Protein AF-A0A4Q7N1Y6-F1 (afdb_monomer)

Sequence (832 aa):
MKIILRIAQAELRYLFQSPIAWVIMICYLVLGSMKFLAPLVGFSREQAVEMLNNPNWAGFRRSLTVGVFGNALEVMSAHLYLFIPLLTMGVIGREISSGSIALLRSSPIRTREVVMGKFLGLSWFNMILTAALAILLITGYFCIEHAEFKLILSILLGFFLLTSAYIAIGLFVSCLTEYQILAGIGTFMLFIILEKAGSTFQQYDFIRDITWFLSIDGRINFLKAGLITTRDISYFLLIIILFLGLSMIKLQSLAASVKKNTVMLRYLVLTSVILLLGYFSSRPGAVGYLDVTRDQRNTIDSTTQAAIKELDGSAIKVTLFTNVLQPTVEFAMPSKRNEYIWKFWEKYLRFYPNINFHYRFYYNNTAQDSALLSMFYGNRTRLQLSKAMAKMHKLNYDKVETPRQIDSSVNLADESYRVVMQLEYKGKKVFLRTYPSSDPWPFEYNVSGAIKELVSARSPLVSFSSGHYERSPFLFTSREHGGNTTERSERHSLINLGVHTNTISLANNINTDSTNVLVIADPRTSLSGQEKENIMNYLENGGNAIIYGEPSKQPFINEIINPLGVHMEEGVMVLPRQHVETEVFTAGMTKAGNRMAKEPVMQLHQQLGKRTAMANFGGTGILSFMEKNGFTVEPIISIPGNKFRGEQVKQARTDTTTTSLVVDVEEFKKDSYGDEKSTPWKPGAKKKRELKKAGKPKAVGYDDIWMERGVFVRDSAAPIYSPEEGDYKKEEYILAVKLHRKINNKEQRIVIAADADFMSVGAGNGGSIALGLYSWLLNNEYPVYTKYKLPKDTRLTIGKKGGNVLYNVFVYVLPSILLLVGTIILIRRFRK

Foldseek 3Di:
DVLLQVLLVVLLVVLLLDPLLLVLLLVLLQLLLCLQLVQVLVLLVVVVVLCVLFVPDPFFQDFPLCRRVVRSLVRSLVCLLVSQLSSLLCLQLQCVLVVVVVVVLVDPDALLSNLSSSLSSVLVSLVSSLVSNLVSSVVVVQFFPPDQPLLSVLSSVLSSLSSSLLNLLLNLLSLVHNDSVSSSVVSSVVLVCQQCLCQPPLQDPVSNLLSVLSHPPPLSVCSNVQKDKQLSVLSSVLSSCLSSQSSSLSSVVVSDVDDPVVSVVSNVVSVVVSSVVSSVCPQLPNMDIDRSDPLSPLAAFPLLLVLVVLDPLDAKEKEWEAALLDPCNVCQDSSNVCVCCVVPVSNVSNSRVRYHYHYAAEHDQFPPDPPPCCVVPNPDDSVRSSVVSCVVSVHDCVRYDYPVRVVVPDPCVLVSSHGWMWIADPNDIAIQFFAPDPGRHADSLLVSLRSNLNSDPDFAEAEEEDDQPFAACCDADLQHQVQQAPPRNDNNHQSSLRYHYYYDYLLDADDCVRHLEYEYGARNDADDPSSLVSLVVCVQQQHAYEYEHEAPRQVRRCSNCVLQFKGWDHFWKFFFDFPDQGRKDKWFFDPVQLPLAQQQQSLVCVVPVQDGQIFIFGRFTFMDGDHDPQKDKDFTIKDFEDDDPDDPVVSVSSSDPPPPPPPPVPPPPDDDDDDDDDDDDDDDDDPDDDPDPDDDDDPGDSNRMKGHNAPDDRDSGTDDADVVSVIDTDRMGGFKMKIWHQDPNDIRIYIYGRGSSRSRVNRPSSSSSNQSNVCSSVVVPISSDGNNDRHPRRDTPDHSVRSVVSSCCSNPVVSVVSVVVSVVSNVVVVVD

pLDDT: mean 84.66, std 17.3, range [21.64, 98.06]

Secondary structure (DSSP, 8-state):
-HHHHHHHHHHHHHHHTSHHHHHHHHHHHHHHHHHHHHHHHHHHHHHHHHHHH-TT----SS-HHHHHHHHHHHHHHHHHHHHHHHHHTTTTHHHHHTSTHHHHHHSS--HHHHHHHHHHHHHHHHHHHHHHHHHHHHHHHHHBTT--HHHHHHHHHHHHHHHHHHHHHHHHHHTT-S-HHHHHHHHHHHHHHHHHHTTSSTTSHHHHHHHHHH--TTTTHHHHHTEEEHHHHHHHHHHHHHHHHHHHHHHHHHHS---HHHHHHHHHHHHHHHHHHHHHHTSTTT--EEE-STT-TTS--HHHHHHHHTS-SPPEEEEEEEETTSGGGGGTSGGGHHHIIIIIIHHHHTT---EEEEEEEE----TT-SHHHHHHHTT--HHHHHHHHHHHTT--GGGEE-HHHHHTT---TTTTT-SEEEEEETTEEEEEE--SSSS-SPPHHHHHHHHHHHH-SS--EEEEEESSSPPPTT--STTSSHHHHT-TT-TTSGGGTT-EEEEEETTSPPPTTT-SEEEEE---SPPPHHHHHHHHHHHHTT-EEEEE--TT-HHHHHHHHGGGTEEEPSSEEE---TTS-TTEEEEEB-TTGGGS---HHHHHHHHHSS---EEEEES---EEE---TT-EEEEEEEEE-S--SSSSHHHHHHH---------TTS------------PPPPPP--------PPPPP---GGG-EEE-S----SSSPP---GGGT-B--SEEEEEEEEEEEETTEEEEEEEES-SSTTSGGGSTTHHHHHHHHHHHTTTTSS-PPP----S---BS--HHHHHHHHHIIIIIHHHHHHHHHHHHHHHHHT-

Radius of gyration: 34.34 Å; Cα contacts (8 Å, |Δi|>4): 1392; chains: 1; bounding box: 78×79×98 Å

Mean predicted aligned error: 10.62 Å

Structure (mmCIF, N/CA/C/O backbone):
data_AF-A0A4Q7N1Y6-F1
#
_entry.id   AF-A0A4Q7N1Y6-F1
#
loop_
_atom_site.group_PDB
_atom_site.id
_atom_site.type_symbol
_atom_site.label_atom_id
_atom_site.label_alt_id
_atom_site.label_comp_id
_atom_site.label_asym_id
_atom_site.label_entity_id
_atom_site.label_seq_id
_atom_site.pdbx_PDB_ins_code
_atom_site.Cartn_x
_atom_site.Cartn_y
_atom_site.Cartn_z
_atom_site.occupancy
_atom_site.B_iso_or_equiv
_atom_site.auth_seq_id
_atom_site.auth_comp_id
_atom_site.auth_asym_id
_atom_site.auth_atom_id
_atom_site.pdbx_PDB_model_num
ATOM 1 N N . MET A 1 1 ? -36.916 -9.507 28.231 1.00 67.50 1 MET A N 1
ATOM 2 C CA . MET A 1 1 ? -36.803 -8.523 27.122 1.00 67.50 1 MET A CA 1
ATOM 3 C C . MET A 1 1 ? -37.585 -7.230 27.369 1.00 67.50 1 MET A C 1
ATOM 5 O O . MET A 1 1 ? -36.978 -6.177 27.243 1.00 67.50 1 MET A O 1
ATOM 9 N N . LYS A 1 2 ? -38.871 -7.258 27.772 1.00 86.25 2 LYS A N 1
ATOM 10 C CA . LYS A 1 2 ? -39.670 -6.027 28.000 1.00 86.25 2 LYS A CA 1
ATOM 11 C C . LYS A 1 2 ? -39.040 -5.032 28.998 1.00 86.25 2 LYS A C 1
ATOM 13 O O . LYS A 1 2 ? -39.059 -3.836 28.739 1.00 86.25 2 LYS A O 1
ATOM 18 N N . ILE A 1 3 ? -38.452 -5.514 30.099 1.00 89.56 3 ILE A N 1
ATOM 19 C CA . ILE A 1 3 ? -37.807 -4.659 31.119 1.00 89.56 3 ILE A CA 1
ATOM 20 C C . ILE A 1 3 ? -36.572 -3.943 30.552 1.00 89.56 3 ILE A C 1
ATOM 22 O O . ILE A 1 3 ? -36.463 -2.729 30.679 1.00 89.56 3 ILE A O 1
ATOM 26 N N . ILE A 1 4 ? -35.696 -4.673 29.853 1.00 92.31 4 ILE A N 1
ATOM 27 C CA . ILE A 1 4 ? -34.482 -4.130 29.214 1.00 92.31 4 ILE A CA 1
ATOM 28 C C . ILE A 1 4 ? -34.830 -2.960 28.285 1.00 92.31 4 ILE A C 1
ATOM 30 O O . ILE A 1 4 ? -34.217 -1.901 28.372 1.00 92.31 4 ILE A O 1
ATOM 34 N N . LEU A 1 5 ? -35.847 -3.131 27.435 1.00 92.12 5 LEU A N 1
ATOM 35 C CA . LEU A 1 5 ? -36.284 -2.092 26.499 1.00 92.12 5 LEU A CA 1
ATOM 36 C C . LEU A 1 5 ? -36.877 -0.867 27.208 1.00 92.12 5 LEU A C 1
ATOM 38 O O . LEU A 1 5 ? -36.654 0.253 26.760 1.00 92.12 5 LEU A O 1
ATOM 42 N N . ARG A 1 6 ? -37.590 -1.050 28.328 1.00 92.50 6 ARG A N 1
ATOM 43 C CA . ARG A 1 6 ? -38.092 0.074 29.139 1.00 92.50 6 ARG A CA 1
ATOM 44 C C . ARG A 1 6 ? -36.950 0.880 29.756 1.00 92.50 6 ARG A C 1
ATOM 46 O O . ARG A 1 6 ? -36.995 2.105 29.710 1.00 92.50 6 ARG A O 1
ATOM 53 N N . ILE A 1 7 ? -35.924 0.204 30.278 1.00 92.31 7 ILE A N 1
ATOM 54 C CA . ILE A 1 7 ? -34.716 0.857 30.806 1.00 92.31 7 ILE A CA 1
ATOM 55 C C . ILE A 1 7 ? -33.996 1.611 29.682 1.00 92.31 7 ILE A C 1
ATOM 57 O O . ILE A 1 7 ? -33.689 2.788 29.840 1.00 92.31 7 ILE A O 1
ATOM 61 N N . ALA A 1 8 ? -33.807 0.976 28.522 1.00 94.25 8 ALA A N 1
ATOM 62 C CA . ALA A 1 8 ? -33.185 1.609 27.359 1.00 94.25 8 ALA A CA 1
ATOM 63 C C . ALA A 1 8 ? -33.947 2.862 26.898 1.00 94.25 8 ALA A C 1
ATOM 65 O O . ALA A 1 8 ? -33.344 3.899 26.632 1.00 94.25 8 ALA A O 1
ATOM 66 N N . GLN A 1 9 ? -35.280 2.794 26.851 1.00 93.69 9 GLN A N 1
ATOM 67 C CA . GLN A 1 9 ? -36.120 3.934 26.494 1.00 93.69 9 GLN A CA 1
ATOM 68 C C . GLN A 1 9 ? -36.023 5.067 27.524 1.00 93.69 9 GLN A C 1
ATOM 70 O O . GLN A 1 9 ? -36.012 6.237 27.140 1.00 93.69 9 GLN A O 1
ATOM 75 N N . ALA A 1 10 ? -35.962 4.739 28.817 1.00 91.56 10 ALA A N 1
ATOM 76 C CA . ALA A 1 10 ? -35.788 5.727 29.876 1.00 91.56 10 ALA A CA 1
ATOM 77 C C . ALA A 1 10 ? -34.430 6.439 29.760 1.00 91.56 10 ALA A C 1
ATOM 79 O O . ALA A 1 10 ? -34.389 7.669 29.773 1.00 91.56 10 ALA A O 1
ATOM 80 N N . GLU A 1 11 ? -33.349 5.684 29.552 1.00 93.62 11 GLU A N 1
ATOM 81 C CA . GLU A 1 11 ? -31.997 6.228 29.370 1.00 93.62 11 GLU A CA 1
ATOM 82 C C . GLU A 1 11 ? -31.916 7.124 28.123 1.00 93.62 11 GLU A C 1
ATOM 84 O O . GLU A 1 11 ? -31.401 8.239 28.178 1.00 93.62 11 GLU A O 1
ATOM 89 N N . LEU A 1 12 ? -32.512 6.697 27.005 1.00 90.94 12 LEU A N 1
ATOM 90 C CA . LEU A 1 12 ? -32.548 7.496 25.781 1.00 90.94 12 LEU A CA 1
ATOM 91 C C . LEU A 1 12 ? -33.294 8.824 25.976 1.00 90.94 12 LEU A C 1
ATOM 93 O O . LEU A 1 12 ? -32.822 9.876 25.543 1.00 90.94 12 LEU A O 1
ATOM 97 N N . ARG A 1 13 ? -34.457 8.795 26.641 1.00 90.62 13 ARG A N 1
ATOM 98 C CA . ARG A 1 13 ? -35.212 10.016 26.969 1.00 90.62 13 ARG A CA 1
ATOM 99 C C . ARG A 1 13 ? -34.387 10.949 27.844 1.00 90.62 13 ARG A C 1
ATOM 101 O O . ARG A 1 13 ? -34.395 12.154 27.612 1.00 90.62 13 ARG A O 1
ATOM 108 N N . TYR A 1 14 ? -33.666 10.393 28.812 1.00 88.94 14 TYR A N 1
ATOM 109 C CA . TYR A 1 14 ? -32.798 11.162 29.690 1.00 88.94 14 TYR A CA 1
ATOM 110 C C . TYR A 1 14 ? -31.686 11.883 28.909 1.00 88.94 14 TYR A C 1
ATOM 112 O O . TYR A 1 14 ? -31.454 13.070 29.139 1.00 88.94 14 TYR A O 1
ATOM 120 N N . LEU A 1 15 ? -31.042 11.213 27.944 1.00 90.19 15 LEU A N 1
ATOM 121 C CA . LEU A 1 15 ? -30.013 11.833 27.096 1.00 90.19 15 LEU A CA 1
ATOM 122 C C . LEU A 1 15 ? -30.558 13.052 26.344 1.00 90.19 15 LEU A C 1
ATOM 124 O O . LEU A 1 15 ? -29.955 14.117 26.408 1.00 90.19 15 LEU A O 1
ATOM 128 N N . PHE A 1 16 ? -31.731 12.947 25.715 1.00 90.31 16 PHE A N 1
ATOM 129 C CA . PHE A 1 16 ? -32.345 14.074 24.995 1.00 90.31 16 PHE A CA 1
ATOM 130 C C . PHE A 1 16 ? -32.862 15.202 25.894 1.00 90.31 16 PHE A C 1
ATOM 132 O O . PHE A 1 16 ? -33.084 16.317 25.421 1.00 90.31 16 PHE A O 1
ATOM 139 N N . GLN A 1 17 ? -33.033 14.934 27.187 1.00 88.50 17 GLN A N 1
ATOM 140 C CA . GLN A 1 17 ? -33.342 15.941 28.203 1.00 88.50 17 GLN A CA 1
ATOM 141 C C . GLN A 1 17 ? -32.084 16.587 28.801 1.00 88.50 17 GLN A C 1
ATOM 143 O O . GLN A 1 17 ? -32.200 17.529 29.591 1.00 88.50 17 GLN A O 1
ATOM 148 N N . SER A 1 18 ? -30.894 16.086 28.455 1.00 87.81 18 SER A N 1
ATOM 149 C CA . SER A 1 18 ? -29.608 16.637 28.864 1.00 87.81 18 SER A CA 1
ATOM 150 C C . SER A 1 18 ? -29.052 17.572 27.782 1.00 87.81 18 SER A C 1
ATOM 152 O O . SER A 1 18 ? -28.979 17.177 26.617 1.00 87.81 18 SER A O 1
ATOM 154 N N . PRO A 1 19 ? -28.577 18.781 28.138 1.00 90.06 19 PRO A N 1
ATOM 155 C CA . PRO A 1 19 ? -27.913 19.670 27.182 1.00 90.06 19 PRO A CA 1
ATOM 156 C C . PRO A 1 19 ? -26.683 19.039 26.512 1.00 90.06 19 PRO A C 1
ATOM 158 O O . PRO A 1 19 ? -26.401 19.310 25.348 1.00 90.06 19 PRO A O 1
ATOM 161 N N . ILE A 1 20 ? -25.977 18.156 27.226 1.00 89.56 20 ILE A N 1
ATOM 162 C CA . ILE A 1 20 ? -24.712 17.555 26.781 1.00 89.56 20 ILE A CA 1
ATOM 163 C C . ILE A 1 20 ? -24.904 16.731 25.500 1.00 89.56 20 ILE A C 1
ATOM 165 O O . ILE A 1 20 ? -24.085 16.821 24.589 1.00 89.56 20 ILE A O 1
ATOM 169 N N . ALA A 1 21 ? -25.997 15.969 25.391 1.00 91.50 21 ALA A N 1
ATOM 170 C CA . ALA A 1 21 ? -26.256 15.139 24.215 1.00 91.50 21 ALA A CA 1
ATOM 171 C C . ALA A 1 21 ? -26.454 15.984 22.943 1.00 91.50 21 ALA A C 1
ATOM 173 O O . ALA A 1 21 ? -25.929 15.641 21.884 1.00 91.50 21 ALA A O 1
ATOM 174 N N . TRP A 1 22 ? -27.157 17.117 23.060 1.00 92.81 22 TRP A N 1
ATOM 175 C CA . TRP A 1 22 ? -27.356 18.061 21.958 1.00 92.81 22 TRP A CA 1
ATOM 176 C C . TRP A 1 22 ? -26.046 18.718 21.533 1.00 92.81 22 TRP A C 1
ATOM 178 O O . TRP A 1 22 ? -25.743 18.744 20.343 1.00 92.81 22 TRP A O 1
ATOM 188 N N . VAL A 1 23 ? -25.244 19.183 22.498 1.00 92.81 23 VAL A N 1
ATOM 189 C CA . VAL A 1 23 ? -23.925 19.775 22.226 1.00 92.81 23 VAL A CA 1
ATOM 190 C C . VAL A 1 23 ? -23.027 18.778 21.498 1.00 92.81 23 VAL A C 1
ATOM 192 O O . VAL A 1 23 ? -22.448 19.120 20.474 1.00 92.81 23 VAL A O 1
ATOM 195 N N . ILE A 1 24 ? -22.958 17.529 21.964 1.00 92.88 24 ILE A N 1
ATOM 196 C CA . ILE A 1 24 ? -22.126 16.497 21.334 1.00 92.88 24 ILE A CA 1
ATOM 197 C C . ILE A 1 24 ? -22.588 16.201 19.909 1.00 92.88 24 ILE A C 1
ATOM 199 O O . ILE A 1 24 ? -21.756 16.141 19.008 1.00 92.88 24 ILE A O 1
ATOM 203 N N . MET A 1 25 ? -23.895 16.061 19.681 1.00 92.25 25 MET A N 1
ATOM 204 C CA . MET A 1 25 ? -24.435 15.824 18.342 1.00 92.25 25 MET A CA 1
ATOM 205 C C . MET A 1 25 ? -24.113 16.984 17.385 1.00 92.25 25 MET A C 1
ATOM 207 O O . MET A 1 25 ? -23.691 16.746 16.255 1.00 92.25 25 MET A O 1
ATOM 211 N N . ILE A 1 26 ? -24.257 18.229 17.850 1.00 94.25 26 ILE A N 1
ATOM 212 C CA . ILE A 1 26 ? -23.935 19.439 17.082 1.00 94.25 26 ILE A CA 1
ATOM 213 C C . ILE A 1 26 ? -22.436 19.506 16.779 1.00 94.25 26 ILE A C 1
ATOM 215 O O . ILE A 1 26 ? -22.059 19.661 15.621 1.00 94.25 26 ILE A O 1
ATOM 219 N N . CYS A 1 27 ? -21.574 19.345 17.785 1.00 93.62 27 CYS A N 1
ATOM 220 C CA . CYS A 1 27 ? -20.124 19.377 17.602 1.00 93.62 27 CYS A CA 1
ATOM 221 C C . CYS A 1 27 ? -19.647 18.263 16.665 1.00 93.62 27 CYS A C 1
ATOM 223 O O . CYS A 1 27 ? -18.854 18.528 15.765 1.00 93.62 27 CYS A O 1
ATOM 225 N N . TYR A 1 28 ? -20.149 17.037 16.839 1.00 92.75 28 TYR A N 1
ATOM 226 C CA . TYR A 1 28 ? -19.809 15.904 15.980 1.00 92.75 28 TYR A CA 1
ATOM 227 C C . TYR A 1 28 ? -20.181 16.185 14.521 1.00 92.75 28 TYR A C 1
ATOM 229 O O . TYR A 1 28 ? -19.349 16.030 13.627 1.00 92.75 28 TYR A O 1
ATOM 237 N N . LEU A 1 29 ? -21.395 16.692 14.285 1.00 92.44 29 LEU A N 1
ATOM 238 C CA . LEU A 1 29 ? -21.853 17.060 12.952 1.00 92.44 29 LEU A CA 1
ATOM 239 C C . LEU A 1 29 ? -21.030 18.204 12.347 1.00 92.44 29 LEU A C 1
ATOM 241 O O . LEU A 1 29 ? -20.603 18.083 11.203 1.00 92.44 29 LEU A O 1
ATOM 245 N N . VAL A 1 30 ? -20.801 19.301 13.076 1.00 94.31 30 VAL A N 1
ATOM 246 C CA . VAL A 1 30 ? -20.060 20.473 12.575 1.00 94.31 30 VAL A CA 1
ATOM 247 C C . VAL A 1 30 ? -18.636 20.080 12.196 1.00 94.31 30 VAL A C 1
ATOM 249 O O . VAL A 1 30 ? -18.200 20.337 11.074 1.00 94.31 30 VAL A O 1
ATOM 252 N N . LEU A 1 31 ? -17.924 19.404 13.100 1.00 92.88 31 LEU A N 1
ATOM 253 C CA . LEU A 1 31 ? -16.541 18.990 12.868 1.00 92.88 31 LEU A CA 1
ATOM 254 C C . LEU A 1 31 ? -16.446 17.998 11.702 1.00 92.88 31 LEU A C 1
ATOM 256 O O . LEU A 1 31 ? -15.550 18.123 10.864 1.00 92.88 31 LEU A O 1
ATOM 260 N N . GLY A 1 32 ? -17.391 17.058 11.607 1.00 92.69 32 GLY A N 1
ATOM 261 C CA . GLY A 1 32 ? -17.466 16.100 10.502 1.00 92.69 32 GLY A CA 1
ATOM 262 C C . GLY A 1 32 ? -17.727 16.791 9.175 1.00 92.69 32 GLY A C 1
ATOM 263 O O . GLY A 1 32 ? -17.007 16.570 8.203 1.00 92.69 32 GLY A O 1
ATOM 264 N N . SER A 1 33 ? -18.699 17.700 9.165 1.00 93.88 33 SER A N 1
ATOM 265 C CA . SER A 1 33 ? -19.087 18.482 7.994 1.00 93.88 33 SER A CA 1
ATOM 266 C C . SER A 1 33 ? -17.933 19.330 7.476 1.00 93.88 33 SER A C 1
ATOM 268 O O . SER A 1 33 ? -17.650 19.300 6.284 1.00 93.88 33 SER A O 1
ATOM 270 N N . MET A 1 34 ? -17.209 20.035 8.350 1.00 93.88 34 MET A N 1
ATOM 271 C CA . MET A 1 34 ? -16.074 20.868 7.941 1.00 93.88 34 MET A CA 1
ATOM 272 C C . MET A 1 34 ? -14.967 20.045 7.270 1.00 93.88 34 MET A C 1
ATOM 274 O O . MET A 1 34 ? -14.455 20.439 6.223 1.00 93.88 34 MET A O 1
ATOM 278 N N . LYS A 1 35 ? -14.604 18.892 7.845 1.00 94.25 35 LYS A N 1
ATOM 279 C CA . LYS A 1 35 ? -13.527 18.036 7.316 1.00 94.25 35 LYS A CA 1
ATOM 280 C C . LYS A 1 35 ? -13.923 17.248 6.077 1.00 94.25 35 LYS A C 1
ATOM 282 O O . LYS A 1 35 ? -13.055 16.903 5.284 1.00 94.25 35 LYS A O 1
ATOM 287 N N . PHE A 1 36 ? -15.213 16.997 5.899 1.00 95.12 36 PHE A N 1
ATOM 288 C CA . PHE A 1 36 ? -15.763 16.351 4.716 1.00 95.12 36 PHE A CA 1
ATOM 289 C C . PHE A 1 36 ? -15.964 17.334 3.552 1.00 95.12 36 PHE A C 1
ATOM 291 O O . PHE A 1 36 ? -15.587 17.056 2.415 1.00 95.12 36 PHE A O 1
ATOM 298 N N . LEU A 1 37 ? -16.532 18.511 3.825 1.00 94.56 37 LEU A N 1
ATOM 299 C CA . LEU A 1 37 ? -16.924 19.470 2.789 1.00 94.56 37 LEU A CA 1
ATOM 300 C C . LEU A 1 37 ? -15.752 20.318 2.299 1.00 94.56 37 LEU A C 1
ATOM 302 O O . LEU A 1 37 ? -15.756 20.712 1.138 1.00 94.56 37 LEU A O 1
ATOM 306 N N . ALA A 1 38 ? -14.732 20.571 3.125 1.00 92.50 38 ALA A N 1
ATOM 307 C CA . ALA A 1 38 ? -13.533 21.285 2.685 1.00 92.50 38 ALA A CA 1
ATOM 308 C C . ALA A 1 38 ? -12.838 20.614 1.477 1.00 92.50 38 ALA A C 1
ATOM 310 O O . ALA A 1 38 ? -12.673 21.292 0.459 1.00 92.50 38 ALA A O 1
ATOM 311 N N . PRO A 1 39 ? -12.479 19.310 1.510 1.00 93.00 39 PRO A N 1
ATOM 312 C CA . PRO A 1 39 ? -11.914 18.644 0.340 1.00 93.00 39 PRO A CA 1
ATOM 313 C C . PRO A 1 39 ? -12.929 18.533 -0.800 1.00 93.00 39 PRO A C 1
ATOM 315 O O . PRO A 1 39 ? -12.548 18.764 -1.940 1.00 93.00 39 PRO A O 1
ATOM 318 N N . LEU A 1 40 ? -14.215 18.270 -0.529 1.00 93.88 40 LEU A N 1
ATOM 319 C CA . LEU A 1 40 ? -15.250 18.225 -1.574 1.00 93.88 40 LEU A CA 1
ATOM 320 C C . LEU A 1 40 ? -15.323 19.544 -2.369 1.00 93.88 40 LEU A C 1
ATOM 322 O O . LEU A 1 40 ? -15.322 19.542 -3.600 1.00 93.88 40 LEU A O 1
ATOM 326 N N . VAL A 1 41 ? -15.337 20.682 -1.669 1.00 93.50 41 VAL A N 1
ATOM 327 C CA . VAL A 1 41 ? -15.310 22.015 -2.281 1.00 93.50 41 VAL A CA 1
ATOM 328 C C . VAL A 1 41 ? -13.981 22.253 -2.999 1.00 93.50 41 VAL A C 1
ATOM 330 O O . VAL A 1 41 ? -13.997 22.779 -4.111 1.00 93.50 41 VAL A O 1
ATOM 333 N N . GLY A 1 42 ? -12.851 21.847 -2.414 1.00 93.44 42 GLY A N 1
ATOM 334 C CA . GLY A 1 42 ? -11.530 21.917 -3.046 1.00 93.44 42 GLY A CA 1
ATOM 335 C C . GLY A 1 42 ? -11.495 21.194 -4.394 1.00 93.44 42 GLY A C 1
ATOM 336 O O . GLY A 1 42 ? -11.219 21.817 -5.417 1.00 93.44 42 GLY A O 1
ATOM 337 N N . PHE A 1 43 ? -11.914 19.929 -4.421 1.00 93.75 43 PHE A N 1
ATOM 338 C CA . PHE A 1 43 ? -12.027 19.132 -5.640 1.00 93.75 43 PHE A CA 1
ATOM 339 C C . PHE A 1 43 ? -12.999 19.735 -6.657 1.00 93.75 43 PHE A C 1
ATOM 341 O O . PHE A 1 43 ? -12.710 19.731 -7.848 1.00 93.75 43 PHE A O 1
ATOM 348 N N . SER A 1 44 ? -14.122 20.317 -6.219 1.00 93.81 44 SER A N 1
ATOM 349 C CA . SER A 1 44 ? -15.051 20.989 -7.143 1.00 93.81 44 SER A CA 1
ATOM 350 C C . SER A 1 44 ? -14.423 22.209 -7.831 1.00 93.81 44 SER A C 1
ATOM 352 O O . SER A 1 44 ? -14.755 22.518 -8.975 1.00 93.81 44 SER A O 1
ATOM 354 N N . ARG A 1 45 ? -13.498 22.903 -7.148 1.00 92.88 45 ARG A N 1
ATOM 355 C CA . ARG A 1 45 ? -12.736 24.026 -7.713 1.00 92.88 45 ARG A CA 1
ATOM 356 C C . ARG A 1 45 ? -11.658 23.523 -8.666 1.00 92.88 45 ARG A C 1
ATOM 358 O O . ARG A 1 45 ? -11.569 24.055 -9.765 1.00 92.88 45 ARG A O 1
ATOM 365 N N . GLU A 1 46 ? -10.902 22.498 -8.269 1.00 92.56 46 GLU A N 1
ATOM 366 C CA . GLU A 1 46 ? -9.903 21.847 -9.131 1.00 92.56 46 GLU A CA 1
ATOM 367 C C . GLU A 1 46 ? -10.551 21.360 -10.435 1.00 92.56 46 GLU A C 1
ATOM 369 O O . GLU A 1 46 ? -10.090 21.706 -11.516 1.00 92.56 46 GLU A O 1
ATOM 374 N N . GLN A 1 47 ? -11.682 20.656 -10.350 1.00 93.00 47 GLN A N 1
ATOM 375 C CA . GLN A 1 47 ? -12.418 20.170 -11.518 1.00 93.00 47 GLN A CA 1
ATOM 376 C C . GLN A 1 47 ? -12.862 21.311 -12.440 1.00 93.00 47 GLN A C 1
ATOM 378 O O . GLN A 1 47 ? -12.732 21.198 -13.655 1.00 93.00 47 GLN A O 1
ATOM 383 N N . ALA A 1 48 ? -13.373 22.415 -11.886 1.00 90.88 48 ALA A N 1
ATOM 384 C CA . ALA A 1 48 ? -13.781 23.560 -12.696 1.00 90.88 48 ALA A CA 1
ATOM 385 C C . ALA A 1 48 ? -12.598 24.164 -13.471 1.00 90.88 48 ALA A C 1
ATOM 387 O O . ALA A 1 48 ? -12.756 24.513 -14.636 1.00 90.88 48 ALA A O 1
ATOM 388 N N . VAL A 1 49 ? -11.416 24.253 -12.852 1.00 90.75 49 VAL A N 1
ATOM 389 C CA . VAL A 1 49 ? -10.191 24.739 -13.510 1.00 90.75 49 VAL A CA 1
ATOM 390 C C . VAL A 1 49 ? -9.720 23.763 -14.591 1.00 90.75 49 VAL A C 1
ATOM 392 O O . VAL A 1 49 ? -9.411 24.180 -15.703 1.00 90.75 49 VAL A O 1
ATOM 395 N N . GLU A 1 50 ? -9.721 22.463 -14.304 1.00 88.81 50 GLU A N 1
ATOM 396 C CA . GLU A 1 50 ? -9.329 21.429 -15.268 1.00 88.81 50 GLU A CA 1
ATOM 397 C C . GLU A 1 50 ? -10.242 21.404 -16.500 1.00 88.81 50 GLU A C 1
ATOM 399 O O . GLU A 1 50 ? -9.755 21.307 -17.622 1.00 88.81 50 GLU A O 1
ATOM 404 N N . MET A 1 51 ? -11.556 21.557 -16.317 1.00 86.94 51 MET A N 1
ATOM 405 C CA . MET A 1 51 ? -12.513 21.618 -17.428 1.00 86.94 51 MET A CA 1
ATOM 406 C C . MET A 1 51 ? -12.387 22.903 -18.261 1.00 86.94 51 MET A C 1
ATOM 408 O O . MET A 1 51 ? -12.687 22.876 -19.452 1.00 86.94 51 MET A O 1
ATOM 412 N N . LEU A 1 52 ? -11.941 24.015 -17.659 1.00 88.00 52 LEU A N 1
ATOM 413 C CA . LEU A 1 52 ? -11.639 25.255 -18.387 1.00 88.00 52 LEU A CA 1
ATOM 414 C C . LEU A 1 52 ? -10.361 25.122 -19.223 1.00 88.00 52 LEU A C 1
ATOM 416 O O . LEU A 1 52 ? -10.325 25.583 -20.361 1.00 88.00 52 LEU A O 1
ATOM 420 N N . ASN A 1 53 ? -9.332 24.477 -18.671 1.00 86.88 53 ASN A N 1
ATOM 421 C CA . ASN A 1 53 ? -8.047 24.293 -19.346 1.00 86.88 53 ASN A CA 1
ATOM 422 C C . ASN A 1 53 ? -8.081 23.164 -20.388 1.00 86.88 53 ASN A C 1
ATOM 424 O O . ASN A 1 53 ? -7.356 23.217 -21.378 1.00 86.88 53 ASN A O 1
ATOM 428 N N . ASN A 1 54 ? -8.906 22.136 -20.175 1.00 81.88 54 ASN A N 1
ATOM 429 C CA . ASN A 1 54 ? -9.026 20.987 -21.062 1.00 81.88 54 ASN A CA 1
ATOM 430 C C . ASN A 1 54 ? -10.501 20.566 -21.231 1.00 81.88 54 ASN A C 1
ATOM 432 O O . ASN A 1 54 ? -11.035 19.830 -20.394 1.00 81.88 54 ASN A O 1
ATOM 436 N N . PRO A 1 55 ? -11.148 20.936 -22.356 1.00 78.44 55 PRO A N 1
ATOM 437 C CA . PRO A 1 55 ? -12.529 20.543 -22.653 1.00 78.44 55 PRO A CA 1
ATOM 438 C C . PRO A 1 55 ? -12.764 19.022 -22.661 1.00 78.44 55 PRO A C 1
ATOM 440 O O . PRO A 1 55 ? -13.878 18.563 -22.424 1.00 78.44 55 PRO A O 1
ATOM 443 N N . ASN A 1 56 ? -11.714 18.227 -22.895 1.00 80.62 56 ASN A N 1
ATOM 444 C CA . ASN A 1 56 ? -11.751 16.766 -22.938 1.00 80.62 56 ASN A CA 1
ATOM 445 C C . ASN A 1 56 ? -11.220 16.113 -21.648 1.00 80.62 56 ASN A C 1
ATOM 447 O O . ASN A 1 56 ? -10.841 14.933 -21.664 1.00 80.62 56 ASN A O 1
ATOM 451 N N . TRP A 1 57 ? -11.171 16.837 -20.527 1.00 81.81 57 TRP A N 1
ATOM 452 C CA . TRP A 1 57 ? -10.666 16.319 -19.257 1.00 81.81 57 TRP A CA 1
ATOM 453 C C . TRP A 1 57 ? -11.404 15.043 -18.812 1.00 81.81 57 TRP A C 1
ATOM 455 O O . TRP A 1 57 ? -12.629 15.001 -18.704 1.00 81.81 57 TRP A O 1
ATOM 465 N N . ALA A 1 58 ? -10.663 13.963 -18.553 1.00 78.81 58 ALA A N 1
ATOM 466 C CA . ALA A 1 58 ? -11.220 12.628 -18.293 1.00 78.81 58 ALA A CA 1
ATOM 467 C C . ALA A 1 58 ? -11.614 12.372 -16.822 1.00 78.81 58 ALA A C 1
ATOM 469 O O . ALA A 1 58 ? -12.083 11.283 -16.508 1.00 78.81 58 ALA A O 1
ATOM 470 N N . GLY A 1 59 ? -11.456 13.357 -15.933 1.00 86.31 59 GLY A N 1
ATOM 471 C CA . GLY A 1 59 ? -11.601 13.180 -14.486 1.00 86.31 59 GLY A CA 1
ATOM 472 C C . GLY A 1 59 ? -10.259 13.143 -13.749 1.00 86.31 59 GLY A C 1
ATOM 473 O O . GLY A 1 59 ? -9.182 13.093 -14.351 1.00 86.31 59 GLY A O 1
ATOM 474 N N . PHE A 1 60 ? -10.325 13.160 -12.420 1.00 87.50 60 PHE A N 1
ATOM 475 C CA . PHE A 1 60 ? -9.170 13.017 -11.543 1.00 87.50 60 PHE A CA 1
ATOM 476 C C . PHE A 1 60 ? -8.503 11.645 -11.688 1.00 87.50 60 PHE A C 1
ATOM 478 O O . PHE A 1 60 ? -9.132 10.630 -11.955 1.00 87.50 60 PHE A O 1
ATOM 485 N N . ARG A 1 61 ? -7.194 11.597 -11.436 1.00 80.00 61 ARG A N 1
ATOM 486 C CA . ARG A 1 61 ? -6.400 10.350 -11.453 1.00 80.00 61 ARG A CA 1
ATOM 487 C C . ARG A 1 61 ? -6.499 9.538 -10.165 1.00 80.00 61 ARG A C 1
ATOM 489 O O . ARG A 1 61 ? -6.029 8.409 -10.101 1.00 80.00 61 ARG A O 1
ATOM 496 N N . ARG A 1 62 ? -7.056 10.152 -9.127 1.00 86.06 62 ARG A N 1
ATOM 497 C CA . ARG A 1 62 ? -7.203 9.607 -7.781 1.00 86.06 62 ARG A CA 1
ATOM 498 C C . ARG A 1 62 ? -8.680 9.386 -7.500 1.00 86.06 62 ARG A C 1
ATOM 500 O O . ARG A 1 62 ? -9.510 10.145 -7.993 1.00 86.06 62 ARG A O 1
ATOM 507 N N . SER A 1 63 ? -8.983 8.376 -6.688 1.00 89.62 63 SER A N 1
ATOM 508 C CA . SER A 1 63 ? -10.340 8.156 -6.183 1.00 89.62 63 SER A CA 1
ATOM 509 C C . SER A 1 63 ? -10.784 9.371 -5.372 1.00 89.62 63 SER A C 1
ATOM 511 O O . SER A 1 63 ? -10.154 9.722 -4.366 1.00 89.62 63 SER A O 1
ATOM 513 N N . LEU A 1 64 ? -11.872 10.008 -5.803 1.00 92.00 64 LEU A N 1
ATOM 514 C CA . LEU A 1 64 ? -12.490 11.094 -5.052 1.00 92.00 64 LEU A CA 1
ATOM 515 C C . LEU A 1 64 ? -13.115 10.587 -3.759 1.00 92.00 64 LEU A C 1
ATOM 517 O O . LEU A 1 64 ? -13.055 11.290 -2.758 1.00 92.00 64 LEU A O 1
ATOM 521 N N . THR A 1 65 ? -13.657 9.367 -3.736 1.00 91.62 65 THR A N 1
ATOM 522 C CA . THR A 1 65 ? -14.230 8.787 -2.515 1.00 91.62 65 THR A CA 1
ATOM 523 C C . THR A 1 65 ? -13.167 8.702 -1.423 1.00 91.62 65 THR A C 1
ATOM 525 O O . THR A 1 65 ? -13.382 9.184 -0.315 1.00 91.62 65 THR A O 1
ATOM 528 N N . VAL A 1 66 ? -11.982 8.165 -1.737 1.00 88.06 66 VAL A N 1
ATOM 529 C CA . VAL A 1 66 ? -10.869 8.099 -0.775 1.00 88.06 66 VAL A CA 1
ATOM 530 C C . VAL A 1 66 ? -10.375 9.500 -0.407 1.00 88.06 66 VAL A C 1
ATOM 532 O O . VAL A 1 66 ? -10.185 9.787 0.775 1.00 88.06 66 VAL A O 1
ATOM 535 N N . GLY A 1 67 ? -10.202 10.382 -1.397 1.00 89.62 67 GLY A N 1
ATOM 536 C CA . GLY A 1 67 ? -9.684 11.736 -1.186 1.00 89.62 67 GLY A CA 1
ATOM 537 C C . GLY A 1 67 ? -10.598 12.640 -0.352 1.00 89.62 67 GLY A C 1
ATOM 538 O O . GLY A 1 67 ? -10.109 13.392 0.487 1.00 89.62 67 GLY A O 1
ATOM 539 N N . VAL A 1 68 ? -11.915 12.563 -0.555 1.00 92.69 68 VAL A N 1
ATOM 540 C CA . VAL A 1 68 ? -12.911 13.361 0.176 1.00 92.69 68 VAL A CA 1
ATOM 541 C C . VAL A 1 68 ? -13.189 12.754 1.549 1.00 92.69 68 VAL A C 1
ATOM 543 O O . VAL A 1 68 ? -13.267 13.481 2.537 1.00 92.69 68 VAL A O 1
ATOM 546 N N . PHE A 1 69 ? -13.332 11.427 1.640 1.00 93.56 69 PHE A N 1
ATOM 547 C CA . PHE A 1 69 ? -13.792 10.801 2.882 1.00 93.56 69 PHE A CA 1
ATOM 548 C C . PHE A 1 69 ? -12.643 10.656 3.883 1.00 93.56 69 PHE A C 1
ATOM 550 O O . PHE A 1 69 ? -12.864 10.825 5.078 1.00 93.56 69 PHE A O 1
ATOM 557 N N . GLY A 1 70 ? -11.416 10.389 3.419 1.00 90.38 70 GLY A N 1
ATOM 558 C CA . GLY A 1 70 ? -10.286 9.996 4.267 1.00 90.38 70 GLY A CA 1
ATOM 559 C C . GLY A 1 70 ? -10.050 10.915 5.469 1.00 90.38 70 GLY A C 1
ATOM 560 O O . GLY A 1 70 ? -10.071 10.449 6.606 1.00 90.38 70 GLY A O 1
ATOM 561 N N . ASN A 1 71 ? -9.898 12.226 5.244 1.00 87.25 71 ASN A N 1
ATOM 562 C CA . ASN A 1 71 ? -9.638 13.176 6.334 1.00 87.25 71 ASN A CA 1
ATOM 563 C C . ASN A 1 71 ? -10.811 13.259 7.324 1.00 87.25 71 ASN A C 1
ATOM 565 O O . ASN A 1 71 ? -10.602 13.232 8.536 1.00 87.25 71 ASN A O 1
ATOM 569 N N . ALA A 1 72 ? -12.045 13.305 6.812 1.00 91.81 72 ALA A N 1
ATOM 570 C CA . ALA A 1 72 ? -13.239 13.331 7.645 1.00 91.81 72 ALA A CA 1
ATOM 571 C C . ALA A 1 72 ? -13.325 12.088 8.537 1.00 91.81 72 ALA A C 1
ATOM 573 O O . ALA A 1 72 ? -13.577 12.216 9.731 1.00 91.81 72 ALA A O 1
ATOM 574 N N . LEU A 1 73 ? -13.059 10.897 7.992 1.00 94.25 73 LEU A N 1
ATOM 575 C CA . LEU A 1 73 ? -13.095 9.652 8.758 1.00 94.25 73 LEU A CA 1
ATOM 576 C C . LEU A 1 73 ? -12.020 9.608 9.848 1.00 94.25 73 LEU A C 1
ATOM 578 O O . LEU A 1 73 ? -12.333 9.214 10.970 1.00 94.25 73 LEU A O 1
ATOM 582 N N . GLU A 1 74 ? -10.788 10.043 9.567 1.00 91.75 74 GLU A N 1
ATOM 583 C CA . GLU A 1 74 ? -9.741 10.106 10.598 1.00 91.75 74 GLU A CA 1
ATOM 584 C C . GLU A 1 74 ? -10.131 11.043 11.742 1.00 91.75 74 GLU A C 1
ATOM 586 O O . GLU A 1 74 ? -10.086 10.668 12.916 1.00 91.75 74 GLU A O 1
ATOM 591 N N . VAL A 1 75 ? -10.604 12.245 11.406 1.00 89.75 75 VAL A N 1
ATOM 592 C CA . VAL A 1 75 ? -11.010 13.232 12.408 1.00 89.75 75 VAL A CA 1
ATOM 593 C C . VAL A 1 75 ? -12.212 12.730 13.209 1.00 89.75 75 VAL A C 1
ATOM 595 O O . VAL A 1 75 ? -12.209 12.825 14.435 1.00 89.75 75 VAL A O 1
ATOM 598 N N . MET A 1 76 ? -13.219 12.149 12.558 1.00 92.00 76 MET A N 1
ATOM 599 C CA . MET A 1 76 ? -14.394 11.600 13.239 1.00 92.00 76 MET A CA 1
ATOM 600 C C . MET A 1 76 ? -14.039 10.438 14.167 1.00 92.00 76 MET A C 1
ATOM 602 O O . MET A 1 76 ? -14.555 10.393 15.281 1.00 92.00 76 MET A O 1
ATOM 606 N N . SER A 1 77 ? -13.141 9.533 13.761 1.00 91.88 77 SER A N 1
ATOM 607 C CA . SER A 1 77 ? -12.645 8.463 14.640 1.00 91.88 77 SER A CA 1
ATOM 608 C C . SER A 1 77 ? -11.918 9.029 15.865 1.00 91.88 77 SER A C 1
ATOM 610 O O . SER A 1 77 ? -12.168 8.577 16.981 1.00 91.88 77 SER A O 1
ATOM 612 N N . ALA A 1 78 ? -11.079 10.054 15.681 1.00 88.88 78 ALA A N 1
ATOM 613 C CA . ALA A 1 78 ? -10.338 10.687 16.771 1.00 88.88 78 ALA A CA 1
ATOM 614 C C . ALA A 1 78 ? -11.252 11.411 17.779 1.00 88.88 78 ALA A C 1
ATOM 616 O O . ALA A 1 78 ? -11.036 11.326 18.984 1.00 88.88 78 ALA A O 1
ATOM 617 N N . HIS A 1 79 ? -12.310 12.088 17.323 1.00 89.56 79 HIS A N 1
ATOM 618 C CA . HIS A 1 79 ? -13.186 12.859 18.217 1.00 89.56 79 HIS A CA 1
ATOM 619 C C . HIS A 1 79 ? -14.138 11.995 19.053 1.00 89.56 79 HIS A C 1
ATOM 621 O O . HIS A 1 79 ? -14.579 12.432 20.118 1.00 89.56 79 HIS A O 1
ATOM 627 N N . LEU A 1 80 ? -14.427 10.756 18.637 1.00 90.62 80 LEU A N 1
ATOM 628 C CA . LEU A 1 80 ? -15.199 9.822 19.466 1.00 90.62 80 LEU A CA 1
ATOM 629 C C . LEU A 1 80 ? -14.536 9.592 20.834 1.00 90.62 80 LEU A C 1
ATOM 631 O O . LEU A 1 80 ? -15.239 9.489 21.837 1.00 90.62 80 LEU A O 1
ATOM 635 N N . TYR A 1 81 ? -13.202 9.611 20.907 1.00 86.50 81 TYR A N 1
ATOM 636 C CA . TYR A 1 81 ? -12.471 9.510 22.175 1.00 86.50 81 TYR A CA 1
ATOM 637 C C . TYR A 1 81 ? -12.813 10.628 23.168 1.00 86.50 81 TYR A C 1
ATOM 639 O O . TYR A 1 81 ? -12.792 10.396 24.375 1.00 86.50 81 TYR A O 1
ATOM 647 N N . LEU A 1 82 ? -13.147 11.824 22.677 1.00 87.12 82 LEU A N 1
ATOM 648 C CA . LEU A 1 82 ? -13.538 12.963 23.507 1.00 87.12 82 LEU A CA 1
ATOM 649 C C . LEU A 1 82 ? -15.023 12.907 23.885 1.00 87.12 82 LEU A C 1
ATOM 651 O O . LEU A 1 82 ? -15.389 13.194 25.023 1.00 87.12 82 LEU A O 1
ATOM 655 N N . PHE A 1 83 ? -15.888 12.537 22.938 1.00 90.69 83 PHE A N 1
ATOM 656 C CA . PHE A 1 83 ? -17.338 12.594 23.128 1.00 90.69 83 PHE A CA 1
ATOM 657 C C . PHE A 1 83 ? -17.893 11.462 23.990 1.00 90.69 83 PHE A C 1
ATOM 659 O O . PHE A 1 83 ? -18.822 11.683 24.767 1.00 90.69 83 PHE A O 1
ATOM 666 N N . ILE A 1 84 ? -17.340 10.252 23.888 1.00 93.00 84 ILE A N 1
ATOM 667 C CA . ILE A 1 84 ? -17.899 9.103 24.606 1.00 93.00 84 ILE A CA 1
ATOM 668 C C . ILE A 1 84 ? -17.762 9.214 26.132 1.00 93.00 84 ILE A C 1
ATOM 670 O O . ILE A 1 84 ? -18.777 9.000 26.796 1.00 93.00 84 ILE A O 1
ATOM 674 N N . PRO A 1 85 ? -16.623 9.634 26.720 1.00 92.81 85 PRO A N 1
ATOM 675 C CA . PRO A 1 85 ? -16.521 9.831 28.166 1.00 92.81 85 PRO A CA 1
ATOM 676 C C . PRO A 1 85 ? -17.577 10.799 28.715 1.00 92.81 85 PRO A C 1
ATOM 678 O O . PRO A 1 85 ? -18.164 10.538 29.763 1.00 92.81 85 PRO A O 1
ATOM 681 N N . LEU A 1 86 ? -17.880 11.876 27.980 1.00 90.38 86 LEU A N 1
ATOM 682 C CA . LEU A 1 86 ? -18.916 12.853 28.341 1.00 90.38 86 LEU A CA 1
ATOM 683 C C . LEU A 1 86 ? -20.328 12.246 28.315 1.00 90.38 86 LEU A C 1
ATOM 685 O O . LEU A 1 86 ? -21.162 12.594 29.152 1.00 90.38 86 LEU A O 1
ATOM 689 N N . LEU A 1 87 ? -20.598 11.327 27.382 1.00 91.38 87 LEU A N 1
ATOM 690 C CA . LEU A 1 87 ? -21.883 10.627 27.284 1.00 91.38 87 LEU A CA 1
ATOM 691 C C . LEU A 1 87 ? -22.044 9.549 28.360 1.00 91.38 87 LEU A C 1
ATOM 693 O O . LEU A 1 87 ? -23.143 9.366 28.880 1.00 91.38 87 LEU A O 1
ATOM 697 N N . THR A 1 88 ? -20.972 8.834 28.708 1.00 94.81 88 THR A N 1
ATOM 698 C CA . THR A 1 88 ? -21.049 7.656 29.585 1.00 94.81 88 THR A CA 1
ATOM 699 C C . THR A 1 88 ? -20.812 7.954 31.060 1.00 94.81 88 THR A C 1
ATOM 701 O O . THR A 1 88 ? -21.263 7.184 31.907 1.00 94.81 88 THR A O 1
ATOM 704 N N . MET A 1 89 ? -20.135 9.057 31.402 1.00 89.69 89 MET A N 1
ATOM 705 C CA . MET A 1 89 ? -19.685 9.331 32.775 1.00 89.69 89 MET A CA 1
ATOM 706 C C . MET A 1 89 ? -20.802 9.280 33.829 1.00 89.69 89 MET A C 1
ATOM 708 O O . MET A 1 89 ? -20.591 8.811 34.946 1.00 89.69 89 MET A O 1
ATOM 712 N N . GLY A 1 90 ? -22.009 9.726 33.473 1.00 87.12 90 GLY A N 1
ATOM 713 C CA . GLY A 1 90 ? -23.149 9.827 34.384 1.00 87.12 90 GLY A CA 1
ATOM 714 C C . GLY A 1 90 ? -24.137 8.666 34.341 1.00 87.12 90 GLY A C 1
ATOM 715 O O . GLY A 1 90 ? -25.174 8.760 34.994 1.00 87.12 90 GLY A O 1
ATOM 716 N N . VAL A 1 91 ? -23.889 7.626 33.548 1.00 92.19 91 VAL A N 1
ATOM 717 C CA . VAL A 1 91 ? -24.916 6.616 33.246 1.00 92.19 91 VAL A CA 1
ATOM 718 C C . VAL A 1 91 ? -25.246 5.751 34.464 1.00 92.19 91 VAL A C 1
ATOM 720 O O . VAL A 1 91 ? -26.417 5.462 34.701 1.00 92.19 91 VAL A O 1
ATOM 723 N N . ILE A 1 92 ? -24.240 5.366 35.254 1.00 91.44 92 ILE A N 1
ATOM 724 C CA . ILE A 1 92 ? -24.426 4.588 36.491 1.00 91.44 92 ILE A CA 1
ATOM 725 C C . ILE A 1 92 ? -24.013 5.404 37.718 1.00 91.44 92 ILE A C 1
ATOM 727 O O . ILE A 1 92 ? -24.749 5.420 38.702 1.00 91.44 92 ILE A O 1
ATOM 731 N N . GLY A 1 93 ? -22.907 6.155 37.646 1.00 85.44 93 GLY A N 1
ATOM 732 C CA . GLY A 1 93 ? -22.395 6.943 38.776 1.00 85.44 93 GLY A CA 1
ATOM 733 C C . GLY A 1 93 ? -23.434 7.870 39.423 1.00 85.44 93 GLY A C 1
ATOM 734 O O . GLY A 1 93 ? -23.501 7.944 40.645 1.00 85.44 93 GLY A O 1
ATOM 735 N N . ARG A 1 94 ? -24.335 8.483 38.634 1.00 86.38 94 ARG A N 1
ATOM 736 C CA . ARG A 1 94 ? -25.433 9.320 39.166 1.00 86.38 94 ARG A CA 1
ATOM 737 C C . ARG A 1 94 ? -26.467 8.551 39.975 1.00 86.38 94 ARG A C 1
ATOM 739 O O . ARG A 1 94 ? -27.017 9.086 40.932 1.00 86.38 94 ARG A O 1
ATOM 746 N N . GLU A 1 95 ? -26.806 7.335 39.562 1.00 89.12 95 GLU A N 1
ATOM 747 C CA . GLU A 1 95 ? -27.787 6.521 40.288 1.00 89.12 95 GLU A CA 1
ATOM 748 C C . GLU A 1 95 ? -27.219 6.076 41.633 1.00 89.12 95 GLU A C 1
ATOM 750 O O . GLU A 1 95 ? -27.949 5.987 42.620 1.00 89.12 95 GLU A O 1
ATOM 755 N N . ILE A 1 96 ? -25.902 5.856 41.677 1.00 85.81 96 ILE A N 1
ATOM 756 C CA . ILE A 1 96 ? -25.181 5.563 42.911 1.00 85.81 96 ILE A CA 1
ATOM 757 C C . ILE A 1 96 ? -25.136 6.810 43.799 1.00 85.81 96 ILE A C 1
ATOM 759 O O . ILE A 1 96 ? -25.599 6.749 44.934 1.00 85.81 96 ILE A O 1
ATOM 763 N N . SER A 1 97 ? -24.690 7.955 43.272 1.00 86.69 97 SER A N 1
ATOM 764 C CA . SER A 1 97 ? -24.563 9.193 44.052 1.00 86.69 97 SER A CA 1
ATOM 765 C C . SER A 1 97 ? -25.905 9.731 44.564 1.00 86.69 97 SER A C 1
ATOM 767 O O . SER A 1 97 ? -25.960 10.363 45.611 1.00 86.69 97 SER A O 1
ATOM 769 N N . SER A 1 98 ? -26.997 9.500 43.827 1.00 86.12 98 SER A N 1
ATOM 770 C CA . SER A 1 98 ? -28.359 9.885 44.235 1.00 86.12 98 SER A CA 1
ATOM 771 C C . SER A 1 98 ? -29.039 8.870 45.159 1.00 86.12 98 SER A C 1
ATOM 773 O O . SER A 1 98 ? -30.172 9.098 45.571 1.00 86.12 98 SER A O 1
ATOM 775 N N . GLY A 1 99 ? -28.415 7.719 45.433 1.00 84.06 99 GLY A N 1
ATOM 776 C CA . GLY A 1 99 ? -29.008 6.627 46.214 1.00 84.06 99 GLY A CA 1
ATOM 777 C C . GLY A 1 99 ? -30.148 5.871 45.514 1.00 84.06 99 GLY A C 1
ATOM 778 O O . GLY A 1 99 ? -30.598 4.836 46.008 1.00 84.06 99 GLY A O 1
ATOM 779 N N . SER A 1 100 ? -30.589 6.315 44.333 1.00 86.75 100 SER A N 1
ATOM 780 C CA . SER A 1 100 ? -31.668 5.679 43.561 1.00 86.75 100 SER A CA 1
ATOM 781 C C . SER A 1 100 ? -31.333 4.252 43.113 1.00 86.75 100 SER A C 1
ATOM 783 O O . SER A 1 100 ? -32.236 3.436 42.908 1.00 86.75 100 SER A O 1
ATOM 785 N N . ILE A 1 101 ? -30.045 3.896 43.057 1.00 84.25 101 ILE A N 1
ATOM 786 C CA . ILE A 1 101 ? -29.597 2.523 42.800 1.00 84.25 101 ILE A CA 1
ATOM 787 C C . ILE A 1 101 ? -30.148 1.517 43.827 1.00 84.25 101 ILE A C 1
ATOM 789 O O . ILE A 1 101 ? -30.353 0.350 43.489 1.00 84.25 101 ILE A O 1
ATOM 793 N N . ALA A 1 102 ? -30.432 1.945 45.065 1.00 81.94 102 ALA A N 1
ATOM 794 C CA . ALA A 1 102 ? -31.030 1.087 46.087 1.00 81.94 102 ALA A CA 1
ATOM 795 C C . ALA A 1 102 ? -32.462 0.666 45.714 1.00 81.94 102 ALA A C 1
ATOM 797 O O . ALA A 1 102 ? -32.822 -0.494 45.907 1.00 81.94 102 ALA A O 1
ATOM 798 N N . LEU A 1 103 ? -33.238 1.567 45.097 1.00 85.19 103 LEU A N 1
ATOM 799 C CA . LEU A 1 103 ? -34.597 1.291 44.610 1.00 85.19 103 LEU A CA 1
ATOM 800 C C . LEU A 1 103 ? -34.586 0.317 43.428 1.00 85.19 103 LEU A C 1
ATOM 802 O O . LEU A 1 103 ? -35.404 -0.597 43.346 1.00 85.19 103 LEU A O 1
ATOM 806 N N . LEU A 1 104 ? -33.617 0.471 42.521 1.00 82.19 104 LEU A N 1
ATOM 807 C CA . LEU A 1 104 ? -33.423 -0.479 41.425 1.00 82.19 104 LEU A CA 1
ATOM 808 C C . LEU A 1 104 ? -33.047 -1.871 41.947 1.00 82.19 104 LEU A C 1
ATOM 810 O O . LEU A 1 104 ? -33.492 -2.871 41.389 1.00 82.19 104 LEU A O 1
ATOM 814 N N . ARG A 1 105 ? -32.269 -1.951 43.031 1.00 77.62 105 ARG A N 1
ATOM 815 C CA . ARG A 1 105 ? -31.855 -3.221 43.647 1.00 77.62 105 ARG A CA 1
ATOM 816 C C . ARG A 1 105 ? -32.951 -3.917 44.451 1.00 77.62 105 ARG A C 1
ATOM 818 O O . ARG A 1 105 ? -32.906 -5.139 44.547 1.00 77.62 105 ARG A O 1
ATOM 825 N N . SER A 1 106 ? -33.883 -3.174 45.046 1.00 83.62 106 SER A N 1
ATOM 826 C CA . SER A 1 106 ? -35.033 -3.753 45.754 1.00 83.62 106 SER A CA 1
ATOM 827 C C . SER A 1 106 ? -36.156 -4.174 44.804 1.00 83.62 106 SER A C 1
ATOM 829 O O . SER A 1 106 ? -36.987 -5.008 45.157 1.00 83.62 106 SER A O 1
ATOM 831 N N . SER A 1 107 ? -36.166 -3.644 43.578 1.00 83.62 107 SER A N 1
ATOM 832 C CA . SER A 1 107 ? -37.067 -4.099 42.523 1.00 83.62 107 SER A CA 1
ATOM 833 C C . SER A 1 107 ? -36.661 -5.486 41.983 1.00 83.62 107 SER A C 1
ATOM 835 O O . SER A 1 107 ? -35.473 -5.816 41.977 1.00 83.62 107 SER A O 1
ATOM 837 N N . PRO A 1 108 ? -37.605 -6.314 41.484 1.00 86.38 108 PRO A N 1
ATOM 838 C CA . PRO A 1 108 ? -37.331 -7.658 40.960 1.00 86.38 108 PRO A CA 1
ATOM 839 C C . PRO A 1 108 ? -36.670 -7.618 39.565 1.00 86.38 108 PRO A C 1
ATOM 841 O O . PRO A 1 108 ? -37.106 -8.287 38.627 1.00 86.38 108 PRO A O 1
ATOM 844 N N . ILE A 1 109 ? -35.623 -6.805 39.408 1.00 87.88 109 ILE A N 1
ATOM 845 C CA . ILE A 1 109 ? -34.884 -6.577 38.166 1.00 87.88 109 ILE A CA 1
ATOM 846 C C . ILE A 1 109 ? -33.480 -7.158 38.321 1.00 87.88 109 ILE A C 1
ATOM 848 O O . ILE A 1 109 ? -32.757 -6.873 39.275 1.00 87.88 109 ILE A O 1
ATOM 852 N N . ARG A 1 110 ? -33.054 -7.984 37.363 1.00 89.44 110 ARG A N 1
ATOM 853 C CA . ARG A 1 110 ? -31.720 -8.598 37.406 1.00 89.44 110 ARG A CA 1
ATOM 854 C C . ARG A 1 110 ? -30.661 -7.580 36.978 1.00 89.44 110 ARG A C 1
ATOM 856 O O . ARG A 1 110 ? -30.861 -6.837 36.023 1.00 89.44 110 ARG A O 1
ATOM 863 N N . THR A 1 111 ? -29.462 -7.636 37.562 1.00 89.81 111 THR A N 1
ATOM 864 C CA . THR A 1 111 ? -28.333 -6.752 37.190 1.00 89.81 111 THR A CA 1
ATOM 865 C C . THR A 1 111 ? -28.026 -6.759 35.689 1.00 89.81 111 THR A C 1
ATOM 867 O O . THR A 1 111 ? -27.756 -5.716 35.100 1.00 89.81 111 THR A O 1
ATOM 870 N N . ARG A 1 112 ? -28.124 -7.929 35.041 1.00 90.31 112 ARG A N 1
ATOM 871 C CA . ARG A 1 112 ? -27.937 -8.064 33.587 1.00 90.31 112 ARG A CA 1
ATOM 872 C C . ARG A 1 112 ? -28.948 -7.246 32.778 1.00 90.31 112 ARG A C 1
ATOM 874 O O . ARG A 1 112 ? -28.616 -6.778 31.698 1.00 90.31 112 ARG A O 1
ATOM 881 N N . GLU A 1 113 ? -30.169 -7.075 33.285 1.00 92.69 113 GLU A N 1
ATOM 882 C CA . GLU A 1 113 ? -31.221 -6.317 32.604 1.00 92.69 113 GLU A CA 1
ATOM 883 C C . GLU A 1 113 ? -30.962 -4.813 32.689 1.00 92.69 113 GLU A C 1
ATOM 885 O O . GLU A 1 113 ? -31.176 -4.111 31.705 1.00 92.69 113 GLU A O 1
ATOM 890 N N . VAL A 1 114 ? -30.425 -4.344 33.821 1.00 92.38 114 VAL A N 1
ATOM 891 C CA . VAL A 1 114 ? -30.001 -2.949 34.007 1.00 92.38 114 VAL A CA 1
ATOM 892 C C . VAL A 1 114 ? -28.834 -2.607 33.083 1.00 92.38 114 VAL A C 1
ATOM 894 O O . VAL A 1 114 ? -28.932 -1.662 32.305 1.00 92.38 114 VAL A O 1
ATOM 897 N N . VAL A 1 115 ? -27.757 -3.403 33.114 1.00 95.31 115 VAL A N 1
ATOM 898 C CA . VAL A 1 115 ? -26.553 -3.152 32.299 1.00 95.31 115 VAL A CA 1
ATOM 899 C C . VAL A 1 115 ? -26.879 -3.198 30.806 1.00 95.31 115 VAL A C 1
ATOM 901 O O . VAL A 1 115 ? -26.536 -2.265 30.083 1.00 95.31 115 VAL A O 1
ATOM 904 N N . MET A 1 116 ? -27.590 -4.235 30.342 1.00 94.81 116 MET A N 1
ATOM 905 C CA . MET A 1 116 ? -27.979 -4.332 28.931 1.00 94.81 116 MET A CA 1
ATOM 906 C C . MET A 1 116 ? -28.961 -3.229 28.525 1.00 94.81 116 MET A C 1
ATOM 908 O O . MET A 1 116 ? -28.871 -2.726 27.410 1.00 94.81 116 MET A O 1
ATOM 912 N N . GLY A 1 117 ? -29.878 -2.823 29.410 1.00 94.94 117 GLY A N 1
ATOM 913 C CA . GLY A 1 117 ? -30.814 -1.731 29.143 1.00 94.94 117 GLY A CA 1
ATOM 914 C C . GLY A 1 117 ? -30.096 -0.396 28.953 1.00 94.94 117 GLY A C 1
ATOM 915 O O . GLY A 1 117 ? -30.329 0.289 27.961 1.00 94.94 117 GLY A O 1
ATOM 916 N N . LYS A 1 118 ? -29.163 -0.064 29.852 1.00 95.31 118 LYS A N 1
ATOM 917 C CA . LYS A 1 118 ? -28.343 1.155 29.761 1.00 95.31 118 LYS A CA 1
ATOM 918 C C . LYS A 1 118 ? -27.449 1.157 28.526 1.00 95.31 118 LYS A C 1
ATOM 920 O O . LYS A 1 118 ? -27.418 2.148 27.800 1.00 95.31 118 LYS A O 1
ATOM 925 N N . PHE A 1 119 ? -26.787 0.034 28.245 1.00 97.00 119 PHE A N 1
ATOM 926 C CA . PHE A 1 119 ? -25.993 -0.122 27.028 1.00 97.00 119 PHE A CA 1
ATOM 927 C C . PHE A 1 119 ? -26.842 0.099 25.772 1.00 97.00 119 PHE A C 1
ATOM 929 O O . PHE A 1 119 ? -26.489 0.941 24.958 1.00 97.00 119 PHE A O 1
ATOM 936 N N . LEU A 1 120 ? -27.996 -0.570 25.645 1.00 95.81 120 LEU A N 1
ATOM 937 C CA . LEU A 1 120 ? -28.878 -0.419 24.482 1.00 95.81 120 LEU A CA 1
ATOM 938 C C . LEU A 1 120 ? -29.453 0.999 24.340 1.00 95.81 120 LEU A C 1
ATOM 940 O O . LEU A 1 120 ? -29.600 1.479 23.216 1.00 95.81 120 LEU A O 1
ATOM 944 N N . GLY A 1 121 ? -29.744 1.690 25.449 1.00 95.06 121 GLY A N 1
ATOM 945 C CA . GLY A 1 121 ? -30.156 3.098 25.429 1.00 95.06 121 GLY A CA 1
ATOM 946 C C . GLY A 1 121 ? -29.082 4.008 24.824 1.00 95.06 121 GLY A C 1
ATOM 947 O O . GLY A 1 121 ? -29.376 4.825 23.950 1.00 95.06 121 GLY A O 1
ATOM 948 N N . LEU A 1 122 ? -27.820 3.803 25.212 1.00 95.62 122 LEU A N 1
ATOM 949 C CA . LEU A 1 122 ? -26.667 4.503 24.634 1.00 95.62 122 LEU A CA 1
ATOM 950 C C . LEU A 1 122 ? -26.386 4.063 23.190 1.00 95.62 122 LEU A C 1
ATOM 952 O O . LEU A 1 122 ? -26.036 4.897 22.357 1.00 95.62 122 LEU A O 1
ATOM 956 N N . SER A 1 123 ? -26.577 2.783 22.857 1.00 95.25 123 SER A N 1
ATOM 957 C CA . SER A 1 123 ? -26.436 2.275 21.487 1.00 95.25 123 SER A CA 1
ATOM 958 C C . SER A 1 123 ? -27.436 2.920 20.528 1.00 95.25 123 SER A C 1
ATOM 960 O O . SER A 1 123 ? -27.107 3.137 19.365 1.00 95.25 123 SER A O 1
ATOM 962 N N . TRP A 1 124 ? -28.633 3.287 20.992 1.00 93.56 124 TRP A N 1
ATOM 963 C CA . TRP A 1 124 ? -29.577 4.039 20.166 1.00 93.56 124 TRP A CA 1
ATOM 964 C C . TRP A 1 124 ? -29.087 5.463 19.881 1.00 93.56 124 TRP A C 1
ATOM 966 O O . TRP A 1 124 ? -29.182 5.941 18.754 1.00 93.56 124 TRP A O 1
ATOM 976 N N . PHE A 1 125 ? -28.483 6.131 20.869 1.00 93.38 125 PHE A N 1
ATOM 977 C CA . PHE A 1 125 ? -27.816 7.415 20.633 1.00 93.38 125 PHE A CA 1
ATOM 978 C C . PHE A 1 125 ? -26.612 7.267 19.682 1.00 93.38 125 PHE A C 1
ATOM 980 O O . PHE A 1 125 ? -26.419 8.093 18.793 1.00 93.38 125 PHE A O 1
ATOM 987 N N . ASN A 1 126 ? -25.855 6.170 19.785 1.00 95.62 126 ASN A N 1
ATOM 988 C CA . ASN A 1 126 ? -24.808 5.822 18.821 1.00 95.62 126 ASN A CA 1
ATOM 989 C C . ASN A 1 126 ? -25.355 5.664 17.388 1.00 95.62 126 ASN A C 1
ATOM 991 O O . ASN A 1 126 ? -24.732 6.146 16.442 1.00 95.62 126 ASN A O 1
ATOM 995 N N . MET A 1 127 ? -26.540 5.067 17.199 1.00 95.25 127 MET A N 1
ATOM 996 C CA . MET A 1 127 ? -27.173 5.019 15.871 1.00 95.25 127 MET A CA 1
ATOM 997 C C . MET A 1 127 ? -27.413 6.421 15.301 1.00 95.25 127 MET A C 1
ATOM 999 O O . MET A 1 127 ? -27.279 6.605 14.098 1.00 95.25 127 MET A O 1
ATOM 1003 N N . ILE A 1 128 ? -27.706 7.417 16.142 1.00 93.62 128 ILE A N 1
ATOM 1004 C CA . ILE A 1 128 ? -27.917 8.806 15.709 1.00 93.62 128 ILE A CA 1
ATOM 1005 C C . ILE A 1 128 ? -26.596 9.477 15.322 1.00 93.62 128 ILE A C 1
ATOM 1007 O O . ILE A 1 128 ? -26.534 10.125 14.280 1.00 93.62 128 ILE A O 1
ATOM 1011 N N . LEU A 1 129 ? -25.518 9.268 16.088 1.00 93.88 129 LEU A N 1
ATOM 1012 C CA . LEU A 1 129 ? -24.178 9.729 15.694 1.00 93.88 129 LEU A CA 1
ATOM 1013 C C . LEU A 1 129 ? -23.723 9.074 14.382 1.00 93.88 129 LEU A C 1
ATOM 1015 O O . LEU A 1 129 ? -23.240 9.749 13.474 1.00 93.88 129 LEU A O 1
ATOM 1019 N N . THR A 1 130 ? -23.948 7.767 14.244 1.00 95.25 130 THR A N 1
ATOM 1020 C CA . THR A 1 130 ? -23.647 7.026 13.012 1.00 95.25 130 THR A CA 1
ATOM 1021 C C . THR A 1 130 ? -24.515 7.513 11.848 1.00 95.25 130 THR A C 1
ATOM 1023 O O . THR A 1 130 ? -24.023 7.635 10.731 1.00 95.25 130 THR A O 1
ATOM 1026 N N . ALA A 1 131 ? -25.784 7.858 12.090 1.00 95.00 131 ALA A N 1
ATOM 1027 C CA . ALA A 1 131 ? -26.666 8.440 11.084 1.00 95.00 131 ALA A CA 1
ATOM 1028 C C . ALA A 1 131 ? -26.207 9.842 10.655 1.00 95.00 131 ALA A C 1
ATOM 1030 O O . ALA A 1 131 ? -26.250 10.147 9.467 1.00 95.00 131 ALA A O 1
ATOM 1031 N N . ALA A 1 132 ? -25.704 10.671 11.575 1.00 93.44 132 ALA A N 1
ATOM 1032 C CA . ALA A 1 132 ? -25.117 11.967 11.229 1.00 93.44 132 ALA A CA 1
ATOM 1033 C C . ALA A 1 132 ? -23.923 11.804 10.270 1.00 93.44 132 ALA A C 1
ATOM 1035 O O . ALA A 1 132 ? -23.840 12.506 9.262 1.00 93.44 132 ALA A O 1
ATOM 1036 N N . LEU A 1 133 ? -23.054 10.818 10.521 1.00 95.38 133 LEU A N 1
ATOM 1037 C CA . LEU A 1 133 ? -21.989 10.446 9.586 1.00 95.38 133 LEU A CA 1
ATOM 1038 C C . LEU A 1 133 ? -22.556 9.897 8.266 1.00 95.38 133 LEU A C 1
ATOM 1040 O O . LEU A 1 133 ? -22.084 10.271 7.195 1.00 95.38 133 LEU A O 1
ATOM 1044 N N . ALA A 1 134 ? -23.586 9.048 8.316 1.00 96.44 134 ALA A N 1
ATOM 1045 C CA . ALA A 1 134 ? -24.222 8.487 7.126 1.00 96.44 134 ALA A CA 1
ATOM 1046 C C . ALA A 1 134 ? -24.773 9.575 6.203 1.00 96.44 134 ALA A C 1
ATOM 1048 O O . ALA A 1 134 ? -24.546 9.499 5.001 1.00 96.44 134 ALA A O 1
ATOM 1049 N N . ILE A 1 135 ? -25.420 10.614 6.740 1.00 95.19 135 ILE A N 1
ATOM 1050 C CA . ILE A 1 135 ? -25.927 11.739 5.941 1.00 95.19 135 ILE A CA 1
ATOM 1051 C C . ILE A 1 135 ? -24.775 12.425 5.186 1.00 95.19 135 ILE A C 1
ATOM 1053 O O . ILE A 1 135 ? -24.920 12.720 3.998 1.00 95.19 135 ILE A O 1
ATOM 1057 N N . LEU A 1 136 ? -23.613 12.621 5.821 1.00 94.62 136 LEU A N 1
ATOM 1058 C CA . LEU A 1 136 ? -22.430 13.187 5.160 1.00 94.62 136 LEU A CA 1
ATOM 1059 C C . LEU A 1 136 ? -21.916 12.278 4.036 1.00 94.62 136 LEU A C 1
ATOM 1061 O O . LEU A 1 136 ? -21.758 12.722 2.899 1.00 94.62 136 LEU A O 1
ATOM 1065 N N . LEU A 1 137 ? -21.710 10.991 4.323 1.00 95.56 137 LEU A N 1
ATOM 1066 C CA . LEU A 1 137 ? -21.174 10.043 3.341 1.00 95.56 137 LEU A CA 1
ATOM 1067 C C . LEU A 1 137 ? -22.138 9.808 2.168 1.00 95.56 137 LEU A C 1
ATOM 1069 O O . LEU A 1 137 ? -21.700 9.723 1.022 1.00 95.56 137 LEU A O 1
ATOM 1073 N N . ILE A 1 138 ? -23.446 9.761 2.433 1.00 95.88 138 ILE A N 1
ATOM 1074 C CA . ILE A 1 138 ? -24.497 9.664 1.412 1.00 95.88 138 ILE A CA 1
ATOM 1075 C C . ILE A 1 138 ? -24.543 10.942 0.566 1.00 95.88 138 ILE A C 1
ATOM 1077 O O . ILE A 1 138 ? -24.689 10.862 -0.650 1.00 95.88 138 ILE A O 1
ATOM 1081 N N . THR A 1 139 ? -24.337 12.120 1.161 1.00 94.56 139 THR A N 1
ATOM 1082 C CA . THR A 1 139 ? -24.184 13.362 0.384 1.00 94.56 139 THR A CA 1
ATOM 1083 C C . THR A 1 139 ? -22.996 13.252 -0.573 1.00 94.56 139 THR A C 1
ATOM 1085 O O . THR A 1 139 ? -23.126 13.566 -1.753 1.00 94.56 139 THR A O 1
ATOM 1088 N N . GLY A 1 140 ? -21.864 12.712 -0.108 1.00 94.31 140 GLY A N 1
ATOM 1089 C CA . GLY A 1 140 ? -20.718 12.383 -0.962 1.00 94.31 140 GLY A CA 1
ATOM 1090 C C . GLY A 1 140 ? -21.051 11.426 -2.093 1.00 94.31 140 GLY A C 1
ATOM 1091 O O . GLY A 1 140 ? -20.633 11.658 -3.221 1.00 94.31 140 GLY A O 1
ATOM 1092 N N . TYR A 1 141 ? -21.838 10.389 -1.803 1.00 94.69 141 TYR A N 1
ATOM 1093 C CA . TYR A 1 141 ? -22.289 9.420 -2.799 1.00 94.69 141 TYR A CA 1
ATOM 1094 C C . TYR A 1 141 ? -23.058 10.073 -3.954 1.00 94.69 141 TYR A C 1
ATOM 1096 O O . TYR A 1 141 ? -22.848 9.703 -5.102 1.00 94.69 141 TYR A O 1
ATOM 1104 N N . PHE A 1 142 ? -23.902 11.069 -3.671 1.00 94.94 142 PHE A N 1
ATOM 1105 C CA . PHE A 1 142 ? -24.617 11.814 -4.712 1.00 94.94 142 PHE A CA 1
ATOM 1106 C C . PHE A 1 142 ? -23.756 12.879 -5.410 1.00 94.94 142 PHE A C 1
ATOM 1108 O O . PHE A 1 142 ? -24.030 13.236 -6.557 1.00 94.94 142 PHE A O 1
ATOM 1115 N N . CYS A 1 143 ? -22.719 13.390 -4.739 1.00 94.94 143 CYS A N 1
ATOM 1116 C CA . CYS A 1 143 ? -21.822 14.411 -5.289 1.00 94.94 143 CYS A CA 1
ATOM 1117 C C . CYS A 1 143 ? -20.695 13.839 -6.160 1.00 94.94 143 CYS A C 1
ATOM 1119 O O . CYS A 1 143 ? -20.140 14.571 -6.975 1.00 94.94 143 CYS A O 1
ATOM 1121 N N . ILE A 1 144 ? -20.318 12.574 -5.964 1.00 95.00 144 ILE A N 1
ATOM 1122 C CA . ILE A 1 144 ? -19.218 11.903 -6.664 1.00 95.00 144 ILE A CA 1
ATOM 1123 C C . ILE A 1 144 ? -19.809 10.901 -7.660 1.00 95.00 144 ILE A C 1
ATOM 1125 O O . ILE A 1 144 ? -20.525 9.974 -7.276 1.00 95.00 144 ILE A O 1
ATOM 1129 N N . GLU A 1 145 ? -19.480 11.050 -8.943 1.00 93.00 145 GLU A N 1
ATOM 1130 C CA . GLU A 1 145 ? -19.877 10.085 -9.968 1.00 93.00 145 GLU A CA 1
ATOM 1131 C C . GLU A 1 145 ? -19.311 8.705 -9.633 1.00 93.00 145 GLU A C 1
ATOM 1133 O O . GLU A 1 145 ? -18.153 8.568 -9.253 1.00 93.00 145 GLU A O 1
ATOM 1138 N N . HIS A 1 146 ? -20.128 7.660 -9.762 1.00 91.19 146 HIS A N 1
ATOM 1139 C CA . HIS A 1 146 ? -19.725 6.283 -9.471 1.00 91.19 146 HIS A CA 1
ATOM 1140 C C . HIS A 1 146 ? -19.113 6.067 -8.072 1.00 91.19 146 HIS A C 1
ATOM 1142 O O . HIS A 1 146 ? -18.279 5.172 -7.911 1.00 91.19 146 HIS A O 1
ATOM 1148 N N . ALA A 1 147 ? -19.543 6.794 -7.041 1.00 91.31 147 ALA A N 1
ATOM 1149 C CA . ALA A 1 147 ? -19.145 6.511 -5.662 1.00 91.31 147 ALA A CA 1
ATOM 1150 C C . ALA A 1 147 ? -19.479 5.067 -5.218 1.00 91.31 147 ALA A C 1
ATOM 1152 O O . ALA A 1 147 ? -20.380 4.400 -5.742 1.00 91.31 147 ALA A O 1
ATOM 1153 N N . GLU A 1 148 ? -18.733 4.548 -4.242 1.00 89.06 148 GLU A N 1
ATOM 1154 C CA . GLU A 1 148 ? -18.848 3.157 -3.790 1.00 89.06 148 GLU A CA 1
ATOM 1155 C C . GLU A 1 148 ? -19.799 3.005 -2.591 1.00 89.06 148 GLU A C 1
ATOM 1157 O O . GLU A 1 148 ? -19.415 3.186 -1.437 1.00 89.06 148 GLU A O 1
ATOM 1162 N N . PHE A 1 149 ? -21.044 2.588 -2.840 1.00 92.56 149 PHE A N 1
ATOM 1163 C CA . PHE A 1 149 ? -22.039 2.404 -1.772 1.00 92.56 149 PHE A CA 1
ATOM 1164 C C . PHE A 1 149 ? -21.648 1.327 -0.741 1.00 92.56 149 PHE A C 1
ATOM 1166 O O . PHE A 1 149 ? -21.808 1.520 0.463 1.00 92.56 149 PHE A O 1
ATOM 1173 N N . LYS A 1 150 ? -21.079 0.198 -1.190 1.00 94.50 150 LYS A N 1
ATOM 1174 C CA . LYS A 1 150 ? -20.651 -0.890 -0.289 1.00 94.50 150 LYS A CA 1
ATOM 1175 C C . LYS A 1 150 ? -19.534 -0.453 0.666 1.00 94.50 150 LYS A C 1
ATOM 1177 O O . LYS A 1 150 ? -19.528 -0.862 1.825 1.00 94.50 150 LYS A O 1
ATOM 1182 N N . LEU A 1 151 ? -18.630 0.413 0.201 1.00 94.25 151 LEU A N 1
ATOM 1183 C CA . LEU A 1 151 ? -17.589 1.012 1.033 1.00 94.25 151 LEU A CA 1
ATOM 1184 C C . LEU A 1 151 ? -18.203 1.870 2.149 1.00 94.25 151 LEU A C 1
ATOM 1186 O O . LEU A 1 151 ? -17.793 1.745 3.299 1.00 94.25 151 LEU A O 1
ATOM 1190 N N . ILE A 1 152 ? -19.221 2.680 1.832 1.00 95.50 152 ILE A N 1
ATOM 1191 C CA . ILE A 1 152 ? -19.946 3.490 2.826 1.00 95.50 152 ILE A CA 1
ATOM 1192 C C . ILE A 1 152 ? -20.554 2.597 3.911 1.00 95.50 152 ILE A C 1
ATOM 1194 O O . ILE A 1 152 ? -20.377 2.879 5.092 1.00 95.50 152 ILE A O 1
ATOM 1198 N N . LEU A 1 153 ? -21.204 1.490 3.541 1.00 96.44 153 LEU A N 1
ATOM 1199 C CA . LEU A 1 153 ? -21.759 0.548 4.521 1.00 96.44 153 LEU A CA 1
ATOM 1200 C C . LEU A 1 153 ? -20.681 -0.059 5.434 1.00 96.44 153 LEU A C 1
ATOM 1202 O O . LEU A 1 153 ? -20.894 -0.147 6.642 1.00 96.44 153 LEU A O 1
ATOM 1206 N N . SER A 1 154 ? -19.519 -0.428 4.883 1.00 96.75 154 SER A N 1
ATOM 1207 C CA . SER A 1 154 ? -18.375 -0.924 5.667 1.00 96.75 154 SER A CA 1
ATOM 1208 C C . SER A 1 154 ? -17.872 0.120 6.669 1.00 96.75 154 SER A C 1
ATOM 1210 O O . SER A 1 154 ? -17.644 -0.196 7.838 1.00 96.75 154 SER A O 1
ATOM 1212 N N . ILE A 1 155 ? -17.762 1.381 6.238 1.00 96.50 155 ILE A N 1
ATOM 1213 C CA . ILE A 1 155 ? -17.376 2.501 7.102 1.00 96.50 155 ILE A CA 1
ATOM 1214 C C . ILE A 1 155 ? -18.394 2.679 8.238 1.00 96.50 155 ILE A C 1
ATOM 1216 O O . ILE A 1 155 ? -18.002 2.737 9.403 1.00 96.50 155 ILE A O 1
ATOM 1220 N N . LEU A 1 156 ? -19.694 2.728 7.925 1.00 97.12 156 LEU A N 1
ATOM 1221 C CA . LEU A 1 156 ? -20.753 2.911 8.925 1.00 97.12 156 LEU A CA 1
ATOM 1222 C C . LEU A 1 156 ? -20.787 1.768 9.945 1.00 97.12 156 LEU A C 1
ATOM 1224 O O . LEU A 1 156 ? -20.910 2.025 11.143 1.00 97.12 156 LEU A O 1
ATOM 1228 N N . LEU A 1 157 ? -20.609 0.523 9.491 1.00 97.50 157 LEU A N 1
ATOM 1229 C CA . LEU A 1 157 ? -20.482 -0.637 10.373 1.00 97.50 157 LEU A CA 1
ATOM 1230 C C . LEU A 1 157 ? -19.289 -0.483 11.327 1.00 97.50 157 LEU A C 1
ATOM 1232 O O . LEU A 1 157 ? -19.437 -0.690 12.532 1.00 97.50 157 LEU A O 1
ATOM 1236 N N . GLY A 1 158 ? -18.124 -0.082 10.809 1.00 96.44 158 GLY A N 1
ATOM 1237 C CA . GLY A 1 158 ? -16.928 0.128 11.623 1.00 96.44 158 GLY A CA 1
ATOM 1238 C C . GLY A 1 158 ? -17.107 1.209 12.688 1.00 96.44 158 GLY A C 1
ATOM 1239 O O . GLY A 1 158 ? -16.764 0.985 13.847 1.00 96.44 158 GLY A O 1
ATOM 1240 N N . PHE A 1 159 ? -17.704 2.349 12.333 1.00 96.56 159 PHE A N 1
ATOM 1241 C CA . PHE A 1 159 ? -17.977 3.434 13.283 1.00 96.56 159 PHE A CA 1
ATOM 1242 C C . PHE A 1 159 ? -19.004 3.044 14.350 1.00 96.56 159 PHE A C 1
ATOM 1244 O O . PHE A 1 159 ? -18.828 3.385 15.524 1.00 96.56 159 PHE A O 1
ATOM 1251 N N . PHE A 1 160 ? -20.039 2.290 13.972 1.00 97.19 160 PHE A N 1
ATOM 1252 C CA . PHE A 1 160 ? -21.035 1.794 14.916 1.00 97.19 160 PHE A CA 1
ATOM 1253 C C . PHE A 1 160 ? -20.416 0.831 15.941 1.00 97.19 160 PHE A C 1
ATOM 1255 O O . PHE A 1 160 ? -20.668 0.968 17.143 1.00 97.19 160 PHE A O 1
ATOM 1262 N N . LEU A 1 161 ? -19.584 -0.115 15.486 1.00 97.31 161 LEU A N 1
ATOM 1263 C CA . LEU A 1 161 ? -18.892 -1.081 16.347 1.00 97.31 161 LEU A CA 1
ATOM 1264 C C . LEU A 1 161 ? -17.867 -0.403 17.263 1.00 97.31 161 LEU A C 1
ATOM 1266 O O . LEU A 1 161 ? -17.860 -0.669 18.465 1.00 97.31 161 LEU A O 1
ATOM 1270 N N . LEU A 1 162 ? -17.061 0.514 16.719 1.00 96.12 162 LEU A N 1
ATOM 1271 C CA . LEU A 1 162 ? -16.072 1.278 17.481 1.00 96.12 162 LEU A CA 1
ATOM 1272 C C . LEU A 1 162 ? -16.734 2.064 18.615 1.00 96.12 162 LEU A C 1
ATOM 1274 O O . LEU A 1 162 ? -16.354 1.946 19.779 1.00 96.12 162 LEU A O 1
ATOM 1278 N N . THR A 1 163 ? -17.780 2.819 18.282 1.00 96.19 163 THR A N 1
ATOM 1279 C CA . THR A 1 163 ? -18.511 3.622 19.263 1.00 96.19 163 THR A CA 1
ATOM 1280 C C . THR A 1 163 ? -19.191 2.744 20.312 1.00 96.19 163 THR A C 1
ATOM 1282 O O . THR A 1 163 ? -19.192 3.080 21.494 1.00 96.19 163 THR A O 1
ATOM 1285 N N . SER A 1 164 ? -19.713 1.578 19.918 1.00 97.12 164 SER A N 1
ATOM 1286 C CA . SER A 1 164 ? -20.301 0.615 20.856 1.00 97.12 164 SER A CA 1
ATOM 1287 C C . SER A 1 164 ? -19.266 0.060 21.841 1.00 97.12 164 SER A C 1
ATOM 1289 O O . SER A 1 164 ? -19.563 -0.061 23.029 1.00 97.12 164 SER A O 1
ATOM 1291 N N . ALA A 1 165 ? -18.042 -0.220 21.385 1.00 96.75 165 ALA A N 1
ATOM 1292 C CA . ALA A 1 165 ? -16.947 -0.635 22.260 1.00 96.75 165 ALA A CA 1
ATOM 1293 C C . ALA A 1 165 ? -16.568 0.472 23.258 1.00 96.75 165 ALA A C 1
ATOM 1295 O O . ALA A 1 165 ? -16.476 0.210 24.458 1.00 96.75 165 ALA A O 1
ATOM 1296 N N . TYR A 1 166 ? -16.443 1.721 22.800 1.00 96.12 166 TYR A N 1
ATOM 1297 C CA . TYR A 1 166 ? -16.194 2.867 23.682 1.00 96.12 166 TYR A CA 1
ATOM 1298 C C . TYR A 1 166 ? -17.304 3.073 24.716 1.00 96.12 166 TYR A C 1
ATOM 1300 O O . TYR A 1 166 ? -17.014 3.343 25.881 1.00 96.12 166 TYR A O 1
ATOM 1308 N N . ILE A 1 167 ? -18.569 2.898 24.324 1.00 97.19 167 ILE A N 1
ATOM 1309 C CA . ILE A 1 167 ? -19.712 2.978 25.241 1.00 97.19 167 ILE A CA 1
ATOM 1310 C C . ILE A 1 167 ? -19.629 1.891 26.317 1.00 97.19 167 ILE A C 1
ATOM 1312 O O . ILE A 1 167 ? -19.840 2.187 27.492 1.00 97.19 167 ILE A O 1
ATOM 1316 N N . ALA A 1 168 ? -19.309 0.647 25.944 1.00 97.69 168 ALA A N 1
ATOM 1317 C CA . ALA A 1 168 ? -19.167 -0.452 26.900 1.00 97.69 168 ALA A CA 1
ATOM 1318 C C . ALA A 1 168 ? -18.051 -0.174 27.923 1.00 97.69 168 ALA A C 1
ATOM 1320 O O . ALA A 1 168 ? -18.250 -0.376 29.122 1.00 97.69 168 ALA A O 1
ATOM 1321 N N . ILE A 1 169 ? -16.911 0.352 27.462 1.00 96.62 169 ILE A N 1
ATOM 1322 C CA . ILE A 1 169 ? -15.793 0.768 28.320 1.00 96.62 169 ILE A CA 1
ATOM 1323 C C . ILE A 1 169 ? -16.229 1.881 29.282 1.00 96.62 169 ILE A C 1
ATOM 1325 O O . ILE A 1 169 ? -16.038 1.766 30.493 1.00 96.62 169 ILE A O 1
ATOM 1329 N N . GLY A 1 170 ? -16.855 2.940 28.765 1.00 96.06 170 GLY A N 1
ATOM 1330 C CA . GLY A 1 170 ? -17.317 4.061 29.580 1.00 96.06 170 GLY A CA 1
ATOM 1331 C C . GLY A 1 170 ? -18.386 3.669 30.603 1.00 96.06 170 GLY A C 1
ATOM 1332 O O . GLY A 1 170 ? -18.376 4.164 31.731 1.00 96.06 170 GLY A O 1
ATOM 1333 N N . LEU A 1 171 ? -19.273 2.730 30.255 1.00 96.06 171 LEU A N 1
ATOM 1334 C CA . LEU A 1 171 ? -20.264 2.170 31.176 1.00 96.06 171 LEU A CA 1
ATOM 1335 C C . LEU A 1 171 ? -19.594 1.430 32.340 1.00 96.06 171 LEU A C 1
ATOM 1337 O O . LEU A 1 171 ? -19.994 1.615 33.491 1.00 96.06 171 LEU A O 1
ATOM 1341 N N . PHE A 1 172 ? -18.551 0.643 32.057 1.00 96.81 172 PHE A N 1
ATOM 1342 C CA . PHE A 1 172 ? -17.779 -0.038 33.094 1.00 96.81 172 PHE A CA 1
ATOM 1343 C C . PHE A 1 172 ? -17.113 0.951 34.043 1.00 96.81 172 PHE A C 1
ATOM 1345 O O . PHE A 1 172 ? -17.261 0.819 35.257 1.00 96.81 172 PHE A O 1
ATOM 1352 N N . VAL A 1 173 ? -16.441 1.976 33.514 1.00 96.31 173 VAL A N 1
ATOM 1353 C CA . VAL A 1 173 ? -15.786 2.990 34.352 1.00 96.31 173 VAL A CA 1
ATOM 1354 C C . VAL A 1 173 ? -16.804 3.774 35.186 1.00 96.31 173 VAL A C 1
ATOM 1356 O O . VAL A 1 173 ? -16.551 4.036 36.361 1.00 96.31 173 VAL A O 1
ATOM 1359 N N . SER A 1 174 ? -17.996 4.059 34.648 1.00 95.62 174 SER A N 1
ATOM 1360 C CA . SER A 1 174 ? -19.096 4.671 35.412 1.00 95.62 174 SER A CA 1
ATOM 1361 C C . SER A 1 174 ? -19.576 3.800 36.590 1.00 95.62 174 SER A C 1
ATOM 1363 O O . SER A 1 174 ? -20.136 4.329 37.542 1.00 95.62 174 SER A O 1
ATOM 1365 N N . CYS A 1 175 ? -19.327 2.481 36.585 1.00 93.69 175 CYS A N 1
ATOM 1366 C CA . CYS A 1 175 ? -19.601 1.601 37.735 1.00 93.69 175 CYS A CA 1
ATOM 1367 C C . CYS A 1 175 ? -18.529 1.669 38.838 1.00 93.69 175 CYS A C 1
ATOM 1369 O O . CYS A 1 175 ? -18.734 1.127 39.929 1.00 93.69 175 CYS A O 1
ATOM 1371 N N . LEU A 1 176 ? -17.349 2.224 38.545 1.00 92.50 176 LEU A N 1
ATOM 1372 C CA . LEU A 1 176 ? -16.207 2.219 39.463 1.00 92.50 176 LEU A CA 1
ATOM 1373 C C . LEU A 1 176 ? -16.218 3.399 40.434 1.00 92.50 176 LEU A C 1
ATOM 1375 O O . LEU A 1 176 ? -15.562 3.324 41.471 1.00 92.50 176 LEU A O 1
ATOM 1379 N N . THR A 1 177 ? -16.948 4.465 40.112 1.00 90.88 177 THR A N 1
ATOM 1380 C CA . THR A 1 177 ? -16.985 5.692 40.904 1.00 90.88 177 THR A CA 1
ATOM 1381 C C . THR A 1 177 ? -18.379 6.305 40.924 1.00 90.88 177 THR A C 1
ATOM 1383 O O . THR A 1 177 ? -19.151 6.183 39.977 1.00 90.88 177 THR A O 1
ATOM 1386 N N . GLU A 1 178 ? -18.685 6.983 42.023 1.00 89.31 178 GLU A N 1
ATOM 1387 C CA . GLU A 1 178 ? -19.937 7.713 42.230 1.00 89.31 178 GLU A CA 1
ATOM 1388 C C . GLU A 1 178 ? -19.857 9.131 41.636 1.00 89.31 178 GLU A C 1
ATOM 1390 O O . GLU A 1 178 ? -20.873 9.750 41.328 1.00 89.31 178 GLU A O 1
ATOM 1395 N N . TYR A 1 179 ? -18.641 9.644 41.409 1.00 90.62 179 TYR A N 1
ATOM 1396 C CA . TYR A 1 179 ? -18.406 11.000 40.918 1.00 90.62 179 TYR A CA 1
ATOM 1397 C C . TYR A 1 179 ? -18.318 11.033 39.388 1.00 90.62 179 TYR A C 1
ATOM 1399 O O . TYR A 1 179 ? -17.414 10.449 38.790 1.00 90.62 179 TYR A O 1
ATOM 1407 N N . GLN A 1 180 ? -19.214 11.786 38.738 1.00 89.94 180 GLN A N 1
ATOM 1408 C CA . GLN A 1 180 ? -19.283 11.859 37.270 1.00 89.94 180 GLN A CA 1
ATOM 1409 C C . GLN A 1 180 ? -17.974 12.340 36.631 1.00 89.94 180 GLN A C 1
ATOM 1411 O O . GLN A 1 180 ? -17.485 11.724 35.692 1.00 89.94 180 GLN A O 1
ATOM 1416 N N . ILE A 1 181 ? -17.380 13.419 37.148 1.00 90.75 181 ILE A N 1
ATOM 1417 C CA . ILE A 1 181 ? -16.144 13.980 36.582 1.00 90.75 181 ILE A CA 1
ATOM 1418 C C . ILE A 1 181 ? -15.014 12.944 36.648 1.00 90.75 181 ILE A C 1
ATOM 1420 O O . ILE A 1 181 ? -14.301 12.740 35.666 1.00 90.75 181 ILE A O 1
ATOM 1424 N N . LEU A 1 182 ? -14.905 12.221 37.768 1.00 93.25 182 LEU A N 1
ATOM 1425 C CA . LEU A 1 182 ? -13.908 11.166 37.934 1.00 93.25 182 LEU A CA 1
ATOM 1426 C C . LEU A 1 182 ? -14.164 9.983 36.987 1.00 93.25 182 LEU A C 1
ATOM 1428 O O . LEU A 1 182 ? -13.211 9.442 36.433 1.00 93.25 182 LEU A O 1
ATOM 1432 N N . ALA A 1 183 ? -15.428 9.617 36.733 1.00 93.50 183 ALA A N 1
ATOM 1433 C CA . ALA A 1 183 ? -15.774 8.592 35.743 1.00 93.50 183 ALA A CA 1
ATOM 1434 C C . ALA A 1 183 ? -15.370 9.011 34.320 1.00 93.50 183 ALA A C 1
ATOM 1436 O O . ALA A 1 183 ? -14.844 8.197 33.558 1.00 93.50 183 ALA A O 1
ATOM 1437 N N . GLY A 1 184 ? -15.586 10.281 33.963 1.00 92.75 184 GLY A N 1
ATOM 1438 C CA . GLY A 1 184 ? -15.179 10.840 32.673 1.00 92.75 184 GLY A CA 1
ATOM 1439 C C . GLY A 1 184 ? -13.661 10.799 32.485 1.00 92.75 184 GLY A C 1
ATOM 1440 O O . GLY A 1 184 ? -13.178 10.221 31.510 1.00 92.75 184 GLY A O 1
ATOM 1441 N N . ILE A 1 185 ? -12.908 11.326 33.457 1.00 94.19 185 ILE A N 1
ATOM 1442 C CA . ILE A 1 185 ? -11.435 11.310 33.444 1.00 94.19 185 ILE A CA 1
ATOM 1443 C C . ILE A 1 185 ? -10.905 9.871 33.414 1.00 94.19 185 ILE A C 1
ATOM 1445 O O . ILE A 1 185 ? -10.023 9.559 32.617 1.00 94.19 185 ILE A O 1
ATOM 1449 N N . GLY A 1 186 ? -11.471 8.973 34.224 1.00 95.06 186 GLY A N 1
ATOM 1450 C CA . GLY A 1 186 ? -11.079 7.564 34.254 1.00 95.06 186 GLY A CA 1
ATOM 1451 C C . GLY A 1 186 ? -11.313 6.851 32.920 1.00 95.06 186 GLY A C 1
ATOM 1452 O O . GLY A 1 186 ? -10.486 6.042 32.503 1.00 95.06 186 GLY A O 1
ATOM 1453 N N . THR A 1 187 ? -12.399 7.181 32.213 1.00 95.38 187 THR A N 1
ATOM 1454 C CA . THR A 1 187 ? -12.685 6.615 30.884 1.00 95.38 187 THR A CA 1
ATOM 1455 C C . THR A 1 187 ? -11.657 7.102 29.871 1.00 95.38 187 THR A C 1
ATOM 1457 O O . THR A 1 187 ? -11.113 6.304 29.112 1.00 95.38 187 THR A O 1
ATOM 1460 N N . PHE A 1 188 ? -11.333 8.397 29.904 1.00 93.25 188 PHE A N 1
ATOM 1461 C CA . PHE A 1 188 ? -10.315 8.982 29.038 1.00 93.25 188 PHE A CA 1
ATOM 1462 C C . PHE A 1 188 ? -8.922 8.380 29.292 1.00 93.25 188 PHE A C 1
ATOM 1464 O O . PHE A 1 188 ? -8.236 7.985 28.351 1.00 93.25 188 PHE A O 1
ATOM 1471 N N . MET A 1 189 ? -8.531 8.215 30.561 1.00 93.81 189 MET A N 1
ATOM 1472 C CA . MET A 1 189 ? -7.282 7.539 30.932 1.00 93.81 189 MET A CA 1
ATOM 1473 C C . MET A 1 189 ? -7.245 6.092 30.435 1.00 93.81 189 MET A C 1
ATOM 1475 O O . MET A 1 189 ? -6.232 5.654 29.895 1.00 93.81 189 MET A O 1
ATOM 1479 N N . LEU A 1 190 ? -8.347 5.349 30.573 1.00 94.56 190 LEU A N 1
ATOM 1480 C CA . LEU A 1 190 ? -8.422 3.972 30.095 1.00 94.56 190 LEU A CA 1
ATOM 1481 C C . LEU A 1 190 ? -8.314 3.887 28.567 1.00 94.56 190 LEU A C 1
ATOM 1483 O O . LEU A 1 190 ? -7.642 2.990 28.062 1.00 94.56 190 LEU A O 1
ATOM 1487 N N . PHE A 1 191 ? -8.904 4.828 27.826 1.00 92.81 191 PHE A N 1
ATOM 1488 C CA . PHE A 1 191 ? -8.707 4.908 26.378 1.00 92.81 191 PHE A CA 1
ATOM 1489 C C . PHE A 1 191 ? -7.247 5.137 25.999 1.00 92.81 191 PHE A C 1
ATOM 1491 O O . PHE A 1 191 ? -6.748 4.413 25.144 1.00 92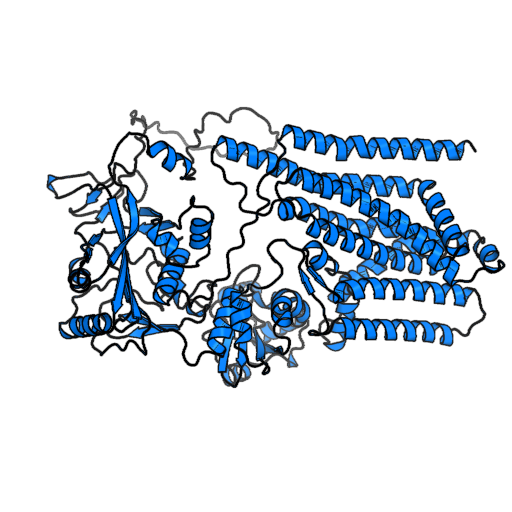.81 191 PHE A O 1
ATOM 1498 N N . ILE A 1 192 ? -6.540 6.053 26.670 1.00 91.62 192 ILE A N 1
ATOM 1499 C CA . ILE A 1 192 ? -5.101 6.264 26.438 1.00 91.62 192 ILE A CA 1
ATOM 1500 C C . ILE A 1 192 ? -4.314 4.976 26.711 1.00 91.62 192 ILE A C 1
ATOM 1502 O O . ILE A 1 192 ? -3.440 4.608 25.927 1.00 91.62 192 ILE A O 1
ATOM 1506 N N . ILE A 1 193 ? -4.630 4.265 27.799 1.00 92.69 193 ILE A N 1
ATOM 1507 C CA . ILE A 1 193 ? -3.970 2.997 28.137 1.00 92.69 193 ILE A CA 1
ATOM 1508 C C . ILE A 1 193 ? -4.204 1.953 27.040 1.00 92.69 193 ILE A C 1
ATOM 1510 O O . ILE A 1 193 ? -3.252 1.299 26.622 1.00 92.69 193 ILE A O 1
ATOM 1514 N N . LEU A 1 194 ? -5.439 1.801 26.553 1.00 91.94 194 LEU A N 1
ATOM 1515 C CA . LEU A 1 194 ? -5.766 0.843 25.492 1.00 91.94 194 LEU A CA 1
ATOM 1516 C C . LEU A 1 194 ? -5.152 1.242 24.145 1.00 91.94 194 LEU A C 1
ATOM 1518 O O . LEU A 1 194 ? -4.613 0.387 23.450 1.00 91.94 194 LEU A O 1
ATOM 1522 N N . GLU A 1 195 ? -5.155 2.523 23.781 1.00 89.38 195 GLU A N 1
ATOM 1523 C CA . GLU A 1 195 ? -4.480 3.015 22.575 1.00 89.38 195 GLU A CA 1
ATOM 1524 C C . GLU A 1 195 ? -2.978 2.695 22.637 1.00 89.38 195 GLU A C 1
ATOM 1526 O O . GLU A 1 195 ? -2.428 2.054 21.740 1.00 89.38 195 GLU A O 1
ATOM 1531 N N . LYS A 1 196 ? -2.314 3.043 23.748 1.00 89.25 196 LYS A N 1
ATOM 1532 C CA . LYS A 1 196 ? -0.872 2.826 23.933 1.00 89.25 196 LYS A CA 1
ATOM 1533 C C . LYS A 1 196 ? -0.490 1.386 24.264 1.00 89.25 196 LYS A C 1
ATOM 1535 O O . LYS A 1 196 ? 0.701 1.062 24.177 1.00 89.25 196 LYS A O 1
ATOM 1540 N N . ALA A 1 197 ? -1.443 0.507 24.581 1.00 88.56 197 ALA A N 1
ATOM 1541 C CA . ALA A 1 197 ? -1.180 -0.897 24.898 1.00 88.56 197 ALA A CA 1
ATOM 1542 C C . ALA A 1 197 ? -0.312 -1.555 23.816 1.00 88.56 197 ALA A C 1
ATOM 1544 O O . ALA A 1 197 ? 0.750 -2.089 24.132 1.00 88.56 197 ALA A O 1
ATOM 1545 N N . GLY A 1 198 ? -0.665 -1.379 22.538 1.00 82.62 198 GLY A N 1
ATOM 1546 C CA . GLY A 1 198 ? 0.050 -1.948 21.387 1.00 82.62 198 GLY A CA 1
ATOM 1547 C C . GLY A 1 198 ? 1.484 -1.440 21.187 1.00 82.62 198 GLY A C 1
ATOM 1548 O O . GLY A 1 198 ? 2.199 -1.960 20.341 1.00 82.62 198 GLY A O 1
ATOM 1549 N N . SER A 1 199 ? 1.925 -0.455 21.975 1.00 81.69 199 SER A N 1
ATOM 1550 C CA . SER A 1 199 ? 3.299 0.072 21.994 1.00 81.69 199 SER A CA 1
ATOM 1551 C C . SER A 1 199 ? 4.062 -0.243 23.290 1.00 81.69 199 SER A C 1
ATOM 1553 O O . SER A 1 199 ? 5.250 0.059 23.413 1.00 81.69 199 SER A O 1
ATOM 1555 N N . THR A 1 200 ? 3.411 -0.891 24.260 1.00 83.50 200 THR A N 1
ATOM 1556 C CA . THR A 1 200 ? 3.951 -1.131 25.605 1.00 83.50 200 THR A CA 1
ATOM 1557 C C . THR A 1 200 ? 4.516 -2.552 25.717 1.00 83.50 200 THR A C 1
ATOM 1559 O O . THR A 1 200 ? 3.923 -3.497 25.199 1.00 83.50 200 THR A O 1
ATOM 1562 N N . PHE A 1 201 ? 5.677 -2.710 26.370 1.00 82.00 201 PHE A N 1
ATOM 1563 C CA . PHE A 1 201 ? 6.378 -3.993 26.584 1.00 82.00 201 PHE A CA 1
ATOM 1564 C C . PHE A 1 201 ? 6.625 -4.837 25.319 1.00 82.00 201 PHE A C 1
ATOM 1566 O O . PHE A 1 201 ? 6.689 -6.065 25.373 1.00 82.00 201 PHE A O 1
ATOM 1573 N N . GLN A 1 202 ? 6.814 -4.176 24.176 1.00 80.38 202 GLN A N 1
ATOM 1574 C CA . GLN A 1 202 ? 6.941 -4.831 22.870 1.00 80.38 202 GLN A CA 1
ATOM 1575 C C . GLN A 1 202 ? 8.218 -5.676 22.700 1.00 80.38 202 GLN A C 1
ATOM 1577 O O . GLN A 1 202 ? 8.359 -6.395 21.712 1.00 80.38 202 GLN A O 1
ATOM 1582 N N . GLN A 1 203 ? 9.150 -5.599 23.653 1.00 74.69 203 GLN A N 1
ATOM 1583 C CA . GLN A 1 203 ? 10.367 -6.409 23.685 1.00 74.69 203 GLN A CA 1
ATOM 1584 C C . GLN A 1 203 ? 10.120 -7.888 24.031 1.00 74.69 203 GLN A C 1
ATOM 1586 O O . GLN A 1 203 ? 10.968 -8.729 23.729 1.00 74.69 203 GLN A O 1
ATOM 1591 N N . TYR A 1 204 ? 8.983 -8.214 24.656 1.00 80.81 204 TYR A N 1
ATOM 1592 C CA . TYR A 1 204 ? 8.621 -9.583 25.024 1.00 80.81 204 TYR A CA 1
ATOM 1593 C C . TYR A 1 204 ? 7.546 -10.114 24.080 1.00 80.81 204 TYR A C 1
ATOM 1595 O O . TYR A 1 204 ? 6.453 -9.557 24.012 1.00 80.81 204 TYR A O 1
ATOM 1603 N N . ASP A 1 205 ? 7.837 -11.216 23.389 1.00 77.81 205 ASP A N 1
ATOM 1604 C CA . ASP A 1 205 ? 6.974 -11.750 22.329 1.00 77.81 205 ASP A CA 1
ATOM 1605 C C . ASP A 1 205 ? 5.547 -12.057 22.803 1.00 77.81 205 ASP A C 1
ATOM 1607 O O . ASP A 1 205 ? 4.589 -11.582 22.201 1.00 77.81 205 ASP A O 1
ATOM 1611 N N . PHE A 1 206 ? 5.407 -12.778 23.918 1.00 79.50 206 PHE A N 1
ATOM 1612 C CA . PHE A 1 206 ? 4.102 -13.133 24.482 1.00 79.50 206 PHE A CA 1
ATOM 1613 C C . PHE A 1 206 ? 3.293 -11.904 24.926 1.00 79.50 206 PHE A C 1
ATOM 1615 O O . PHE A 1 206 ? 2.098 -11.809 24.654 1.00 79.50 206 PHE A O 1
ATOM 1622 N N . ILE A 1 207 ? 3.947 -10.941 25.587 1.00 81.38 207 ILE A N 1
ATOM 1623 C CA . ILE A 1 207 ? 3.280 -9.723 26.067 1.00 81.38 207 ILE A CA 1
ATOM 1624 C C . ILE A 1 207 ? 2.852 -8.864 24.880 1.00 81.38 207 ILE A C 1
ATOM 1626 O O . ILE A 1 207 ? 1.731 -8.369 24.882 1.00 81.38 207 ILE A O 1
ATOM 1630 N N . ARG A 1 208 ? 3.699 -8.735 23.852 1.00 83.88 208 ARG A N 1
ATOM 1631 C CA . ARG A 1 208 ? 3.389 -8.000 22.622 1.00 83.88 208 ARG A CA 1
ATOM 1632 C C . ARG A 1 208 ? 2.106 -8.494 21.961 1.00 83.88 208 ARG A C 1
ATOM 1634 O O . ARG A 1 208 ? 1.298 -7.672 21.542 1.00 83.88 208 ARG A O 1
ATOM 1641 N N . ASP A 1 209 ? 1.911 -9.804 21.849 1.00 79.69 209 ASP A N 1
ATOM 1642 C CA . ASP A 1 209 ? 0.725 -10.352 21.182 1.00 79.69 209 ASP A CA 1
ATOM 1643 C C . ASP A 1 209 ? -0.560 -10.031 21.969 1.00 79.69 209 ASP A C 1
ATOM 1645 O O . ASP A 1 209 ? -1.575 -9.647 21.382 1.00 79.69 209 ASP A O 1
ATOM 1649 N N . ILE A 1 210 ? -0.500 -10.093 23.305 1.00 80.88 210 ILE A N 1
ATOM 1650 C CA . ILE A 1 210 ? -1.617 -9.722 24.190 1.00 80.88 210 ILE A CA 1
ATOM 1651 C C . ILE A 1 210 ? -1.887 -8.217 24.141 1.00 80.88 210 ILE A C 1
ATOM 1653 O O . ILE A 1 210 ? -3.036 -7.794 24.012 1.00 80.88 210 ILE A O 1
ATOM 1657 N N . THR A 1 211 ? -0.847 -7.391 24.257 1.00 84.50 211 THR A N 1
ATOM 1658 C CA . THR A 1 211 ? -1.001 -5.933 24.278 1.00 84.50 211 THR A CA 1
ATOM 1659 C C . THR A 1 211 ? -1.430 -5.389 22.922 1.00 84.50 211 THR A C 1
ATOM 1661 O O . THR A 1 211 ? -2.208 -4.438 22.869 1.00 84.50 211 THR A O 1
ATOM 1664 N N . TRP A 1 212 ? -1.013 -6.033 21.829 1.00 80.75 212 TRP A N 1
ATOM 1665 C CA . TRP A 1 212 ? -1.546 -5.777 20.496 1.00 80.75 212 TRP A CA 1
ATOM 1666 C C . TRP A 1 212 ? -3.027 -6.117 20.419 1.00 80.75 212 TRP A C 1
ATOM 1668 O O . TRP A 1 212 ? -3.797 -5.288 19.942 1.00 80.75 212 TRP A O 1
ATOM 1678 N N . PHE A 1 213 ? -3.447 -7.293 20.906 1.00 82.81 213 PHE A N 1
ATOM 1679 C CA . PHE A 1 213 ? -4.866 -7.650 20.945 1.00 82.81 213 PHE A CA 1
ATOM 1680 C C . PHE A 1 213 ? -5.677 -6.614 21.721 1.00 82.81 213 PHE A C 1
ATOM 1682 O O . PHE A 1 213 ? -6.668 -6.141 21.194 1.00 82.81 213 PHE A O 1
ATOM 1689 N N . LEU A 1 214 ? -5.242 -6.207 22.917 1.00 85.62 214 LEU A N 1
ATOM 1690 C CA . LEU A 1 214 ? -5.941 -5.195 23.717 1.00 85.62 214 LEU A CA 1
ATOM 1691 C C . LEU A 1 214 ? -5.975 -3.811 23.057 1.00 85.62 214 LEU A C 1
ATOM 1693 O O . LEU A 1 214 ? -6.880 -3.028 23.348 1.00 85.62 214 LEU A O 1
ATOM 1697 N N . SER A 1 215 ? -5.024 -3.516 22.170 1.00 89.00 215 SER A N 1
ATOM 1698 C CA . SER A 1 215 ? -4.964 -2.229 21.496 1.00 89.00 215 SER A CA 1
ATOM 1699 C C . SER A 1 215 ? -6.135 -2.022 20.543 1.00 89.00 215 SER A C 1
ATOM 1701 O O . SER A 1 215 ? -6.379 -2.817 19.629 1.00 89.00 215 SER A O 1
ATOM 1703 N N . ILE A 1 216 ? -6.847 -0.920 20.779 1.00 87.44 216 ILE A N 1
ATOM 1704 C CA . ILE A 1 216 ? -7.950 -0.456 19.933 1.00 87.44 216 ILE A CA 1
ATOM 1705 C C . ILE A 1 216 ? -7.455 0.373 18.744 1.00 87.44 216 ILE A C 1
ATOM 1707 O O . ILE A 1 216 ? -8.197 0.574 17.779 1.00 87.44 216 ILE A O 1
ATOM 1711 N N . ASP A 1 217 ? -6.196 0.817 18.794 1.00 86.19 217 ASP A N 1
ATOM 1712 C CA . ASP A 1 217 ? -5.587 1.608 17.735 1.00 86.19 217 ASP A CA 1
ATOM 1713 C C . ASP A 1 217 ? -5.578 0.842 16.405 1.00 86.19 217 ASP A C 1
ATOM 1715 O O . ASP A 1 217 ? -5.338 -0.365 16.339 1.00 86.19 217 ASP A O 1
ATOM 1719 N N . GLY A 1 218 ? -5.911 1.549 15.328 1.00 83.44 218 GLY A N 1
ATOM 1720 C CA . GLY A 1 218 ? -5.916 1.015 13.968 1.00 83.44 218 GLY A CA 1
ATOM 1721 C C . GLY A 1 218 ? -6.937 -0.089 13.647 1.00 83.44 218 GLY A C 1
ATOM 1722 O O . GLY A 1 218 ? -7.075 -0.440 12.476 1.00 83.44 218 GLY A O 1
ATOM 1723 N N . ARG A 1 219 ? -7.712 -0.603 14.615 1.00 88.62 219 ARG A N 1
ATOM 1724 C CA . ARG A 1 219 ? -8.668 -1.720 14.416 1.00 88.62 219 ARG A CA 1
ATOM 1725 C C . ARG A 1 219 ? -9.790 -1.417 13.425 1.00 88.62 219 ARG A C 1
ATOM 1727 O O . ARG A 1 219 ? -10.294 -2.310 12.755 1.00 88.62 219 ARG A O 1
ATOM 1734 N N . ILE A 1 220 ? -10.167 -0.148 13.301 1.00 92.88 220 ILE A N 1
ATOM 1735 C CA . ILE A 1 220 ? -11.181 0.305 12.342 1.00 92.88 220 ILE A CA 1
ATOM 1736 C C . ILE A 1 220 ? -10.604 0.517 10.925 1.00 92.88 220 ILE A C 1
ATOM 1738 O O . ILE A 1 220 ? -11.362 0.681 9.972 1.00 92.88 220 ILE A O 1
ATOM 1742 N N . ASN A 1 221 ? -9.278 0.514 10.737 1.00 92.31 221 ASN A N 1
ATOM 1743 C CA . ASN A 1 221 ? -8.663 0.947 9.476 1.00 92.31 221 ASN A CA 1
ATOM 1744 C C . ASN A 1 221 ? -9.028 0.056 8.284 1.00 92.31 221 ASN A C 1
ATOM 1746 O O . ASN A 1 221 ? -9.343 0.590 7.222 1.00 92.31 221 ASN A O 1
ATOM 1750 N N . PHE A 1 222 ? -9.072 -1.269 8.452 1.00 92.38 222 PHE A N 1
ATOM 1751 C CA . PHE A 1 222 ? -9.510 -2.162 7.375 1.00 92.38 222 PHE A CA 1
ATOM 1752 C C . PHE A 1 222 ? -10.980 -1.934 7.008 1.00 92.38 222 PHE A C 1
ATOM 1754 O O . PHE A 1 222 ? -11.298 -1.786 5.828 1.00 92.38 222 PHE A O 1
ATOM 1761 N N . LEU A 1 223 ? -11.855 -1.755 8.002 1.00 94.94 223 LEU A N 1
ATOM 1762 C CA . LEU A 1 223 ? -13.264 -1.418 7.776 1.00 94.94 223 LEU A CA 1
ATOM 1763 C C . LEU A 1 223 ? -13.425 -0.075 7.040 1.00 94.94 223 LEU A C 1
ATOM 1765 O O . LEU A 1 223 ? -14.214 -0.003 6.095 1.00 94.94 223 LEU A O 1
ATOM 1769 N N . LYS A 1 224 ? -12.638 0.956 7.399 1.00 94.31 224 LYS A N 1
ATOM 1770 C CA . LYS A 1 224 ? -12.588 2.246 6.677 1.00 94.31 224 LYS A CA 1
ATOM 1771 C C . LYS A 1 224 ? -12.098 2.085 5.235 1.00 94.31 224 LYS A C 1
ATOM 1773 O O . LYS A 1 224 ? -12.595 2.763 4.340 1.00 94.31 224 LYS A O 1
ATOM 1778 N N . ALA A 1 225 ? -11.142 1.186 5.003 1.00 92.88 225 ALA A N 1
ATOM 1779 C CA . ALA A 1 225 ? -10.598 0.898 3.678 1.00 92.88 225 ALA A CA 1
ATOM 1780 C C . ALA A 1 225 ? -11.528 0.028 2.807 1.00 92.88 225 ALA A C 1
ATOM 1782 O O . ALA A 1 225 ? -11.321 -0.049 1.590 1.00 92.88 225 ALA A O 1
ATOM 1783 N N . GLY A 1 226 ? -12.565 -0.585 3.391 1.00 93.62 226 GLY A N 1
ATOM 1784 C CA . GLY A 1 226 ? -13.500 -1.487 2.709 1.00 93.62 226 GLY A CA 1
ATOM 1785 C C . GLY A 1 226 ? -13.084 -2.960 2.731 1.00 93.62 226 GLY A C 1
ATOM 1786 O O . GLY A 1 226 ? -13.560 -3.736 1.907 1.00 93.62 226 GLY A O 1
ATOM 1787 N N . LEU A 1 227 ? -12.196 -3.349 3.646 1.00 95.31 227 LEU A N 1
ATOM 1788 C CA . LEU A 1 227 ? -11.845 -4.736 3.926 1.00 95.31 227 LEU A CA 1
ATOM 1789 C C . LEU A 1 227 ? -12.476 -5.151 5.259 1.00 95.31 227 LEU A C 1
ATOM 1791 O O . LEU A 1 227 ? -12.038 -4.743 6.331 1.00 95.31 227 LEU A O 1
ATOM 1795 N N . ILE A 1 228 ? -13.522 -5.967 5.197 1.00 95.94 228 ILE A N 1
ATOM 1796 C CA . ILE A 1 228 ? -14.188 -6.505 6.381 1.00 95.94 228 ILE A CA 1
ATOM 1797 C C . ILE A 1 228 ? -13.476 -7.800 6.769 1.00 95.94 228 ILE A C 1
ATOM 1799 O O . ILE A 1 228 ? -13.453 -8.753 5.987 1.00 95.94 228 ILE A O 1
ATOM 1803 N N . THR A 1 229 ? -12.901 -7.846 7.970 1.00 94.06 229 THR A N 1
ATOM 1804 C CA . THR A 1 229 ? -12.253 -9.052 8.500 1.00 94.06 229 THR A CA 1
ATOM 1805 C C . THR A 1 229 ? -13.025 -9.601 9.697 1.00 94.06 229 THR A C 1
ATOM 1807 O O . THR A 1 229 ? -13.548 -8.844 10.521 1.00 94.06 229 THR A O 1
ATOM 1810 N N . THR A 1 230 ? -13.095 -10.929 9.827 1.00 94.12 230 THR A N 1
ATOM 1811 C CA . THR A 1 230 ? -13.737 -11.555 10.999 1.00 94.12 230 THR A CA 1
ATOM 1812 C C . THR A 1 230 ? -12.986 -11.249 12.291 1.00 94.12 230 THR A C 1
ATOM 1814 O O . THR A 1 230 ? -13.624 -11.146 13.332 1.00 94.12 230 THR A O 1
ATOM 1817 N N . ARG A 1 231 ? -11.664 -11.042 12.213 1.00 91.12 231 ARG A N 1
ATOM 1818 C CA . ARG A 1 231 ? -10.797 -10.644 13.331 1.00 91.12 231 ARG A CA 1
ATOM 1819 C C . ARG A 1 231 ? -11.198 -9.295 13.919 1.00 91.12 231 ARG A C 1
ATOM 1821 O O . ARG A 1 231 ? -11.254 -9.144 15.135 1.00 91.12 231 ARG A O 1
ATOM 1828 N N . ASP A 1 232 ? -11.445 -8.299 13.072 1.00 92.44 232 ASP A N 1
ATOM 1829 C CA . ASP A 1 232 ? -11.749 -6.954 13.563 1.00 92.44 232 ASP A CA 1
ATOM 1830 C C . ASP A 1 232 ? -13.185 -6.897 14.112 1.00 92.44 232 ASP A C 1
ATOM 1832 O O . ASP A 1 232 ? -13.430 -6.284 15.151 1.00 92.44 232 ASP A O 1
ATOM 1836 N N . ILE A 1 233 ? -14.127 -7.625 13.493 1.00 95.31 233 ILE A N 1
ATOM 1837 C CA . ILE A 1 233 ? -15.486 -7.792 14.035 1.00 95.31 233 ILE A CA 1
ATOM 1838 C C . ILE A 1 233 ? -15.451 -8.531 15.380 1.00 95.31 233 ILE A C 1
ATOM 1840 O O . ILE A 1 233 ? -16.062 -8.066 16.345 1.00 95.31 233 ILE A O 1
ATOM 1844 N N . SER A 1 234 ? -14.745 -9.666 15.466 1.00 93.88 234 SER A N 1
ATOM 1845 C CA . SER A 1 234 ? -14.641 -10.440 16.707 1.00 93.88 234 SER A CA 1
ATOM 1846 C C . SER A 1 234 ? -13.995 -9.612 17.811 1.00 93.88 234 SER A C 1
ATOM 1848 O O . SER A 1 234 ? -14.490 -9.634 18.934 1.00 93.88 234 SER A O 1
ATOM 1850 N N . TYR A 1 235 ? -12.965 -8.821 17.494 1.00 93.88 235 TYR A N 1
ATOM 1851 C CA . TYR A 1 235 ? -12.334 -7.899 18.432 1.00 93.88 235 TYR A CA 1
ATOM 1852 C C . TYR A 1 235 ? -13.349 -6.939 19.069 1.00 93.88 235 TYR A C 1
ATOM 1854 O O . TYR A 1 235 ? -13.468 -6.908 20.296 1.00 93.88 235 TYR A O 1
ATOM 1862 N N . PHE A 1 236 ? -14.130 -6.203 18.267 1.00 95.94 236 PHE A N 1
ATOM 1863 C CA . PHE A 1 236 ? -15.108 -5.256 18.815 1.00 95.94 236 PHE A CA 1
ATOM 1864 C C . PHE A 1 236 ? -16.169 -5.953 19.672 1.00 95.94 236 PHE A C 1
ATOM 1866 O O . PHE A 1 236 ? -16.486 -5.477 20.763 1.00 95.94 236 PHE A O 1
ATOM 1873 N N . LEU A 1 237 ? -16.682 -7.104 19.227 1.00 96.62 237 LEU A N 1
ATOM 1874 C CA . LEU A 1 237 ? -17.666 -7.874 19.993 1.00 96.62 237 LEU A CA 1
ATOM 1875 C C . LEU A 1 237 ? -17.091 -8.387 21.319 1.00 96.62 237 LEU A C 1
ATOM 1877 O O . LEU A 1 237 ? -17.749 -8.280 22.353 1.00 96.62 237 LEU A O 1
ATOM 1881 N N . LEU A 1 238 ? -15.860 -8.897 21.314 1.00 96.19 238 LEU A N 1
ATOM 1882 C CA . LEU A 1 238 ? -15.181 -9.395 22.509 1.00 96.19 238 LEU A CA 1
ATOM 1883 C C . LEU A 1 238 ? -14.899 -8.277 23.517 1.00 96.19 238 LEU A C 1
ATOM 1885 O O . LEU A 1 238 ? -15.114 -8.481 24.709 1.00 96.19 238 LEU A O 1
ATOM 1889 N N . ILE A 1 239 ? -14.493 -7.088 23.061 1.00 95.62 239 ILE A N 1
ATOM 1890 C CA . ILE A 1 239 ? -14.313 -5.915 23.929 1.00 95.62 239 ILE A CA 1
ATOM 1891 C C . ILE A 1 239 ? -15.649 -5.469 24.535 1.00 95.62 239 ILE A C 1
ATOM 1893 O O . ILE A 1 239 ? -15.718 -5.224 25.739 1.00 95.62 239 ILE A O 1
ATOM 1897 N N . ILE A 1 240 ? -16.730 -5.428 23.748 1.00 97.06 240 ILE A N 1
ATOM 1898 C CA . ILE A 1 240 ? -18.070 -5.111 24.267 1.00 97.06 240 ILE A CA 1
ATOM 1899 C C . ILE A 1 240 ? -18.472 -6.126 25.346 1.00 97.06 240 ILE A C 1
ATOM 1901 O O . ILE A 1 240 ? -18.846 -5.735 26.452 1.00 97.06 240 ILE A O 1
ATOM 1905 N N . ILE A 1 241 ? -18.353 -7.426 25.060 1.00 97.25 241 ILE A N 1
ATOM 1906 C CA . ILE A 1 241 ? -18.698 -8.496 26.007 1.00 97.25 241 ILE A CA 1
ATOM 1907 C C . ILE A 1 241 ? -17.845 -8.403 27.275 1.00 97.25 241 ILE A C 1
ATOM 1909 O O . ILE A 1 241 ? -18.389 -8.530 28.374 1.00 97.25 241 ILE A O 1
ATOM 1913 N N . LEU A 1 242 ? -16.541 -8.141 27.140 1.00 96.62 242 LEU A N 1
ATOM 1914 C CA . LEU A 1 242 ? -15.627 -7.974 28.264 1.00 96.62 242 LEU A CA 1
ATOM 1915 C C . LEU A 1 242 ? -16.120 -6.866 29.189 1.00 96.62 242 LEU A C 1
ATOM 1917 O O . LEU A 1 242 ? -16.462 -7.145 30.334 1.00 96.62 242 LEU A O 1
ATOM 1921 N N . PHE A 1 243 ? -16.226 -5.628 28.706 1.00 97.31 243 PHE A N 1
ATOM 1922 C CA . PHE A 1 243 ? -16.543 -4.487 29.569 1.00 97.31 243 PHE A CA 1
ATOM 1923 C C . PHE A 1 243 ? -17.981 -4.506 30.104 1.00 97.31 243 PHE A C 1
ATOM 1925 O O . PHE A 1 243 ? -18.212 -4.120 31.254 1.00 97.31 243 PHE A O 1
ATOM 1932 N N . LEU A 1 244 ? -18.947 -5.045 29.353 1.00 97.69 244 LEU A N 1
ATOM 1933 C CA . LEU A 1 244 ? -20.289 -5.294 29.889 1.00 97.69 244 LEU A CA 1
ATOM 1934 C C . LEU A 1 244 ? -20.269 -6.370 30.984 1.00 97.69 244 LEU A C 1
ATOM 1936 O O . LEU A 1 244 ? -20.909 -6.198 32.022 1.00 97.69 244 LEU A O 1
ATOM 1940 N N . GLY A 1 245 ? -19.505 -7.449 30.802 1.00 97.31 245 GLY A N 1
ATOM 1941 C CA . GLY A 1 245 ? -19.323 -8.488 31.815 1.00 97.31 245 GLY A CA 1
ATOM 1942 C C . GLY A 1 245 ? -18.631 -7.963 33.077 1.00 97.31 245 GLY A C 1
ATOM 1943 O O . GLY A 1 245 ? -19.102 -8.225 34.185 1.00 97.31 245 GLY A O 1
ATOM 1944 N N . LEU A 1 246 ? -17.585 -7.142 32.925 1.00 96.88 246 LEU A N 1
ATOM 1945 C CA . LEU A 1 246 ? -16.920 -6.462 34.040 1.00 96.88 246 LEU A CA 1
ATOM 1946 C C . LEU A 1 246 ? -17.908 -5.555 34.803 1.00 96.88 246 LEU A C 1
ATOM 1948 O O . LEU A 1 246 ? -17.950 -5.583 36.035 1.00 96.88 246 LEU A O 1
ATOM 1952 N N . SER A 1 247 ? -18.766 -4.820 34.085 1.00 96.00 247 SER A N 1
ATOM 1953 C CA . SER A 1 247 ? -19.825 -3.981 34.676 1.00 96.00 247 SER A CA 1
ATOM 1954 C C . SER A 1 247 ? -20.821 -4.808 35.493 1.00 96.00 247 SER A C 1
ATOM 1956 O O . SER A 1 247 ? -21.176 -4.447 36.617 1.00 96.00 247 SER A O 1
ATOM 1958 N N . MET A 1 248 ? -21.246 -5.959 34.962 1.00 95.12 248 MET A N 1
ATOM 1959 C CA . MET A 1 248 ? -22.159 -6.867 35.661 1.00 95.12 248 MET A CA 1
ATOM 1960 C C . MET A 1 248 ? -21.534 -7.441 36.934 1.00 95.12 248 MET A C 1
ATOM 1962 O O . MET A 1 248 ? -22.200 -7.460 37.969 1.00 95.12 248 MET A O 1
ATOM 1966 N N . ILE A 1 249 ? -20.268 -7.875 36.886 1.00 94.94 249 ILE A N 1
ATOM 1967 C CA . ILE A 1 249 ? -19.550 -8.391 38.062 1.00 94.94 249 ILE A CA 1
ATOM 1968 C C . ILE A 1 249 ? -19.454 -7.304 39.140 1.00 94.94 249 ILE A C 1
ATOM 1970 O O . ILE A 1 249 ? -19.749 -7.579 40.307 1.00 94.94 249 ILE A O 1
ATOM 1974 N N . LYS A 1 250 ? -19.113 -6.063 38.761 1.00 93.25 250 LYS A N 1
ATOM 1975 C CA . LYS A 1 250 ? -19.029 -4.936 39.701 1.00 93.25 250 LYS A CA 1
ATOM 1976 C C . LYS A 1 250 ? -20.360 -4.687 40.399 1.00 93.25 250 LYS A C 1
ATOM 1978 O O . LYS A 1 250 ? -20.406 -4.685 41.629 1.00 93.25 250 LYS A O 1
ATOM 1983 N N . LEU A 1 251 ? -21.445 -4.534 39.646 1.00 90.31 251 LEU A N 1
ATOM 1984 C CA . LEU A 1 251 ? -22.761 -4.261 40.225 1.00 90.31 251 LEU A CA 1
ATOM 1985 C C . LEU A 1 251 ? -23.281 -5.427 41.080 1.00 90.31 251 LEU A C 1
ATOM 1987 O O . LEU A 1 251 ? -23.863 -5.192 42.136 1.00 90.31 251 LEU A O 1
ATOM 1991 N N . GLN A 1 252 ? -23.022 -6.679 40.691 1.00 89.62 252 GLN A N 1
ATOM 1992 C CA . GLN A 1 252 ? -23.363 -7.845 41.516 1.00 89.62 252 GLN A CA 1
ATOM 1993 C C . GLN A 1 252 ? -22.564 -7.895 42.823 1.00 89.62 252 GLN A C 1
ATOM 1995 O O . GLN A 1 252 ? -23.107 -8.291 43.850 1.00 89.62 252 GLN A O 1
ATOM 2000 N N . SER A 1 253 ? -21.294 -7.480 42.809 1.00 88.06 253 SER A N 1
ATOM 2001 C CA . SER A 1 253 ? -20.467 -7.431 44.024 1.00 88.06 253 SER A CA 1
ATOM 2002 C C . SER A 1 253 ? -20.918 -6.358 45.018 1.00 88.06 253 SER A C 1
ATOM 2004 O O . SER A 1 253 ? -20.718 -6.515 46.214 1.00 88.06 253 SER A O 1
ATOM 2006 N N . LEU A 1 254 ? -21.556 -5.287 44.531 1.00 82.69 254 LEU A N 1
ATOM 2007 C CA . LEU A 1 254 ? -22.235 -4.310 45.385 1.00 82.69 254 LEU A CA 1
ATOM 2008 C C . LEU A 1 254 ? -23.582 -4.854 45.885 1.00 82.69 254 LEU A C 1
ATOM 2010 O O . LEU A 1 254 ? -24.031 -4.482 46.970 1.00 82.69 254 LEU A O 1
ATOM 2014 N N . ALA A 1 255 ? -24.226 -5.718 45.087 1.00 79.94 255 ALA A N 1
ATOM 2015 C CA . ALA A 1 255 ? -25.524 -6.325 45.368 1.00 79.94 255 ALA A CA 1
ATOM 2016 C C . ALA A 1 255 ? -25.492 -7.374 46.489 1.00 79.94 255 ALA A C 1
ATOM 2018 O O . ALA A 1 255 ? -26.386 -7.388 47.334 1.00 79.94 255 ALA A O 1
ATOM 2019 N N . ALA A 1 256 ? -24.477 -8.237 46.481 1.00 80.38 256 ALA A N 1
ATOM 2020 C CA . ALA A 1 256 ? -24.366 -9.405 47.345 1.00 80.38 256 ALA A CA 1
ATOM 2021 C C . ALA A 1 256 ? -23.095 -9.363 48.206 1.00 80.38 256 ALA A C 1
ATOM 2023 O O . ALA A 1 256 ? -22.038 -8.937 47.743 1.00 80.38 256 ALA A O 1
ATOM 2024 N N . SER A 1 257 ? -23.175 -9.878 49.437 1.00 77.38 257 SER A N 1
ATOM 2025 C CA . SER A 1 257 ? -22.009 -10.038 50.316 1.00 77.38 257 SER A CA 1
ATOM 2026 C C . SER A 1 257 ? -21.160 -11.224 49.848 1.00 77.38 257 SER A C 1
ATOM 2028 O O . SER A 1 257 ? -21.372 -12.370 50.241 1.00 77.38 257 SER A O 1
ATOM 2030 N N . VAL A 1 258 ? -20.235 -10.961 48.925 1.00 85.25 258 VAL A N 1
ATOM 2031 C CA . VAL A 1 258 ? -19.333 -11.964 48.346 1.00 85.25 258 VAL A CA 1
ATOM 2032 C C . VAL A 1 258 ? -17.897 -11.666 48.778 1.00 85.25 258 VAL A C 1
ATOM 2034 O O . VAL A 1 258 ? -17.472 -10.511 48.800 1.00 85.25 258 VAL A O 1
ATOM 2037 N N . LYS A 1 259 ? -17.113 -12.709 49.088 1.00 89.25 259 LYS A N 1
ATOM 2038 C CA . LYS A 1 259 ? -15.685 -12.570 49.426 1.00 89.25 259 LYS A CA 1
ATOM 2039 C C . LYS A 1 259 ? -14.922 -11.870 48.288 1.00 89.25 259 LYS A C 1
ATOM 2041 O O . LYS A 1 259 ? -15.082 -12.229 47.119 1.00 89.25 259 LYS A O 1
ATOM 2046 N N . LYS A 1 260 ? -14.029 -10.929 48.630 1.00 87.81 260 LYS A N 1
ATOM 2047 C CA . LYS A 1 260 ? -13.223 -10.154 47.659 1.00 87.81 260 LYS A CA 1
ATOM 2048 C C . LYS A 1 260 ? -12.454 -11.052 46.676 1.00 87.81 260 LYS A C 1
ATOM 2050 O O . LYS A 1 260 ? -12.447 -10.774 45.480 1.00 87.81 260 LYS A O 1
ATOM 2055 N N . ASN A 1 261 ? -11.907 -12.173 47.149 1.00 90.19 261 ASN A N 1
ATOM 2056 C CA . ASN A 1 261 ? -11.164 -13.126 46.313 1.00 90.19 261 ASN A CA 1
ATOM 2057 C C . ASN A 1 261 ? -12.043 -13.775 45.236 1.00 90.19 261 ASN A C 1
ATOM 2059 O O . ASN A 1 261 ? -11.600 -13.962 44.109 1.00 90.19 261 ASN A O 1
ATOM 2063 N N . THR A 1 262 ? -13.308 -14.076 45.544 1.00 90.44 262 THR A N 1
ATOM 2064 C CA . THR A 1 262 ? -14.249 -14.634 44.564 1.00 90.44 262 THR A CA 1
ATOM 2065 C C . THR A 1 262 ? -14.575 -13.616 43.473 1.00 90.44 262 THR A C 1
ATOM 2067 O O . THR A 1 262 ? -14.692 -13.979 42.306 1.00 90.44 262 THR A O 1
ATOM 2070 N N . VAL A 1 263 ? -14.693 -12.333 43.827 1.00 90.31 263 VAL A N 1
ATOM 2071 C CA . VAL A 1 263 ? -14.907 -11.252 42.853 1.00 90.31 263 VAL A CA 1
ATOM 2072 C C . VAL A 1 263 ? -13.674 -11.081 41.960 1.00 90.31 263 VAL A C 1
ATOM 2074 O O . VAL A 1 263 ? -13.811 -11.028 40.740 1.00 90.31 263 VAL A O 1
ATOM 2077 N N . MET A 1 264 ? -12.474 -11.072 42.548 1.00 92.31 264 MET A N 1
ATOM 2078 C CA . MET A 1 264 ? -11.212 -11.018 41.802 1.00 92.31 264 MET A CA 1
ATOM 2079 C C . MET A 1 264 ? -11.063 -12.211 40.847 1.00 92.31 264 MET A C 1
ATOM 2081 O O . MET A 1 264 ? -10.722 -12.021 39.682 1.00 92.31 264 MET A O 1
ATOM 2085 N N . LEU A 1 265 ? -11.402 -13.423 41.296 1.00 94.38 265 LEU A N 1
ATOM 2086 C CA . LEU A 1 265 ? -11.388 -14.621 40.457 1.00 94.38 265 LEU A CA 1
ATOM 2087 C C . LEU A 1 265 ? -12.358 -14.502 39.273 1.00 94.38 265 LEU A C 1
ATOM 2089 O O . LEU A 1 265 ? -11.988 -14.840 38.155 1.00 94.38 265 LEU A O 1
ATOM 2093 N N . ARG A 1 266 ? -13.576 -13.978 39.480 1.00 94.19 266 ARG A N 1
ATOM 2094 C CA . ARG A 1 266 ? -14.544 -13.754 38.388 1.00 94.19 266 ARG A CA 1
ATOM 2095 C C . ARG A 1 266 ? -14.004 -12.790 37.331 1.00 94.19 266 ARG A C 1
ATOM 2097 O O . ARG A 1 266 ? -14.164 -13.056 36.142 1.00 94.19 266 ARG A O 1
ATOM 2104 N N . TYR A 1 267 ? -13.348 -11.706 37.751 1.00 94.25 267 TYR A N 1
ATOM 2105 C CA . TYR A 1 267 ? -12.697 -10.773 36.829 1.00 94.25 267 TYR A CA 1
ATOM 2106 C C . TYR A 1 267 ? -11.569 -11.434 36.033 1.00 94.25 267 TYR A C 1
ATOM 2108 O O . TYR A 1 267 ? -11.514 -11.277 34.812 1.00 94.25 267 TYR A O 1
ATOM 2116 N N . LEU A 1 268 ? -10.702 -12.196 36.707 1.00 95.44 268 LEU A N 1
ATOM 2117 C CA . LEU A 1 268 ? -9.596 -12.909 36.069 1.00 95.44 268 LEU A CA 1
ATOM 2118 C C . LEU A 1 268 ? -10.097 -13.953 35.071 1.00 95.44 268 LEU A C 1
ATOM 2120 O O . LEU A 1 268 ? -9.636 -13.969 33.937 1.00 95.44 268 LEU A O 1
ATOM 2124 N N . VAL A 1 269 ? -11.072 -14.781 35.452 1.00 96.62 269 VAL A N 1
ATOM 2125 C CA . VAL A 1 269 ? -11.634 -15.817 34.572 1.00 96.62 269 VAL A CA 1
ATOM 2126 C C . VAL A 1 269 ? -12.263 -15.194 33.329 1.00 96.62 269 VAL A C 1
ATOM 2128 O O . VAL A 1 269 ? -11.938 -15.614 32.221 1.00 96.62 269 VAL A O 1
ATOM 2131 N N . LEU A 1 270 ? -13.110 -14.169 33.482 1.00 96.06 270 LEU A N 1
ATOM 2132 C CA . LEU A 1 270 ? -13.734 -13.502 32.336 1.00 96.06 270 LEU A CA 1
ATOM 2133 C C . LEU A 1 270 ? -12.678 -12.907 31.397 1.00 96.06 270 LEU A C 1
ATOM 2135 O O . LEU A 1 270 ? -12.735 -13.129 30.189 1.00 96.06 270 LEU A O 1
ATOM 2139 N N . THR A 1 271 ? -11.705 -12.183 31.951 1.00 94.19 271 THR A N 1
ATOM 2140 C CA . THR A 1 271 ? -10.655 -11.537 31.153 1.00 94.19 271 THR A CA 1
ATOM 2141 C C . THR A 1 271 ? -9.811 -12.578 30.419 1.00 94.19 271 THR A C 1
ATOM 2143 O O . THR A 1 271 ? -9.612 -12.455 29.214 1.00 94.19 271 THR A O 1
ATOM 2146 N N . SER A 1 272 ? -9.387 -13.645 31.099 1.00 92.50 272 SER A N 1
ATOM 2147 C CA . SER A 1 272 ? -8.604 -14.730 30.500 1.00 92.50 272 SER A CA 1
ATOM 2148 C C . SER A 1 272 ? -9.362 -15.454 29.387 1.00 92.50 272 SER A C 1
ATOM 2150 O O . SER A 1 272 ? -8.793 -15.692 28.326 1.00 92.50 272 SER A O 1
ATOM 2152 N N . VAL A 1 273 ? -10.651 -15.756 29.578 1.00 95.50 273 VAL A N 1
ATOM 2153 C CA . VAL A 1 273 ? -11.484 -16.383 28.537 1.00 95.50 273 VAL A CA 1
ATOM 2154 C C . VAL A 1 273 ? -11.591 -15.482 27.305 1.00 95.50 273 VAL A C 1
ATOM 2156 O O . VAL A 1 273 ? -11.410 -15.959 26.186 1.00 95.50 273 VAL A O 1
ATOM 2159 N N . ILE A 1 274 ? -11.829 -14.179 27.489 1.00 94.38 274 ILE A N 1
ATOM 2160 C CA . ILE A 1 274 ? -11.915 -13.236 26.366 1.00 94.38 274 ILE A CA 1
ATOM 2161 C C . ILE A 1 274 ? -10.572 -13.097 25.641 1.00 94.38 274 ILE A C 1
ATOM 2163 O O . ILE A 1 274 ? -10.551 -13.102 24.412 1.00 94.38 274 ILE A O 1
ATOM 2167 N N . LEU A 1 275 ? -9.457 -13.012 26.371 1.00 90.06 275 LEU A N 1
ATOM 2168 C CA . LEU A 1 275 ? -8.123 -12.943 25.771 1.00 90.06 275 LEU A CA 1
ATOM 2169 C C . LEU A 1 275 ? -7.797 -14.207 24.963 1.00 90.06 275 LEU A C 1
ATOM 2171 O O . LEU A 1 275 ? -7.257 -14.097 23.864 1.00 90.06 275 LEU A O 1
ATOM 2175 N N . LEU A 1 276 ? -8.170 -15.392 25.458 1.00 89.94 276 LEU A N 1
ATOM 2176 C CA . LEU A 1 276 ? -8.000 -16.653 24.731 1.00 89.94 276 LEU A CA 1
ATOM 2177 C C . LEU A 1 276 ? -8.839 -16.683 23.447 1.00 89.94 276 LEU A C 1
ATOM 2179 O O . LEU A 1 276 ? -8.306 -16.978 22.378 1.00 89.94 276 LEU A O 1
ATOM 2183 N N . LEU A 1 277 ? -10.126 -16.323 23.517 1.00 91.50 277 LEU A N 1
ATOM 2184 C CA . LEU A 1 277 ? -10.987 -16.229 22.329 1.00 91.50 277 LEU A CA 1
ATOM 2185 C C . LEU A 1 277 ? -10.445 -15.213 21.316 1.00 91.50 277 LEU A C 1
ATOM 2187 O O . LEU A 1 277 ? -10.409 -15.485 20.115 1.00 91.50 277 LEU A O 1
ATOM 2191 N N . GLY A 1 278 ? -9.970 -14.070 21.808 1.00 88.19 278 GLY A N 1
ATOM 2192 C CA . GLY A 1 278 ? -9.316 -13.038 21.018 1.00 88.19 278 GLY A CA 1
ATOM 2193 C C . GLY A 1 278 ? -8.103 -13.568 20.264 1.00 88.19 278 GLY A C 1
ATOM 2194 O O . GLY A 1 278 ? -8.033 -13.448 19.039 1.00 88.19 278 GLY A O 1
ATOM 2195 N N . TYR A 1 279 ? -7.204 -14.237 20.985 1.00 84.81 279 TYR A N 1
ATOM 2196 C CA . TYR A 1 279 ? -6.007 -14.860 20.436 1.00 84.81 279 TYR A CA 1
ATOM 2197 C C . TYR A 1 279 ? -6.329 -15.840 19.304 1.00 84.81 279 TYR A C 1
ATOM 2199 O O . TYR A 1 279 ? -5.798 -15.688 18.202 1.00 84.81 279 TYR A O 1
ATOM 2207 N N . PHE A 1 280 ? -7.246 -16.788 19.527 1.00 84.44 280 PHE A N 1
ATOM 2208 C CA . PHE A 1 280 ? -7.639 -17.758 18.499 1.00 84.44 280 PHE A CA 1
ATOM 2209 C C . PHE A 1 280 ? -8.314 -17.097 17.293 1.00 84.44 280 PHE A C 1
ATOM 2211 O O . PHE A 1 280 ? -7.985 -17.435 16.158 1.00 84.44 280 PHE A O 1
ATOM 2218 N N . SER A 1 281 ? -9.180 -16.102 17.514 1.00 85.75 281 SER A N 1
ATOM 2219 C CA . SER A 1 281 ? -9.853 -15.378 16.423 1.00 85.75 281 SER A CA 1
ATOM 2220 C C . SER A 1 281 ? -8.903 -14.548 15.547 1.00 85.75 281 SER A C 1
ATOM 2222 O O . SER A 1 281 ? -9.254 -14.172 14.432 1.00 85.75 281 SER A O 1
ATOM 2224 N N . SER A 1 282 ? -7.692 -14.273 16.041 1.00 80.69 282 SER A N 1
ATOM 2225 C CA . SER A 1 282 ? -6.677 -13.470 15.352 1.00 80.69 282 SER A CA 1
ATOM 2226 C C . SER A 1 282 ? -5.599 -14.287 14.633 1.00 80.69 282 SER A C 1
ATOM 2228 O O . SER A 1 282 ? -4.691 -13.701 14.043 1.00 80.69 282 SER A O 1
ATOM 2230 N N . ARG A 1 283 ? -5.669 -15.627 14.665 1.00 78.62 283 ARG A N 1
ATOM 2231 C CA . ARG A 1 283 ? -4.650 -16.482 14.043 1.00 78.62 283 ARG A CA 1
ATOM 2232 C C . ARG A 1 283 ? -4.685 -16.392 12.510 1.00 78.62 283 ARG A C 1
ATOM 2234 O O . ARG A 1 283 ? -5.751 -16.606 11.926 1.00 78.62 283 ARG A O 1
ATOM 2241 N N . PRO A 1 284 ? -3.535 -16.145 11.846 1.00 68.12 284 PRO A N 1
ATOM 2242 C CA . PRO A 1 284 ? -3.429 -16.244 10.391 1.00 68.12 284 PRO A CA 1
ATOM 2243 C C . PRO A 1 284 ? -3.948 -17.611 9.917 1.00 68.12 284 PRO A C 1
ATOM 2245 O O . PRO A 1 284 ? -3.501 -18.640 10.417 1.00 68.12 284 PRO A O 1
ATOM 2248 N N . GLY A 1 285 ? -4.944 -17.616 9.026 1.00 71.44 285 GLY A N 1
ATOM 2249 C CA . GLY A 1 285 ? -5.651 -18.819 8.557 1.00 71.44 285 GLY A CA 1
ATOM 2250 C C . GLY A 1 285 ? -7.075 -19.001 9.106 1.00 71.44 285 GLY A C 1
ATOM 2251 O O . GLY A 1 285 ? -7.917 -19.549 8.405 1.00 71.44 285 GLY A O 1
ATOM 2252 N N . ALA A 1 286 ? -7.387 -18.484 10.301 1.00 79.81 286 ALA A N 1
ATOM 2253 C CA . ALA A 1 286 ? -8.753 -18.479 10.854 1.00 79.81 286 ALA A CA 1
ATOM 2254 C C . ALA A 1 286 ? -9.541 -17.199 10.506 1.00 79.81 286 ALA A C 1
ATOM 2256 O O . ALA A 1 286 ? -10.740 -17.092 10.777 1.00 79.81 286 ALA A O 1
ATOM 2257 N N . VAL A 1 287 ? -8.862 -16.206 9.926 1.00 88.19 287 VAL A N 1
ATOM 2258 C CA . VAL A 1 287 ? -9.450 -14.915 9.565 1.00 88.19 287 VAL A CA 1
ATOM 2259 C C . VAL A 1 287 ? -10.161 -15.025 8.217 1.00 88.19 287 VAL A C 1
ATOM 2261 O O . VAL A 1 287 ? -9.550 -15.341 7.198 1.00 88.19 287 VAL A O 1
ATOM 2264 N N . GLY A 1 288 ? -11.458 -14.725 8.210 1.00 90.50 288 GLY A N 1
ATOM 2265 C CA . GLY A 1 288 ? -12.236 -14.527 6.994 1.00 90.50 288 GLY A CA 1
ATOM 2266 C C . GLY A 1 288 ? -12.080 -13.094 6.492 1.00 90.50 288 GLY A C 1
ATOM 2267 O O . GLY A 1 288 ? -12.099 -12.153 7.288 1.00 90.50 288 GLY A O 1
ATOM 2268 N N . TYR A 1 289 ? -11.949 -12.935 5.175 1.00 92.94 289 TYR A N 1
ATOM 2269 C CA . TYR A 1 289 ? -11.734 -11.648 4.515 1.00 92.94 289 TYR A CA 1
ATOM 2270 C C . TYR A 1 289 ? -12.816 -11.390 3.469 1.00 92.94 289 TYR A C 1
ATOM 2272 O O . TYR A 1 289 ? -13.016 -12.202 2.566 1.00 92.94 289 TYR A O 1
ATOM 2280 N N . LEU A 1 290 ? -13.455 -10.226 3.551 1.00 95.00 290 LEU A N 1
ATOM 2281 C CA . LEU A 1 290 ? -14.420 -9.739 2.574 1.00 95.00 290 LEU A CA 1
ATOM 2282 C C . LEU A 1 290 ? -14.014 -8.334 2.116 1.00 95.00 290 LEU A C 1
ATOM 2284 O O . LEU A 1 290 ? -14.199 -7.353 2.833 1.00 95.00 290 LEU A O 1
ATOM 2288 N N . ASP A 1 291 ? -13.454 -8.239 0.911 1.00 95.62 291 ASP A N 1
ATOM 2289 C CA . ASP A 1 291 ? -13.143 -6.961 0.265 1.00 95.62 291 ASP A CA 1
ATOM 2290 C C . ASP A 1 291 ? -14.384 -6.465 -0.485 1.00 95.62 291 ASP A C 1
ATOM 2292 O O . ASP A 1 291 ? -14.799 -7.059 -1.481 1.00 95.62 291 ASP A O 1
ATOM 2296 N N . VAL A 1 292 ? -15.012 -5.406 0.026 1.00 95.31 292 VAL A N 1
ATOM 2297 C CA . VAL A 1 292 ? -16.254 -4.853 -0.538 1.00 95.31 292 VAL A CA 1
ATOM 2298 C C . VAL A 1 292 ? -16.007 -3.742 -1.557 1.00 95.31 292 VAL A C 1
ATOM 2300 O O . VAL A 1 292 ? -16.966 -3.178 -2.093 1.00 95.31 292 VAL A O 1
ATOM 2303 N N . THR A 1 293 ? -14.740 -3.414 -1.810 1.00 92.69 293 THR A N 1
ATOM 2304 C CA . THR A 1 293 ? -14.360 -2.378 -2.770 1.00 92.69 293 THR A CA 1
ATOM 2305 C C . THR A 1 293 ? -14.596 -2.853 -4.199 1.00 92.69 293 THR A C 1
ATOM 2307 O O . THR A 1 293 ? -14.445 -4.035 -4.514 1.00 92.69 293 THR A O 1
ATOM 2310 N N . ARG A 1 294 ? -14.985 -1.932 -5.085 1.00 88.88 294 ARG A N 1
ATOM 2311 C CA . ARG A 1 294 ? -15.387 -2.245 -6.465 1.00 88.88 294 ARG A CA 1
ATOM 2312 C C . ARG A 1 294 ? -14.308 -3.001 -7.235 1.00 88.88 294 ARG A C 1
ATOM 2314 O O . ARG A 1 294 ? -14.618 -3.983 -7.902 1.00 88.88 294 ARG A O 1
ATOM 2321 N N . ASP A 1 295 ? -13.067 -2.542 -7.127 1.00 85.25 295 ASP A N 1
ATOM 2322 C CA . ASP A 1 295 ? -11.934 -3.079 -7.884 1.00 85.25 295 ASP A CA 1
ATOM 2323 C C . ASP A 1 295 ? -11.065 -4.026 -7.033 1.00 85.25 295 ASP A C 1
ATOM 2325 O O . ASP A 1 295 ? -9.930 -4.336 -7.398 1.00 85.25 295 ASP A O 1
ATOM 2329 N N . GLN A 1 296 ? -11.582 -4.485 -5.883 1.00 89.81 296 GLN A N 1
ATOM 2330 C CA . GLN A 1 296 ? -10.857 -5.317 -4.917 1.00 89.81 296 GLN A CA 1
ATOM 2331 C C . GLN A 1 296 ? -9.482 -4.723 -4.566 1.00 89.81 296 GLN A C 1
ATOM 2333 O O . GLN A 1 296 ? -8.444 -5.371 -4.708 1.00 89.81 296 GLN A O 1
ATOM 2338 N N . ARG A 1 297 ? -9.443 -3.436 -4.208 1.00 87.38 297 ARG A N 1
ATOM 2339 C CA . ARG A 1 297 ? -8.189 -2.684 -4.007 1.00 87.38 297 ARG A CA 1
ATOM 2340 C C . ARG A 1 297 ? -7.395 -3.145 -2.784 1.00 87.38 297 ARG A C 1
ATOM 2342 O O . ARG A 1 297 ? -6.206 -2.871 -2.706 1.00 87.38 297 ARG A O 1
ATOM 2349 N N . ASN A 1 298 ? -8.048 -3.826 -1.841 1.00 90.94 298 ASN A N 1
ATOM 2350 C CA . ASN A 1 298 ? -7.410 -4.371 -0.642 1.00 90.94 298 ASN A CA 1
ATOM 2351 C C . ASN A 1 298 ? -6.984 -5.837 -0.834 1.00 90.94 298 ASN A C 1
ATOM 2353 O O . ASN A 1 298 ? -6.490 -6.471 0.098 1.00 90.94 298 ASN A O 1
ATOM 2357 N N . THR A 1 299 ? -7.197 -6.393 -2.027 1.00 92.62 299 THR A N 1
ATOM 2358 C CA . THR A 1 299 ? -6.853 -7.765 -2.387 1.00 92.62 299 THR A CA 1
ATOM 2359 C C . THR A 1 299 ? -5.742 -7.747 -3.432 1.00 92.62 299 THR A C 1
ATOM 2361 O O . THR A 1 299 ? -5.837 -7.009 -4.416 1.00 92.62 299 THR A O 1
ATOM 2364 N N . ILE A 1 300 ? -4.702 -8.561 -3.217 1.00 93.88 300 ILE A N 1
ATOM 2365 C CA . ILE A 1 300 ? -3.607 -8.728 -4.184 1.00 93.88 300 ILE A CA 1
ATOM 2366 C C . ILE A 1 300 ? -4.151 -9.170 -5.548 1.00 93.88 300 ILE A C 1
ATOM 2368 O O . ILE A 1 300 ? -5.166 -9.868 -5.636 1.00 93.88 300 ILE A O 1
ATOM 2372 N N . ASP A 1 301 ? -3.492 -8.741 -6.613 1.00 93.12 301 ASP A N 1
ATOM 2373 C CA . ASP A 1 301 ? -3.879 -8.979 -7.991 1.00 93.12 301 ASP A CA 1
ATOM 2374 C C . ASP A 1 301 ? -3.900 -10.471 -8.333 1.00 93.12 301 ASP A C 1
ATOM 2376 O O . ASP A 1 301 ? -3.170 -11.295 -7.777 1.00 93.12 301 ASP A O 1
ATOM 2380 N N . SER A 1 302 ? -4.740 -10.815 -9.303 1.00 92.12 302 SER A N 1
ATOM 2381 C CA . SER A 1 302 ? -4.798 -12.145 -9.899 1.00 92.12 302 SER A CA 1
ATOM 2382 C C . SER A 1 302 ? -3.441 -12.670 -10.382 1.00 92.12 302 SER A C 1
ATOM 2384 O O . SER A 1 302 ? -3.192 -13.865 -10.244 1.00 92.12 302 SER A O 1
ATOM 2386 N N . THR A 1 303 ? -2.553 -11.813 -10.905 1.00 90.88 303 THR A N 1
ATOM 2387 C CA . THR A 1 303 ? -1.219 -12.229 -11.370 1.00 90.88 303 THR A CA 1
ATOM 2388 C C . THR A 1 303 ? -0.320 -12.645 -10.210 1.00 90.88 303 THR A C 1
ATOM 2390 O O . THR A 1 303 ? 0.335 -13.683 -10.273 1.00 90.88 303 THR A O 1
ATOM 2393 N N . THR A 1 304 ? -0.357 -11.907 -9.103 1.00 93.12 304 THR A N 1
ATOM 2394 C CA . THR A 1 304 ? 0.359 -12.259 -7.872 1.00 93.12 304 THR A CA 1
ATOM 2395 C C . THR A 1 304 ? -0.225 -13.503 -7.213 1.00 93.12 304 THR A C 1
ATOM 2397 O O . THR A 1 304 ? 0.522 -14.361 -6.749 1.00 93.12 304 THR A O 1
ATOM 2400 N N . GLN A 1 305 ? -1.553 -13.657 -7.214 1.00 93.81 305 GLN A N 1
ATOM 2401 C CA . GLN A 1 305 ? -2.194 -14.892 -6.755 1.00 93.81 305 GLN A CA 1
ATOM 2402 C C . GLN A 1 305 ? -1.780 -16.099 -7.604 1.00 93.81 305 GLN A C 1
ATOM 2404 O O . GLN A 1 305 ? -1.597 -17.179 -7.052 1.00 93.81 305 GLN A O 1
ATOM 2409 N N . ALA A 1 306 ? -1.626 -15.936 -8.922 1.00 91.69 306 ALA A N 1
ATOM 2410 C CA . ALA A 1 306 ? -1.136 -16.996 -9.799 1.00 91.69 306 ALA A CA 1
ATOM 2411 C C . ALA A 1 306 ? 0.307 -17.391 -9.446 1.00 91.69 306 ALA A C 1
ATOM 2413 O O . ALA A 1 306 ? 0.556 -18.572 -9.238 1.00 91.69 306 ALA A O 1
ATOM 2414 N N . ALA A 1 307 ? 1.202 -16.417 -9.245 1.00 90.81 307 ALA A N 1
ATOM 2415 C CA . ALA A 1 307 ? 2.574 -16.685 -8.803 1.00 90.81 307 ALA A CA 1
ATOM 2416 C C . ALA A 1 307 ? 2.622 -17.398 -7.436 1.00 90.81 307 ALA A C 1
ATOM 2418 O O . ALA A 1 307 ? 3.400 -18.324 -7.241 1.00 90.81 307 ALA A O 1
ATOM 2419 N N . ILE A 1 308 ? 1.759 -17.015 -6.487 1.00 93.00 308 ILE A N 1
ATOM 2420 C CA . ILE A 1 308 ? 1.651 -17.694 -5.184 1.00 93.00 308 ILE A CA 1
ATOM 2421 C C . ILE A 1 308 ? 1.143 -19.135 -5.340 1.00 93.00 308 ILE A C 1
ATOM 2423 O O . ILE A 1 308 ? 1.593 -20.015 -4.615 1.00 93.00 308 ILE A O 1
ATOM 2427 N N . LYS A 1 309 ? 0.220 -19.400 -6.270 1.00 92.06 309 LYS A N 1
ATOM 2428 C CA . LYS A 1 309 ? -0.322 -20.749 -6.511 1.00 92.06 309 LYS A CA 1
ATOM 2429 C C . LYS A 1 309 ? 0.696 -21.726 -7.100 1.00 92.06 309 LYS A C 1
ATOM 2431 O O . LYS A 1 309 ? 0.466 -22.926 -7.013 1.00 92.06 309 LYS A O 1
ATOM 2436 N N . GLU A 1 310 ? 1.791 -21.241 -7.686 1.00 91.06 310 GLU A N 1
ATOM 2437 C CA . GLU A 1 310 ? 2.901 -22.094 -8.138 1.00 91.06 310 GLU A CA 1
ATOM 2438 C C . GLU A 1 310 ? 3.663 -22.728 -6.959 1.00 91.06 310 GLU A C 1
ATOM 2440 O O . GLU A 1 310 ? 4.380 -23.713 -7.135 1.00 91.06 310 GLU A O 1
ATOM 2445 N N . LEU A 1 311 ? 3.485 -22.208 -5.739 1.00 91.50 311 LEU A N 1
ATOM 2446 C CA . LEU A 1 311 ? 3.984 -22.830 -4.518 1.00 91.50 311 LEU A CA 1
ATOM 2447 C C . LEU A 1 311 ? 3.111 -24.036 -4.139 1.00 91.50 311 LEU A C 1
ATOM 2449 O O . LEU A 1 311 ? 1.889 -23.943 -4.055 1.00 91.50 311 LEU A O 1
ATOM 2453 N N . ASP A 1 312 ? 3.741 -25.158 -3.804 1.00 89.38 312 ASP A N 1
ATOM 2454 C CA . ASP A 1 312 ? 3.067 -26.423 -3.460 1.00 89.38 312 ASP A CA 1
ATOM 2455 C C . ASP A 1 312 ? 2.485 -26.502 -2.031 1.00 89.38 312 ASP A C 1
ATOM 2457 O O . ASP A 1 312 ? 2.103 -27.576 -1.570 1.00 89.38 312 ASP A O 1
ATOM 2461 N N . GLY A 1 313 ? 2.456 -25.388 -1.295 1.00 87.69 313 GLY A N 1
ATOM 2462 C CA . GLY A 1 313 ? 2.023 -25.336 0.105 1.00 87.69 313 GLY A CA 1
ATOM 2463 C C . GLY A 1 313 ? 3.135 -25.576 1.137 1.00 87.69 313 GLY A C 1
ATOM 2464 O O . GLY A 1 313 ? 2.892 -25.397 2.336 1.00 87.69 313 GLY A O 1
ATOM 2465 N N . SER A 1 314 ? 4.362 -25.913 0.716 1.00 93.25 314 SER A N 1
ATOM 2466 C CA . SER A 1 314 ? 5.522 -26.045 1.614 1.00 93.25 314 SER A CA 1
ATOM 2467 C C . SER A 1 314 ? 5.877 -24.728 2.314 1.00 93.25 314 SER A C 1
ATOM 2469 O O . SER A 1 314 ? 5.695 -23.638 1.772 1.00 93.25 314 SER A O 1
ATOM 2471 N N . ALA A 1 315 ? 6.425 -24.799 3.525 1.00 94.50 315 ALA A N 1
ATOM 2472 C CA . ALA A 1 315 ? 6.707 -23.595 4.303 1.00 94.50 315 ALA A CA 1
ATOM 2473 C C . ALA A 1 315 ? 7.736 -22.682 3.613 1.00 94.50 315 ALA A C 1
ATOM 2475 O O . ALA A 1 315 ? 8.817 -23.133 3.229 1.00 94.50 315 ALA A O 1
ATOM 2476 N N . ILE A 1 316 ? 7.425 -21.387 3.520 1.00 96.56 316 ILE A N 1
ATOM 2477 C CA . ILE A 1 316 ? 8.403 -20.359 3.145 1.00 96.56 316 ILE A CA 1
ATOM 2478 C C . ILE A 1 316 ? 9.002 -19.795 4.422 1.00 96.56 316 ILE A C 1
ATOM 2480 O O . ILE A 1 316 ? 8.284 -19.318 5.301 1.00 96.56 316 ILE A O 1
ATOM 2484 N N . LYS A 1 317 ? 10.327 -19.793 4.523 1.00 97.81 317 LYS A N 1
ATOM 2485 C CA . LYS A 1 317 ? 11.030 -19.121 5.613 1.00 97.81 317 LYS A CA 1
ATOM 2486 C C . LYS A 1 317 ? 11.404 -17.708 5.175 1.00 97.81 317 LYS A C 1
ATOM 2488 O O . LYS A 1 317 ? 12.145 -17.532 4.218 1.00 97.81 317 LYS A O 1
ATOM 2493 N N . VAL A 1 318 ? 10.912 -16.701 5.893 1.00 98.06 318 VAL A N 1
ATOM 2494 C CA . VAL A 1 318 ? 11.254 -15.288 5.669 1.00 98.06 318 VAL A CA 1
ATOM 2495 C C . VAL A 1 318 ? 12.158 -14.830 6.801 1.00 98.06 318 VAL A C 1
ATOM 2497 O O . VAL A 1 318 ? 11.717 -14.764 7.945 1.00 98.06 318 VAL A O 1
ATOM 2500 N N . THR A 1 319 ? 13.410 -14.497 6.498 1.00 97.88 319 THR A N 1
ATOM 2501 C CA . THR A 1 319 ? 14.359 -13.949 7.478 1.00 97.88 319 THR A CA 1
ATOM 2502 C C . THR A 1 319 ? 14.538 -12.455 7.243 1.00 97.88 319 THR A C 1
ATOM 2504 O O . THR A 1 319 ? 15.027 -12.060 6.189 1.00 97.88 319 THR A O 1
ATOM 2507 N N . LEU A 1 320 ? 14.142 -11.627 8.212 1.00 97.12 320 LEU A N 1
ATOM 2508 C CA . LEU A 1 320 ? 14.375 -10.183 8.206 1.00 97.12 320 LEU A CA 1
ATOM 2509 C C . LEU A 1 320 ? 15.717 -9.885 8.883 1.00 97.12 320 LEU A C 1
ATOM 2511 O O . LEU A 1 320 ? 15.860 -10.042 10.098 1.00 97.12 320 LEU A O 1
ATOM 2515 N N . PHE A 1 321 ? 16.689 -9.457 8.087 1.00 96.00 321 PHE A N 1
ATOM 2516 C CA . PHE A 1 321 ? 17.999 -9.006 8.539 1.00 96.00 321 PHE A CA 1
ATOM 2517 C C . PHE A 1 321 ? 17.941 -7.516 8.846 1.00 96.00 321 PHE A C 1
ATOM 2519 O O . PHE A 1 321 ? 17.493 -6.729 8.017 1.00 96.00 321 PHE A O 1
ATOM 2526 N N . THR A 1 322 ? 18.363 -7.129 10.047 1.00 94.44 322 THR A N 1
ATOM 2527 C CA . THR A 1 322 ? 18.269 -5.749 10.532 1.00 94.44 322 THR A CA 1
ATOM 2528 C C . THR A 1 322 ? 19.611 -5.283 11.076 1.00 94.44 322 THR A C 1
ATOM 2530 O O . THR A 1 322 ? 20.046 -5.731 12.140 1.00 94.44 322 THR A O 1
ATOM 2533 N N . ASN A 1 323 ? 20.248 -4.356 10.360 1.00 91.69 323 ASN A N 1
ATOM 2534 C CA . ASN A 1 323 ? 21.426 -3.655 10.854 1.00 91.69 323 ASN A CA 1
ATOM 2535 C C . ASN A 1 323 ? 21.000 -2.548 11.822 1.00 91.69 323 ASN A C 1
ATOM 2537 O O . ASN A 1 323 ? 20.349 -1.584 11.421 1.00 91.69 323 ASN A O 1
ATOM 2541 N N . VAL A 1 324 ? 21.389 -2.665 13.092 1.00 90.88 324 VAL A N 1
ATOM 2542 C CA . VAL A 1 324 ? 20.978 -1.723 14.148 1.00 90.88 324 VAL A CA 1
ATOM 2543 C C . VAL A 1 324 ? 21.572 -0.320 13.999 1.00 90.88 324 VAL A C 1
ATOM 2545 O O . VAL A 1 324 ? 21.186 0.582 14.736 1.00 90.88 324 VAL A O 1
ATOM 2548 N N . LEU A 1 325 ? 22.527 -0.144 13.082 1.00 85.88 325 LEU A N 1
ATOM 2549 C CA . LEU A 1 325 ? 23.189 1.131 12.809 1.00 85.88 325 LEU A CA 1
ATOM 2550 C C . LEU A 1 325 ? 22.544 1.923 11.660 1.00 85.88 325 LEU A C 1
ATOM 2552 O O . LEU A 1 325 ? 22.932 3.065 11.449 1.00 85.88 325 LEU A O 1
ATOM 2556 N N . GLN A 1 326 ? 21.592 1.345 10.917 1.00 80.94 326 GLN A N 1
ATOM 2557 C CA . GLN A 1 326 ? 20.967 2.032 9.782 1.00 80.94 326 GLN A CA 1
ATOM 2558 C C . GLN A 1 326 ? 19.742 2.873 10.167 1.00 80.94 326 GLN A C 1
ATOM 2560 O O . GLN A 1 326 ? 18.999 2.476 11.060 1.00 80.94 326 GLN A O 1
ATOM 2565 N N . PRO A 1 327 ? 19.432 3.956 9.425 1.00 76.31 327 PRO A N 1
ATOM 2566 C CA . PRO A 1 327 ? 18.210 4.739 9.642 1.00 76.31 327 PRO A CA 1
ATOM 2567 C C . PRO A 1 327 ? 16.914 3.927 9.483 1.00 76.31 327 PRO A C 1
ATOM 2569 O O . PRO A 1 327 ? 15.963 4.100 10.238 1.00 76.31 327 PRO A O 1
ATOM 2572 N N . THR A 1 328 ? 16.874 2.979 8.539 1.00 77.69 328 THR A N 1
ATOM 2573 C CA . THR A 1 328 ? 15.691 2.136 8.263 1.00 77.69 328 THR A CA 1
ATOM 2574 C C . THR A 1 328 ? 15.374 1.137 9.378 1.00 77.69 328 THR A C 1
ATOM 2576 O O . THR A 1 328 ? 14.329 0.480 9.348 1.00 77.69 328 THR A O 1
ATOM 2579 N N . VAL A 1 329 ? 16.233 1.038 10.398 1.00 84.31 329 VAL A N 1
ATOM 2580 C CA . VAL A 1 329 ? 16.034 0.172 11.562 1.00 84.31 329 VAL A CA 1
ATOM 2581 C C . VAL A 1 329 ? 14.712 0.455 12.282 1.00 84.31 329 VAL A C 1
ATOM 2583 O O . VAL A 1 329 ? 14.098 -0.462 12.829 1.00 84.31 329 VAL A O 1
ATOM 2586 N N . GLU A 1 330 ? 14.218 1.696 12.217 1.00 84.06 330 GLU A N 1
ATOM 2587 C CA . GLU A 1 330 ? 12.964 2.127 12.840 1.00 84.06 330 GLU A CA 1
ATOM 2588 C C . GLU A 1 330 ? 11.739 1.328 12.392 1.00 84.06 330 GLU A C 1
ATOM 2590 O O . GLU A 1 330 ? 10.768 1.262 13.144 1.00 84.06 330 GLU A O 1
ATOM 2595 N N . PHE A 1 331 ? 11.790 0.690 11.218 1.00 86.88 331 PHE A N 1
ATOM 2596 C CA . PHE A 1 331 ? 10.706 -0.125 10.662 1.00 86.88 331 PHE A CA 1
ATOM 2597 C C . PHE A 1 331 ? 10.837 -1.623 10.973 1.00 86.88 331 PHE A C 1
ATOM 2599 O O . PHE A 1 331 ? 9.867 -2.365 10.824 1.00 86.88 331 PHE A O 1
ATOM 2606 N N . ALA A 1 332 ? 12.014 -2.077 11.415 1.00 90.44 332 ALA A N 1
ATOM 2607 C CA . ALA A 1 332 ? 12.357 -3.498 11.540 1.00 90.44 332 ALA A CA 1
ATOM 2608 C C . ALA A 1 332 ? 12.720 -3.942 12.969 1.00 90.44 332 ALA A C 1
ATOM 2610 O O . ALA A 1 332 ? 13.029 -5.111 13.205 1.00 90.44 332 ALA A O 1
ATOM 2611 N N . MET A 1 333 ? 12.648 -3.036 13.948 1.00 89.12 333 MET A N 1
ATOM 2612 C CA . MET A 1 333 ? 12.847 -3.364 15.364 1.00 89.12 333 MET A CA 1
ATOM 2613 C C . MET A 1 333 ? 11.809 -4.375 15.894 1.00 89.12 333 MET A C 1
ATOM 2615 O O . MET A 1 333 ? 10.690 -4.442 15.379 1.00 89.12 333 MET A O 1
ATOM 2619 N N . PRO A 1 334 ? 12.097 -5.112 16.992 1.00 86.38 334 PRO A N 1
ATOM 2620 C CA . PRO A 1 334 ? 11.129 -6.032 17.600 1.00 86.38 334 PRO A CA 1
ATOM 2621 C C . PRO A 1 334 ? 9.789 -5.370 17.938 1.00 86.38 334 PRO A C 1
ATOM 2623 O O . PRO A 1 334 ? 8.736 -6.002 17.835 1.00 86.38 334 PRO A O 1
ATOM 2626 N N . SER A 1 335 ? 9.819 -4.085 18.301 1.00 84.19 335 SER A N 1
ATOM 2627 C CA . SER A 1 335 ? 8.626 -3.285 18.576 1.00 84.19 335 SER A CA 1
ATOM 2628 C C . SER A 1 335 ? 7.738 -3.043 17.357 1.00 84.19 335 SER A C 1
ATOM 2630 O O . SER A 1 335 ? 6.557 -2.753 17.514 1.00 84.19 335 SER A O 1
ATOM 2632 N N . LYS A 1 336 ? 8.278 -3.204 16.147 1.00 87.94 336 LYS A N 1
ATOM 2633 C CA . LYS A 1 336 ? 7.574 -3.050 14.872 1.00 87.94 336 LYS A CA 1
ATOM 2634 C C . LYS A 1 336 ? 7.161 -4.362 14.226 1.00 87.94 336 LYS A C 1
ATOM 2636 O O . LYS A 1 336 ? 6.527 -4.342 13.178 1.00 87.94 336 LYS A O 1
ATOM 2641 N N . ARG A 1 337 ? 7.442 -5.509 14.852 1.00 87.56 337 ARG A N 1
ATOM 2642 C CA . ARG A 1 337 ? 7.118 -6.832 14.293 1.00 87.56 337 ARG A CA 1
ATOM 2643 C C . ARG A 1 337 ? 5.656 -6.954 13.856 1.00 87.56 337 ARG A C 1
ATOM 2645 O O . ARG A 1 337 ? 5.385 -7.425 12.758 1.00 87.56 337 ARG A O 1
ATOM 2652 N N . ASN A 1 338 ? 4.720 -6.537 14.706 1.00 84.50 338 ASN A N 1
ATOM 2653 C CA . ASN A 1 338 ? 3.294 -6.634 14.396 1.00 84.50 338 ASN A CA 1
ATOM 2654 C C . ASN A 1 338 ? 2.901 -5.679 13.269 1.00 84.50 338 ASN A C 1
ATOM 2656 O O . ASN A 1 338 ? 2.099 -6.044 12.419 1.00 84.50 338 ASN A O 1
ATOM 2660 N N . GLU A 1 339 ? 3.506 -4.495 13.212 1.00 85.56 339 GLU A N 1
ATOM 2661 C CA . GLU A 1 339 ? 3.316 -3.565 12.103 1.00 85.56 339 GLU A CA 1
ATOM 2662 C C . GLU A 1 339 ? 3.819 -4.168 10.782 1.00 85.56 339 GLU A C 1
ATOM 2664 O O . GLU A 1 339 ? 3.087 -4.183 9.799 1.00 85.56 339 GLU A O 1
ATOM 2669 N N . TYR A 1 340 ? 5.014 -4.757 10.781 1.00 90.19 340 TYR A N 1
ATOM 2670 C CA . TYR A 1 340 ? 5.587 -5.470 9.639 1.00 90.19 340 TYR A CA 1
ATOM 2671 C C . TYR A 1 340 ? 4.710 -6.644 9.168 1.00 90.19 340 TYR A C 1
ATOM 2673 O O . TYR A 1 340 ? 4.413 -6.766 7.980 1.00 90.19 340 TYR A O 1
ATOM 2681 N N . ILE A 1 341 ? 4.240 -7.492 10.086 1.00 89.06 341 ILE A N 1
ATOM 2682 C CA . ILE A 1 341 ? 3.382 -8.628 9.727 1.00 89.06 341 ILE A CA 1
ATOM 2683 C C . ILE A 1 341 ? 2.023 -8.135 9.216 1.00 89.06 341 ILE A C 1
ATOM 2685 O O . ILE A 1 341 ? 1.590 -8.538 8.140 1.00 89.06 341 ILE A O 1
ATOM 2689 N N . TRP A 1 342 ? 1.342 -7.266 9.964 1.00 82.56 342 TRP A N 1
ATOM 2690 C CA . TRP A 1 342 ? -0.057 -6.933 9.694 1.00 82.56 342 TRP A CA 1
ATOM 2691 C C . TRP A 1 342 ? -0.247 -5.840 8.636 1.00 82.56 342 TRP A C 1
ATOM 2693 O O . TRP A 1 342 ? -1.229 -5.870 7.904 1.00 82.56 342 TRP A O 1
ATOM 2703 N N . LYS A 1 343 ? 0.687 -4.891 8.487 1.00 86.12 343 LYS A N 1
ATOM 2704 C CA . LYS A 1 343 ? 0.585 -3.871 7.427 1.00 86.12 343 LYS A CA 1
ATOM 2705 C C . LYS A 1 343 ? 1.158 -4.340 6.093 1.00 86.12 343 LYS A C 1
ATOM 2707 O O . LYS A 1 343 ? 0.617 -3.965 5.056 1.00 86.12 343 LYS A O 1
ATOM 2712 N N . PHE A 1 344 ? 2.226 -5.143 6.101 1.00 92.50 344 PHE A N 1
ATOM 2713 C CA . PHE A 1 344 ? 2.877 -5.592 4.867 1.00 92.50 344 PHE A CA 1
ATOM 2714 C C . PHE A 1 344 ? 2.522 -7.040 4.492 1.00 92.50 344 PHE A C 1
ATOM 2716 O O . PHE A 1 344 ? 2.019 -7.268 3.389 1.00 92.50 344 PHE A O 1
ATOM 2723 N N . TRP A 1 345 ? 2.729 -8.015 5.386 1.00 93.56 345 TRP A N 1
ATOM 2724 C CA . TRP A 1 345 ? 2.556 -9.439 5.054 1.00 93.56 345 TRP A CA 1
ATOM 2725 C C . TRP A 1 345 ? 1.113 -9.957 5.080 1.00 93.56 345 TRP A C 1
ATOM 2727 O O . TRP A 1 345 ? 0.834 -10.952 4.412 1.00 93.56 345 TRP A O 1
ATOM 2737 N N . GLU A 1 346 ? 0.187 -9.306 5.790 1.00 90.69 346 GLU A N 1
ATOM 2738 C CA . GLU A 1 346 ? -1.198 -9.783 5.969 1.00 90.69 346 GLU A CA 1
ATOM 2739 C C . GLU A 1 346 ? -1.888 -10.116 4.642 1.00 90.69 346 GLU A C 1
ATOM 2741 O O . GLU A 1 346 ? -2.521 -11.166 4.508 1.00 90.69 346 GLU A O 1
ATOM 2746 N N . LYS A 1 347 ? -1.707 -9.262 3.630 1.00 91.69 347 LYS A N 1
ATOM 2747 C CA . LYS A 1 347 ? -2.317 -9.455 2.310 1.00 91.69 347 LYS A CA 1
ATOM 2748 C C . LYS A 1 347 ? -1.804 -10.694 1.571 1.00 91.69 347 LYS A C 1
ATOM 2750 O O . LYS A 1 347 ? -2.551 -11.246 0.772 1.00 91.69 347 LYS A O 1
ATOM 2755 N N . TYR A 1 348 ? -0.582 -11.152 1.852 1.00 93.69 348 TYR A N 1
ATOM 2756 C CA . TYR A 1 348 ? -0.016 -12.381 1.283 1.00 93.69 348 TYR A CA 1
ATOM 2757 C C . TYR A 1 348 ? -0.335 -13.603 2.151 1.00 93.69 348 TYR A C 1
ATOM 2759 O O . TYR A 1 348 ? -0.693 -14.649 1.616 1.00 93.69 348 TYR A O 1
ATOM 2767 N N . LEU A 1 349 ? -0.311 -13.456 3.484 1.00 91.62 349 LEU A N 1
ATOM 2768 C CA . LEU A 1 349 ? -0.696 -14.505 4.442 1.00 91.62 349 LEU A CA 1
ATOM 2769 C C . LEU A 1 349 ? -2.130 -15.003 4.231 1.00 91.62 349 LEU A C 1
ATOM 2771 O O . LEU A 1 349 ? -2.419 -16.170 4.482 1.00 91.62 349 LEU A O 1
ATOM 2775 N N . ARG A 1 350 ? -3.019 -14.137 3.728 1.00 90.44 350 ARG A N 1
ATOM 2776 C CA . ARG A 1 350 ? -4.378 -14.503 3.304 1.00 90.44 350 ARG A CA 1
ATOM 2777 C C . ARG A 1 350 ? -4.403 -15.612 2.244 1.00 90.44 350 ARG A C 1
ATOM 2779 O O . ARG A 1 350 ? -5.326 -16.420 2.250 1.00 90.44 350 ARG A O 1
ATOM 2786 N N . PHE A 1 351 ? -3.437 -15.621 1.327 1.00 92.06 351 PHE A N 1
ATOM 2787 C CA . PHE A 1 351 ? -3.375 -16.560 0.200 1.00 92.06 351 PHE A CA 1
ATOM 2788 C C . PHE A 1 351 ? -2.347 -17.671 0.417 1.00 92.06 351 PHE A C 1
ATOM 2790 O O . PHE A 1 351 ? -2.470 -18.736 -0.179 1.00 92.06 351 PHE A O 1
ATOM 2797 N N . TYR A 1 352 ? -1.364 -17.435 1.285 1.00 92.50 352 TYR A N 1
ATOM 2798 C CA . TYR A 1 352 ? -0.339 -18.401 1.648 1.00 92.50 352 TYR A CA 1
ATOM 2799 C C . TYR A 1 352 ? -0.020 -18.301 3.147 1.00 92.50 352 TYR A C 1
ATOM 2801 O O . TYR A 1 352 ? 0.884 -17.563 3.541 1.00 92.50 352 TYR A O 1
ATOM 2809 N N . PRO A 1 353 ? -0.765 -19.001 4.022 1.00 90.56 353 PRO A N 1
ATOM 2810 C CA . PRO A 1 353 ? -0.596 -18.868 5.470 1.00 90.56 353 PRO A CA 1
ATOM 2811 C C . PRO A 1 353 ? 0.686 -19.530 6.001 1.00 90.56 353 PRO A C 1
ATOM 2813 O O . PRO A 1 353 ? 1.123 -19.206 7.103 1.00 90.56 353 PRO A O 1
ATOM 2816 N N . ASN A 1 354 ? 1.306 -20.438 5.236 1.00 92.19 354 ASN A N 1
ATOM 2817 C CA . ASN A 1 354 ? 2.485 -21.205 5.650 1.00 92.19 354 ASN A CA 1
ATOM 2818 C C . ASN A 1 354 ? 3.802 -20.419 5.455 1.00 92.19 354 ASN A C 1
ATOM 2820 O O . ASN A 1 354 ? 4.704 -20.844 4.730 1.00 92.19 354 ASN A O 1
ATOM 2824 N N . ILE A 1 355 ? 3.891 -19.235 6.072 1.00 93.75 355 ILE A N 1
ATOM 2825 C CA . ILE A 1 355 ? 5.078 -18.366 6.054 1.00 93.75 355 ILE A CA 1
ATOM 2826 C C . ILE A 1 355 ? 5.648 -18.239 7.471 1.00 93.75 355 ILE A C 1
ATOM 2828 O O . ILE A 1 355 ? 4.986 -17.750 8.387 1.00 93.75 355 ILE A O 1
ATOM 2832 N N . ASN A 1 356 ? 6.913 -18.624 7.635 1.00 94.75 356 ASN A N 1
ATOM 2833 C CA . ASN A 1 356 ? 7.622 -18.645 8.909 1.00 94.75 356 ASN A CA 1
ATOM 2834 C C . ASN A 1 356 ? 8.610 -17.477 9.017 1.00 94.75 356 ASN A C 1
ATOM 2836 O O . ASN A 1 356 ? 9.686 -17.488 8.410 1.00 94.75 356 ASN A O 1
ATOM 2840 N N . PHE A 1 357 ? 8.267 -16.482 9.836 1.00 94.75 357 PHE A N 1
ATOM 2841 C CA . PHE A 1 357 ? 9.075 -15.275 10.024 1.00 94.75 357 PHE A CA 1
ATOM 2842 C C . PHE A 1 357 ? 10.178 -15.446 11.072 1.00 94.75 357 PHE A C 1
ATOM 2844 O O . PHE A 1 357 ? 9.909 -15.795 12.220 1.00 94.75 357 PHE A O 1
ATOM 2851 N N . HIS A 1 358 ? 11.403 -15.107 10.686 1.00 95.62 358 HIS A N 1
ATOM 2852 C CA . HIS A 1 358 ? 12.601 -15.088 11.518 1.00 95.62 358 HIS A CA 1
ATOM 2853 C C . HIS A 1 358 ? 13.209 -13.682 11.507 1.00 95.62 358 HIS A C 1
ATOM 2855 O O . HIS A 1 358 ? 13.152 -12.984 10.497 1.00 95.62 358 HIS A O 1
ATOM 2861 N N . TYR A 1 359 ? 13.805 -13.268 12.623 1.00 94.31 359 TYR A N 1
ATOM 2862 C CA . TYR A 1 359 ? 14.344 -11.918 12.807 1.00 94.31 359 TYR A CA 1
ATOM 2863 C C . TYR A 1 359 ? 15.783 -12.023 13.291 1.00 94.31 359 TYR A C 1
ATOM 2865 O O . TYR A 1 359 ? 16.034 -12.674 14.306 1.00 94.31 359 TYR A O 1
ATOM 2873 N N . ARG A 1 360 ? 16.716 -11.398 12.571 1.00 95.38 360 ARG A N 1
ATOM 2874 C CA . ARG A 1 360 ? 18.142 -11.386 12.916 1.00 95.38 360 ARG A CA 1
ATOM 2875 C C . ARG A 1 360 ? 18.627 -9.950 13.018 1.00 95.38 360 ARG A C 1
ATOM 2877 O O . ARG A 1 360 ? 18.535 -9.188 12.055 1.00 95.38 360 ARG A O 1
ATOM 2884 N N . PHE A 1 361 ? 19.128 -9.590 14.193 1.00 95.00 361 PHE A N 1
ATOM 2885 C CA . PHE A 1 361 ? 19.669 -8.266 14.478 1.00 95.00 361 PHE A CA 1
ATOM 2886 C C . PHE A 1 361 ? 21.185 -8.355 14.489 1.00 95.00 361 PHE A C 1
ATOM 2888 O O . PHE A 1 361 ? 21.743 -9.260 15.098 1.00 95.00 361 PHE A O 1
ATOM 2895 N N . TYR A 1 362 ? 21.857 -7.422 13.833 1.00 94.56 362 TYR A N 1
ATOM 2896 C CA . TYR A 1 362 ? 23.314 -7.391 13.775 1.00 94.56 362 TYR A CA 1
ATOM 2897 C C . TYR A 1 362 ? 23.804 -5.950 13.663 1.00 94.56 362 TYR A C 1
ATOM 2899 O O . TYR A 1 362 ? 23.010 -5.025 13.481 1.00 94.56 362 TYR A O 1
ATOM 2907 N N . TYR A 1 363 ? 25.115 -5.743 13.759 1.00 91.75 363 TYR A N 1
ATOM 2908 C CA . TYR A 1 363 ? 25.733 -4.467 13.404 1.00 91.75 363 TYR A CA 1
ATOM 2909 C C . TYR A 1 363 ? 26.873 -4.695 12.414 1.00 91.75 363 TYR A C 1
ATOM 2911 O O . TYR A 1 363 ? 27.785 -5.471 12.689 1.00 91.75 363 TYR A O 1
ATOM 2919 N N . ASN A 1 364 ? 26.861 -4.003 11.271 1.00 89.25 364 ASN A N 1
ATOM 2920 C CA . ASN A 1 364 ? 28.015 -3.970 10.366 1.00 89.25 364 ASN A CA 1
ATOM 2921 C C . ASN A 1 364 ? 28.236 -2.579 9.742 1.00 89.25 364 ASN A C 1
ATOM 2923 O O . ASN A 1 364 ? 27.380 -1.705 9.886 1.00 89.25 364 ASN A O 1
ATOM 2927 N N . ASN A 1 365 ? 29.395 -2.363 9.106 1.00 75.50 365 ASN A N 1
ATOM 2928 C CA . ASN A 1 365 ? 29.685 -1.138 8.354 1.00 75.50 365 ASN A CA 1
ATOM 2929 C C . ASN A 1 365 ? 28.642 -0.969 7.251 1.00 75.50 365 ASN A C 1
ATOM 2931 O O . ASN A 1 365 ? 28.424 -1.896 6.485 1.00 75.50 365 ASN A O 1
ATOM 2935 N N . THR A 1 366 ? 28.022 0.198 7.137 1.00 65.88 366 THR A N 1
ATOM 2936 C CA . THR A 1 366 ? 27.193 0.529 5.975 1.00 65.88 366 THR A CA 1
ATOM 2937 C C . THR A 1 366 ? 28.094 1.165 4.920 1.00 65.88 366 THR A C 1
ATOM 2939 O O . THR A 1 366 ? 29.079 1.823 5.254 1.00 65.88 366 THR A O 1
ATOM 2942 N N . ALA A 1 367 ? 27.771 0.990 3.638 1.00 55.22 367 ALA A N 1
ATOM 2943 C CA . ALA A 1 367 ? 28.523 1.626 2.552 1.00 55.22 367 ALA A CA 1
ATOM 2944 C C . ALA A 1 367 ? 28.450 3.173 2.584 1.00 55.22 367 ALA A C 1
ATOM 2946 O O . ALA A 1 367 ? 29.177 3.828 1.846 1.00 55.22 367 ALA A O 1
ATOM 2947 N N . GLN A 1 368 ? 27.583 3.752 3.428 1.00 55.44 368 GLN A N 1
ATOM 2948 C CA . GLN A 1 368 ? 27.250 5.180 3.455 1.00 55.44 368 GLN A CA 1
ATOM 2949 C C . GLN A 1 368 ? 27.643 5.926 4.747 1.00 55.44 368 GLN A C 1
ATOM 2951 O O . GLN A 1 368 ? 27.570 7.151 4.749 1.00 55.44 368 GLN A O 1
ATOM 2956 N N . ASP A 1 369 ? 28.123 5.275 5.819 1.00 55.12 369 ASP A N 1
ATOM 2957 C CA . ASP A 1 369 ? 28.280 5.959 7.117 1.00 55.12 369 ASP A CA 1
ATOM 2958 C C . ASP A 1 369 ? 29.658 5.852 7.778 1.00 55.12 369 ASP A C 1
ATOM 2960 O O . ASP A 1 369 ? 29.843 5.193 8.805 1.00 55.12 369 ASP A O 1
ATOM 2964 N N . SER A 1 370 ? 30.611 6.640 7.290 1.00 55.84 370 SER A N 1
ATOM 2965 C CA . SER A 1 370 ? 31.670 7.171 8.160 1.00 55.84 370 SER A CA 1
ATOM 2966 C C . SER A 1 370 ? 31.449 8.646 8.513 1.00 55.84 370 SER A C 1
ATOM 2968 O O . SER A 1 370 ? 31.815 9.045 9.614 1.00 55.84 370 SER A O 1
ATOM 2970 N N . ALA A 1 371 ? 30.778 9.447 7.675 1.00 55.44 371 ALA A N 1
ATOM 2971 C CA . ALA A 1 371 ? 30.592 10.885 7.914 1.00 55.44 371 ALA A CA 1
ATOM 2972 C C . ALA A 1 371 ? 29.333 11.221 8.741 1.00 55.44 371 ALA A C 1
ATOM 2974 O O . ALA A 1 371 ? 29.408 11.988 9.695 1.00 55.44 371 ALA A O 1
ATOM 2975 N N . LEU A 1 372 ? 28.180 10.619 8.428 1.00 57.72 372 LEU A N 1
ATOM 2976 C CA . LEU A 1 372 ? 26.918 10.911 9.124 1.00 57.72 372 LEU A CA 1
ATOM 2977 C C . LEU A 1 372 ? 26.922 10.352 10.558 1.00 57.72 372 LEU A C 1
ATOM 2979 O O . LEU A 1 372 ? 26.659 11.076 11.516 1.00 57.72 372 LEU A O 1
ATOM 2983 N N . LEU A 1 373 ? 27.325 9.086 10.730 1.00 59.06 373 LEU A N 1
ATOM 2984 C CA . LEU A 1 373 ? 27.494 8.472 12.055 1.00 59.06 373 LEU A CA 1
ATOM 2985 C C . LEU A 1 373 ? 28.528 9.211 12.925 1.00 59.06 373 LEU A C 1
ATOM 2987 O O . LEU A 1 373 ? 28.299 9.370 14.123 1.00 59.06 373 LEU A O 1
ATOM 2991 N N . SER A 1 374 ? 29.642 9.692 12.359 1.00 59.00 374 SER A N 1
ATOM 2992 C CA . SER A 1 374 ? 30.633 10.458 13.135 1.00 59.00 374 SER A CA 1
ATOM 2993 C C . SER A 1 374 ? 30.143 11.867 13.483 1.00 59.00 374 SER A C 1
ATOM 2995 O O . SER A 1 374 ? 30.427 12.343 14.581 1.00 59.00 374 SER A O 1
ATOM 2997 N N . MET A 1 375 ? 29.340 12.499 12.617 1.00 60.75 375 MET A N 1
ATOM 2998 C CA . MET A 1 375 ? 28.708 13.797 12.878 1.00 60.75 375 MET A CA 1
ATOM 2999 C C . MET A 1 375 ? 27.670 13.734 14.009 1.00 60.75 375 MET A C 1
ATOM 3001 O O . MET A 1 375 ? 27.641 14.623 14.856 1.00 60.75 375 MET A O 1
ATOM 3005 N N . PHE A 1 376 ? 26.844 12.682 14.065 1.00 61.66 376 PHE A N 1
ATOM 3006 C CA . PHE A 1 376 ? 25.806 12.544 15.099 1.00 61.66 376 PHE A CA 1
ATOM 3007 C C . PHE A 1 376 ? 26.307 11.939 16.416 1.00 61.66 376 PHE A C 1
ATOM 3009 O O . PHE A 1 376 ? 25.721 12.197 17.469 1.00 61.66 376 PHE A O 1
ATOM 3016 N N . TYR A 1 377 ? 27.374 11.133 16.384 1.00 63.50 377 TYR A N 1
ATOM 3017 C CA . TYR A 1 377 ? 27.772 10.322 17.539 1.00 63.50 377 TYR A CA 1
ATOM 3018 C C . TYR A 1 377 ? 29.253 10.436 17.948 1.00 63.50 377 TYR A C 1
ATOM 3020 O O . TYR A 1 377 ? 29.658 9.796 18.928 1.00 63.50 377 TYR A O 1
ATOM 3028 N N . GLY A 1 378 ? 30.048 11.269 17.267 1.00 67.19 378 GLY A N 1
ATOM 3029 C CA . GLY A 1 378 ? 31.450 11.552 17.594 1.00 67.19 378 GLY A CA 1
ATOM 3030 C C . GLY A 1 378 ? 32.393 10.352 17.412 1.00 67.19 378 GLY A C 1
ATOM 3031 O O . GLY A 1 378 ? 32.132 9.449 16.623 1.00 67.19 378 GLY A O 1
ATOM 3032 N N . ASN A 1 379 ? 33.482 10.308 18.191 1.00 69.75 379 ASN A N 1
ATOM 3033 C CA . ASN A 1 379 ? 34.550 9.289 18.113 1.00 69.75 379 ASN A CA 1
ATOM 3034 C C . ASN A 1 379 ? 34.198 7.926 18.758 1.00 69.75 379 ASN A C 1
ATOM 3036 O O . ASN A 1 379 ? 35.082 7.203 19.224 1.00 69.75 379 ASN A O 1
ATOM 3040 N N . ARG A 1 380 ? 32.914 7.561 18.858 1.00 73.81 380 ARG A N 1
ATOM 3041 C CA . ARG A 1 380 ? 32.499 6.285 19.470 1.00 73.81 380 ARG A CA 1
ATOM 3042 C C . ARG A 1 380 ? 32.862 5.103 18.574 1.00 73.81 380 ARG A C 1
ATOM 3044 O O . ARG A 1 380 ? 32.702 5.154 17.358 1.00 73.81 380 ARG A O 1
ATOM 3051 N N . THR A 1 381 ? 33.279 3.989 19.176 1.00 82.38 381 THR A N 1
ATOM 3052 C CA . THR A 1 381 ? 33.518 2.755 18.412 1.00 82.38 381 THR A CA 1
ATOM 3053 C C . THR A 1 381 ? 32.198 2.164 17.909 1.00 82.38 381 THR A C 1
ATOM 3055 O O . THR A 1 381 ? 31.148 2.327 18.532 1.00 82.38 381 THR A O 1
ATOM 3058 N N . ARG A 1 382 ? 32.235 1.389 16.819 1.00 79.44 382 ARG A N 1
ATOM 3059 C CA . ARG A 1 382 ? 31.053 0.682 16.280 1.00 79.44 382 ARG A CA 1
ATOM 3060 C C . ARG A 1 382 ? 30.318 -0.152 17.326 1.00 79.44 382 ARG A C 1
ATOM 3062 O O . ARG A 1 382 ? 29.092 -0.188 17.356 1.00 79.44 382 ARG A O 1
ATOM 3069 N N . LEU A 1 383 ? 31.074 -0.809 18.205 1.00 86.44 383 LEU A N 1
ATOM 3070 C CA . LEU A 1 383 ? 30.514 -1.580 19.307 1.00 86.44 383 LEU A CA 1
ATOM 3071 C C . LEU A 1 383 ? 29.733 -0.671 20.266 1.00 86.44 383 LEU A C 1
ATOM 3073 O O . LEU A 1 383 ? 28.593 -0.975 20.610 1.00 86.44 383 LEU A O 1
ATOM 3077 N N . GLN A 1 384 ? 30.313 0.467 20.655 1.00 87.31 384 GLN A N 1
ATOM 3078 C CA . GLN A 1 384 ? 29.649 1.451 21.513 1.00 87.31 384 GLN A CA 1
ATOM 3079 C C . GLN A 1 384 ? 28.392 2.030 20.851 1.00 87.31 384 GLN A C 1
ATOM 3081 O O . GLN A 1 384 ? 27.369 2.159 21.521 1.00 87.31 384 GLN A O 1
ATOM 3086 N N . LEU A 1 385 ? 28.447 2.320 19.547 1.00 84.88 385 LEU A N 1
ATOM 3087 C CA . LEU A 1 385 ? 27.300 2.771 18.758 1.00 84.88 385 LEU A CA 1
ATOM 3088 C C . LEU A 1 385 ? 26.186 1.729 18.730 1.00 84.88 385 LEU A C 1
ATOM 3090 O O . LEU A 1 385 ? 25.052 2.045 19.066 1.00 84.88 385 LEU A O 1
ATOM 3094 N N . SER A 1 386 ? 26.507 0.471 18.423 1.00 88.44 386 SER A N 1
ATOM 3095 C CA . SER A 1 386 ? 25.507 -0.602 18.386 1.00 88.44 386 SER A CA 1
ATOM 3096 C C . SER A 1 386 ? 24.830 -0.803 19.746 1.00 88.44 386 SER A C 1
ATOM 3098 O O . SER A 1 386 ? 23.615 -0.976 19.804 1.00 88.44 386 SER A O 1
ATOM 3100 N N . LYS A 1 387 ? 25.583 -0.699 20.853 1.00 90.62 387 LYS A N 1
ATOM 3101 C CA . LYS A 1 387 ? 25.037 -0.746 22.217 1.00 90.62 387 LYS A CA 1
ATOM 3102 C C . LYS A 1 387 ? 24.144 0.459 22.515 1.00 90.62 387 LYS A C 1
ATOM 3104 O O . LYS A 1 387 ? 23.092 0.294 23.129 1.00 90.62 387 LYS A O 1
ATOM 3109 N N . ALA A 1 388 ? 24.537 1.657 22.078 1.00 87.81 388 ALA A N 1
ATOM 3110 C CA . ALA A 1 388 ? 23.734 2.867 22.233 1.00 87.81 388 ALA A CA 1
ATOM 3111 C C . ALA A 1 388 ? 22.423 2.785 21.433 1.00 87.81 388 ALA A C 1
ATOM 3113 O O . ALA A 1 388 ? 21.362 3.041 21.997 1.00 87.81 388 ALA A O 1
ATOM 3114 N N . MET A 1 389 ? 22.480 2.344 20.174 1.00 86.31 389 MET A N 1
ATOM 3115 C CA . MET A 1 389 ? 21.309 2.144 19.315 1.00 86.31 389 MET A CA 1
ATOM 3116 C C . MET A 1 389 ? 20.383 1.059 19.866 1.00 86.31 389 MET A C 1
ATOM 3118 O O . MET A 1 389 ? 19.179 1.277 19.998 1.00 86.31 389 MET A O 1
ATOM 3122 N N . ALA A 1 390 ? 20.930 -0.086 20.285 1.00 88.75 390 ALA A N 1
ATOM 3123 C CA . ALA A 1 390 ? 20.141 -1.135 20.923 1.00 88.75 390 ALA A CA 1
ATOM 3124 C C . ALA A 1 390 ? 19.447 -0.623 22.194 1.00 88.75 390 ALA A C 1
ATOM 3126 O O . ALA A 1 390 ? 18.256 -0.867 22.384 1.00 88.75 390 ALA A O 1
ATOM 3127 N N . LYS A 1 391 ? 20.148 0.161 23.026 1.00 89.06 391 LYS A N 1
ATOM 3128 C CA . LYS A 1 391 ? 19.562 0.801 24.211 1.00 89.06 391 LYS A CA 1
ATOM 3129 C C . LYS A 1 391 ? 18.456 1.794 23.839 1.00 89.06 391 LYS A C 1
ATOM 3131 O O . LYS A 1 391 ? 17.391 1.749 24.451 1.00 89.06 391 LYS A O 1
ATOM 3136 N N . MET A 1 392 ? 18.681 2.650 22.840 1.00 85.50 392 MET A N 1
ATOM 3137 C CA . MET A 1 392 ? 17.708 3.637 22.353 1.00 85.50 392 MET A CA 1
ATOM 3138 C C . MET A 1 392 ? 16.402 2.967 21.909 1.00 85.50 392 MET A C 1
ATOM 3140 O O . MET A 1 392 ? 15.316 3.409 22.279 1.00 85.50 392 MET A O 1
ATOM 3144 N N . HIS A 1 393 ? 16.507 1.844 21.200 1.00 84.69 393 HIS A N 1
ATOM 3145 C CA . HIS A 1 393 ? 15.359 1.083 20.707 1.00 84.69 393 HIS A CA 1
ATOM 3146 C C . HIS A 1 393 ? 14.865 -0.018 21.662 1.00 84.69 393 HIS A C 1
ATOM 3148 O O . HIS A 1 393 ? 13.972 -0.782 21.294 1.00 84.69 393 HIS A O 1
ATOM 3154 N N . LYS A 1 394 ? 15.406 -0.109 22.888 1.00 86.56 394 LYS A N 1
ATOM 3155 C CA . LYS A 1 394 ? 15.066 -1.142 23.892 1.00 86.56 394 LYS A CA 1
ATOM 3156 C C . LYS A 1 394 ? 15.227 -2.584 23.373 1.00 86.56 394 LYS A C 1
ATOM 3158 O O . LYS A 1 394 ? 14.484 -3.484 23.766 1.00 86.56 394 LYS A O 1
ATOM 3163 N N . LEU A 1 395 ? 16.192 -2.805 22.486 1.00 87.44 395 LEU A N 1
ATOM 3164 C CA . LEU A 1 395 ? 16.568 -4.117 21.969 1.00 87.44 395 LEU A CA 1
ATOM 3165 C C . LEU A 1 395 ? 17.494 -4.820 22.972 1.00 87.44 395 LEU A C 1
ATOM 3167 O O . LEU A 1 395 ? 18.459 -4.221 23.449 1.00 87.44 395 LEU A O 1
ATOM 3171 N N . ASN A 1 396 ? 17.232 -6.099 23.266 1.00 89.19 396 ASN A N 1
ATOM 3172 C CA . ASN A 1 396 ? 18.185 -6.907 24.027 1.00 89.19 396 ASN A CA 1
ATOM 3173 C C . ASN A 1 396 ? 19.462 -7.096 23.194 1.00 89.19 396 ASN A C 1
ATOM 3175 O O . ASN A 1 396 ? 19.424 -7.751 22.151 1.00 89.19 396 ASN A O 1
ATOM 3179 N N . TYR A 1 397 ? 20.573 -6.533 23.673 1.00 90.75 397 TYR A N 1
ATOM 3180 C CA . TYR A 1 397 ? 21.855 -6.564 22.979 1.00 90.75 397 TYR A CA 1
ATOM 3181 C C . TYR A 1 397 ? 22.413 -7.982 22.807 1.00 90.75 397 TYR A C 1
ATOM 3183 O O . TYR A 1 397 ? 23.107 -8.232 21.830 1.00 90.75 397 TYR A O 1
ATOM 3191 N N . ASP A 1 398 ? 22.043 -8.936 23.666 1.00 91.81 398 ASP A N 1
ATOM 3192 C CA . ASP A 1 398 ? 22.477 -10.337 23.541 1.00 91.81 398 ASP A CA 1
ATOM 3193 C C . ASP A 1 398 ? 21.948 -11.012 22.264 1.00 91.81 398 ASP A C 1
ATOM 3195 O O . ASP A 1 398 ? 22.469 -12.033 21.825 1.00 91.81 398 ASP A O 1
ATOM 3199 N N . LYS A 1 399 ? 20.904 -10.438 21.649 1.00 90.50 399 LYS A N 1
ATOM 3200 C CA . LYS A 1 399 ? 20.357 -10.880 20.358 1.00 90.50 399 LYS A CA 1
ATOM 3201 C C . LYS A 1 399 ? 21.035 -10.215 19.156 1.00 90.50 399 LYS A C 1
ATOM 3203 O O . LYS A 1 399 ? 20.633 -10.488 18.028 1.00 90.50 399 LYS A O 1
ATOM 3208 N N . VAL A 1 400 ? 21.979 -9.301 19.384 1.00 94.50 400 VAL A N 1
ATOM 3209 C CA . VAL A 1 400 ? 22.672 -8.567 18.326 1.00 94.50 400 VAL A CA 1
ATOM 3210 C C . VAL A 1 400 ? 23.944 -9.316 17.953 1.00 94.50 400 VAL A C 1
ATOM 3212 O O . VAL A 1 400 ? 24.894 -9.399 18.727 1.00 94.50 400 VAL A O 1
ATOM 3215 N N . GLU A 1 401 ? 23.966 -9.838 16.736 1.00 95.94 401 GLU A N 1
ATOM 3216 C CA . GLU A 1 401 ? 25.097 -10.569 16.189 1.00 95.94 401 GLU A CA 1
ATOM 3217 C C . GLU A 1 401 ? 26.261 -9.631 15.837 1.00 95.94 401 GLU A C 1
ATOM 3219 O O . GLU A 1 401 ? 26.085 -8.511 15.341 1.00 95.94 401 GLU A O 1
ATOM 3224 N N . THR A 1 402 ? 27.477 -10.114 16.079 1.00 94.62 402 THR A N 1
ATOM 3225 C CA . THR A 1 402 ? 28.718 -9.445 15.675 1.00 94.62 402 THR A CA 1
ATOM 3226 C C . THR A 1 402 ? 28.940 -9.554 14.159 1.00 94.62 402 THR A C 1
ATOM 3228 O O . THR A 1 402 ? 28.442 -10.497 13.541 1.00 94.62 402 THR A O 1
ATOM 3231 N N . PRO A 1 403 ? 29.753 -8.664 13.551 1.00 93.00 403 PRO A N 1
ATOM 3232 C CA . PRO A 1 403 ? 30.113 -8.744 12.131 1.00 93.00 403 PRO A CA 1
ATOM 3233 C C . PRO A 1 403 ? 30.576 -10.140 11.694 1.00 93.00 403 PRO A C 1
ATOM 3235 O O . PRO A 1 403 ? 30.085 -10.688 10.718 1.00 93.00 403 PRO A O 1
ATOM 3238 N N . ARG A 1 404 ? 31.449 -10.781 12.484 1.00 92.44 404 ARG A N 1
ATOM 3239 C CA . ARG A 1 404 ? 31.962 -12.125 12.171 1.00 92.44 404 ARG A CA 1
ATOM 3240 C C . ARG A 1 404 ? 30.863 -13.189 12.163 1.00 92.44 404 ARG A C 1
ATOM 3242 O O . ARG A 1 404 ? 30.892 -14.079 11.322 1.00 92.44 404 ARG A O 1
ATOM 3249 N N . GLN A 1 405 ? 29.909 -13.107 13.093 1.00 94.06 405 GLN A N 1
ATOM 3250 C CA . GLN A 1 405 ? 28.798 -14.058 13.169 1.00 94.06 405 GLN A CA 1
ATOM 3251 C C . GLN A 1 405 ? 27.880 -13.919 11.951 1.00 94.06 405 GLN A C 1
ATOM 3253 O O . GLN A 1 405 ? 27.582 -14.919 11.298 1.00 94.06 405 GLN A O 1
ATOM 3258 N N . ILE A 1 406 ? 27.486 -12.691 11.599 1.00 93.88 406 ILE A N 1
ATOM 3259 C CA . ILE A 1 406 ? 26.557 -12.479 10.487 1.00 93.88 406 ILE A CA 1
ATOM 3260 C C . ILE A 1 406 ? 27.199 -12.811 9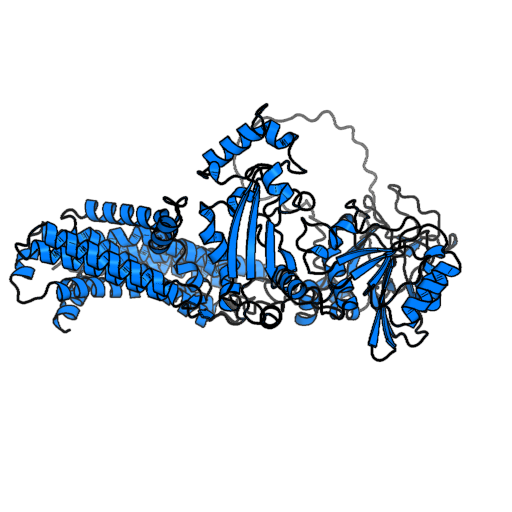.131 1.00 93.88 406 ILE A C 1
ATOM 3262 O O . ILE A 1 406 ? 26.602 -13.574 8.366 1.00 93.88 406 ILE A O 1
ATOM 3266 N N . ASP A 1 407 ? 28.435 -12.357 8.894 1.00 92.19 407 ASP A N 1
ATOM 3267 C CA . ASP A 1 407 ? 29.155 -12.528 7.622 1.00 92.19 407 ASP A CA 1
ATOM 3268 C C . ASP A 1 407 ? 29.479 -14.008 7.338 1.00 92.19 407 ASP A C 1
ATOM 3270 O O . ASP A 1 407 ? 29.557 -14.418 6.184 1.00 92.19 407 ASP A O 1
ATOM 3274 N N . SER A 1 408 ? 29.585 -14.847 8.379 1.00 93.25 408 SER A N 1
ATOM 3275 C CA . SER A 1 408 ? 29.747 -16.303 8.223 1.00 93.25 408 SER A CA 1
ATOM 3276 C C . SER A 1 408 ? 28.483 -17.029 7.742 1.00 93.25 408 SER A C 1
ATOM 3278 O O . SER A 1 408 ? 28.553 -18.172 7.298 1.00 93.25 408 SER A O 1
ATOM 3280 N N . SER A 1 409 ? 27.316 -16.386 7.844 1.00 90.44 409 SER A N 1
ATOM 3281 C CA . SER A 1 409 ? 26.015 -17.027 7.616 1.00 90.44 409 SER A CA 1
ATOM 3282 C C . SER A 1 409 ? 25.294 -16.553 6.352 1.00 90.44 409 SER A C 1
ATOM 3284 O O . SER A 1 409 ? 24.491 -17.297 5.786 1.00 90.44 409 SER A O 1
ATOM 3286 N N . VAL A 1 410 ? 25.532 -15.309 5.928 1.00 93.69 410 VAL A N 1
ATOM 3287 C CA . VAL A 1 410 ? 24.898 -14.696 4.758 1.00 93.69 410 VAL A CA 1
ATOM 3288 C C . VAL A 1 410 ? 25.775 -13.559 4.229 1.00 93.69 410 VAL A C 1
ATOM 3290 O O . VAL A 1 410 ? 26.280 -12.748 5.000 1.00 93.69 410 VAL A O 1
ATOM 3293 N N . ASN A 1 411 ? 25.926 -13.466 2.907 1.00 92.81 411 ASN A N 1
ATOM 3294 C CA . ASN A 1 411 ? 26.570 -12.314 2.285 1.00 92.81 411 ASN A CA 1
ATOM 3295 C C . ASN A 1 411 ? 25.588 -11.129 2.256 1.00 92.81 411 ASN A C 1
ATOM 3297 O O . ASN A 1 411 ? 24.686 -11.082 1.422 1.00 92.81 411 ASN A O 1
ATOM 3301 N N . LEU A 1 412 ? 25.755 -10.194 3.194 1.00 92.69 412 LEU A N 1
ATOM 3302 C CA . LEU A 1 412 ? 25.009 -8.929 3.246 1.00 92.69 412 LEU A CA 1
ATOM 3303 C C . LEU A 1 412 ? 25.841 -7.729 2.772 1.00 92.69 412 LEU A C 1
ATOM 3305 O O . LEU A 1 412 ? 25.319 -6.613 2.733 1.00 92.69 412 LEU A O 1
ATOM 3309 N N . ALA A 1 413 ? 27.107 -7.945 2.399 1.00 90.56 413 ALA A N 1
ATOM 3310 C CA . ALA A 1 413 ? 27.985 -6.893 1.897 1.00 90.56 413 ALA A CA 1
ATOM 3311 C C . ALA A 1 413 ? 27.439 -6.303 0.589 1.00 90.56 413 ALA A C 1
ATOM 3313 O O . ALA A 1 413 ? 27.312 -5.084 0.471 1.00 90.56 413 ALA A O 1
ATOM 3314 N N . ASP A 1 414 ? 26.999 -7.170 -0.329 1.00 88.94 414 ASP A N 1
ATOM 3315 C CA . ASP A 1 414 ? 26.373 -6.778 -1.601 1.00 88.94 414 ASP A CA 1
ATOM 3316 C C . ASP A 1 414 ? 25.048 -6.029 -1.404 1.00 88.94 414 ASP A C 1
ATOM 3318 O O . ASP A 1 414 ? 24.665 -5.185 -2.212 1.00 88.94 414 ASP A O 1
ATOM 3322 N N . GLU A 1 415 ? 24.362 -6.303 -0.293 1.00 90.75 415 GLU A N 1
ATOM 3323 C CA . GLU A 1 415 ? 23.129 -5.633 0.124 1.00 90.75 415 GLU A CA 1
ATOM 3324 C C . GLU A 1 415 ? 23.413 -4.360 0.943 1.00 90.75 415 GLU A C 1
ATOM 3326 O O . GLU A 1 415 ? 22.507 -3.771 1.536 1.00 90.75 415 GLU A O 1
ATOM 3331 N N . SER A 1 416 ? 24.668 -3.903 0.995 1.00 88.44 416 SER A N 1
ATOM 3332 C CA . SER A 1 416 ? 25.101 -2.711 1.742 1.00 88.44 416 SER A CA 1
ATOM 3333 C C . SER A 1 416 ? 24.750 -2.764 3.236 1.00 88.44 416 SER A C 1
ATOM 3335 O O . SER A 1 416 ? 24.581 -1.724 3.879 1.00 88.44 416 SER A O 1
ATOM 3337 N N . TYR A 1 417 ? 24.606 -3.978 3.779 1.00 89.19 417 TYR A N 1
ATOM 3338 C CA . TYR A 1 417 ? 24.165 -4.254 5.143 1.00 89.19 417 TYR A CA 1
ATOM 3339 C C . TYR A 1 417 ? 22.887 -3.503 5.543 1.00 89.19 417 TYR A C 1
ATOM 3341 O O . TYR A 1 417 ? 22.795 -2.999 6.667 1.00 89.19 417 TYR A O 1
ATOM 3349 N N . ARG A 1 418 ? 21.921 -3.410 4.622 1.00 87.56 418 ARG A N 1
ATOM 3350 C CA . ARG A 1 418 ? 20.627 -2.767 4.867 1.00 87.56 418 ARG A CA 1
ATOM 3351 C C . ARG A 1 418 ? 19.608 -3.675 5.542 1.00 87.56 418 ARG A C 1
ATOM 3353 O O . ARG A 1 418 ? 19.807 -4.883 5.642 1.00 87.56 418 ARG A O 1
ATOM 3360 N N . VAL A 1 419 ? 18.489 -3.092 5.975 1.00 92.00 419 VAL A N 1
ATOM 3361 C CA . VAL A 1 419 ? 17.308 -3.885 6.342 1.00 92.00 419 VAL A CA 1
ATOM 3362 C C . VAL A 1 419 ? 16.830 -4.652 5.106 1.00 92.00 419 VAL A C 1
ATOM 3364 O O . VAL A 1 419 ? 16.460 -4.049 4.104 1.00 92.00 419 VAL A O 1
ATOM 3367 N N . VAL A 1 420 ? 16.845 -5.980 5.132 1.00 94.88 420 VAL A N 1
ATOM 3368 C CA . VAL A 1 420 ? 16.529 -6.799 3.949 1.00 94.88 420 VAL A CA 1
ATOM 3369 C C . VAL A 1 420 ? 15.842 -8.096 4.355 1.00 94.88 420 VAL A C 1
ATOM 3371 O O . VAL A 1 420 ? 16.128 -8.655 5.415 1.00 94.88 420 VAL A O 1
ATOM 3374 N N . MET A 1 421 ? 14.921 -8.584 3.525 1.00 97.44 421 MET A N 1
ATOM 3375 C CA . MET A 1 421 ? 14.303 -9.894 3.712 1.00 97.44 421 MET A CA 1
ATOM 3376 C C . MET A 1 421 ? 14.987 -10.920 2.812 1.00 97.44 421 MET A C 1
ATOM 3378 O O . MET A 1 421 ? 15.272 -10.647 1.650 1.00 97.44 421 MET A O 1
ATOM 3382 N N . GLN A 1 422 ? 15.203 -12.125 3.324 1.00 97.62 422 GLN A N 1
ATOM 3383 C CA . GLN A 1 422 ? 15.560 -13.289 2.521 1.00 97.62 422 GLN A CA 1
ATOM 3384 C C . GLN A 1 422 ? 14.442 -14.318 2.625 1.00 97.62 422 GLN A C 1
ATOM 3386 O O . GLN A 1 422 ? 14.054 -14.710 3.728 1.00 97.62 422 GLN A O 1
ATOM 3391 N N . LEU A 1 423 ? 13.923 -14.729 1.476 1.00 97.81 423 LEU A N 1
ATOM 3392 C CA . LEU A 1 423 ? 12.937 -15.787 1.348 1.00 97.81 423 LEU A CA 1
ATOM 3393 C C . LEU A 1 423 ? 13.686 -17.077 1.034 1.00 97.81 423 LEU A C 1
ATOM 3395 O O . LEU A 1 423 ? 14.542 -17.101 0.153 1.00 97.81 423 LEU A O 1
ATOM 3399 N N . GLU A 1 424 ? 13.358 -18.138 1.753 1.00 97.12 424 GLU A N 1
ATOM 3400 C CA . GLU A 1 424 ? 13.900 -19.474 1.557 1.00 97.12 424 GLU A CA 1
ATOM 3401 C C . GLU A 1 424 ? 12.745 -20.453 1.323 1.00 97.12 424 GLU A C 1
ATOM 3403 O O . GLU A 1 424 ? 11.821 -20.548 2.136 1.00 97.12 424 GLU A O 1
ATOM 3408 N N . TYR A 1 425 ? 12.797 -21.166 0.198 1.00 96.19 425 TYR A N 1
ATOM 3409 C CA . TYR A 1 425 ? 11.803 -22.154 -0.218 1.00 96.19 425 TYR A CA 1
ATOM 3410 C C . TYR A 1 425 ? 12.520 -23.339 -0.871 1.00 96.19 425 TYR A C 1
ATOM 3412 O O . TYR A 1 425 ? 13.283 -23.158 -1.818 1.00 96.19 425 TYR A O 1
ATOM 3420 N N . LYS A 1 426 ? 12.323 -24.551 -0.331 1.00 93.81 426 LYS A N 1
ATOM 3421 C CA . LYS A 1 426 ? 12.980 -25.794 -0.795 1.00 93.81 426 LYS A CA 1
ATOM 3422 C C . LYS A 1 426 ? 14.506 -25.666 -0.984 1.00 93.81 426 LYS A C 1
ATOM 3424 O O . LYS A 1 426 ? 15.073 -26.180 -1.940 1.00 93.81 426 LYS A O 1
ATOM 3429 N N . GLY A 1 427 ? 15.170 -24.941 -0.081 1.00 92.31 427 GLY A N 1
ATOM 3430 C CA . GLY A 1 427 ? 16.618 -24.692 -0.119 1.00 92.31 427 GLY A CA 1
ATOM 3431 C C . GLY A 1 427 ? 17.067 -23.561 -1.055 1.00 92.31 427 GLY A C 1
ATOM 3432 O O . GLY A 1 427 ? 18.184 -23.067 -0.897 1.00 92.31 427 GLY A O 1
ATOM 3433 N N . LYS A 1 428 ? 16.213 -23.081 -1.972 1.00 94.75 428 LYS A N 1
ATOM 3434 C CA . LYS A 1 428 ? 16.493 -21.895 -2.795 1.00 94.75 428 LYS A CA 1
ATOM 3435 C C . LYS A 1 428 ? 16.275 -20.626 -1.972 1.00 94.75 428 LYS A C 1
ATOM 3437 O O . LYS A 1 428 ? 15.277 -20.516 -1.261 1.00 94.75 428 LYS A O 1
ATOM 3442 N N . LYS A 1 429 ? 17.206 -19.671 -2.070 1.00 95.75 429 LYS A N 1
ATOM 3443 C CA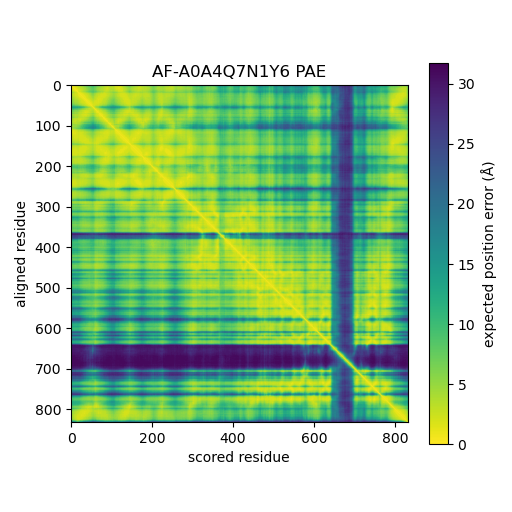 . LYS A 1 429 ? 17.184 -18.396 -1.337 1.00 95.75 429 LYS A CA 1
ATOM 3444 C C . LYS A 1 429 ? 17.131 -17.220 -2.303 1.00 95.75 429 LYS A C 1
ATOM 3446 O O . LYS A 1 429 ? 17.926 -17.168 -3.235 1.00 95.75 429 LYS A O 1
ATOM 3451 N N . VAL A 1 430 ? 16.238 -16.269 -2.047 1.00 96.00 430 VAL A N 1
ATOM 3452 C CA . VAL A 1 430 ? 16.067 -15.041 -2.839 1.00 96.00 430 VAL A CA 1
ATOM 3453 C C . VAL A 1 430 ? 15.931 -13.853 -1.893 1.00 96.00 430 VAL A C 1
ATOM 3455 O O . VAL A 1 430 ? 15.245 -13.940 -0.873 1.00 96.00 430 VAL A O 1
ATOM 3458 N N . PHE A 1 431 ? 16.584 -12.736 -2.208 1.00 96.81 431 PHE A N 1
ATOM 3459 C CA . PHE A 1 431 ? 16.411 -11.500 -1.448 1.00 96.81 431 PHE A CA 1
ATOM 3460 C C . PHE A 1 431 ? 15.171 -10.739 -1.921 1.00 96.81 431 PHE A C 1
ATOM 3462 O O . PHE A 1 431 ? 15.012 -10.453 -3.103 1.00 96.81 431 PHE A O 1
ATOM 3469 N N . LEU A 1 432 ? 14.324 -10.355 -0.970 1.00 97.38 432 LEU A N 1
ATOM 3470 C CA . LEU A 1 432 ? 13.241 -9.400 -1.151 1.00 97.38 432 LEU A CA 1
ATOM 3471 C C . LEU A 1 432 ? 13.641 -8.106 -0.433 1.00 97.38 432 LEU A C 1
ATOM 3473 O O . LEU A 1 432 ? 13.724 -8.045 0.797 1.00 97.38 432 LEU A O 1
ATOM 3477 N N . ARG A 1 433 ? 13.960 -7.075 -1.213 1.00 95.19 433 ARG A N 1
ATOM 3478 C CA . ARG A 1 433 ? 14.659 -5.889 -0.707 1.00 95.19 433 ARG A CA 1
ATOM 3479 C C . ARG A 1 433 ? 13.726 -4.846 -0.100 1.00 95.19 433 ARG A C 1
ATOM 3481 O O . ARG A 1 433 ? 12.530 -4.817 -0.384 1.00 95.19 433 ARG A O 1
ATOM 3488 N N . THR A 1 434 ? 14.306 -4.009 0.759 1.00 93.50 434 THR A N 1
ATOM 3489 C CA . THR A 1 434 ? 13.689 -2.762 1.225 1.00 93.50 434 THR A CA 1
ATOM 3490 C C . THR A 1 434 ? 14.405 -1.561 0.611 1.00 93.50 434 THR A C 1
ATOM 3492 O O . THR A 1 434 ? 15.525 -1.686 0.101 1.00 93.50 434 THR A O 1
ATOM 3495 N N . TYR A 1 435 ? 13.746 -0.406 0.652 1.00 90.81 435 TYR A N 1
ATOM 3496 C CA . TYR A 1 435 ? 14.131 0.774 -0.119 1.00 90.81 435 TYR A CA 1
ATOM 3497 C C . TYR A 1 435 ? 14.239 2.021 0.767 1.00 90.81 435 TYR A C 1
ATOM 3499 O O . TYR A 1 435 ? 13.511 2.122 1.758 1.00 90.81 435 TYR A O 1
ATOM 3507 N N . PRO A 1 436 ? 15.122 2.980 0.434 1.00 84.62 436 PRO A N 1
ATOM 3508 C CA . PRO A 1 436 ? 15.331 4.203 1.210 1.00 84.62 436 PRO A CA 1
ATOM 3509 C C . PRO A 1 436 ? 14.208 5.230 0.962 1.00 84.62 436 PRO A C 1
ATOM 3511 O O . PRO A 1 436 ? 14.434 6.323 0.456 1.00 84.62 436 PRO A O 1
ATOM 3514 N N . SER A 1 437 ? 12.973 4.872 1.309 1.00 82.38 437 SER A N 1
ATOM 3515 C CA . SER A 1 437 ? 11.783 5.722 1.191 1.00 82.38 437 SER A CA 1
ATOM 3516 C C . SER A 1 437 ? 10.980 5.738 2.494 1.00 82.38 437 SER A C 1
ATOM 3518 O O . SER A 1 437 ? 11.196 4.913 3.378 1.00 82.38 437 SER A O 1
ATOM 3520 N N . SER A 1 438 ? 10.034 6.676 2.618 1.00 82.56 438 SER A N 1
ATOM 3521 C CA . SER A 1 438 ? 9.161 6.798 3.800 1.00 82.56 438 SER A CA 1
ATOM 3522 C C . SER A 1 438 ? 8.351 5.529 4.095 1.00 82.56 438 SER A C 1
ATOM 3524 O O . SER A 1 438 ? 8.065 5.234 5.252 1.00 82.56 438 SER A O 1
ATOM 3526 N N . ASP A 1 439 ? 8.015 4.769 3.053 1.00 87.31 439 ASP A N 1
ATOM 3527 C CA . ASP A 1 439 ? 7.603 3.372 3.138 1.00 87.31 439 ASP A CA 1
ATOM 3528 C C . ASP A 1 439 ? 8.742 2.511 2.572 1.00 87.31 439 ASP A C 1
ATOM 3530 O O . ASP A 1 439 ? 8.988 2.590 1.367 1.00 87.31 439 ASP A O 1
ATOM 3534 N N . PRO A 1 440 ? 9.472 1.722 3.377 1.00 90.25 440 PRO A N 1
ATOM 3535 C CA . PRO A 1 440 ? 10.603 0.939 2.888 1.00 90.25 440 PRO A CA 1
ATOM 3536 C C . PRO A 1 440 ? 10.187 -0.391 2.241 1.00 90.25 440 PRO A C 1
ATOM 3538 O O . PRO A 1 440 ? 11.024 -1.058 1.634 1.00 90.25 440 PRO A O 1
ATOM 3541 N N . TRP A 1 441 ? 8.923 -0.812 2.359 1.00 93.94 441 TRP A N 1
ATOM 3542 C CA . TRP A 1 441 ? 8.495 -2.169 2.006 1.00 93.94 441 TRP A CA 1
ATOM 3543 C C . TRP A 1 441 ? 8.294 -2.355 0.503 1.00 93.94 441 TRP A C 1
ATOM 3545 O O . TRP A 1 441 ? 7.749 -1.460 -0.137 1.00 93.94 441 TRP A O 1
ATOM 3555 N N . PRO A 1 442 ? 8.663 -3.504 -0.085 1.00 95.00 442 PRO A N 1
ATOM 3556 C CA . PRO A 1 442 ? 8.562 -3.755 -1.524 1.00 95.00 442 PRO A CA 1
ATOM 3557 C C . PRO A 1 442 ? 7.124 -3.701 -2.051 1.00 95.00 442 PRO A C 1
ATOM 3559 O O . PRO A 1 442 ? 6.162 -4.008 -1.342 1.00 95.00 442 PRO A O 1
ATOM 3562 N N . PHE A 1 443 ? 6.970 -3.337 -3.327 1.00 92.56 443 PHE A N 1
ATOM 3563 C CA . PHE A 1 443 ? 5.666 -3.374 -3.983 1.00 92.56 443 PHE A CA 1
ATOM 3564 C C . PHE A 1 443 ? 5.289 -4.799 -4.392 1.00 92.56 443 PHE A C 1
ATOM 3566 O O . PHE A 1 443 ? 6.074 -5.744 -4.327 1.00 92.56 443 PHE A O 1
ATOM 3573 N N . GLU A 1 444 ? 4.036 -4.967 -4.800 1.00 92.50 444 GLU A N 1
ATOM 3574 C CA . GLU A 1 444 ? 3.458 -6.278 -5.089 1.00 92.50 444 GLU A CA 1
ATOM 3575 C C . GLU A 1 444 ? 4.155 -7.015 -6.241 1.00 92.50 444 GLU A C 1
ATOM 3577 O O . GLU A 1 444 ? 4.370 -8.226 -6.165 1.00 92.50 444 GLU A O 1
ATOM 3582 N N . TYR A 1 445 ? 4.593 -6.289 -7.271 1.00 89.69 445 TYR A N 1
ATOM 3583 C CA . TYR A 1 445 ? 5.353 -6.872 -8.375 1.00 89.69 445 TYR A CA 1
ATOM 3584 C C . TYR A 1 445 ? 6.765 -7.324 -7.946 1.00 89.69 445 TYR A C 1
ATOM 3586 O O . TYR A 1 445 ? 7.279 -8.284 -8.511 1.00 89.69 445 TYR A O 1
ATOM 3594 N N . ASN A 1 446 ? 7.377 -6.709 -6.919 1.00 94.62 446 ASN A N 1
ATOM 3595 C CA . ASN A 1 446 ? 8.659 -7.171 -6.367 1.00 94.62 446 ASN A CA 1
ATOM 3596 C C . ASN A 1 446 ? 8.471 -8.504 -5.628 1.00 94.62 446 ASN A C 1
ATOM 3598 O O . ASN A 1 446 ? 9.260 -9.428 -5.796 1.00 94.62 446 ASN A O 1
ATOM 3602 N N . VAL A 1 447 ? 7.391 -8.623 -4.843 1.00 96.00 447 VAL A N 1
ATOM 3603 C CA . VAL A 1 447 ? 7.041 -9.879 -4.157 1.00 96.00 447 VAL A CA 1
ATOM 3604 C C . VAL A 1 447 ? 6.726 -10.975 -5.172 1.00 96.00 447 VAL A C 1
ATOM 3606 O O . VAL A 1 447 ? 7.221 -12.090 -5.042 1.00 96.00 447 VAL A O 1
ATOM 3609 N N . SER A 1 448 ? 5.967 -10.647 -6.218 1.00 94.06 448 SER A N 1
ATOM 3610 C CA . SER A 1 448 ? 5.641 -11.583 -7.300 1.00 94.06 448 SER A CA 1
ATOM 3611 C C . SER A 1 448 ? 6.894 -12.049 -8.046 1.00 94.06 448 SER A C 1
ATOM 3613 O O . SER A 1 448 ? 7.041 -13.243 -8.287 1.00 94.06 448 SER A O 1
ATOM 3615 N N . GLY A 1 449 ? 7.818 -11.132 -8.357 1.00 94.12 449 GLY A N 1
ATOM 3616 C CA . GLY A 1 449 ? 9.108 -11.455 -8.970 1.00 94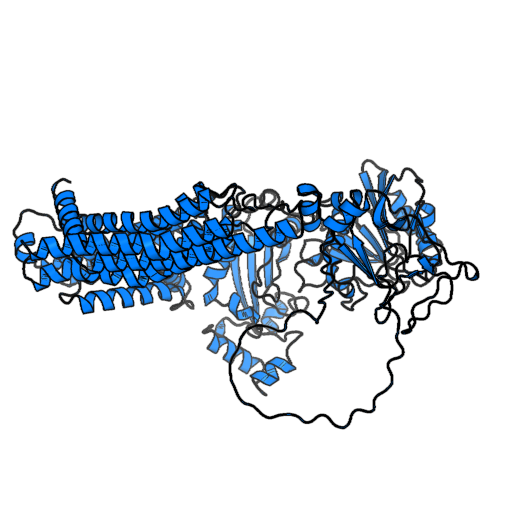.12 449 GLY A CA 1
ATOM 3617 C C . GLY A 1 449 ? 9.953 -12.385 -8.099 1.00 94.12 449 GLY A C 1
ATOM 3618 O O . GLY A 1 449 ? 10.433 -13.402 -8.591 1.00 94.12 449 GLY A O 1
ATOM 3619 N N . ALA A 1 450 ? 10.053 -12.105 -6.795 1.00 95.62 450 ALA A N 1
ATOM 3620 C CA . ALA A 1 450 ? 10.789 -12.949 -5.853 1.00 95.62 450 ALA A CA 1
ATOM 3621 C C . ALA A 1 450 ? 10.167 -14.349 -5.696 1.00 95.62 450 ALA A C 1
ATOM 3623 O O . ALA A 1 450 ? 10.891 -15.341 -5.646 1.00 95.62 450 ALA A O 1
ATOM 3624 N N . ILE A 1 451 ? 8.833 -14.457 -5.648 1.00 94.75 451 ILE A N 1
ATOM 3625 C CA . ILE A 1 451 ? 8.142 -15.756 -5.597 1.00 94.75 451 ILE A CA 1
ATOM 3626 C C . ILE A 1 451 ? 8.374 -16.536 -6.888 1.00 94.75 451 ILE A C 1
ATOM 3628 O O . ILE A 1 451 ? 8.758 -17.702 -6.823 1.00 94.75 451 ILE A O 1
ATOM 3632 N N . LYS A 1 452 ? 8.205 -15.889 -8.048 1.00 93.12 452 LYS A N 1
ATOM 3633 C CA . LYS A 1 452 ? 8.443 -16.522 -9.347 1.00 93.12 452 LYS A CA 1
ATOM 3634 C C . LYS A 1 452 ? 9.889 -17.003 -9.459 1.00 93.12 452 LYS A C 1
ATOM 3636 O O . LYS A 1 452 ? 10.142 -18.101 -9.941 1.00 93.12 452 LYS A O 1
ATOM 3641 N N . GLU A 1 453 ? 10.841 -16.230 -8.946 1.00 93.50 453 GLU A N 1
ATOM 3642 C CA . GLU A 1 453 ? 12.236 -16.645 -8.854 1.00 93.50 453 GLU A CA 1
ATOM 3643 C C . GLU A 1 453 ? 12.424 -17.872 -7.949 1.00 93.50 453 GLU A C 1
ATOM 3645 O O . GLU A 1 453 ? 13.161 -18.776 -8.326 1.00 93.50 453 GLU A O 1
ATOM 3650 N N . LEU A 1 454 ? 11.747 -17.970 -6.801 1.00 93.75 454 LEU A N 1
ATOM 3651 C CA . LEU A 1 454 ? 11.850 -19.139 -5.913 1.00 93.75 454 LEU A CA 1
ATOM 3652 C C . LEU A 1 454 ? 11.348 -20.439 -6.554 1.00 93.75 454 LEU A C 1
ATOM 3654 O O . LEU A 1 454 ? 11.919 -21.495 -6.288 1.00 93.75 454 LEU A O 1
ATOM 3658 N N . VAL A 1 455 ? 10.303 -20.371 -7.381 1.00 92.06 455 VAL A N 1
ATOM 3659 C CA . VAL A 1 455 ? 9.699 -21.555 -8.022 1.00 92.06 455 VAL A CA 1
ATOM 3660 C C . VAL A 1 455 ? 10.322 -21.894 -9.378 1.00 92.06 455 VAL A C 1
ATOM 3662 O O . VAL A 1 455 ? 10.304 -23.052 -9.789 1.00 92.06 455 VAL A O 1
ATOM 3665 N N . SER A 1 456 ? 10.920 -20.916 -10.063 1.00 88.25 456 SER A N 1
ATOM 3666 C CA . SER A 1 456 ? 11.516 -21.125 -11.388 1.00 88.25 456 SER A CA 1
ATOM 3667 C C . SER A 1 456 ? 12.835 -21.898 -11.319 1.00 88.25 456 SER A C 1
ATOM 3669 O O . SER A 1 456 ? 13.694 -21.625 -10.474 1.00 88.25 456 SER A O 1
ATOM 3671 N N . ALA A 1 457 ? 13.051 -22.812 -12.272 1.00 83.06 457 ALA A N 1
ATOM 3672 C CA . ALA A 1 457 ? 14.317 -23.540 -12.409 1.00 83.06 457 ALA A CA 1
ATOM 3673 C C . ALA A 1 457 ? 15.488 -22.610 -12.778 1.00 83.06 457 ALA A C 1
ATOM 3675 O O . ALA A 1 457 ? 16.595 -22.767 -12.263 1.00 83.06 457 ALA A O 1
ATOM 3676 N N . ARG A 1 458 ? 15.237 -21.616 -13.639 1.00 83.31 458 ARG A N 1
ATOM 3677 C CA . ARG A 1 458 ? 16.192 -20.574 -14.039 1.00 83.31 458 ARG A CA 1
ATOM 3678 C C . ARG A 1 458 ? 15.494 -19.220 -14.070 1.00 83.31 458 ARG A C 1
ATOM 3680 O O . ARG A 1 458 ? 14.330 -19.139 -14.451 1.00 83.31 458 ARG A O 1
ATOM 3687 N N . SER A 1 459 ? 16.209 -18.179 -13.663 1.00 87.69 459 SER A N 1
ATOM 3688 C CA . SER A 1 459 ? 15.734 -16.799 -13.759 1.00 87.69 459 SER A CA 1
ATOM 3689 C C . SER A 1 459 ? 16.080 -16.225 -15.136 1.00 87.69 459 SER A C 1
ATOM 3691 O O . SER A 1 459 ? 17.119 -16.602 -15.684 1.00 87.69 459 SER A O 1
ATOM 3693 N N . PRO A 1 460 ? 15.260 -15.322 -15.700 1.00 93.25 460 PRO A N 1
ATOM 3694 C CA . PRO A 1 460 ? 15.577 -14.684 -16.972 1.00 93.25 460 PRO A CA 1
ATOM 3695 C C . PRO A 1 460 ? 16.875 -13.877 -16.874 1.00 93.25 460 PRO A C 1
ATOM 3697 O O . PRO A 1 460 ? 17.086 -13.149 -15.897 1.00 93.25 460 PRO A O 1
ATOM 3700 N N . LEU A 1 461 ? 17.718 -14.000 -17.900 1.00 95.50 461 LEU A N 1
ATOM 3701 C CA . LEU A 1 461 ? 19.018 -13.344 -17.986 1.00 95.50 461 LEU A CA 1
ATOM 3702 C C . LEU A 1 461 ? 19.058 -12.330 -19.133 1.00 95.50 461 LEU A C 1
ATOM 3704 O O . LEU A 1 461 ? 18.818 -12.667 -20.296 1.00 95.50 461 LEU A O 1
ATOM 3708 N N . VAL A 1 462 ? 19.406 -11.093 -18.785 1.00 96.81 462 VAL A N 1
ATOM 3709 C CA . VAL A 1 462 ? 19.713 -10.005 -19.719 1.00 96.81 462 VAL A CA 1
ATOM 3710 C C . VAL A 1 462 ? 21.233 -9.856 -19.793 1.00 96.81 462 VAL A C 1
ATOM 3712 O O . VAL A 1 462 ? 21.875 -9.564 -18.786 1.00 96.81 462 VAL A O 1
ATOM 3715 N N . SER A 1 463 ? 21.823 -10.069 -20.965 1.00 97.31 463 SER A N 1
ATOM 3716 C CA . SER A 1 463 ? 23.276 -10.047 -21.157 1.00 97.31 463 SER A CA 1
ATOM 3717 C C . SER A 1 463 ? 23.704 -8.815 -21.936 1.00 97.31 463 SER A C 1
ATOM 3719 O O . SER A 1 463 ? 23.294 -8.642 -23.078 1.00 97.31 463 SER A O 1
ATOM 3721 N N . PHE A 1 464 ? 24.544 -7.978 -21.336 1.00 97.00 464 PHE A N 1
ATOM 3722 C CA . PHE A 1 464 ? 25.132 -6.807 -21.985 1.00 97.00 464 PHE A CA 1
ATOM 3723 C C . PHE A 1 464 ? 26.423 -7.182 -22.707 1.00 97.00 464 PHE A C 1
ATOM 3725 O O . PHE A 1 464 ? 27.247 -7.917 -22.159 1.00 97.00 464 PHE A O 1
ATOM 3732 N N . SER A 1 465 ? 26.615 -6.679 -23.923 1.00 95.88 465 SER A N 1
ATOM 3733 C CA . SER A 1 465 ? 27.894 -6.789 -24.613 1.00 95.88 465 SER A CA 1
ATOM 3734 C C . SER A 1 465 ? 28.975 -6.005 -23.870 1.00 95.88 465 SER A C 1
ATOM 3736 O O . SER A 1 465 ? 28.704 -5.036 -23.158 1.00 95.88 465 SER A O 1
ATOM 3738 N N . SER A 1 466 ? 30.210 -6.474 -23.996 1.00 94.31 466 SER A N 1
ATOM 3739 C CA . SER A 1 466 ? 31.387 -5.826 -23.433 1.00 94.31 466 SER A CA 1
ATOM 3740 C C . SER A 1 466 ? 32.602 -6.105 -24.311 1.00 94.31 466 SER A C 1
ATOM 3742 O O . SER A 1 466 ? 32.736 -7.201 -24.861 1.00 94.31 466 SER A O 1
ATOM 3744 N N . GLY A 1 467 ? 33.498 -5.124 -24.399 1.00 91.50 467 GLY A N 1
ATOM 3745 C CA . GLY A 1 467 ? 34.751 -5.208 -25.163 1.00 91.50 467 GLY A CA 1
ATOM 3746 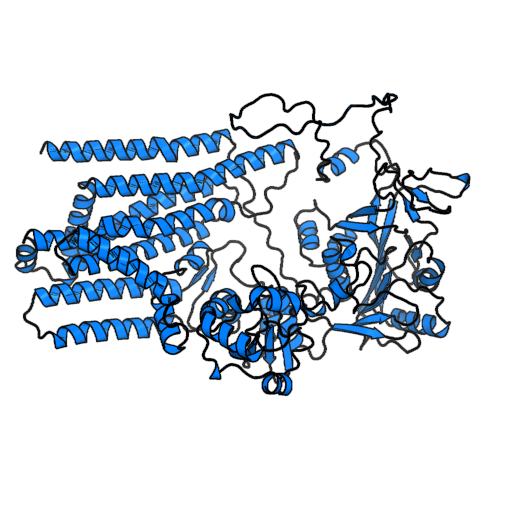C C . GLY A 1 467 ? 35.000 -3.999 -26.067 1.00 91.50 467 GLY A C 1
ATOM 3747 O O . GLY A 1 467 ? 36.137 -3.754 -26.458 1.00 91.50 467 GLY A O 1
ATOM 3748 N N . HIS A 1 468 ? 33.969 -3.192 -26.315 1.00 93.38 468 HIS A N 1
ATOM 3749 C CA . HIS A 1 468 ? 33.968 -2.050 -27.233 1.00 93.38 468 HIS A CA 1
ATOM 3750 C C . HIS A 1 468 ? 33.543 -0.743 -26.540 1.00 93.38 468 HIS A C 1
ATOM 3752 O O . HIS A 1 468 ? 32.988 0.153 -27.176 1.00 93.38 468 HIS A O 1
ATOM 3758 N N . TYR A 1 469 ? 33.829 -0.608 -25.237 1.00 91.56 469 TYR A N 1
ATOM 3759 C CA . TYR A 1 469 ? 33.490 0.557 -24.399 1.00 91.56 469 TYR A CA 1
ATOM 3760 C C . TYR A 1 469 ? 31.986 0.877 -24.327 1.00 91.56 469 TYR A C 1
ATOM 3762 O O . TYR A 1 469 ? 31.600 2.046 -24.217 1.00 91.56 469 TYR A O 1
ATOM 3770 N N . GLU A 1 470 ? 31.157 -0.163 -24.379 1.00 92.75 470 GLU A N 1
ATOM 3771 C CA . GLU A 1 470 ? 29.704 -0.073 -24.250 1.00 92.75 470 GLU A CA 1
ATOM 3772 C C . GLU A 1 470 ? 29.260 0.389 -22.856 1.00 92.75 470 GLU A C 1
ATOM 3774 O O . GLU A 1 470 ? 30.020 0.358 -21.881 1.00 92.75 470 GLU A O 1
ATOM 3779 N N . ARG A 1 471 ? 27.986 0.782 -22.751 1.00 91.62 471 ARG A N 1
ATOM 3780 C CA . ARG A 1 471 ? 27.358 1.096 -21.461 1.00 91.62 471 ARG A CA 1
ATOM 3781 C C . ARG A 1 471 ? 27.291 -0.141 -20.570 1.00 91.62 471 ARG A C 1
ATOM 3783 O O . ARG A 1 471 ? 26.862 -1.216 -20.984 1.00 91.62 471 ARG A O 1
ATOM 3790 N N . SER A 1 472 ? 27.656 0.039 -19.310 1.00 92.94 472 SER A N 1
ATOM 3791 C CA . SER A 1 472 ? 27.698 -1.005 -18.301 1.00 92.94 472 SER A CA 1
ATOM 3792 C C . SER A 1 472 ? 26.372 -1.124 -17.545 1.00 92.94 472 SER A C 1
ATOM 3794 O O . SER A 1 472 ? 25.832 -0.118 -17.066 1.00 92.94 472 SER A O 1
ATOM 3796 N N . PRO A 1 473 ? 25.881 -2.355 -17.314 1.00 93.50 473 PRO A N 1
ATOM 3797 C CA . PRO A 1 473 ? 24.758 -2.605 -16.418 1.00 93.50 473 PRO A CA 1
ATOM 3798 C C . PRO A 1 473 ? 25.162 -2.607 -14.936 1.00 93.50 473 PRO A C 1
ATOM 3800 O O . PRO A 1 473 ? 24.340 -2.922 -14.085 1.00 93.50 473 PRO A O 1
ATOM 3803 N N . PHE A 1 474 ? 26.417 -2.308 -14.595 1.00 93.69 474 PHE A N 1
ATOM 3804 C CA . PHE A 1 474 ? 26.921 -2.332 -13.213 1.00 93.69 474 PHE A CA 1
ATOM 3805 C C . PHE A 1 474 ? 27.413 -0.968 -12.720 1.00 93.69 474 PHE A C 1
ATOM 3807 O O . PHE A 1 474 ? 27.761 -0.827 -11.549 1.00 93.69 474 PHE A O 1
ATOM 3814 N N . LEU A 1 475 ? 27.459 0.033 -13.602 1.00 91.50 475 LEU A N 1
ATOM 3815 C CA . LEU A 1 475 ? 27.837 1.399 -13.256 1.00 91.50 475 LEU A CA 1
ATOM 3816 C C . LEU A 1 475 ? 26.587 2.269 -13.085 1.00 91.50 475 LEU A C 1
ATOM 3818 O O . LEU A 1 475 ? 25.619 2.145 -13.833 1.00 91.50 475 LEU A O 1
ATOM 3822 N N . PHE A 1 476 ? 26.622 3.165 -12.099 1.00 87.50 476 PHE A N 1
ATOM 3823 C CA . PHE A 1 476 ? 25.473 3.982 -11.679 1.00 87.50 476 PHE A CA 1
ATOM 3824 C C . PHE A 1 476 ? 25.601 5.462 -12.068 1.00 87.50 476 PHE A C 1
ATOM 3826 O O . PHE A 1 476 ? 24.920 6.315 -11.503 1.00 87.50 476 PHE A O 1
ATOM 3833 N N . THR A 1 477 ? 26.510 5.802 -12.986 1.00 84.50 477 THR A N 1
ATOM 3834 C CA . THR A 1 477 ? 26.648 7.188 -13.454 1.00 84.50 477 THR A CA 1
ATOM 3835 C C . THR A 1 477 ? 25.502 7.549 -14.404 1.00 84.50 477 THR A C 1
ATOM 3837 O O . THR A 1 477 ? 24.763 6.686 -14.877 1.00 84.50 477 THR A O 1
ATOM 3840 N N . SER A 1 478 ? 25.337 8.842 -14.690 1.00 76.69 478 SER A N 1
ATOM 3841 C CA . SER A 1 478 ? 24.177 9.383 -15.409 1.00 76.69 478 SER A CA 1
ATOM 3842 C C . SER A 1 478 ? 23.960 8.835 -16.816 1.00 76.69 478 SER A C 1
ATOM 3844 O O . SER A 1 478 ? 22.883 9.046 -17.342 1.00 76.69 478 SER A O 1
ATOM 3846 N N . ARG A 1 479 ? 24.939 8.158 -17.421 1.00 82.88 479 ARG A N 1
ATOM 3847 C CA . ARG A 1 479 ? 24.839 7.592 -18.774 1.00 82.88 479 ARG A CA 1
ATOM 3848 C C . ARG A 1 479 ? 24.912 6.061 -18.808 1.00 82.88 479 ARG A C 1
ATOM 3850 O O . ARG A 1 479 ? 24.907 5.451 -19.870 1.00 82.88 479 ARG A O 1
ATOM 3857 N N . GLU A 1 480 ? 25.043 5.436 -17.646 1.00 89.31 480 GLU A N 1
ATOM 3858 C CA . GLU A 1 480 ? 25.207 3.990 -17.509 1.00 89.31 480 GLU A CA 1
ATOM 3859 C C . GLU A 1 480 ? 23.871 3.338 -17.128 1.00 89.31 480 GLU A C 1
ATOM 3861 O O . GLU A 1 480 ? 22.922 4.002 -16.700 1.00 89.31 480 GLU A O 1
ATOM 3866 N N . HIS A 1 481 ? 23.767 2.021 -17.310 1.00 90.38 481 HIS A N 1
ATOM 3867 C CA . HIS A 1 481 ? 22.493 1.295 -17.212 1.00 90.38 481 HIS A CA 1
ATOM 3868 C C . HIS A 1 481 ? 22.284 0.622 -15.847 1.00 90.38 481 HIS A C 1
ATOM 3870 O O . HIS A 1 481 ? 21.237 0.010 -15.613 1.00 90.38 481 HIS A O 1
ATOM 3876 N N . GLY A 1 482 ? 23.236 0.746 -14.915 1.00 90.12 482 GLY A N 1
ATOM 3877 C CA . GLY A 1 482 ? 23.183 0.082 -13.608 1.00 90.12 482 GLY A CA 1
ATOM 3878 C C . GLY A 1 482 ? 21.972 0.456 -12.764 1.00 90.12 482 GLY A C 1
ATOM 3879 O O . GLY A 1 482 ? 21.385 -0.410 -12.116 1.00 90.12 482 GLY A O 1
ATOM 3880 N N . GLY A 1 483 ? 21.517 1.708 -12.845 1.00 87.44 483 GLY A N 1
ATOM 3881 C CA . GLY A 1 483 ? 20.365 2.191 -12.080 1.00 87.44 483 GLY A CA 1
ATOM 3882 C C . GLY A 1 483 ? 19.043 1.463 -12.373 1.00 87.44 483 GLY A C 1
ATOM 3883 O O . GLY A 1 483 ? 18.231 1.276 -11.472 1.00 87.44 483 GLY A O 1
ATOM 3884 N N . ASN A 1 484 ? 18.851 0.983 -13.607 1.00 88.00 484 ASN A N 1
ATOM 3885 C CA . ASN A 1 484 ? 17.632 0.276 -14.021 1.00 88.00 484 ASN A CA 1
ATOM 3886 C C . ASN A 1 484 ? 17.797 -1.252 -14.066 1.00 88.00 484 ASN A C 1
ATOM 3888 O O . ASN A 1 484 ? 16.819 -1.970 -14.275 1.00 88.00 484 ASN A O 1
ATOM 3892 N N . THR A 1 485 ? 19.013 -1.768 -13.873 1.00 91.81 485 THR A N 1
ATOM 3893 C CA . THR A 1 485 ? 19.322 -3.197 -14.041 1.00 91.81 485 THR A CA 1
ATOM 3894 C C . THR A 1 485 ? 19.768 -3.860 -12.740 1.00 91.81 485 THR A C 1
ATOM 3896 O O . THR A 1 485 ? 19.167 -4.848 -12.316 1.00 91.81 485 THR A O 1
ATOM 3899 N N . THR A 1 486 ? 20.791 -3.315 -12.077 1.00 93.38 486 THR A N 1
ATOM 3900 C CA . THR A 1 486 ? 21.461 -3.962 -10.936 1.00 93.38 486 THR A CA 1
ATOM 3901 C C . THR A 1 486 ? 21.452 -3.137 -9.651 1.00 93.38 486 THR A C 1
ATOM 3903 O O . THR A 1 486 ? 21.863 -3.637 -8.602 1.00 93.38 486 THR A O 1
ATOM 3906 N N . GLU A 1 487 ? 20.921 -1.911 -9.681 1.00 91.00 487 GLU A N 1
ATOM 3907 C CA . GLU A 1 487 ? 20.793 -1.070 -8.490 1.00 91.00 487 GLU A CA 1
ATOM 3908 C C . GLU A 1 487 ? 19.805 -1.677 -7.486 1.00 91.00 487 GLU A C 1
ATOM 3910 O O . GLU A 1 487 ? 18.593 -1.742 -7.699 1.00 91.00 487 GLU A O 1
ATOM 3915 N N . ARG A 1 488 ? 20.333 -2.132 -6.351 1.00 91.62 488 ARG A N 1
ATOM 3916 C CA . ARG A 1 488 ? 19.561 -2.825 -5.314 1.00 91.62 488 ARG A CA 1
ATOM 3917 C C . ARG A 1 488 ? 18.675 -1.876 -4.510 1.00 91.62 488 ARG A C 1
ATOM 3919 O O . ARG A 1 488 ? 17.678 -2.327 -3.950 1.00 91.62 488 ARG A O 1
ATOM 3926 N N . SER A 1 489 ? 19.028 -0.590 -4.429 1.00 88.00 489 SER A N 1
ATOM 3927 C CA . SER A 1 489 ? 18.249 0.450 -3.740 1.00 88.00 489 SER A CA 1
ATOM 3928 C C . SER A 1 489 ? 17.073 1.007 -4.541 1.00 88.00 489 SER A C 1
ATOM 3930 O O . SER A 1 489 ? 16.268 1.727 -3.957 1.00 88.0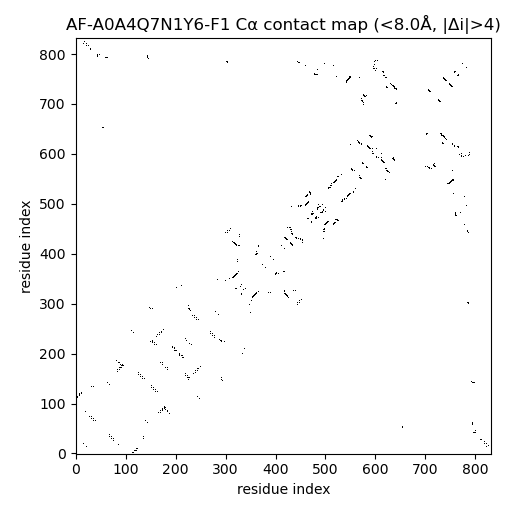0 489 SER A O 1
ATOM 3932 N N . GLU A 1 490 ? 16.905 0.606 -5.805 1.00 88.50 490 GLU A N 1
ATOM 3933 C CA . GLU A 1 490 ? 15.818 1.083 -6.661 1.00 88.50 490 GLU A CA 1
ATOM 3934 C C . GLU A 1 490 ? 14.729 0.030 -6.881 1.00 88.50 490 GLU A C 1
ATOM 3936 O O . GLU A 1 490 ? 14.966 -1.055 -7.417 1.00 88.50 490 GLU A O 1
ATOM 3941 N N . ARG A 1 491 ? 13.484 0.357 -6.502 1.00 88.94 491 ARG A N 1
ATOM 3942 C CA . ARG A 1 491 ? 12.312 -0.551 -6.585 1.00 88.94 491 ARG A CA 1
ATOM 3943 C C . ARG A 1 491 ? 12.075 -1.112 -7.978 1.00 88.94 491 ARG A C 1
ATOM 3945 O O . ARG A 1 491 ? 11.548 -2.216 -8.119 1.00 88.94 491 ARG A O 1
ATOM 3952 N N . HIS A 1 492 ? 12.410 -0.307 -8.975 1.00 87.62 492 HIS A N 1
ATOM 3953 C CA . HIS A 1 492 ? 12.160 -0.542 -10.385 1.00 87.62 492 HIS A CA 1
ATOM 3954 C C . HIS A 1 492 ? 13.362 -1.167 -11.107 1.00 87.62 492 HIS A C 1
ATOM 3956 O O . HIS A 1 492 ? 13.286 -1.374 -12.304 1.00 87.62 492 HIS A O 1
ATOM 3962 N N . SER A 1 493 ? 14.449 -1.510 -10.415 1.00 91.38 493 SER A N 1
ATOM 3963 C CA . SER A 1 493 ? 15.605 -2.172 -11.031 1.00 91.38 493 SER A CA 1
ATOM 3964 C C . SER A 1 493 ? 15.329 -3.653 -11.335 1.00 91.38 493 SER A C 1
ATOM 3966 O O . SER A 1 493 ? 14.695 -4.332 -10.525 1.00 91.38 493 SER A O 1
ATOM 3968 N N . LEU A 1 494 ? 15.812 -4.181 -12.469 1.00 93.31 494 LEU A N 1
ATOM 3969 C CA . LEU A 1 494 ? 15.561 -5.568 -12.914 1.00 93.31 494 LEU A CA 1
ATOM 3970 C C . LEU A 1 494 ? 15.883 -6.629 -11.847 1.00 93.31 494 LEU A C 1
ATOM 3972 O O . LEU A 1 494 ? 15.076 -7.540 -11.627 1.00 93.31 494 LEU A O 1
ATOM 3976 N N . ILE A 1 495 ? 16.987 -6.460 -11.112 1.00 93.69 495 ILE A N 1
ATOM 3977 C CA . ILE A 1 495 ? 17.396 -7.362 -10.020 1.00 93.69 495 ILE A CA 1
ATOM 3978 C C . ILE A 1 495 ? 16.344 -7.479 -8.902 1.00 93.69 495 ILE A C 1
ATOM 3980 O O . ILE A 1 495 ? 16.308 -8.464 -8.166 1.00 93.69 495 ILE A O 1
ATOM 3984 N N . ASN A 1 496 ? 15.475 -6.476 -8.758 1.00 94.38 496 ASN A N 1
ATOM 3985 C CA . ASN A 1 496 ? 14.387 -6.438 -7.781 1.00 94.38 496 ASN A CA 1
ATOM 3986 C C . ASN A 1 496 ? 13.055 -6.969 -8.334 1.00 94.38 496 ASN A C 1
ATOM 3988 O O . ASN A 1 496 ? 12.043 -6.960 -7.628 1.00 94.38 496 ASN A O 1
ATOM 3992 N N . LEU A 1 497 ? 13.048 -7.415 -9.591 1.00 93.38 497 LEU A N 1
ATOM 3993 C CA . LEU A 1 497 ? 11.884 -7.889 -10.343 1.00 93.38 497 LEU A CA 1
ATOM 3994 C C . LEU A 1 497 ? 12.020 -9.365 -10.753 1.00 93.38 497 LEU A C 1
ATOM 3996 O O . LEU A 1 497 ? 11.192 -9.868 -11.514 1.00 93.38 497 LEU A O 1
ATOM 4000 N N . GLY A 1 498 ? 13.044 -10.056 -10.239 1.00 93.19 498 GLY A N 1
ATOM 4001 C CA . GLY A 1 498 ? 13.363 -11.447 -10.568 1.00 93.19 498 GLY A CA 1
ATOM 4002 C C . GLY A 1 498 ? 14.097 -11.616 -11.903 1.00 93.19 498 GLY A C 1
ATOM 4003 O O . GLY A 1 498 ? 14.078 -12.710 -12.463 1.00 93.19 498 GLY A O 1
ATOM 4004 N N . VAL A 1 499 ? 14.709 -10.548 -12.433 1.00 94.75 499 VAL A N 1
ATOM 4005 C CA . VAL A 1 499 ? 15.470 -10.559 -13.691 1.00 94.75 499 VAL A CA 1
ATOM 4006 C C . VAL A 1 499 ? 16.943 -10.292 -13.400 1.00 94.75 499 VAL A C 1
ATOM 4008 O O . VAL A 1 499 ? 17.287 -9.292 -12.775 1.00 94.75 499 VAL A O 1
ATOM 4011 N N . HIS A 1 500 ? 17.820 -11.185 -13.853 1.00 95.00 500 HIS A N 1
ATOM 4012 C CA . HIS A 1 500 ? 19.261 -11.079 -13.620 1.00 95.00 500 HIS A CA 1
ATOM 4013 C C . HIS A 1 500 ? 19.963 -10.432 -14.805 1.00 95.00 500 HIS A C 1
ATOM 4015 O O . HIS A 1 500 ? 19.477 -10.464 -15.936 1.00 95.00 500 HIS A O 1
ATOM 4021 N N . THR A 1 501 ? 21.117 -9.824 -14.544 1.00 95.75 501 THR A N 1
ATOM 4022 C CA . THR A 1 501 ? 21.910 -9.139 -15.567 1.00 95.75 501 THR A CA 1
ATOM 4023 C C . THR A 1 501 ? 23.376 -9.539 -15.464 1.00 95.75 501 THR A C 1
ATOM 4025 O O . THR A 1 501 ? 23.918 -9.629 -14.362 1.00 95.75 501 THR A O 1
ATOM 4028 N N . ASN A 1 502 ? 24.016 -9.784 -16.605 1.00 96.12 502 ASN A N 1
ATOM 4029 C CA . ASN A 1 502 ? 25.453 -10.028 -16.707 1.00 96.12 502 ASN A CA 1
ATOM 4030 C C . ASN A 1 502 ? 26.063 -9.291 -17.908 1.00 96.12 502 ASN A C 1
ATOM 4032 O O . ASN A 1 502 ? 25.352 -8.665 -18.692 1.00 96.12 502 ASN A O 1
ATOM 4036 N N . THR A 1 503 ? 27.384 -9.380 -18.048 1.00 96.56 503 THR A N 1
ATOM 4037 C CA . THR A 1 503 ? 28.114 -8.959 -19.250 1.00 96.56 503 THR A CA 1
ATOM 4038 C C . THR A 1 503 ? 28.708 -10.171 -19.959 1.00 96.56 503 THR A C 1
ATOM 4040 O O . THR A 1 503 ? 29.133 -11.125 -19.304 1.00 96.56 503 THR A O 1
ATOM 4043 N N . ILE A 1 504 ? 28.753 -10.133 -21.288 1.00 95.50 504 ILE A N 1
ATOM 4044 C CA . ILE A 1 504 ? 29.348 -11.167 -22.138 1.00 95.50 504 ILE A CA 1
ATOM 4045 C C . ILE A 1 504 ? 30.271 -10.534 -23.185 1.00 95.50 504 ILE A C 1
ATOM 4047 O O . ILE A 1 504 ? 30.078 -9.385 -23.583 1.00 95.50 504 ILE A O 1
ATOM 4051 N N . SER A 1 505 ? 31.277 -11.284 -23.632 1.00 94.81 505 SER A N 1
ATOM 4052 C CA . SER A 1 505 ? 32.101 -10.904 -24.785 1.00 94.81 505 SER A CA 1
ATOM 4053 C C . SER A 1 505 ? 31.452 -11.418 -26.066 1.00 94.81 505 SER A C 1
ATOM 4055 O O . SER A 1 505 ? 31.051 -12.582 -26.127 1.00 94.81 505 SER A O 1
ATOM 4057 N N . LEU A 1 506 ? 31.380 -10.562 -27.085 1.00 94.06 506 LEU A N 1
ATOM 4058 C CA . LEU A 1 506 ? 30.797 -10.890 -28.389 1.00 94.06 506 LEU A CA 1
ATOM 4059 C C . LEU A 1 506 ? 31.662 -11.872 -29.198 1.00 94.06 506 LEU A C 1
ATOM 4061 O O . LEU A 1 506 ? 31.169 -12.501 -30.132 1.00 94.06 506 LEU A O 1
ATOM 4065 N N . ALA A 1 507 ? 32.938 -12.041 -28.832 1.00 92.62 507 ALA A N 1
ATOM 4066 C CA . ALA A 1 507 ? 33.849 -12.979 -29.487 1.00 92.62 507 ALA A CA 1
ATOM 4067 C C . ALA A 1 507 ? 33.468 -14.449 -29.232 1.00 92.62 507 ALA A C 1
ATOM 4069 O O . ALA A 1 507 ? 33.852 -15.335 -29.995 1.00 92.62 507 ALA A O 1
ATOM 4070 N N . ASN A 1 508 ? 32.680 -14.710 -28.184 1.00 91.56 508 ASN A N 1
ATOM 4071 C CA . ASN A 1 508 ? 32.190 -16.040 -27.841 1.00 91.56 508 ASN A CA 1
ATOM 4072 C C . ASN A 1 508 ? 30.802 -16.297 -28.445 1.00 91.56 508 ASN A C 1
ATOM 4074 O O . ASN A 1 508 ? 29.987 -15.384 -28.567 1.00 91.56 508 ASN A O 1
ATOM 4078 N N . ASN A 1 509 ? 30.497 -17.565 -28.736 1.00 90.12 509 ASN A N 1
ATOM 4079 C CA . ASN A 1 509 ? 29.156 -17.974 -29.157 1.00 90.12 509 ASN A CA 1
ATOM 4080 C C . ASN A 1 509 ? 28.102 -17.628 -28.093 1.00 90.12 509 ASN A C 1
ATOM 4082 O O . ASN A 1 509 ? 28.256 -17.960 -26.915 1.00 90.12 509 ASN A O 1
ATOM 4086 N N . ILE A 1 510 ? 27.003 -17.011 -28.531 1.00 93.25 510 ILE A N 1
ATOM 4087 C CA . ILE A 1 510 ? 25.901 -16.569 -27.670 1.00 93.25 510 ILE A CA 1
ATOM 4088 C C . ILE A 1 510 ? 24.733 -17.551 -27.821 1.00 93.25 510 ILE A C 1
ATOM 4090 O O . ILE A 1 510 ? 24.193 -17.722 -28.911 1.00 93.25 510 ILE A O 1
ATOM 4094 N N . ASN A 1 511 ? 24.329 -18.199 -26.725 1.00 88.38 511 ASN A N 1
ATOM 4095 C CA . ASN A 1 511 ? 23.247 -19.188 -26.726 1.00 88.38 511 ASN A CA 1
ATOM 4096 C C . ASN A 1 511 ? 21.917 -18.574 -26.241 1.00 88.38 511 ASN A C 1
ATOM 4098 O O . ASN A 1 511 ? 21.857 -17.948 -25.181 1.00 88.38 511 ASN A O 1
ATOM 4102 N N . THR A 1 512 ? 20.837 -18.809 -26.992 1.00 86.50 512 THR A N 1
ATOM 4103 C CA . THR A 1 512 ? 19.466 -18.369 -26.684 1.00 86.50 512 THR A CA 1
ATOM 4104 C C . THR A 1 512 ? 18.857 -19.009 -25.431 1.00 86.50 512 THR A C 1
ATOM 4106 O O . THR A 1 512 ? 17.912 -18.456 -24.869 1.00 86.50 512 THR A O 1
ATOM 4109 N N . ASP A 1 513 ? 19.382 -20.149 -24.975 1.00 83.81 513 ASP A N 1
ATOM 4110 C CA . ASP A 1 513 ? 18.937 -20.830 -23.750 1.00 83.81 513 ASP A CA 1
ATOM 4111 C C . ASP A 1 513 ? 19.516 -20.197 -22.480 1.00 83.81 513 ASP A C 1
ATOM 4113 O O . ASP A 1 513 ? 18.907 -20.266 -21.409 1.00 83.81 513 ASP A O 1
ATOM 4117 N N . SER A 1 514 ? 20.719 -19.621 -22.579 1.00 85.56 514 SER A N 1
ATOM 4118 C CA . SER A 1 514 ? 21.397 -18.955 -21.463 1.00 85.56 514 SER A CA 1
ATOM 4119 C C . SER A 1 514 ? 21.161 -17.450 -21.448 1.00 85.56 514 SER A C 1
ATOM 4121 O O . SER A 1 514 ? 21.115 -16.869 -20.371 1.00 85.56 514 SER A O 1
ATOM 4123 N N . THR A 1 515 ? 20.994 -16.826 -22.615 1.00 92.62 515 THR A N 1
ATOM 4124 C CA . THR A 1 515 ? 20.769 -15.386 -22.770 1.00 92.62 515 THR A CA 1
ATOM 4125 C C . THR A 1 515 ? 19.380 -15.160 -23.351 1.00 92.62 515 THR A C 1
ATOM 4127 O O . THR A 1 515 ? 19.131 -15.445 -24.521 1.00 92.62 515 THR A O 1
ATOM 4130 N N . ASN A 1 516 ? 18.460 -14.638 -22.535 1.00 95.19 516 ASN A N 1
ATOM 4131 C CA . ASN A 1 516 ? 17.096 -14.360 -22.985 1.00 95.19 516 ASN A CA 1
ATOM 4132 C C . ASN A 1 516 ? 17.011 -13.057 -23.781 1.00 95.19 516 ASN A C 1
ATOM 4134 O O . ASN A 1 516 ? 16.193 -12.963 -24.696 1.00 95.19 516 ASN A O 1
ATOM 4138 N N . VAL A 1 517 ? 17.825 -12.062 -23.414 1.00 97.31 517 VAL A N 1
ATOM 4139 C CA . VAL A 1 517 ? 17.921 -10.767 -24.095 1.00 97.31 517 VAL A CA 1
ATOM 4140 C C . VAL A 1 517 ? 19.386 -10.360 -24.200 1.00 97.31 517 VAL A C 1
ATOM 4142 O O . VAL A 1 517 ? 20.063 -10.259 -23.178 1.00 97.31 517 VAL A O 1
ATOM 4145 N N . LEU A 1 518 ? 19.855 -10.092 -25.417 1.00 97.88 518 LEU A N 1
ATOM 4146 C CA . LEU A 1 518 ? 21.165 -9.497 -25.682 1.00 97.88 518 LEU A CA 1
ATOM 4147 C C . LEU A 1 518 ? 21.038 -7.970 -25.741 1.00 97.88 518 LEU A C 1
ATOM 4149 O O . LEU A 1 518 ? 20.194 -7.456 -26.469 1.00 97.88 518 LEU A O 1
ATOM 4153 N N . VAL A 1 519 ? 21.872 -7.245 -25.005 1.00 96.94 519 VAL A N 1
ATOM 4154 C CA . VAL A 1 519 ? 21.923 -5.780 -25.005 1.00 96.94 519 VAL A CA 1
ATOM 4155 C C . VAL A 1 519 ? 23.240 -5.329 -25.622 1.00 96.94 519 VAL A C 1
ATOM 4157 O O . VAL A 1 519 ? 24.296 -5.653 -25.091 1.00 96.94 519 VAL A O 1
ATOM 4160 N N . ILE A 1 520 ? 23.186 -4.567 -26.711 1.00 96.19 520 ILE A N 1
ATOM 4161 C CA . ILE A 1 520 ? 24.361 -3.933 -27.325 1.00 96.19 520 ILE A CA 1
ATOM 4162 C C . ILE A 1 520 ? 24.188 -2.427 -27.164 1.00 96.19 520 ILE A C 1
ATOM 4164 O O . ILE A 1 520 ? 23.312 -1.839 -27.796 1.00 96.19 520 ILE A O 1
ATOM 4168 N N . ALA A 1 521 ? 24.962 -1.812 -26.270 1.00 92.94 521 ALA A N 1
ATOM 4169 C CA . ALA A 1 521 ? 24.724 -0.438 -25.835 1.00 92.94 521 ALA A CA 1
ATOM 4170 C C . ALA A 1 521 ? 25.862 0.512 -26.227 1.00 92.94 521 ALA A C 1
ATOM 4172 O O . ALA A 1 521 ? 26.798 0.690 -25.450 1.00 92.94 521 ALA A O 1
ATOM 4173 N N . ASP A 1 522 ? 25.743 1.160 -27.392 1.00 90.62 522 ASP A N 1
ATOM 4174 C CA . ASP A 1 522 ? 26.695 2.169 -27.890 1.00 90.62 522 ASP A CA 1
ATOM 4175 C C . ASP A 1 522 ? 28.148 1.641 -28.018 1.00 90.62 522 ASP A C 1
ATOM 4177 O O . ASP A 1 522 ? 29.042 2.104 -27.301 1.00 90.62 522 ASP A O 1
ATOM 4181 N N . PRO A 1 523 ? 28.422 0.660 -28.907 1.00 92.69 523 PRO A N 1
ATOM 4182 C CA . PRO A 1 523 ? 29.790 0.237 -29.200 1.00 92.69 523 PRO A CA 1
ATOM 4183 C C . PRO A 1 523 ? 30.590 1.391 -29.814 1.00 92.69 523 PRO A C 1
ATOM 4185 O O . PRO A 1 523 ? 30.141 2.065 -30.741 1.00 92.69 523 PRO A O 1
ATOM 4188 N N . ARG A 1 524 ? 31.800 1.621 -29.296 1.00 90.44 524 ARG A N 1
ATOM 4189 C CA . ARG A 1 524 ? 32.662 2.759 -29.674 1.00 90.44 524 ARG A CA 1
ATOM 4190 C C . ARG A 1 524 ? 33.828 2.378 -30.580 1.00 90.44 524 ARG A C 1
ATOM 4192 O O . ARG A 1 524 ? 34.610 3.247 -30.959 1.00 90.44 524 ARG A O 1
ATOM 4199 N N . THR A 1 525 ? 33.968 1.096 -30.892 1.00 91.81 525 THR A N 1
ATOM 4200 C CA . THR A 1 525 ? 34.972 0.561 -31.813 1.00 91.81 525 THR A CA 1
ATOM 4201 C C . THR A 1 525 ? 34.315 -0.442 -32.756 1.00 91.81 525 THR A C 1
ATOM 4203 O O . THR A 1 525 ? 33.258 -0.995 -32.447 1.00 91.81 525 THR A O 1
ATOM 4206 N N . SER A 1 526 ? 34.930 -0.673 -33.917 1.00 89.88 526 SER A N 1
ATOM 4207 C CA . SER A 1 526 ? 34.439 -1.650 -34.891 1.00 89.88 526 SER A CA 1
ATOM 4208 C C . SER A 1 526 ? 34.432 -3.063 -34.316 1.00 89.88 526 SER A C 1
ATOM 4210 O O . SER A 1 526 ? 35.379 -3.470 -33.640 1.00 89.88 526 SER A O 1
ATOM 4212 N N . LEU A 1 527 ? 33.385 -3.818 -34.644 1.00 92.44 527 LEU A N 1
ATOM 4213 C CA . LEU A 1 527 ? 33.302 -5.239 -34.325 1.00 92.44 527 LEU A CA 1
ATOM 4214 C C . LEU A 1 527 ? 34.120 -6.055 -35.334 1.00 92.44 527 LEU A C 1
ATOM 4216 O O . LEU A 1 527 ? 34.125 -5.771 -36.539 1.00 92.44 527 LEU A O 1
ATOM 4220 N N . SER A 1 528 ? 34.784 -7.102 -34.858 1.00 94.69 528 SER A N 1
ATOM 4221 C CA . SER A 1 528 ? 35.450 -8.083 -35.717 1.00 94.69 528 SER A CA 1
ATOM 4222 C C . SER A 1 528 ? 34.439 -8.891 -36.542 1.00 94.69 528 SER A C 1
ATOM 4224 O O . SER A 1 528 ? 33.247 -8.950 -36.231 1.00 94.69 528 SER A O 1
ATOM 4226 N N . GLY A 1 529 ? 34.909 -9.549 -37.608 1.00 93.44 529 GLY A N 1
ATOM 4227 C CA . GLY A 1 529 ? 34.059 -10.422 -38.429 1.00 93.44 529 GLY A CA 1
ATOM 4228 C C . GLY A 1 529 ? 33.398 -11.543 -37.618 1.00 93.44 529 GLY A C 1
ATOM 4229 O O . GLY A 1 529 ? 32.206 -11.785 -37.781 1.00 93.44 529 GLY A O 1
ATOM 4230 N N . GLN A 1 530 ? 34.140 -12.150 -36.685 1.00 94.38 530 GLN A N 1
ATOM 4231 C CA . GLN A 1 530 ? 33.629 -13.213 -35.816 1.00 94.38 530 GLN A CA 1
ATOM 4232 C C . GLN A 1 530 ? 32.543 -12.709 -34.859 1.00 94.38 530 GLN A C 1
ATOM 4234 O O . GLN A 1 530 ? 31.531 -13.373 -34.666 1.00 94.38 530 GLN A O 1
ATOM 4239 N N . GLU A 1 531 ? 32.728 -11.530 -34.261 1.00 95.81 531 GLU A N 1
ATOM 4240 C CA . GLU A 1 531 ? 31.735 -10.938 -33.355 1.00 95.81 531 GLU A CA 1
ATOM 4241 C C . GLU A 1 531 ? 30.422 -10.648 -34.083 1.00 95.81 531 GLU A C 1
ATOM 4243 O O . GLU A 1 531 ? 29.344 -10.954 -33.570 1.00 95.81 531 GLU A O 1
ATOM 4248 N N . LYS A 1 532 ? 30.511 -10.120 -35.310 1.00 94.88 532 LYS A N 1
ATOM 4249 C CA . LYS A 1 532 ? 29.348 -9.901 -36.180 1.00 94.88 532 LYS A CA 1
ATOM 4250 C C . LYS A 1 532 ? 28.634 -11.214 -36.484 1.00 94.88 532 LYS A C 1
ATOM 4252 O O . LYS A 1 532 ? 27.415 -11.284 -36.351 1.00 94.88 532 LYS A O 1
ATOM 4257 N N . GLU A 1 533 ? 29.380 -12.256 -36.843 1.00 95.00 533 GLU A N 1
ATOM 4258 C CA . GLU A 1 533 ? 28.824 -13.582 -37.116 1.00 95.00 533 GLU A CA 1
ATOM 4259 C C . GLU A 1 533 ? 28.131 -14.174 -35.879 1.00 95.00 533 GLU A C 1
ATOM 4261 O O . GLU A 1 533 ? 27.003 -14.648 -35.974 1.00 95.00 533 GLU A O 1
ATOM 4266 N N . ASN A 1 534 ? 28.737 -14.066 -34.695 1.00 96.12 534 ASN A N 1
ATOM 4267 C CA . ASN A 1 534 ? 28.150 -14.556 -33.447 1.00 96.12 534 ASN A CA 1
ATOM 4268 C C . ASN A 1 534 ? 26.839 -13.836 -33.095 1.00 96.12 534 ASN A C 1
ATOM 4270 O O . ASN A 1 534 ? 25.874 -14.483 -32.674 1.00 96.12 534 ASN A O 1
ATOM 4274 N N . ILE A 1 535 ? 26.779 -12.511 -33.286 1.00 96.00 535 ILE A N 1
ATOM 4275 C CA . ILE A 1 535 ? 25.543 -11.736 -33.104 1.00 96.00 535 ILE A CA 1
ATOM 4276 C C . ILE A 1 535 ? 24.479 -12.212 -34.093 1.00 96.00 535 ILE A C 1
ATOM 4278 O O . ILE A 1 535 ? 23.350 -12.494 -33.689 1.00 96.00 535 ILE A O 1
ATOM 4282 N N . MET A 1 536 ? 24.828 -12.329 -35.375 1.00 94.94 536 MET A N 1
ATOM 4283 C CA . MET A 1 536 ? 23.881 -12.754 -36.404 1.00 94.94 536 MET A CA 1
ATOM 4284 C C . MET A 1 536 ? 23.376 -14.174 -36.153 1.00 94.94 536 MET A C 1
ATOM 4286 O O . MET A 1 536 ? 22.167 -14.379 -36.176 1.00 94.94 536 MET A O 1
ATOM 4290 N N . ASN A 1 537 ? 24.244 -15.113 -35.774 1.00 95.19 537 ASN A N 1
ATOM 4291 C CA . ASN A 1 537 ? 23.862 -16.475 -35.397 1.00 95.19 537 ASN A CA 1
ATOM 4292 C C . ASN A 1 537 ? 22.874 -16.491 -34.218 1.00 95.19 537 ASN A C 1
ATOM 4294 O O . ASN A 1 537 ? 21.887 -17.228 -34.236 1.00 95.19 537 ASN A O 1
ATOM 4298 N N . TYR A 1 538 ? 23.084 -15.659 -33.194 1.00 96.00 538 TYR A N 1
ATOM 4299 C CA . TYR A 1 538 ? 22.134 -15.522 -32.085 1.00 96.00 538 TYR A CA 1
ATOM 4300 C C . TYR A 1 538 ? 20.766 -14.993 -32.551 1.00 96.00 538 TYR A C 1
ATOM 4302 O O . TYR A 1 538 ? 19.719 -15.518 -32.156 1.00 96.00 538 TYR A O 1
ATOM 4310 N N . LEU A 1 539 ? 20.754 -13.978 -33.420 1.00 95.00 539 LEU A N 1
ATOM 4311 C CA . LEU A 1 539 ? 19.522 -13.396 -33.961 1.00 95.00 539 LEU A CA 1
ATOM 4312 C C . LEU A 1 539 ? 18.811 -14.343 -34.944 1.00 95.00 539 LEU A C 1
ATOM 4314 O O . LEU A 1 539 ? 17.582 -14.419 -34.954 1.00 95.00 539 LEU A O 1
ATOM 4318 N N . GLU A 1 540 ? 19.534 -15.101 -35.754 1.00 92.88 540 GLU A N 1
ATOM 4319 C CA . GLU A 1 540 ? 18.960 -16.087 -36.675 1.00 92.88 540 GLU A CA 1
ATOM 4320 C C . GLU A 1 540 ? 18.371 -17.291 -35.936 1.00 92.88 540 GLU A C 1
ATOM 4322 O O . GLU A 1 540 ? 17.343 -17.819 -36.351 1.00 92.88 540 GLU A O 1
ATOM 4327 N N . ASN A 1 541 ? 18.906 -17.635 -34.764 1.00 93.50 541 ASN A N 1
ATOM 4328 C CA . ASN A 1 541 ? 18.321 -18.644 -33.878 1.00 93.50 541 ASN A CA 1
ATOM 4329 C C . ASN A 1 541 ? 17.099 -18.148 -33.073 1.00 93.50 541 ASN A C 1
ATOM 4331 O O . ASN A 1 541 ? 16.541 -18.894 -32.267 1.00 93.50 541 ASN A O 1
ATOM 4335 N N . GLY A 1 542 ? 16.634 -16.912 -33.292 1.00 93.88 542 GLY A N 1
ATOM 4336 C CA . GLY A 1 542 ? 15.450 -16.361 -32.619 1.00 93.88 542 GLY A CA 1
ATOM 4337 C C . GLY A 1 542 ? 15.732 -15.745 -31.243 1.00 93.88 542 GLY A C 1
ATOM 4338 O O . GLY A 1 542 ? 14.835 -15.668 -30.390 1.00 93.88 542 GLY A O 1
ATOM 4339 N N . GLY A 1 543 ? 16.976 -15.318 -31.011 1.00 95.75 543 GLY A N 1
ATOM 4340 C CA . GLY A 1 543 ? 17.375 -14.545 -29.841 1.00 95.75 543 GLY A CA 1
ATOM 4341 C C . GLY A 1 543 ? 16.728 -13.158 -29.813 1.00 95.75 543 GLY A C 1
ATOM 4342 O O . GLY A 1 543 ? 16.619 -12.491 -30.843 1.00 95.75 543 GLY A O 1
ATOM 4343 N N . ASN A 1 544 ? 16.289 -12.712 -28.634 1.00 97.69 544 ASN A N 1
ATOM 4344 C CA . ASN A 1 544 ? 15.744 -11.363 -28.464 1.00 97.69 544 ASN A CA 1
ATOM 4345 C C . ASN A 1 544 ? 16.881 -10.383 -28.163 1.00 97.69 544 ASN A C 1
ATOM 4347 O O . ASN A 1 544 ? 17.848 -10.751 -27.489 1.00 97.69 544 ASN A O 1
ATOM 4351 N N . ALA A 1 545 ? 16.779 -9.143 -28.636 1.00 97.69 545 ALA A N 1
ATOM 4352 C CA . ALA A 1 545 ? 17.850 -8.167 -28.458 1.00 97.69 545 ALA A CA 1
ATOM 4353 C C . ALA A 1 545 ? 17.348 -6.732 -28.288 1.00 97.69 545 ALA A C 1
ATOM 4355 O O . ALA A 1 545 ? 16.257 -6.374 -28.729 1.00 97.69 545 ALA A O 1
ATOM 4356 N N . ILE A 1 546 ? 18.179 -5.902 -27.672 1.00 96.75 546 ILE A N 1
ATOM 4357 C CA . ILE A 1 546 ? 18.048 -4.452 -27.686 1.00 96.75 546 ILE A CA 1
ATOM 4358 C C . ILE A 1 546 ? 19.378 -3.831 -28.095 1.00 96.75 546 ILE A C 1
ATOM 4360 O O . ILE A 1 546 ? 20.436 -4.210 -27.594 1.00 96.75 546 ILE A O 1
ATOM 4364 N N . ILE A 1 547 ? 19.315 -2.913 -29.049 1.00 96.50 547 ILE A N 1
ATOM 4365 C CA . ILE A 1 547 ? 20.486 -2.313 -29.676 1.00 96.50 547 ILE A CA 1
ATOM 4366 C C . ILE A 1 547 ? 20.351 -0.798 -29.563 1.00 96.50 547 ILE A C 1
ATOM 4368 O O . ILE A 1 547 ? 19.362 -0.227 -30.027 1.00 96.50 547 ILE A O 1
ATOM 4372 N N . TYR A 1 548 ? 21.334 -0.158 -28.939 1.00 93.06 548 TYR A N 1
ATOM 4373 C CA . TYR A 1 548 ? 21.393 1.291 -28.787 1.00 93.06 548 TYR A CA 1
ATOM 4374 C C . TYR A 1 548 ? 22.539 1.866 -29.609 1.00 93.06 548 TYR A C 1
ATOM 4376 O O . TYR A 1 548 ? 23.671 1.384 -29.518 1.00 93.06 548 TYR A O 1
ATOM 4384 N N . GLY A 1 549 ? 22.241 2.910 -30.372 1.00 91.00 549 GLY A N 1
ATOM 4385 C CA . GLY A 1 549 ? 23.236 3.752 -31.025 1.00 91.00 549 GLY A CA 1
ATOM 4386 C C . GLY A 1 549 ? 23.368 5.106 -30.338 1.00 91.00 549 GLY A C 1
ATOM 4387 O O . GLY A 1 549 ? 22.528 5.476 -29.523 1.00 91.00 549 GLY A O 1
ATOM 4388 N N . GLU A 1 550 ? 24.406 5.847 -30.718 1.00 89.25 550 GLU A N 1
ATOM 4389 C CA . GLU A 1 550 ? 24.514 7.278 -30.441 1.00 89.25 550 GLU A CA 1
ATOM 4390 C C . GLU A 1 550 ? 24.926 8.055 -31.691 1.00 89.25 550 GLU A C 1
ATOM 4392 O O . GLU A 1 550 ? 25.624 7.511 -32.562 1.00 89.25 550 GLU A O 1
ATOM 4397 N N . PRO A 1 551 ? 24.542 9.339 -31.791 1.00 84.06 551 PRO A N 1
ATOM 4398 C CA . PRO A 1 551 ? 25.068 10.234 -32.808 1.00 84.06 551 PRO A CA 1
ATOM 4399 C C . PRO A 1 551 ? 26.592 10.279 -32.808 1.00 84.06 551 PRO A C 1
ATOM 4401 O O . PRO A 1 551 ? 27.255 10.118 -31.780 1.00 84.06 551 PRO A O 1
ATOM 4404 N N . SER A 1 552 ? 27.145 10.488 -33.998 1.00 82.50 552 SER A N 1
ATOM 4405 C CA . SER A 1 552 ? 28.582 10.477 -34.292 1.00 82.50 552 SER A CA 1
ATOM 4406 C C . SER A 1 552 ? 29.255 9.099 -34.200 1.00 82.50 552 SER A C 1
ATOM 4408 O O . SER A 1 552 ? 30.467 9.001 -34.384 1.00 82.50 552 SER A O 1
ATOM 4410 N N . LYS A 1 553 ? 28.494 8.024 -33.943 1.00 86.19 553 LYS A N 1
ATOM 4411 C CA . LYS A 1 553 ? 28.973 6.627 -33.887 1.00 86.19 553 LYS A CA 1
ATOM 4412 C C . LYS A 1 553 ? 28.142 5.668 -34.745 1.00 86.19 553 LYS A C 1
ATOM 4414 O O . LYS A 1 553 ? 28.240 4.448 -34.603 1.00 86.19 553 LYS A O 1
ATOM 4419 N N . GLN A 1 554 ? 27.352 6.209 -35.672 1.00 88.50 554 GLN A N 1
ATOM 4420 C CA . GLN A 1 554 ? 26.498 5.445 -36.581 1.00 88.50 554 GLN A CA 1
ATOM 4421 C C . GLN A 1 554 ? 27.228 4.314 -37.328 1.00 88.50 554 GLN A C 1
ATOM 4423 O O . GLN A 1 554 ? 26.640 3.239 -37.448 1.00 88.50 554 GLN A O 1
ATOM 4428 N N . PRO A 1 555 ? 28.487 4.471 -37.797 1.00 89.06 555 PRO A N 1
ATOM 4429 C CA . PRO A 1 555 ? 29.161 3.404 -38.534 1.00 89.06 555 PRO A CA 1
ATOM 4430 C C . PRO A 1 555 ? 29.266 2.090 -37.753 1.00 89.06 555 PRO A C 1
ATOM 4432 O O . PRO A 1 555 ? 29.042 1.035 -38.335 1.00 89.06 555 PRO A O 1
ATOM 4435 N N . PHE A 1 556 ? 29.529 2.134 -36.442 1.00 90.19 556 PHE A N 1
ATOM 4436 C CA . PHE A 1 556 ? 29.699 0.923 -35.630 1.00 90.19 556 PHE A CA 1
ATOM 4437 C C . PHE A 1 556 ? 28.378 0.180 -35.414 1.00 90.19 556 PHE A C 1
ATOM 4439 O O . PHE A 1 556 ? 28.330 -1.044 -35.505 1.00 90.19 556 PHE A O 1
ATOM 4446 N N . ILE A 1 557 ? 27.288 0.913 -35.164 1.00 92.06 557 ILE A N 1
ATOM 4447 C CA . ILE A 1 557 ? 25.980 0.293 -34.930 1.00 92.06 557 ILE A CA 1
ATOM 4448 C C . ILE A 1 557 ? 25.346 -0.201 -36.236 1.00 92.06 557 ILE A C 1
ATOM 4450 O O . ILE A 1 557 ? 24.739 -1.274 -36.257 1.00 92.06 557 ILE A O 1
ATOM 4454 N N . ASN A 1 558 ? 25.538 0.532 -37.341 1.00 94.25 558 ASN A N 1
ATOM 4455 C CA . ASN A 1 558 ? 24.988 0.208 -38.660 1.00 94.25 558 ASN A CA 1
ATOM 4456 C C . ASN A 1 558 ? 25.502 -1.128 -39.211 1.00 94.25 558 ASN A C 1
ATOM 4458 O O . ASN A 1 558 ? 24.766 -1.805 -39.928 1.00 94.25 558 ASN A O 1
ATOM 4462 N N . GLU A 1 559 ? 26.705 -1.565 -38.827 1.00 90.94 559 GLU A N 1
ATOM 4463 C CA . GLU A 1 559 ? 27.212 -2.905 -39.157 1.00 90.94 559 GLU A CA 1
ATOM 4464 C C . GLU A 1 559 ? 26.336 -4.039 -38.593 1.00 90.94 559 GLU A C 1
ATOM 4466 O O . GLU A 1 559 ? 26.313 -5.130 -39.161 1.00 90.94 559 GLU A O 1
ATOM 4471 N N . ILE A 1 560 ? 25.594 -3.781 -37.511 1.00 92.06 560 ILE A N 1
ATOM 4472 C CA . ILE A 1 560 ? 24.727 -4.752 -36.830 1.00 92.06 560 ILE A CA 1
ATOM 4473 C C . ILE A 1 560 ? 23.270 -4.609 -37.284 1.00 92.06 560 ILE A C 1
ATOM 4475 O O . ILE A 1 560 ? 22.576 -5.607 -37.481 1.00 92.06 560 ILE A O 1
ATOM 4479 N N . ILE A 1 561 ? 22.785 -3.373 -37.445 1.00 95.38 561 ILE A N 1
ATOM 4480 C CA . ILE A 1 561 ? 21.354 -3.113 -37.675 1.00 95.38 561 ILE A CA 1
ATOM 4481 C C . ILE A 1 561 ? 20.951 -3.109 -39.157 1.00 95.38 561 ILE A C 1
ATOM 4483 O O . ILE A 1 561 ? 19.823 -3.502 -39.467 1.00 95.38 561 ILE A O 1
ATOM 4487 N N . ASN A 1 562 ? 21.861 -2.788 -40.089 1.00 95.56 562 ASN A N 1
ATOM 4488 C CA . ASN A 1 562 ? 21.561 -2.809 -41.529 1.00 95.56 562 ASN A CA 1
ATOM 4489 C C . ASN A 1 562 ? 21.099 -4.198 -42.029 1.00 95.56 562 ASN A C 1
ATOM 4491 O O . ASN A 1 562 ? 20.138 -4.266 -42.806 1.00 95.56 562 ASN A O 1
ATOM 4495 N N . PRO A 1 563 ? 21.704 -5.330 -41.597 1.00 93.94 563 PRO A N 1
ATOM 4496 C CA . PRO A 1 563 ? 21.191 -6.667 -41.911 1.00 93.94 563 PRO A CA 1
ATOM 4497 C C . PRO A 1 563 ? 19.736 -6.898 -41.481 1.00 93.94 563 PRO A C 1
ATOM 4499 O O . PRO A 1 563 ? 19.026 -7.655 -42.143 1.00 93.94 563 PRO A O 1
ATOM 4502 N N . LEU A 1 564 ? 19.275 -6.221 -40.424 1.00 95.19 564 LEU A N 1
ATOM 4503 C CA . LEU A 1 564 ? 17.905 -6.301 -39.903 1.00 95.19 564 LEU A CA 1
ATOM 4504 C C . LEU A 1 564 ? 16.915 -5.396 -40.655 1.00 95.19 564 LEU A C 1
ATOM 4506 O O . LEU A 1 564 ? 15.724 -5.425 -40.357 1.00 95.19 564 LEU A O 1
ATOM 4510 N N . GLY A 1 565 ? 17.386 -4.614 -41.634 1.00 95.44 565 GLY A N 1
ATOM 4511 C CA . GLY A 1 565 ? 16.562 -3.665 -42.385 1.00 95.44 565 GLY A CA 1
ATOM 4512 C C . GLY A 1 565 ? 16.377 -2.315 -41.689 1.00 95.44 565 GLY A C 1
ATOM 4513 O O . GLY A 1 565 ? 15.498 -1.559 -42.084 1.00 95.44 565 GLY A O 1
ATOM 4514 N N . VAL A 1 566 ? 17.182 -1.993 -40.672 1.00 97.12 566 VAL A N 1
ATOM 4515 C CA . VAL A 1 566 ? 17.140 -0.705 -39.958 1.00 97.12 566 VAL A CA 1
ATOM 4516 C C . VAL A 1 566 ? 18.469 0.014 -40.138 1.00 97.12 566 VAL A C 1
ATOM 4518 O O . VAL A 1 566 ? 19.519 -0.613 -40.091 1.00 97.12 566 VAL A O 1
ATOM 4521 N N . HIS A 1 567 ? 18.422 1.325 -40.333 1.00 96.50 567 HIS A N 1
ATOM 4522 C CA . HIS A 1 567 ? 19.581 2.167 -40.576 1.00 96.50 567 HIS A CA 1
ATOM 4523 C C . HIS A 1 567 ? 19.541 3.389 -39.657 1.00 96.50 567 HIS A C 1
ATOM 4525 O O . HIS A 1 567 ? 18.519 4.072 -39.579 1.00 96.50 567 HIS A O 1
ATOM 4531 N N . MET A 1 568 ? 20.640 3.671 -38.960 1.00 94.88 568 MET A N 1
ATOM 4532 C CA . MET A 1 568 ? 20.800 4.900 -38.187 1.00 94.88 568 MET A CA 1
ATOM 4533 C C . MET A 1 568 ? 21.412 5.976 -39.076 1.00 94.88 568 MET A C 1
ATOM 4535 O O . MET A 1 568 ? 22.508 5.799 -39.611 1.00 94.88 568 MET A O 1
ATOM 4539 N N . GLU A 1 569 ? 20.697 7.085 -39.231 1.00 92.88 569 GLU A N 1
ATOM 4540 C CA . GLU A 1 569 ? 21.087 8.149 -40.152 1.00 92.88 569 GLU A CA 1
ATOM 4541 C C . GLU A 1 569 ? 22.175 9.052 -39.574 1.00 92.88 569 GLU A C 1
ATOM 4543 O O . GLU A 1 569 ? 22.277 9.268 -38.363 1.00 92.88 569 GLU A O 1
ATOM 4548 N N . GLU A 1 570 ? 22.981 9.610 -40.475 1.00 89.19 570 GLU A N 1
ATOM 4549 C CA . GLU A 1 570 ? 24.004 10.589 -40.128 1.00 89.19 570 GLU A CA 1
ATOM 4550 C C . GLU A 1 570 ? 23.389 11.927 -39.701 1.00 89.19 570 GLU A C 1
ATOM 4552 O O . GLU A 1 570 ? 22.444 12.436 -40.328 1.00 89.19 570 GLU A O 1
ATOM 4557 N N . GLY A 1 571 ? 23.995 12.493 -38.658 1.00 87.12 571 GLY A N 1
ATOM 4558 C CA . GLY A 1 571 ? 23.632 13.757 -38.026 1.00 87.12 571 GLY A CA 1
ATOM 4559 C C . GLY A 1 571 ? 23.125 13.600 -36.590 1.00 87.12 571 GLY A C 1
ATOM 4560 O O . GLY A 1 571 ? 22.914 12.485 -36.104 1.00 87.12 571 GLY A O 1
ATOM 4561 N N . VAL A 1 572 ? 22.925 14.732 -35.917 1.00 88.38 572 VAL A N 1
ATOM 4562 C CA . VAL A 1 572 ? 22.280 14.822 -34.599 1.00 88.38 572 VAL A CA 1
ATOM 4563 C C . VAL A 1 572 ? 21.018 15.669 -34.703 1.00 88.38 572 VAL A C 1
ATOM 4565 O O . VAL A 1 572 ? 20.973 16.648 -35.444 1.00 88.38 572 VAL A O 1
ATOM 4568 N N . MET A 1 573 ? 19.962 15.290 -33.993 1.00 86.56 573 MET A N 1
ATOM 4569 C CA . MET A 1 573 ? 18.744 16.089 -33.969 1.00 86.56 573 MET A CA 1
ATOM 4570 C C . MET A 1 573 ? 18.961 17.361 -33.145 1.00 86.56 573 MET A C 1
ATOM 4572 O O . MET A 1 573 ? 19.465 17.291 -32.023 1.00 86.56 573 MET A O 1
ATOM 4576 N N . VAL A 1 574 ? 18.532 18.512 -33.669 1.00 85.19 574 VAL A N 1
ATOM 4577 C CA . VAL A 1 574 ? 18.636 19.807 -32.977 1.00 85.19 574 VAL A CA 1
ATOM 4578 C C . VAL A 1 574 ? 17.333 20.606 -33.046 1.00 85.19 574 VAL A C 1
ATOM 4580 O O . VAL A 1 574 ? 16.563 20.527 -34.004 1.00 85.19 574 VAL A O 1
ATOM 4583 N N . LEU A 1 575 ? 17.078 21.370 -31.984 1.00 79.25 575 LEU A N 1
ATOM 4584 C CA . LEU A 1 575 ? 15.977 22.314 -31.850 1.00 79.25 575 LEU A CA 1
ATOM 4585 C C . LEU A 1 575 ? 16.526 23.653 -31.331 1.00 79.25 575 LEU A C 1
ATOM 4587 O O . LEU A 1 575 ? 16.960 23.741 -30.178 1.00 79.25 575 LEU A O 1
ATOM 4591 N N . PRO A 1 576 ? 16.493 24.726 -32.134 1.00 72.75 576 PRO A N 1
ATOM 4592 C CA . PRO A 1 576 ? 17.171 25.970 -31.807 1.00 72.75 576 PRO A CA 1
ATOM 4593 C C . PRO A 1 576 ? 16.416 26.704 -30.703 1.00 72.75 576 PRO A C 1
ATOM 4595 O O . PRO A 1 576 ? 15.330 27.240 -30.913 1.00 72.75 576 PRO A O 1
ATOM 4598 N N . ARG A 1 577 ? 16.994 26.766 -29.506 1.00 69.06 577 ARG A N 1
ATOM 4599 C CA . ARG A 1 577 ? 16.437 27.489 -28.359 1.00 69.06 577 ARG A CA 1
ATOM 4600 C C . ARG A 1 577 ? 17.492 28.422 -27.784 1.00 69.06 577 ARG A C 1
ATOM 4602 O O . ARG A 1 577 ? 18.650 28.054 -27.646 1.00 69.06 577 ARG A O 1
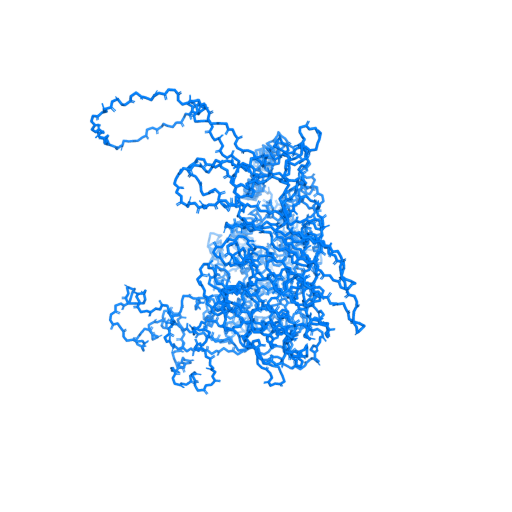ATOM 4609 N N . GLN A 1 578 ? 17.089 29.641 -27.433 1.00 59.88 578 GLN A N 1
ATOM 4610 C CA . GLN A 1 578 ? 17.971 30.559 -26.713 1.00 59.88 578 GLN A CA 1
ATOM 4611 C C . GLN A 1 578 ? 18.048 30.151 -25.237 1.00 59.88 578 GLN A C 1
ATOM 4613 O O . GLN A 1 578 ? 17.014 29.937 -24.606 1.00 59.88 578 GLN A O 1
ATOM 4618 N N . HIS A 1 579 ? 19.265 30.095 -24.687 1.00 60.88 579 HIS A N 1
ATOM 4619 C CA . HIS A 1 579 ? 19.547 29.838 -23.265 1.00 60.88 579 HIS A CA 1
ATOM 4620 C C . HIS A 1 579 ? 19.134 28.450 -22.726 1.00 60.88 579 HIS A C 1
ATOM 4622 O O . HIS A 1 579 ? 19.068 28.270 -21.511 1.00 60.88 579 HIS A O 1
ATOM 4628 N N . VAL A 1 580 ? 18.867 27.475 -23.601 1.00 63.47 580 VAL A N 1
ATOM 4629 C CA . VAL A 1 580 ? 18.538 26.080 -23.251 1.00 63.47 580 VAL A CA 1
ATOM 4630 C C . VAL A 1 580 ? 19.320 25.148 -24.175 1.00 63.47 580 VAL A C 1
ATOM 4632 O O . VAL A 1 580 ? 19.549 25.503 -25.328 1.00 63.47 580 VAL A O 1
ATOM 4635 N N . GLU A 1 581 ? 19.702 23.966 -23.687 1.00 65.06 581 GLU A N 1
ATOM 4636 C CA . GLU A 1 581 ? 20.334 22.923 -24.504 1.00 65.06 581 GLU A CA 1
ATOM 4637 C C . GLU A 1 581 ? 19.454 22.581 -25.719 1.00 65.06 581 GLU A C 1
ATOM 4639 O O . GLU A 1 581 ? 18.279 22.225 -25.585 1.00 65.06 581 GLU A O 1
ATOM 4644 N N . THR A 1 582 ? 20.022 22.730 -26.916 1.00 69.38 582 THR A N 1
ATOM 4645 C CA . THR A 1 582 ? 19.316 22.611 -28.204 1.00 69.38 582 THR A CA 1
ATOM 4646 C C . THR A 1 582 ? 19.133 21.165 -28.655 1.00 69.38 582 THR A C 1
ATOM 4648 O O . THR A 1 582 ? 18.357 20.887 -29.561 1.00 69.38 582 THR A O 1
ATOM 4651 N N . GLU A 1 583 ? 19.808 20.237 -27.988 1.00 69.62 583 GLU A N 1
ATOM 4652 C CA . GLU A 1 583 ? 19.826 18.808 -28.299 1.00 69.62 583 GLU A CA 1
ATOM 4653 C C . GLU A 1 583 ? 18.930 17.975 -27.363 1.00 69.62 583 GLU A C 1
ATOM 4655 O O . GLU A 1 583 ? 18.877 16.754 -27.488 1.00 69.62 583 GLU A O 1
ATOM 4660 N N . VAL A 1 584 ? 18.229 18.608 -26.412 1.00 75.38 584 VAL A N 1
ATOM 4661 C CA . VAL A 1 584 ? 17.359 17.905 -25.457 1.00 75.38 584 VAL A CA 1
ATOM 4662 C C . VAL A 1 584 ? 15.909 17.894 -25.931 1.00 75.38 584 VAL A C 1
ATOM 4664 O O . VAL A 1 584 ? 15.246 18.933 -26.032 1.00 75.38 584 VAL A O 1
ATOM 4667 N N . PHE A 1 585 ? 15.380 16.690 -26.135 1.00 76.94 585 PHE A N 1
ATOM 4668 C CA . PHE A 1 585 ? 14.021 16.441 -26.603 1.00 76.94 585 PHE A CA 1
ATOM 4669 C C . PHE A 1 585 ? 13.241 15.610 -25.599 1.00 76.94 585 PHE A C 1
ATOM 4671 O O . PHE A 1 585 ? 13.774 14.684 -25.002 1.00 76.94 585 PHE A O 1
ATOM 4678 N N . THR A 1 586 ? 11.946 15.883 -25.468 1.00 78.62 586 THR A N 1
ATOM 4679 C CA . THR A 1 586 ? 11.020 14.982 -24.778 1.00 78.62 586 THR A CA 1
ATOM 4680 C C . THR A 1 586 ? 10.140 14.322 -25.828 1.00 78.62 586 THR A C 1
ATOM 4682 O O . THR A 1 586 ? 9.376 15.008 -26.506 1.00 78.62 586 THR A O 1
ATOM 4685 N N . ALA A 1 587 ? 10.232 12.999 -25.956 1.00 81.12 587 ALA A N 1
ATOM 4686 C CA . ALA A 1 587 ? 9.457 12.234 -26.926 1.00 81.12 587 ALA A CA 1
ATOM 4687 C C . ALA A 1 587 ? 8.493 11.276 -26.227 1.00 81.12 587 ALA A C 1
ATOM 4689 O O . ALA A 1 587 ? 8.831 10.630 -25.231 1.00 81.12 587 ALA A O 1
ATOM 4690 N N . GLY A 1 588 ? 7.278 11.190 -26.764 1.00 81.44 588 GLY A N 1
ATOM 4691 C CA . GLY A 1 588 ? 6.276 10.223 -26.342 1.00 81.44 588 GLY A CA 1
ATOM 4692 C C . GLY A 1 588 ? 6.386 8.920 -27.129 1.00 81.44 588 GLY A C 1
ATOM 4693 O O . GLY A 1 588 ? 6.753 8.916 -28.301 1.00 81.44 588 GLY A O 1
ATOM 4694 N N . MET A 1 589 ? 6.026 7.802 -26.507 1.00 87.19 589 MET A N 1
ATOM 4695 C CA . MET A 1 589 ? 5.825 6.553 -27.238 1.00 87.19 589 MET A CA 1
ATOM 4696 C C . MET A 1 589 ? 4.656 6.645 -28.230 1.00 87.19 589 MET A C 1
ATOM 4698 O O . MET A 1 589 ? 3.620 7.263 -27.972 1.00 87.19 589 MET A O 1
ATOM 4702 N N . THR A 1 590 ? 4.781 5.947 -29.353 1.00 90.12 590 THR A N 1
ATOM 4703 C CA . THR A 1 590 ? 3.700 5.800 -30.335 1.00 90.12 590 THR A CA 1
ATOM 4704 C C . THR A 1 590 ? 2.586 4.888 -29.799 1.00 90.12 590 THR A C 1
ATOM 4706 O O . THR A 1 590 ? 2.701 4.257 -28.741 1.00 90.12 590 THR A O 1
ATOM 4709 N N . LYS A 1 591 ? 1.487 4.743 -30.551 1.00 88.69 591 LYS A N 1
ATOM 4710 C CA . LYS A 1 591 ? 0.438 3.751 -30.244 1.00 88.69 591 LYS A CA 1
ATOM 4711 C C . LYS A 1 591 ? 0.993 2.322 -30.200 1.00 88.69 591 LYS A C 1
ATOM 4713 O O . LYS A 1 591 ? 0.556 1.534 -29.362 1.00 88.69 591 LYS A O 1
ATOM 4718 N N . ALA A 1 592 ? 1.937 1.994 -31.084 1.00 91.12 592 ALA A N 1
ATOM 4719 C CA . ALA A 1 592 ? 2.591 0.691 -31.105 1.00 91.12 592 ALA A CA 1
ATOM 4720 C C . ALA A 1 592 ? 3.451 0.496 -29.849 1.00 91.12 592 ALA A C 1
ATOM 4722 O O . ALA A 1 592 ? 3.345 -0.545 -29.201 1.00 91.12 592 ALA A O 1
ATOM 4723 N N . GLY A 1 593 ? 4.211 1.525 -29.456 1.00 90.94 593 GLY A N 1
ATOM 4724 C CA . GLY A 1 593 ? 5.039 1.517 -28.253 1.00 90.94 593 GLY A CA 1
ATOM 4725 C C . GLY A 1 593 ? 4.231 1.342 -26.961 1.00 90.94 593 GLY A C 1
ATOM 4726 O O . GLY A 1 593 ? 4.492 0.445 -26.161 1.00 90.94 593 GLY A O 1
ATOM 4727 N N . ASN A 1 594 ? 3.162 2.121 -26.789 1.00 90.12 594 ASN A N 1
ATOM 4728 C CA . ASN A 1 594 ? 2.307 2.041 -25.598 1.00 90.12 594 ASN A CA 1
ATOM 4729 C C . ASN A 1 594 ? 1.515 0.724 -25.470 1.00 90.12 594 ASN A C 1
ATOM 4731 O O . ASN A 1 594 ? 0.876 0.482 -24.445 1.00 90.12 594 ASN A O 1
ATOM 4735 N N . ARG A 1 595 ? 1.501 -0.128 -26.501 1.00 90.88 595 ARG A N 1
ATOM 4736 C CA . ARG A 1 595 ? 0.800 -1.424 -26.509 1.00 90.88 595 ARG A CA 1
ATOM 4737 C C . ARG A 1 595 ? 1.731 -2.625 -26.340 1.00 90.88 595 ARG A C 1
ATOM 4739 O O . ARG A 1 595 ? 1.251 -3.754 -26.370 1.00 90.88 595 ARG A O 1
ATOM 4746 N N . MET A 1 596 ? 3.033 -2.403 -26.158 1.00 91.06 596 MET A N 1
ATOM 4747 C CA . MET A 1 596 ? 4.012 -3.490 -26.062 1.00 91.06 596 MET A CA 1
ATOM 4748 C C . MET A 1 596 ? 3.924 -4.259 -24.744 1.00 91.06 596 MET A C 1
ATOM 4750 O O . MET A 1 596 ? 3.974 -5.490 -24.747 1.00 91.06 596 MET A O 1
ATOM 4754 N N . ALA A 1 597 ? 3.786 -3.545 -23.624 1.00 91.69 597 ALA A N 1
ATOM 4755 C CA . ALA A 1 597 ? 3.925 -4.141 -22.303 1.00 91.69 597 ALA A CA 1
ATOM 4756 C C . ALA A 1 597 ? 2.815 -3.760 -21.326 1.00 91.69 597 ALA A C 1
ATOM 4758 O O . ALA A 1 597 ? 1.969 -2.898 -21.579 1.00 91.69 597 ALA A O 1
ATOM 4759 N N . LYS A 1 598 ? 2.833 -4.448 -20.182 1.00 89.62 598 LYS A N 1
ATOM 4760 C CA . LYS A 1 598 ? 1.927 -4.229 -19.048 1.00 89.62 598 LYS A CA 1
ATOM 4761 C C . LYS A 1 598 ? 2.536 -3.300 -17.992 1.00 89.62 598 LYS A C 1
ATOM 4763 O O . LYS A 1 598 ? 2.117 -3.332 -16.841 1.00 89.62 598 LYS A O 1
ATOM 4768 N N . GLU A 1 599 ? 3.509 -2.470 -18.345 1.00 88.44 599 GLU A N 1
ATOM 4769 C CA . GLU A 1 599 ? 4.043 -1.476 -17.410 1.00 88.44 599 GLU A CA 1
ATOM 4770 C C . GLU A 1 599 ? 2.940 -0.440 -17.063 1.00 88.44 599 GLU A C 1
ATOM 4772 O O . GLU A 1 599 ? 2.131 -0.107 -17.938 1.00 88.44 599 GLU A O 1
ATOM 4777 N N . PRO A 1 600 ? 2.820 0.029 -15.801 1.00 86.31 600 PRO A N 1
ATOM 4778 C CA . PRO A 1 600 ? 1.778 0.965 -15.365 1.00 86.31 600 PRO A CA 1
ATOM 4779 C C . PRO A 1 600 ? 1.467 2.152 -16.293 1.00 86.31 600 PRO A C 1
ATOM 4781 O O . PRO A 1 600 ? 0.291 2.410 -16.560 1.00 86.31 600 PRO A O 1
ATOM 4784 N N . VAL A 1 601 ? 2.466 2.875 -16.808 1.00 82.69 601 VAL A N 1
ATOM 4785 C CA . VAL A 1 601 ? 2.246 4.022 -17.703 1.00 82.69 601 VAL A CA 1
ATOM 4786 C C . VAL A 1 601 ? 1.723 3.594 -19.076 1.00 82.69 601 VAL A C 1
ATOM 4788 O O . VAL A 1 601 ? 0.902 4.302 -19.660 1.00 82.69 601 VAL A O 1
ATOM 4791 N N . MET A 1 602 ? 2.102 2.406 -19.555 1.00 88.75 602 MET A N 1
ATOM 4792 C CA . MET A 1 602 ? 1.572 1.827 -20.796 1.00 88.75 602 MET A CA 1
ATOM 4793 C C . MET A 1 602 ? 0.141 1.313 -20.610 1.00 88.75 602 MET A C 1
ATOM 4795 O O . MET A 1 602 ? -0.722 1.569 -21.449 1.00 88.75 602 MET A O 1
ATOM 4799 N N . GLN A 1 603 ? -0.156 0.660 -19.481 1.00 88.88 603 GLN A N 1
ATOM 4800 C CA . GLN A 1 603 ? -1.523 0.255 -19.132 1.00 88.88 603 GLN A CA 1
ATOM 4801 C C . GLN A 1 603 ? -2.459 1.466 -19.045 1.00 88.88 603 GLN A C 1
ATOM 4803 O O . GLN A 1 603 ? -3.586 1.414 -19.537 1.00 88.88 603 GLN A O 1
ATOM 4808 N N . LEU A 1 604 ? -1.989 2.577 -18.469 1.00 84.38 604 LEU A N 1
ATOM 4809 C CA . LEU A 1 604 ? -2.733 3.837 -18.442 1.00 84.38 604 LEU A CA 1
ATOM 4810 C C . LEU A 1 604 ? -3.069 4.331 -19.855 1.00 84.38 604 LEU A C 1
ATOM 4812 O O . LEU A 1 604 ? -4.214 4.715 -20.098 1.00 84.38 604 LEU A O 1
ATOM 4816 N N . HIS A 1 605 ? -2.120 4.282 -20.796 1.00 85.81 605 HIS A N 1
ATOM 4817 C CA . HIS A 1 605 ? -2.392 4.603 -22.200 1.00 85.81 605 HIS A CA 1
ATOM 4818 C C . HIS A 1 605 ? -3.423 3.652 -22.812 1.00 85.81 605 HIS A C 1
ATOM 4820 O O . HIS A 1 605 ? -4.389 4.098 -23.424 1.00 85.81 605 HIS A O 1
ATOM 4826 N N . GLN A 1 606 ? -3.247 2.341 -22.637 1.00 88.00 606 GLN A N 1
ATOM 4827 C CA . GLN A 1 606 ? -4.147 1.321 -23.185 1.00 88.00 606 GLN A CA 1
ATOM 4828 C C . GLN A 1 606 ? -5.588 1.493 -22.693 1.00 88.00 606 GLN A C 1
ATOM 4830 O O . GLN A 1 606 ? -6.524 1.246 -23.450 1.00 88.00 606 GLN A O 1
ATOM 4835 N N . GLN A 1 607 ? -5.766 1.931 -21.444 1.00 84.50 607 GLN A N 1
ATOM 4836 C CA . GLN A 1 607 ? -7.081 2.126 -20.836 1.00 84.50 607 GLN A CA 1
ATOM 4837 C C . GLN A 1 607 ? -7.703 3.497 -21.155 1.00 84.50 607 GLN A C 1
ATOM 4839 O O . GLN A 1 607 ? -8.920 3.580 -21.305 1.00 84.50 607 GLN A O 1
ATOM 4844 N N . LEU A 1 608 ? -6.907 4.572 -21.252 1.00 79.12 608 LEU A N 1
ATOM 4845 C CA . LEU A 1 608 ? -7.415 5.948 -21.393 1.00 79.12 608 LEU A CA 1
ATOM 4846 C C . LEU A 1 608 ? -7.239 6.560 -22.789 1.00 79.12 608 LEU A C 1
ATOM 4848 O O . LEU A 1 608 ? -7.878 7.567 -23.084 1.00 79.12 608 LEU A O 1
ATOM 4852 N N . GLY A 1 609 ? -6.336 6.033 -23.617 1.00 73.12 609 GLY A N 1
ATOM 4853 C CA . GLY A 1 609 ? -6.017 6.508 -24.972 1.00 73.12 609 GLY A CA 1
ATOM 4854 C C . GLY A 1 609 ? -5.340 7.883 -25.075 1.00 73.12 609 GLY A C 1
ATOM 4855 O O . GLY A 1 609 ? -4.919 8.256 -26.162 1.00 73.12 609 GLY A O 1
ATOM 4856 N N . LYS A 1 610 ? -5.230 8.641 -23.974 1.00 63.28 610 LYS A N 1
ATOM 4857 C CA . LYS A 1 610 ? -4.870 10.076 -23.989 1.00 63.28 610 LYS A CA 1
ATOM 4858 C C . LYS A 1 610 ? -3.439 10.414 -23.578 1.00 63.28 610 LYS A C 1
ATOM 4860 O O . LYS A 1 610 ? -2.967 11.504 -23.861 1.00 63.28 610 LYS A O 1
ATOM 4865 N N . ARG A 1 611 ? -2.748 9.542 -22.840 1.00 61.00 611 ARG A N 1
ATOM 4866 C CA . ARG A 1 611 ? -1.399 9.836 -22.322 1.00 61.00 611 ARG A CA 1
ATOM 4867 C C . ARG A 1 611 ? -0.439 8.733 -22.688 1.00 61.00 611 ARG A C 1
ATOM 4869 O O . ARG A 1 611 ? -0.802 7.576 -22.553 1.00 61.00 611 ARG A O 1
ATOM 4876 N N . THR A 1 612 ? 0.751 9.100 -23.134 1.00 68.19 612 THR A N 1
ATOM 4877 C CA . THR A 1 612 ? 1.839 8.179 -23.464 1.00 68.19 612 THR A CA 1
ATOM 4878 C C . THR A 1 612 ? 2.932 8.254 -22.405 1.00 68.19 612 THR A C 1
ATOM 4880 O O . THR A 1 612 ? 3.103 9.297 -21.770 1.00 68.19 612 THR A O 1
ATOM 4883 N N . ALA A 1 613 ? 3.692 7.174 -22.235 1.00 75.50 613 ALA A N 1
ATOM 4884 C CA . ALA A 1 613 ? 4.998 7.272 -21.595 1.00 75.50 613 ALA A CA 1
ATOM 4885 C C . ALA A 1 613 ? 5.887 8.253 -22.382 1.00 75.50 613 ALA A C 1
ATOM 4887 O O . ALA A 1 613 ? 5.786 8.315 -23.612 1.00 75.50 613 ALA A O 1
ATOM 4888 N N . MET A 1 614 ? 6.717 9.022 -21.677 1.00 77.81 614 MET A N 1
ATOM 4889 C CA . MET A 1 614 ? 7.636 10.000 -22.262 1.00 77.81 614 MET A CA 1
ATOM 4890 C C . MET A 1 614 ? 9.047 9.770 -21.723 1.00 77.81 614 MET A C 1
ATOM 4892 O O . MET A 1 614 ? 9.203 9.491 -20.535 1.00 77.81 614 MET A O 1
ATOM 4896 N N . ALA A 1 615 ? 10.052 9.929 -22.576 1.00 77.56 615 ALA A N 1
ATOM 4897 C CA . ALA A 1 615 ? 11.463 9.953 -22.197 1.00 77.56 615 ALA A CA 1
ATOM 4898 C C . ALA A 1 615 ? 12.112 11.248 -22.681 1.00 77.56 615 ALA A C 1
ATOM 4900 O O . ALA A 1 615 ? 11.636 11.864 -23.640 1.00 77.56 615 ALA A O 1
ATOM 4901 N N . ASN A 1 616 ? 13.192 11.640 -22.007 1.00 81.75 616 ASN A N 1
ATOM 4902 C CA . ASN A 1 616 ? 14.076 12.676 -22.514 1.00 81.75 616 ASN A CA 1
ATOM 4903 C C . ASN A 1 616 ? 15.228 12.030 -23.277 1.00 81.75 616 ASN A C 1
ATOM 4905 O O . ASN A 1 616 ? 15.750 11.002 -22.853 1.00 81.75 616 ASN A O 1
ATOM 4909 N N . PHE A 1 617 ? 15.606 12.672 -24.367 1.00 80.81 617 PHE A N 1
ATOM 4910 C CA . PHE A 1 617 ? 16.661 12.290 -25.290 1.00 80.81 617 PHE A CA 1
ATOM 4911 C C . PHE A 1 617 ? 17.636 13.457 -25.364 1.00 80.81 617 PHE A C 1
ATOM 4913 O O . PHE A 1 617 ? 17.187 14.600 -25.472 1.00 80.81 617 PHE A O 1
ATOM 4920 N N . GLY A 1 618 ? 18.934 13.197 -25.247 1.00 75.25 618 GLY A N 1
ATOM 4921 C CA . GLY A 1 618 ? 19.955 14.241 -25.153 1.00 75.25 618 GLY A CA 1
ATOM 4922 C C . GLY A 1 618 ? 21.006 14.070 -26.235 1.00 75.25 618 GLY A C 1
ATOM 4923 O O . GLY A 1 618 ? 21.945 13.311 -26.045 1.00 75.25 618 GLY A O 1
ATOM 4924 N N . GLY A 1 619 ? 20.872 14.800 -27.343 1.00 74.56 619 GLY A N 1
ATOM 4925 C CA . GLY A 1 619 ? 21.698 14.604 -28.533 1.00 74.56 619 GLY A CA 1
ATOM 4926 C C . GLY A 1 619 ? 21.412 13.247 -29.156 1.00 74.56 619 GLY A C 1
ATOM 4927 O O . GLY A 1 619 ? 22.238 12.351 -29.068 1.00 74.56 619 GLY A O 1
ATOM 4928 N N . THR A 1 620 ? 20.233 13.105 -29.768 1.00 84.31 620 THR A N 1
ATOM 4929 C CA . THR A 1 620 ? 19.727 11.837 -30.319 1.00 84.31 620 THR A CA 1
ATOM 4930 C C . THR A 1 620 ? 19.836 11.779 -31.839 1.00 84.31 620 THR A C 1
ATOM 4932 O O . THR A 1 620 ? 19.755 12.804 -32.522 1.00 84.31 620 THR A O 1
ATOM 4935 N N . GLY A 1 621 ? 20.032 10.575 -32.378 1.00 89.62 621 GLY A N 1
ATOM 4936 C CA . GLY A 1 621 ? 19.976 10.328 -33.816 1.00 89.62 621 GLY A CA 1
ATOM 4937 C C . GLY A 1 621 ? 18.564 9.959 -34.261 1.00 89.62 621 GLY A C 1
ATOM 4938 O O . GLY A 1 621 ? 17.605 10.040 -33.494 1.00 89.62 621 GLY A O 1
ATOM 4939 N N . ILE A 1 622 ? 18.432 9.499 -35.504 1.00 92.75 622 ILE A N 1
ATOM 4940 C CA . ILE A 1 622 ? 17.168 8.957 -36.013 1.00 92.75 622 ILE A CA 1
ATOM 4941 C C . ILE A 1 622 ? 17.382 7.666 -36.789 1.00 92.75 622 ILE A C 1
ATOM 4943 O O . ILE A 1 622 ? 18.470 7.398 -37.302 1.00 92.75 622 ILE A O 1
ATOM 4947 N N . LEU A 1 623 ? 16.313 6.882 -36.892 1.00 95.12 623 LEU A N 1
ATOM 4948 C CA . LEU A 1 623 ? 16.279 5.619 -37.613 1.00 95.12 623 LEU A CA 1
ATOM 4949 C C . LEU A 1 623 ? 15.429 5.741 -38.882 1.00 95.12 623 LEU A C 1
ATOM 4951 O O . LEU A 1 623 ? 14.340 6.318 -38.867 1.00 95.12 623 LEU A O 1
ATOM 4955 N N . SER A 1 624 ? 15.890 5.121 -39.960 1.00 95.06 624 SER A N 1
ATOM 4956 C CA . SER A 1 624 ? 15.058 4.684 -41.081 1.00 95.06 624 SER A CA 1
ATOM 4957 C C . SER A 1 624 ? 15.015 3.165 -41.121 1.00 95.06 624 SER A C 1
ATOM 4959 O O . SER A 1 624 ? 15.881 2.480 -40.580 1.00 95.06 624 SER A O 1
ATOM 4961 N N . PHE A 1 625 ? 13.968 2.612 -41.723 1.00 96.06 625 PHE A N 1
ATOM 4962 C CA . PHE A 1 625 ? 13.836 1.169 -41.827 1.00 96.06 625 PHE A CA 1
ATOM 4963 C C . PHE A 1 625 ? 13.063 0.750 -43.069 1.00 96.06 625 PHE A C 1
ATOM 4965 O O . PHE A 1 625 ? 12.284 1.511 -43.641 1.00 96.06 625 PHE A O 1
ATOM 4972 N N . MET A 1 626 ? 13.272 -0.504 -43.440 1.00 94.00 626 MET A N 1
ATOM 4973 C CA . MET A 1 626 ? 12.510 -1.250 -44.423 1.00 94.00 626 MET A CA 1
ATOM 4974 C C . MET A 1 626 ? 12.299 -2.668 -43.895 1.00 94.00 626 MET A C 1
ATOM 4976 O O . MET A 1 626 ? 13.189 -3.249 -43.271 1.00 94.00 626 MET A O 1
ATOM 4980 N N . GLU A 1 627 ? 11.127 -3.244 -44.140 1.00 92.50 627 GLU A N 1
ATOM 4981 C CA . GLU A 1 627 ? 10.864 -4.622 -43.732 1.00 92.50 627 GLU A CA 1
ATOM 4982 C C . GLU A 1 627 ? 11.759 -5.584 -44.523 1.00 92.50 627 GLU A C 1
ATOM 4984 O O . GLU A 1 627 ? 11.779 -5.589 -45.756 1.00 92.50 627 GLU A O 1
ATOM 4989 N N . LYS A 1 628 ? 12.539 -6.392 -43.800 1.00 91.00 628 LYS A N 1
ATOM 4990 C CA . LYS A 1 628 ? 13.515 -7.332 -44.361 1.00 91.00 628 LYS A CA 1
ATOM 4991 C C . LYS A 1 628 ? 13.554 -8.598 -43.509 1.00 91.00 628 LYS A C 1
ATOM 4993 O O . LYS A 1 628 ? 13.254 -8.563 -42.319 1.00 91.00 628 LYS A O 1
ATOM 4998 N N . ASN A 1 629 ? 13.916 -9.737 -44.103 1.00 87.38 629 ASN A N 1
ATOM 4999 C CA . ASN A 1 629 ? 14.095 -11.017 -43.397 1.00 87.38 629 ASN A CA 1
ATOM 5000 C C . ASN A 1 629 ? 12.866 -11.463 -42.570 1.00 87.38 629 ASN A C 1
ATOM 5002 O O . ASN A 1 629 ? 13.007 -12.089 -41.514 1.00 87.38 629 ASN A O 1
ATOM 5006 N N . GLY A 1 630 ? 11.663 -11.117 -43.045 1.00 89.56 630 GLY A N 1
ATOM 5007 C CA . GLY A 1 630 ? 10.390 -11.440 -42.397 1.00 89.56 630 GLY A CA 1
ATOM 5008 C C . GLY A 1 630 ? 10.083 -10.638 -41.129 1.00 89.56 630 GLY A C 1
ATOM 5009 O O . GLY A 1 630 ? 9.135 -10.988 -40.428 1.00 89.56 630 GLY A O 1
ATOM 5010 N N . PHE A 1 631 ? 10.868 -9.603 -40.808 1.00 95.19 631 PHE A N 1
ATOM 5011 C CA . PHE A 1 631 ? 10.571 -8.698 -39.701 1.00 95.19 631 PHE A CA 1
ATOM 5012 C C . PHE A 1 631 ? 9.500 -7.682 -40.085 1.00 95.19 631 PHE A C 1
ATOM 5014 O O . PHE A 1 631 ? 9.657 -6.945 -41.056 1.00 95.19 631 PHE A O 1
ATOM 5021 N N . THR A 1 632 ? 8.467 -7.597 -39.251 1.00 96.56 632 THR A N 1
ATOM 5022 C CA . THR A 1 632 ? 7.586 -6.431 -39.184 1.00 96.56 632 THR A CA 1
ATOM 5023 C C . THR A 1 632 ? 8.244 -5.387 -38.294 1.00 96.56 632 THR A C 1
ATOM 5025 O O . THR A 1 632 ? 8.682 -5.716 -37.185 1.00 96.56 632 THR A O 1
ATOM 5028 N N . VAL A 1 633 ? 8.323 -4.144 -38.772 1.00 96.94 633 VAL A N 1
ATOM 5029 C CA . VAL A 1 633 ? 8.997 -3.042 -38.070 1.00 96.94 633 VAL A CA 1
ATOM 5030 C C . VAL A 1 633 ? 8.000 -1.925 -37.782 1.00 96.94 633 VAL A C 1
ATOM 5032 O O . VAL A 1 633 ? 7.343 -1.418 -38.684 1.00 96.94 633 VAL A O 1
ATOM 5035 N N . GLU A 1 634 ? 7.891 -1.522 -36.516 1.00 96.69 634 GLU A N 1
ATOM 5036 C CA . GLU A 1 634 ? 6.991 -0.446 -36.091 1.00 96.69 634 GLU A CA 1
ATOM 5037 C C . GLU A 1 634 ? 7.749 0.605 -35.257 1.00 96.69 634 GLU A C 1
ATOM 5039 O O . GLU A 1 634 ? 8.454 0.239 -34.308 1.00 96.69 634 GLU A O 1
ATOM 5044 N N . PRO A 1 635 ? 7.567 1.913 -35.524 1.00 95.31 635 PRO A N 1
ATOM 5045 C CA . PRO A 1 635 ? 8.070 2.977 -34.659 1.00 95.31 635 PRO A CA 1
ATOM 5046 C C . PRO A 1 635 ? 7.442 2.883 -33.271 1.00 95.31 635 PRO A C 1
ATOM 5048 O O . PRO A 1 635 ? 6.218 2.807 -33.142 1.00 95.31 635 PRO A O 1
ATOM 5051 N N . ILE A 1 636 ? 8.259 2.917 -32.219 1.00 93.75 636 ILE A N 1
ATOM 5052 C CA . ILE A 1 636 ? 7.794 2.883 -30.822 1.00 93.75 636 ILE A CA 1
ATOM 5053 C C . ILE A 1 636 ? 7.998 4.205 -30.096 1.00 93.75 636 ILE A C 1
ATOM 5055 O O . ILE A 1 636 ? 7.267 4.469 -29.143 1.00 93.75 636 ILE A O 1
ATOM 5059 N N . ILE A 1 637 ? 8.926 5.041 -30.565 1.00 91.44 637 ILE A N 1
ATOM 5060 C CA . ILE A 1 637 ? 9.132 6.418 -30.112 1.00 91.44 637 ILE A CA 1
ATOM 5061 C C . ILE A 1 637 ? 9.427 7.266 -31.347 1.00 91.44 637 ILE A C 1
ATOM 5063 O O . ILE A 1 637 ? 10.341 6.950 -32.112 1.00 91.44 637 ILE A O 1
ATOM 5067 N N . SER A 1 638 ? 8.660 8.335 -31.537 1.00 89.44 638 SER A N 1
ATOM 5068 C CA . SER A 1 638 ? 8.871 9.285 -32.625 1.00 89.44 638 SER A CA 1
ATOM 5069 C C . SER A 1 638 ? 8.503 10.703 -32.205 1.00 89.44 638 SER A C 1
ATOM 5071 O O . SER A 1 638 ? 7.747 10.922 -31.254 1.00 89.44 638 SER A O 1
ATOM 5073 N N . ILE A 1 639 ? 9.072 11.672 -32.914 1.00 86.31 639 ILE A N 1
ATOM 5074 C CA . ILE A 1 639 ? 8.736 13.087 -32.803 1.00 86.31 639 ILE A CA 1
ATOM 5075 C C . ILE A 1 639 ? 8.136 13.520 -34.145 1.00 86.31 639 ILE A C 1
ATOM 5077 O O . ILE A 1 639 ? 8.777 13.317 -35.181 1.00 86.31 639 ILE A O 1
ATOM 5081 N N . PRO A 1 640 ? 6.927 14.112 -34.161 1.00 78.75 640 PRO A N 1
ATOM 5082 C CA . PRO A 1 640 ? 6.380 14.673 -35.386 1.00 78.75 640 PRO A CA 1
ATOM 5083 C C . PRO A 1 640 ? 7.260 15.835 -35.853 1.00 78.75 640 PRO A C 1
ATOM 5085 O O . PRO A 1 640 ? 7.604 16.722 -35.071 1.00 78.75 640 PRO A O 1
ATOM 5088 N N . GLY A 1 641 ? 7.630 15.802 -37.127 1.00 71.69 641 GLY A N 1
ATOM 5089 C CA . GLY A 1 641 ? 8.316 16.881 -37.816 1.00 71.69 641 GLY A CA 1
ATOM 5090 C C . GLY A 1 641 ? 7.333 17.798 -38.545 1.00 71.69 641 GLY A C 1
ATOM 5091 O O . GLY A 1 641 ? 6.171 17.947 -38.166 1.00 71.69 641 GLY A O 1
ATOM 5092 N N . ASN A 1 642 ? 7.809 18.441 -39.607 1.00 57.72 642 ASN A N 1
ATOM 5093 C CA . ASN A 1 642 ? 7.128 19.581 -40.213 1.00 57.72 642 ASN A CA 1
ATOM 5094 C C . ASN A 1 642 ? 5.987 19.137 -41.161 1.00 57.72 642 ASN A C 1
ATOM 5096 O O . ASN A 1 642 ? 6.212 18.949 -42.356 1.00 57.72 642 ASN A O 1
ATOM 5100 N N . LYS A 1 643 ? 4.748 18.995 -40.656 1.00 46.38 643 LYS A N 1
ATOM 5101 C CA . LYS A 1 643 ? 3.524 19.046 -41.486 1.00 46.38 643 LYS A CA 1
ATOM 5102 C C . LYS A 1 643 ? 2.339 19.770 -40.820 1.00 46.38 643 LYS A C 1
ATOM 5104 O O . LYS A 1 643 ? 1.690 19.279 -39.905 1.00 46.38 643 LYS A O 1
ATOM 5109 N N . PHE A 1 644 ? 2.021 20.896 -41.466 1.00 32.62 644 PHE A N 1
ATOM 5110 C CA . PHE A 1 644 ? 0.733 21.561 -41.701 1.00 32.62 644 PHE A CA 1
ATOM 5111 C C . PHE A 1 644 ? -0.084 22.149 -40.537 1.00 32.62 644 PHE A C 1
ATOM 5113 O O . PHE A 1 644 ? -0.815 21.502 -39.791 1.00 32.62 644 PHE A O 1
ATOM 5120 N N . ARG A 1 645 ? -0.114 23.486 -40.576 1.00 37.38 645 ARG A N 1
ATOM 5121 C CA . ARG A 1 645 ? -1.182 24.384 -40.127 1.00 37.38 645 ARG A CA 1
ATOM 5122 C C . ARG A 1 645 ? -2.521 23.973 -40.782 1.00 37.38 645 ARG A C 1
ATOM 5124 O O . ARG A 1 645 ? -2.930 24.558 -41.776 1.00 37.38 645 ARG A O 1
ATOM 5131 N N . GLY A 1 646 ? -3.182 22.950 -40.240 1.00 31.89 646 GLY A N 1
ATOM 5132 C CA . GLY A 1 646 ? -4.457 22.428 -40.744 1.00 31.89 646 GLY A CA 1
ATOM 5133 C C . GLY A 1 646 ? -5.033 21.330 -39.844 1.00 31.89 646 GLY A C 1
ATOM 5134 O O . GLY A 1 646 ? -4.572 20.199 -39.848 1.00 31.89 646 GLY A O 1
ATOM 5135 N N . GLU A 1 647 ? -6.024 21.710 -39.038 1.00 27.50 647 GLU A N 1
ATOM 5136 C CA . GLU A 1 647 ? -6.991 20.896 -38.271 1.00 27.50 647 GLU A CA 1
ATOM 5137 C C . GLU A 1 647 ? -6.535 19.843 -37.234 1.00 27.50 647 GLU A C 1
ATOM 5139 O O . GLU A 1 647 ? -7.250 19.693 -36.244 1.00 27.50 647 GLU A O 1
ATOM 5144 N N . GLN A 1 648 ? -5.355 19.214 -37.298 1.00 31.16 648 GLN A N 1
ATOM 5145 C CA . GLN A 1 648 ? -4.943 18.232 -36.265 1.00 31.16 648 GLN A CA 1
ATOM 5146 C C . GLN A 1 648 ? -4.153 18.820 -35.076 1.00 31.16 648 GLN A C 1
ATOM 5148 O O . GLN A 1 648 ? -4.128 18.246 -33.985 1.00 31.16 648 GLN A O 1
ATOM 5153 N N . VAL A 1 649 ? -3.614 20.039 -35.204 1.00 32.66 649 VAL A N 1
ATOM 5154 C CA . VAL A 1 649 ? -2.904 20.741 -34.108 1.00 32.66 649 VAL A CA 1
ATOM 5155 C C . VAL A 1 649 ? -3.855 21.225 -32.997 1.00 32.66 649 VAL A C 1
ATOM 5157 O O . VAL A 1 649 ? -3.415 21.555 -31.896 1.00 32.66 649 VAL A O 1
ATOM 5160 N N . LYS A 1 650 ? -5.178 21.208 -33.220 1.00 30.53 650 LYS A N 1
ATOM 5161 C CA . LYS A 1 650 ? -6.155 21.459 -32.146 1.00 30.53 650 LYS A CA 1
ATOM 5162 C C . LYS A 1 650 ? -6.284 20.285 -31.168 1.00 30.53 650 LYS A C 1
ATOM 5164 O O . LYS A 1 650 ? -6.629 20.534 -30.021 1.00 30.53 650 LYS A O 1
ATOM 5169 N N . GLN A 1 651 ? -5.960 19.055 -31.578 1.00 28.62 651 GLN A N 1
ATOM 5170 C CA . GLN A 1 651 ? -6.005 17.875 -30.703 1.00 28.62 651 GLN A CA 1
ATOM 5171 C C . GLN A 1 651 ? -4.700 17.691 -29.913 1.00 28.62 651 GLN A C 1
ATOM 5173 O O . GLN A 1 651 ? -4.741 17.481 -28.703 1.00 28.62 651 GLN A O 1
ATOM 5178 N N . ALA A 1 652 ? -3.539 17.901 -30.545 1.00 28.91 652 ALA A N 1
ATOM 5179 C CA . ALA A 1 652 ? -2.246 17.814 -29.859 1.00 28.91 652 ALA A CA 1
ATOM 5180 C C . ALA A 1 652 ? -2.040 18.935 -28.818 1.00 28.91 652 ALA A C 1
ATOM 5182 O O . ALA A 1 652 ? -1.504 18.677 -27.743 1.00 28.91 652 ALA A O 1
ATOM 5183 N N . ARG A 1 653 ? -2.542 20.158 -29.071 1.00 29.12 653 ARG A N 1
ATOM 5184 C CA . ARG A 1 653 ? -2.494 21.262 -28.088 1.00 29.12 653 ARG A CA 1
ATOM 5185 C C . ARG A 1 653 ? -3.385 21.045 -26.861 1.00 29.12 653 ARG A C 1
ATOM 5187 O O . ARG A 1 653 ? -3.120 21.650 -25.829 1.00 29.12 653 ARG A O 1
ATOM 5194 N N . THR A 1 654 ? -4.410 20.195 -26.947 1.00 30.22 654 THR A N 1
ATOM 5195 C CA . THR A 1 654 ? -5.227 19.804 -25.782 1.00 30.22 654 THR A CA 1
ATOM 5196 C C . THR A 1 654 ? -4.649 18.619 -25.001 1.00 30.22 654 THR A C 1
ATOM 5198 O O . THR A 1 654 ? -5.027 18.421 -23.845 1.00 30.22 654 THR A O 1
ATOM 5201 N N . ASP A 1 655 ? -3.719 17.864 -25.596 1.00 31.62 655 ASP A N 1
ATOM 5202 C CA . ASP A 1 655 ? -3.098 16.675 -24.991 1.00 31.62 655 ASP A CA 1
ATOM 5203 C C . ASP A 1 655 ? -1.694 16.939 -24.413 1.00 31.62 655 ASP A C 1
ATOM 5205 O O . ASP A 1 655 ? -1.209 16.179 -23.571 1.00 31.62 655 ASP A O 1
ATOM 5209 N N . THR A 1 656 ? -1.061 18.063 -24.760 1.00 28.05 656 THR A N 1
ATOM 5210 C CA . THR A 1 656 ? 0.141 18.559 -24.083 1.00 28.05 656 THR A CA 1
ATOM 5211 C C . THR A 1 656 ? -0.231 19.365 -22.839 1.00 28.05 656 THR A C 1
ATOM 5213 O O . THR A 1 656 ? -0.359 20.586 -22.891 1.00 28.05 656 THR A O 1
ATOM 5216 N N . THR A 1 657 ? -0.319 18.720 -21.671 1.00 28.17 657 THR A N 1
ATOM 5217 C CA . THR A 1 657 ? -0.027 19.409 -20.399 1.00 28.17 657 THR A CA 1
ATOM 5218 C C . THR A 1 657 ? 1.474 19.682 -20.323 1.00 28.17 657 THR A C 1
ATOM 5220 O O . THR A 1 657 ? 2.180 19.116 -19.492 1.00 28.17 657 THR A O 1
ATOM 5223 N N . THR A 1 658 ? 1.976 20.520 -21.223 1.00 25.12 658 THR A N 1
ATOM 5224 C CA . THR A 1 658 ? 3.158 21.314 -20.940 1.00 25.12 658 THR A CA 1
ATOM 5225 C C . THR A 1 658 ? 2.593 22.598 -20.380 1.00 25.12 658 THR A C 1
ATOM 5227 O O . THR A 1 658 ? 2.065 23.434 -21.109 1.00 25.12 658 THR A O 1
ATOM 5230 N N . THR A 1 659 ? 2.658 22.743 -19.063 1.00 24.05 659 THR A N 1
ATOM 5231 C CA . THR A 1 659 ? 2.672 24.063 -18.457 1.00 24.05 659 THR A CA 1
ATOM 5232 C C . THR A 1 659 ? 3.903 24.758 -19.034 1.00 24.05 659 THR A C 1
ATOM 5234 O O . THR A 1 659 ? 4.991 24.691 -18.473 1.00 24.05 659 THR A O 1
ATOM 5237 N N . SER A 1 660 ? 3.771 25.397 -20.195 1.00 23.44 660 SER A N 1
ATOM 5238 C CA . SER A 1 660 ? 4.584 26.564 -20.471 1.00 23.44 660 SER A CA 1
ATOM 5239 C C . SER A 1 660 ? 4.132 27.575 -19.428 1.00 23.44 660 SER A C 1
ATOM 5241 O O . SER A 1 660 ? 3.120 28.254 -19.598 1.00 23.44 660 SER A O 1
ATOM 5243 N N . LEU A 1 661 ? 4.833 27.601 -18.296 1.00 22.84 661 LEU A N 1
ATOM 5244 C CA . LEU A 1 661 ? 4.865 28.756 -17.417 1.00 22.84 661 LEU A CA 1
ATOM 5245 C C . LEU A 1 661 ? 5.457 29.906 -18.235 1.00 22.84 661 LEU A C 1
ATOM 5247 O O . LEU A 1 661 ? 6.635 30.223 -18.132 1.00 22.84 661 LEU A O 1
ATOM 5251 N N . VAL A 1 662 ? 4.631 30.519 -19.075 1.00 22.59 662 VAL A N 1
ATOM 5252 C CA . VAL A 1 662 ? 4.743 31.943 -19.343 1.00 22.59 662 VAL A CA 1
ATOM 5253 C C . VAL A 1 662 ? 3.826 32.570 -18.310 1.00 22.59 662 VAL A C 1
ATOM 5255 O O . VAL A 1 662 ? 2.638 32.777 -18.535 1.00 22.59 662 VAL A O 1
ATOM 5258 N N . VAL A 1 663 ? 4.369 32.761 -17.109 1.00 21.64 663 VAL A N 1
ATOM 5259 C CA . VAL A 1 663 ? 3.817 33.763 -16.208 1.00 21.64 663 VAL A CA 1
ATOM 5260 C C . VAL A 1 663 ? 4.133 35.091 -16.883 1.00 21.64 663 VAL A C 1
ATOM 5262 O O . VAL A 1 663 ? 5.286 35.515 -16.886 1.00 21.64 663 VAL A O 1
ATOM 5265 N N . ASP A 1 664 ? 3.135 35.717 -17.501 1.00 22.23 664 ASP A N 1
ATOM 5266 C CA . ASP A 1 664 ? 3.200 37.150 -17.764 1.00 22.23 664 ASP A CA 1
ATOM 5267 C C . ASP A 1 664 ? 3.209 37.839 -16.391 1.00 22.23 664 ASP A C 1
ATOM 5269 O O . ASP A 1 664 ? 2.241 37.783 -15.632 1.00 22.23 664 ASP A O 1
ATOM 5273 N N . VAL A 1 665 ? 4.348 38.425 -16.021 1.00 25.34 665 VAL A N 1
ATOM 5274 C CA . VAL A 1 665 ? 4.598 39.009 -14.688 1.00 25.34 665 VAL A CA 1
ATOM 5275 C C . VAL A 1 665 ? 3.895 40.371 -14.506 1.00 25.34 665 VAL A C 1
ATOM 5277 O O . VAL A 1 665 ? 4.151 41.076 -13.534 1.00 25.34 665 VAL A O 1
ATOM 5280 N N . GLU A 1 666 ? 2.972 40.773 -15.383 1.00 26.38 666 GLU A N 1
ATOM 5281 C CA . GLU A 1 666 ? 2.383 42.122 -15.332 1.00 26.38 666 GLU A CA 1
ATOM 5282 C C . GLU A 1 666 ? 0.973 42.241 -14.730 1.00 26.38 666 GLU A C 1
ATOM 5284 O O . GLU A 1 666 ? 0.519 43.367 -14.547 1.00 26.38 666 GLU A O 1
ATOM 5289 N N . GLU A 1 667 ? 0.312 41.161 -14.289 1.00 27.89 667 GLU A N 1
ATOM 5290 C CA . GLU A 1 667 ? -1.089 41.268 -13.816 1.00 27.89 667 GLU A CA 1
ATOM 5291 C C . GLU A 1 667 ? -1.395 40.757 -12.393 1.00 27.89 667 GLU A C 1
ATOM 5293 O O . GLU A 1 667 ? -2.545 40.511 -12.042 1.00 27.89 667 GLU A O 1
ATOM 5298 N N . PHE A 1 668 ? -0.391 40.701 -11.511 1.00 24.17 668 PHE A N 1
ATOM 5299 C CA . PHE A 1 668 ? -0.593 40.547 -10.059 1.00 24.17 668 PHE A CA 1
ATOM 5300 C C . PHE A 1 668 ? -0.059 41.765 -9.288 1.00 24.17 668 PHE A C 1
ATOM 5302 O O . PHE A 1 668 ? 0.912 41.702 -8.535 1.00 24.17 668 PHE A O 1
ATOM 5309 N N . LYS A 1 669 ? -0.717 42.915 -9.465 1.00 28.08 669 LYS A N 1
ATOM 5310 C CA . LYS A 1 669 ? -0.625 44.053 -8.536 1.00 28.08 669 LYS A CA 1
ATOM 5311 C C . LYS A 1 669 ? -2.014 44.575 -8.206 1.00 28.08 669 LYS A C 1
ATOM 5313 O O . LYS A 1 669 ? -2.416 45.623 -8.698 1.00 28.08 669 LYS A O 1
ATOM 5318 N N . LYS A 1 670 ? -2.724 43.831 -7.363 1.00 32.28 670 LYS A N 1
ATOM 5319 C CA . LYS A 1 670 ? -3.740 44.319 -6.419 1.00 32.28 670 LYS A CA 1
ATOM 5320 C C . LYS A 1 670 ? -4.303 43.103 -5.701 1.00 32.28 670 LYS A C 1
ATOM 5322 O O . LYS A 1 670 ? -5.045 42.332 -6.289 1.00 32.28 670 LYS A O 1
ATOM 5327 N N . ASP A 1 671 ? -3.816 42.872 -4.489 1.00 26.94 671 ASP A N 1
ATOM 5328 C CA . ASP A 1 671 ? -4.660 42.740 -3.302 1.00 26.94 671 ASP A CA 1
ATOM 5329 C C . ASP A 1 671 ? -3.888 42.060 -2.165 1.00 26.94 671 ASP A C 1
ATOM 5331 O O . ASP A 1 671 ? -3.509 40.898 -2.243 1.00 26.94 671 ASP A O 1
ATOM 5335 N N . SER A 1 672 ? -3.772 42.829 -1.080 1.00 27.59 672 SER A N 1
ATOM 5336 C CA . SER A 1 672 ? -3.773 42.387 0.319 1.00 27.59 672 SER A CA 1
ATOM 5337 C C . SER A 1 672 ? -2.547 41.655 0.879 1.00 27.59 672 SER A C 1
ATOM 5339 O O . SER A 1 672 ? -2.244 40.542 0.481 1.00 27.59 672 SER A O 1
ATOM 5341 N N . TYR A 1 673 ? -1.930 42.311 1.871 1.00 27.89 673 TYR A N 1
ATOM 5342 C CA . TYR A 1 673 ? -1.221 41.867 3.094 1.00 27.89 673 TYR A CA 1
ATOM 5343 C C . TYR A 1 673 ? -0.074 42.878 3.305 1.00 27.89 673 TYR A C 1
ATOM 5345 O O . TYR A 1 673 ? 0.804 42.998 2.461 1.00 27.89 673 TYR A O 1
ATOM 5353 N N . GLY A 1 674 ? -0.108 43.781 4.288 1.00 27.33 674 GLY A N 1
ATOM 5354 C CA . GLY A 1 674 ? -0.352 43.541 5.711 1.00 27.33 674 GLY A CA 1
ATOM 5355 C C . GLY A 1 674 ? 1.016 43.472 6.399 1.00 27.33 674 GLY A C 1
ATOM 5356 O O . GLY A 1 674 ? 1.770 42.553 6.113 1.00 27.33 674 GLY A O 1
ATOM 5357 N N . ASP A 1 675 ? 1.328 44.494 7.198 1.00 31.17 675 ASP A N 1
ATOM 5358 C CA . ASP A 1 675 ? 2.610 44.813 7.849 1.00 31.17 675 ASP A CA 1
ATOM 5359 C C . ASP A 1 675 ? 3.471 43.634 8.338 1.00 31.17 675 ASP A C 1
ATOM 5361 O O . ASP A 1 675 ? 2.971 42.763 9.039 1.00 31.17 675 ASP A O 1
ATOM 5365 N N . GLU A 1 676 ? 4.793 43.705 8.111 1.00 28.42 676 GLU A N 1
ATOM 5366 C CA . GLU A 1 676 ? 5.798 43.598 9.187 1.00 28.42 676 GLU A CA 1
ATOM 5367 C C . GLU A 1 676 ? 7.214 44.007 8.724 1.00 28.42 676 GLU A C 1
ATOM 5369 O O . GLU A 1 676 ? 7.615 43.853 7.571 1.00 28.42 676 GLU A O 1
ATOM 5374 N N . LYS A 1 677 ? 7.959 44.619 9.650 1.00 33.97 677 LYS A N 1
ATOM 5375 C CA . LYS A 1 677 ? 9.232 45.329 9.456 1.00 33.97 677 LYS A CA 1
ATOM 5376 C C . LYS A 1 677 ? 10.437 44.374 9.403 1.00 33.97 677 LYS A C 1
ATOM 5378 O O . LYS A 1 677 ? 10.681 43.691 10.389 1.00 33.97 677 LYS A O 1
ATOM 5383 N N . SER A 1 678 ? 11.306 44.491 8.389 1.00 27.53 678 SER A N 1
ATOM 5384 C CA . SER A 1 678 ? 12.767 44.309 8.562 1.00 27.53 678 SER A CA 1
ATOM 5385 C C . SER A 1 678 ? 13.597 44.851 7.379 1.00 27.53 678 SER A C 1
ATOM 5387 O O . SER A 1 678 ? 13.518 44.340 6.269 1.00 27.53 678 SER A O 1
ATOM 5389 N N . THR A 1 679 ? 14.377 45.899 7.679 1.00 26.52 679 THR A N 1
ATOM 5390 C CA . THR A 1 679 ? 15.586 46.487 7.039 1.00 26.52 679 THR A CA 1
ATOM 5391 C C . THR A 1 679 ? 15.802 46.443 5.508 1.00 26.52 679 THR A C 1
ATOM 5393 O O . THR A 1 679 ? 15.941 45.366 4.933 1.00 26.52 679 THR A O 1
ATOM 5396 N N . PRO A 1 680 ? 16.005 47.607 4.846 1.00 28.56 680 PRO A N 1
ATOM 5397 C CA . PRO A 1 680 ? 16.270 47.676 3.411 1.00 28.56 680 PRO A CA 1
ATOM 5398 C C . PRO A 1 680 ? 17.753 47.441 3.075 1.00 28.56 680 PRO A C 1
ATOM 5400 O O . PRO A 1 680 ? 18.632 48.208 3.472 1.00 28.56 680 PRO A O 1
ATOM 5403 N N . TRP A 1 681 ? 18.026 46.422 2.260 1.00 24.11 681 TRP A N 1
ATOM 5404 C CA . TRP A 1 681 ? 19.279 46.290 1.513 1.00 24.11 681 TRP A CA 1
ATOM 5405 C C . TRP A 1 681 ? 19.310 47.339 0.386 1.00 24.11 681 TRP A C 1
ATOM 5407 O O . TRP A 1 681 ? 18.396 47.397 -0.437 1.00 24.11 681 TRP A O 1
ATOM 5417 N N . LYS A 1 682 ? 20.339 48.201 0.358 1.00 27.31 682 LYS A N 1
ATOM 5418 C CA . LYS A 1 682 ? 20.560 49.199 -0.705 1.00 27.31 682 LYS A CA 1
ATOM 5419 C C . LYS A 1 682 ? 21.341 48.562 -1.867 1.00 27.31 682 LYS A C 1
ATOM 5421 O O . LYS A 1 682 ? 22.499 48.203 -1.654 1.00 27.31 682 LYS A O 1
ATOM 5426 N N . PRO A 1 683 ? 20.798 48.485 -3.097 1.00 30.66 683 PRO A N 1
ATOM 5427 C CA . PRO A 1 683 ? 21.580 48.096 -4.264 1.00 30.66 683 PRO A CA 1
ATOM 5428 C C . PRO A 1 683 ? 22.449 49.270 -4.734 1.00 30.66 683 PRO A C 1
ATOM 5430 O O . PRO A 1 683 ? 21.965 50.394 -4.891 1.00 30.66 683 PRO A O 1
ATOM 5433 N N . GLY A 1 684 ? 23.728 48.989 -4.985 1.00 30.06 684 GLY A N 1
ATOM 5434 C CA . GLY A 1 684 ? 24.664 49.898 -5.643 1.00 30.06 684 GLY A CA 1
ATOM 5435 C C . GLY A 1 684 ? 24.215 50.307 -7.052 1.00 30.06 684 GLY A C 1
ATOM 5436 O O . GLY A 1 684 ? 23.400 49.653 -7.700 1.00 30.06 684 GLY A O 1
ATOM 5437 N N . ALA A 1 685 ? 24.750 51.443 -7.494 1.00 30.03 685 ALA A N 1
ATOM 5438 C CA . ALA A 1 685 ? 24.330 52.239 -8.640 1.00 30.03 685 ALA A CA 1
ATOM 5439 C C . ALA A 1 685 ? 24.096 51.466 -9.958 1.00 30.03 685 ALA A C 1
ATOM 5441 O O . ALA A 1 685 ? 24.960 50.752 -10.467 1.00 30.03 685 ALA A O 1
ATOM 5442 N N . LYS A 1 686 ? 22.930 51.718 -10.570 1.00 31.70 686 LYS A N 1
ATOM 5443 C CA . LYS A 1 686 ? 22.567 51.312 -11.935 1.00 31.70 686 LYS A CA 1
ATOM 5444 C C . LYS A 1 686 ? 23.460 52.013 -12.970 1.00 31.70 686 LYS A C 1
ATOM 5446 O O . LYS A 1 686 ? 23.272 53.199 -13.232 1.00 31.70 686 LYS A O 1
ATOM 5451 N N . LYS A 1 687 ? 24.318 51.267 -13.674 1.00 29.59 687 LYS A N 1
ATOM 5452 C CA . LYS A 1 687 ? 24.680 51.610 -15.062 1.00 29.59 687 LYS A CA 1
ATOM 5453 C C . LYS A 1 687 ? 23.516 51.186 -15.961 1.00 29.59 687 LYS A C 1
ATOM 5455 O O . LYS A 1 687 ? 23.282 49.996 -16.156 1.00 29.59 687 LYS A O 1
ATOM 5460 N N . LYS A 1 688 ? 22.769 52.159 -16.491 1.00 30.83 688 LYS A N 1
ATOM 5461 C CA . LYS A 1 688 ? 21.811 51.945 -17.585 1.00 30.83 688 LYS A CA 1
ATOM 5462 C C . LYS A 1 688 ? 22.594 51.472 -18.816 1.00 30.83 688 LYS A C 1
ATOM 5464 O O . LYS A 1 688 ? 23.205 52.285 -19.498 1.00 30.83 688 LYS A O 1
ATOM 5469 N N . ARG A 1 689 ? 22.595 50.166 -19.091 1.00 30.58 689 ARG A N 1
ATOM 5470 C CA . ARG A 1 689 ? 22.818 49.660 -20.450 1.00 30.58 689 ARG A CA 1
ATOM 5471 C C . ARG A 1 689 ? 21.484 49.769 -21.175 1.00 30.58 689 ARG A C 1
ATOM 5473 O O . 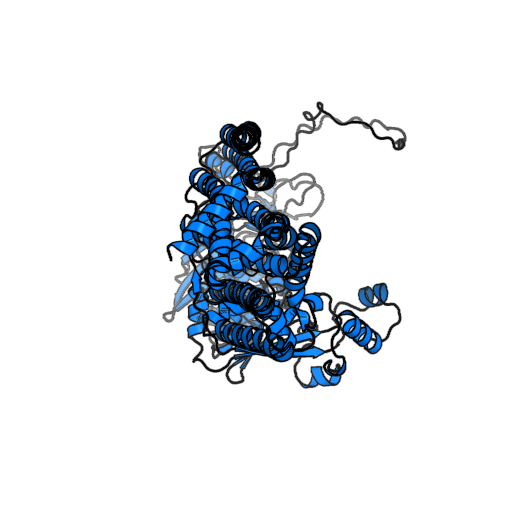ARG A 1 689 ? 20.489 49.212 -20.718 1.00 30.58 689 ARG A O 1
ATOM 5480 N N . GLU A 1 690 ? 21.465 50.540 -22.253 1.00 26.80 690 GLU A N 1
ATOM 5481 C CA . GLU A 1 690 ? 20.348 50.603 -23.186 1.00 26.80 690 GLU A CA 1
ATOM 5482 C C . GLU A 1 690 ? 20.051 49.189 -23.697 1.00 26.80 690 GLU A C 1
ATOM 5484 O O . GLU A 1 690 ? 20.831 48.595 -24.442 1.00 26.80 690 GLU A O 1
ATOM 5489 N N . LEU A 1 691 ? 18.924 48.625 -23.263 1.00 30.69 691 LEU A N 1
ATOM 5490 C CA . LEU A 1 691 ? 18.337 47.457 -23.900 1.00 30.69 691 LEU A CA 1
ATOM 5491 C C . LEU A 1 691 ? 17.847 47.915 -25.275 1.00 30.69 691 LEU A C 1
ATOM 5493 O O . LEU A 1 691 ? 16.761 48.483 -25.405 1.00 30.69 691 LEU A O 1
ATOM 5497 N N . LYS A 1 692 ? 18.669 47.685 -26.308 1.00 30.36 692 LYS A N 1
ATOM 5498 C CA . LYS A 1 692 ? 18.180 47.617 -27.689 1.00 30.36 692 LYS A CA 1
ATOM 5499 C C . LYS A 1 692 ? 16.942 46.720 -27.676 1.00 30.36 692 LYS A C 1
ATOM 5501 O O . LYS A 1 692 ? 16.988 45.635 -27.100 1.00 30.36 692 LYS A O 1
ATOM 5506 N N . LYS A 1 693 ? 15.847 47.190 -28.280 1.00 34.22 693 LYS A N 1
ATOM 5507 C CA . LYS A 1 693 ? 14.608 46.432 -28.496 1.00 34.22 693 LYS A CA 1
ATOM 5508 C C . LYS A 1 693 ? 14.932 45.127 -29.237 1.00 34.22 693 LYS A C 1
ATOM 5510 O O . LYS A 1 693 ? 14.890 45.089 -30.462 1.00 34.22 693 LYS A O 1
ATOM 5515 N N . ALA A 1 694 ? 15.277 44.073 -28.506 1.00 32.94 694 ALA A N 1
ATOM 5516 C CA . ALA A 1 694 ? 15.221 42.718 -29.015 1.00 32.94 694 ALA A CA 1
ATOM 5517 C C . ALA A 1 694 ? 13.734 42.409 -29.207 1.00 32.94 694 ALA A C 1
ATOM 5519 O O . ALA A 1 694 ? 12.936 42.578 -28.282 1.00 32.94 694 ALA A O 1
ATOM 5520 N N . GLY A 1 695 ? 13.347 42.062 -30.435 1.00 30.02 695 GLY A N 1
ATOM 5521 C CA . GLY A 1 695 ? 11.990 41.616 -30.726 1.00 30.02 695 GLY A CA 1
ATOM 5522 C C . GLY A 1 695 ? 11.588 40.500 -29.761 1.00 30.02 695 GLY A C 1
ATOM 5523 O O . GLY A 1 695 ? 12.435 39.716 -29.335 1.00 30.02 695 GLY A O 1
ATOM 5524 N N . LYS A 1 696 ? 10.303 40.449 -29.390 1.00 28.62 696 LYS A N 1
ATOM 5525 C CA . LYS A 1 696 ? 9.759 39.360 -28.566 1.00 28.62 696 LYS A CA 1
ATOM 5526 C C . LYS A 1 696 ? 10.238 38.014 -29.146 1.00 28.62 696 LYS A C 1
ATOM 5528 O O . LYS A 1 696 ? 10.092 37.837 -30.360 1.00 28.62 696 LYS A O 1
ATOM 5533 N N . PRO A 1 697 ? 10.814 37.099 -28.341 1.00 33.28 697 PRO A N 1
ATOM 5534 C CA . PRO A 1 697 ? 11.305 35.831 -28.856 1.00 33.28 697 PRO A CA 1
ATOM 5535 C C . PRO A 1 697 ? 10.165 35.101 -29.565 1.00 33.28 697 PRO A C 1
ATOM 5537 O O . PRO A 1 697 ? 9.070 34.945 -29.020 1.00 33.28 697 PRO A O 1
ATOM 5540 N N . LYS A 1 698 ? 10.411 34.705 -30.814 1.00 37.00 698 LYS A N 1
ATOM 5541 C CA . LYS A 1 698 ? 9.496 33.863 -31.583 1.00 37.00 698 LYS A CA 1
ATOM 5542 C C . LYS A 1 698 ? 9.348 32.551 -30.805 1.00 37.00 698 LYS A C 1
ATOM 5544 O O . LYS A 1 698 ? 10.353 31.972 -30.403 1.00 37.00 698 LYS A O 1
ATOM 5549 N N . ALA A 1 699 ? 8.120 32.107 -30.549 1.00 38.88 699 ALA A N 1
ATOM 5550 C CA . ALA A 1 699 ? 7.897 30.808 -29.925 1.00 38.88 699 ALA A CA 1
ATOM 5551 C C . ALA A 1 699 ? 8.455 29.719 -30.855 1.00 38.88 699 ALA A C 1
ATOM 5553 O O . ALA A 1 699 ? 7.949 29.556 -31.963 1.00 38.88 699 ALA A O 1
ATOM 5554 N N . VAL A 1 700 ? 9.512 29.034 -30.417 1.00 47.47 700 VAL A N 1
ATOM 5555 C CA . VAL A 1 700 ? 10.138 27.922 -31.144 1.00 47.47 700 VAL A CA 1
ATOM 5556 C C . VAL A 1 700 ? 9.192 26.721 -31.079 1.00 47.47 700 VAL A C 1
ATOM 5558 O O . VAL A 1 700 ? 8.788 26.313 -29.986 1.00 47.47 700 VAL A O 1
ATOM 5561 N N . GLY A 1 701 ? 8.797 26.191 -32.236 1.00 55.12 701 GLY A N 1
ATOM 5562 C CA . GLY A 1 701 ? 7.881 25.052 -32.366 1.00 55.12 701 GLY A CA 1
ATOM 5563 C C . GLY A 1 701 ? 8.595 23.773 -32.813 1.00 55.12 701 GLY A C 1
ATOM 5564 O O . GLY A 1 701 ? 9.754 23.811 -33.204 1.00 55.12 701 GLY A O 1
ATOM 5565 N N . TYR A 1 702 ? 7.898 22.629 -32.803 1.00 56.12 702 TYR A N 1
ATOM 5566 C CA . TYR A 1 702 ? 8.419 21.367 -33.370 1.00 56.12 702 TYR A CA 1
ATOM 5567 C C . TYR A 1 702 ? 8.756 21.477 -34.878 1.00 56.12 702 TYR A C 1
ATOM 5569 O O . TYR A 1 702 ? 9.563 20.708 -35.389 1.00 56.12 702 TYR A O 1
ATOM 5577 N N . ASP A 1 703 ? 8.212 22.485 -35.568 1.00 58.28 703 ASP A N 1
ATOM 5578 C CA . ASP A 1 703 ? 8.501 22.824 -36.973 1.00 58.28 703 ASP A CA 1
ATOM 5579 C C . ASP A 1 703 ? 9.953 23.321 -37.199 1.00 58.28 703 ASP A C 1
ATOM 5581 O O . ASP A 1 703 ? 10.454 23.387 -38.333 1.00 58.28 703 ASP A O 1
ATOM 5585 N N . ASP A 1 704 ? 10.645 23.656 -36.109 1.00 72.75 704 ASP A N 1
ATOM 5586 C CA . ASP A 1 704 ? 12.022 24.140 -36.100 1.00 72.75 704 ASP A CA 1
ATOM 5587 C C . ASP A 1 704 ? 13.046 23.017 -35.852 1.00 72.75 704 ASP A C 1
ATOM 5589 O O . ASP A 1 704 ? 14.222 23.320 -35.705 1.00 72.75 704 ASP A O 1
ATOM 5593 N N . ILE A 1 705 ? 12.637 21.740 -35.822 1.00 83.62 705 ILE A N 1
ATOM 5594 C CA . ILE A 1 705 ? 13.556 20.593 -35.684 1.00 83.62 705 ILE A CA 1
ATOM 5595 C C . ILE A 1 705 ? 14.191 20.248 -37.036 1.00 83.62 705 ILE A C 1
ATOM 5597 O O . ILE A 1 705 ? 13.485 20.171 -38.050 1.00 83.62 705 ILE A O 1
ATOM 5601 N N . TRP A 1 706 ? 15.498 19.978 -37.044 1.00 86.31 706 TRP A N 1
ATOM 5602 C CA . TRP A 1 706 ? 16.222 19.370 -38.168 1.00 86.31 706 TRP A CA 1
ATOM 5603 C C . TRP A 1 706 ? 17.285 18.376 -37.690 1.00 86.31 706 TRP A C 1
ATOM 5605 O O . TRP A 1 706 ? 17.557 18.258 -36.494 1.00 86.31 706 TRP A O 1
ATOM 5615 N N . MET A 1 707 ? 17.859 17.653 -38.650 1.00 88.06 707 MET A N 1
ATOM 5616 C CA . MET A 1 707 ? 19.063 16.851 -38.467 1.00 88.06 707 MET A CA 1
ATOM 5617 C C . MET A 1 707 ? 20.280 17.668 -38.886 1.00 88.06 707 MET A C 1
ATOM 5619 O O . MET A 1 707 ? 20.416 17.991 -40.066 1.00 88.06 707 MET A O 1
ATOM 5623 N N . GLU A 1 708 ? 21.126 17.992 -37.914 1.00 86.12 708 GLU A N 1
ATOM 5624 C CA . GLU A 1 708 ? 22.395 18.696 -38.080 1.00 86.12 708 GLU A CA 1
ATOM 5625 C C . GLU A 1 708 ? 23.466 17.708 -38.555 1.00 86.12 708 GLU A C 1
ATOM 5627 O O . GLU A 1 708 ? 23.756 16.735 -37.849 1.00 86.12 708 GLU A O 1
ATOM 5632 N N . ARG A 1 709 ? 24.037 17.925 -39.744 1.00 83.88 709 ARG A N 1
ATOM 5633 C CA . ARG A 1 709 ? 25.137 17.094 -40.281 1.00 83.88 709 ARG A CA 1
ATOM 5634 C C . ARG A 1 709 ? 26.510 17.765 -40.206 1.00 83.88 709 ARG A C 1
ATOM 5636 O O . ARG A 1 709 ? 27.515 17.068 -40.353 1.00 83.88 709 ARG A O 1
ATOM 5643 N N . GLY A 1 710 ? 26.551 19.071 -39.946 1.00 68.81 710 GLY A N 1
ATOM 5644 C CA . GLY A 1 710 ? 27.776 19.834 -39.723 1.00 68.81 710 GLY A CA 1
ATOM 5645 C C . GLY A 1 710 ? 28.474 19.524 -38.390 1.00 68.81 710 GLY A C 1
ATOM 5646 O O . GLY A 1 710 ? 28.093 18.628 -37.628 1.00 68.81 710 GLY A O 1
ATOM 5647 N N . VAL A 1 711 ? 29.537 20.280 -38.083 1.00 65.75 711 VAL A N 1
ATOM 5648 C CA . VAL A 1 711 ? 30.217 20.198 -36.778 1.00 65.75 711 VAL A CA 1
ATOM 5649 C C . VAL A 1 711 ? 29.329 20.849 -35.722 1.00 65.75 711 VAL A C 1
ATOM 5651 O O . VAL A 1 711 ? 29.362 22.061 -35.522 1.00 65.75 711 VAL A O 1
ATOM 5654 N N . PHE A 1 712 ? 28.560 20.032 -35.007 1.00 66.12 712 PHE A N 1
ATOM 5655 C CA . PHE A 1 712 ? 27.740 20.524 -33.908 1.00 66.12 712 PHE A CA 1
ATOM 5656 C C . PHE A 1 712 ? 28.612 20.925 -32.706 1.00 66.12 712 PHE A C 1
ATOM 5658 O O . PHE A 1 712 ? 29.196 20.079 -32.021 1.00 66.12 712 PHE A O 1
ATOM 5665 N N . VAL A 1 713 ? 28.694 22.229 -32.431 1.00 64.44 713 VAL A N 1
ATOM 5666 C CA . VAL A 1 713 ? 29.377 22.777 -31.252 1.00 64.44 713 VAL A CA 1
ATOM 5667 C C . VAL A 1 713 ? 28.346 23.047 -30.159 1.00 64.44 713 VAL A C 1
ATOM 5669 O O . VAL A 1 713 ? 27.436 23.852 -30.336 1.00 64.44 713 VAL A O 1
ATOM 5672 N N . ARG A 1 714 ? 28.506 22.403 -28.996 1.00 63.56 714 ARG A N 1
ATOM 5673 C CA . ARG A 1 714 ? 27.710 22.698 -27.793 1.00 63.56 714 ARG A CA 1
ATOM 5674 C C . ARG A 1 714 ? 28.148 24.034 -27.186 1.00 63.56 714 ARG A C 1
ATOM 5676 O O . ARG A 1 714 ? 28.920 24.056 -26.227 1.00 63.56 714 ARG A O 1
ATOM 5683 N N . ASP A 1 715 ? 27.686 25.145 -27.744 1.00 65.12 715 ASP A N 1
ATOM 5684 C CA . ASP A 1 715 ? 27.856 26.476 -27.164 1.00 65.12 715 ASP A CA 1
ATOM 5685 C C . ASP A 1 715 ? 26.505 27.136 -26.821 1.00 65.12 715 ASP A C 1
ATOM 5687 O O . ASP A 1 715 ? 25.443 26.520 -26.883 1.00 65.12 715 ASP A O 1
ATOM 5691 N N . SER A 1 716 ? 26.543 28.377 -26.324 1.00 58.78 716 SER A N 1
ATOM 5692 C CA . SER A 1 716 ? 25.329 29.115 -25.937 1.00 58.78 716 SER A CA 1
ATOM 5693 C C . SER A 1 716 ? 24.600 29.766 -27.120 1.00 58.78 716 SER A C 1
ATOM 5695 O O . SER A 1 716 ? 23.566 30.410 -26.903 1.00 58.78 716 SER A O 1
ATOM 5697 N N . ALA A 1 717 ? 25.137 29.673 -28.340 1.00 61.84 717 ALA A N 1
ATOM 5698 C CA . ALA A 1 717 ? 24.485 30.171 -29.537 1.00 61.84 717 ALA A CA 1
ATOM 5699 C C . ALA A 1 717 ? 23.504 29.117 -30.068 1.00 61.84 717 ALA A C 1
ATOM 5701 O O . ALA A 1 717 ? 23.713 27.913 -29.963 1.00 61.84 717 ALA A O 1
ATOM 5702 N N . ALA A 1 718 ? 22.378 29.573 -30.618 1.00 65.88 718 ALA A N 1
ATOM 5703 C CA . ALA A 1 718 ? 21.453 28.656 -31.270 1.00 65.88 718 ALA A CA 1
ATOM 5704 C C . ALA A 1 718 ? 22.062 28.205 -32.614 1.00 65.88 718 ALA A C 1
ATOM 5706 O O . ALA A 1 718 ? 22.517 29.079 -33.360 1.00 65.88 718 ALA A O 1
ATOM 5707 N N . PRO A 1 719 ? 22.046 26.898 -32.940 1.00 73.44 719 PRO A N 1
ATOM 5708 C CA . PRO A 1 719 ? 22.522 26.409 -34.228 1.00 73.44 719 PRO A CA 1
ATOM 5709 C C . PRO A 1 719 ? 21.654 26.984 -35.357 1.00 73.44 719 PRO A C 1
ATOM 5711 O O . PRO A 1 719 ? 20.479 27.315 -35.150 1.00 73.44 719 PRO A O 1
ATOM 5714 N N . ILE A 1 720 ? 22.245 27.143 -36.542 1.00 78.88 720 ILE A N 1
ATOM 5715 C CA . ILE A 1 720 ? 21.600 27.743 -37.713 1.00 78.88 720 ILE A CA 1
ATOM 5716 C C . ILE A 1 720 ? 21.442 26.657 -38.768 1.00 78.88 720 ILE A C 1
ATOM 5718 O O . ILE A 1 720 ? 22.434 26.122 -39.236 1.00 78.88 720 ILE A O 1
ATOM 5722 N N . TYR A 1 721 ? 20.200 26.394 -39.173 1.00 82.25 721 TYR A N 1
ATOM 5723 C CA . TYR A 1 721 ? 19.900 25.435 -40.234 1.00 82.25 721 TYR A CA 1
ATOM 5724 C C . TYR A 1 721 ? 20.620 25.801 -41.542 1.00 82.25 721 TYR A C 1
ATOM 5726 O O . TYR A 1 721 ? 20.334 26.857 -42.120 1.00 82.25 721 TYR A O 1
ATOM 5734 N N . SER A 1 722 ? 21.493 24.912 -42.021 1.00 85.88 722 SER A N 1
ATOM 5735 C CA . SER A 1 722 ? 22.289 25.096 -43.234 1.00 85.88 722 SER A CA 1
ATOM 5736 C C . SER A 1 722 ? 22.154 23.897 -44.187 1.00 85.88 722 SER A C 1
ATOM 5738 O O . SER A 1 722 ? 22.869 22.901 -44.063 1.00 85.88 722 SER A O 1
ATOM 5740 N N . PRO A 1 723 ? 21.269 23.971 -45.203 1.00 82.94 723 PRO A N 1
ATOM 5741 C CA . PRO A 1 723 ? 21.176 22.935 -46.237 1.00 82.94 723 PRO A CA 1
ATOM 5742 C C . PRO A 1 723 ? 22.492 22.695 -46.985 1.00 82.94 723 PRO A C 1
ATOM 5744 O O . PRO A 1 723 ? 22.735 21.590 -47.463 1.00 82.94 723 PRO A O 1
ATOM 5747 N N . GLU A 1 724 ? 23.331 23.729 -47.101 1.00 82.56 724 GLU A N 1
ATOM 5748 C CA . GLU A 1 724 ? 24.639 23.661 -47.762 1.00 82.56 724 GLU A CA 1
ATOM 5749 C C . GLU A 1 724 ? 25.638 22.798 -46.975 1.00 82.56 724 GLU A C 1
ATOM 5751 O O . GLU A 1 724 ? 26.479 22.136 -47.577 1.00 82.56 724 GLU A O 1
ATOM 5756 N N . GLU A 1 725 ? 25.494 22.731 -45.647 1.00 82.31 725 GLU A N 1
ATOM 5757 C CA . GLU A 1 725 ? 26.265 21.841 -44.764 1.00 82.31 725 GLU A CA 1
ATOM 5758 C C . GLU A 1 725 ? 25.630 20.443 -44.633 1.00 82.31 725 GLU A C 1
ATOM 5760 O O . GLU A 1 725 ? 26.119 19.583 -43.900 1.00 82.31 725 GLU A O 1
ATOM 5765 N N . GLY A 1 726 ? 24.567 20.179 -45.400 1.00 83.31 726 GLY A N 1
ATOM 5766 C CA . GLY A 1 726 ? 23.893 18.886 -45.458 1.00 83.31 726 GLY A CA 1
ATOM 5767 C C . GLY A 1 726 ? 22.735 18.729 -44.475 1.00 83.31 726 GLY A C 1
ATOM 5768 O O . GLY A 1 726 ? 22.217 17.617 -44.348 1.00 83.31 726 GLY A O 1
ATOM 5769 N N . ASP A 1 727 ? 22.298 19.801 -43.810 1.00 87.81 727 ASP A N 1
ATOM 5770 C CA . ASP A 1 727 ? 21.172 19.742 -42.883 1.00 87.81 727 ASP A CA 1
ATOM 5771 C C . ASP A 1 727 ? 19.847 19.484 -43.598 1.00 87.81 727 ASP A C 1
ATOM 5773 O O . ASP A 1 727 ? 19.491 20.108 -44.605 1.00 87.81 727 ASP A O 1
ATOM 5777 N N . TYR A 1 728 ? 19.026 18.619 -43.012 1.00 87.56 728 TYR A N 1
ATOM 5778 C CA . TYR A 1 728 ? 17.745 18.240 -43.599 1.00 87.56 728 TYR A CA 1
ATOM 5779 C C . TYR A 1 728 ? 16.640 18.145 -42.557 1.00 87.56 728 TYR A C 1
ATOM 5781 O O . TYR A 1 728 ? 16.858 17.866 -41.377 1.00 87.56 728 TYR A O 1
ATOM 5789 N N . LYS A 1 729 ? 15.412 18.372 -43.023 1.00 87.31 729 LYS A N 1
ATOM 5790 C CA . LYS A 1 729 ? 14.193 18.234 -42.228 1.00 87.31 729 LYS A CA 1
ATOM 5791 C C . LYS A 1 729 ? 13.406 17.009 -42.668 1.00 87.31 729 LYS A C 1
ATOM 5793 O O . LYS A 1 729 ? 13.433 16.635 -43.840 1.00 87.31 729 LYS A O 1
ATOM 5798 N N . LYS A 1 730 ? 12.659 16.421 -41.735 1.00 85.06 730 LYS A N 1
ATOM 5799 C CA . LYS A 1 730 ? 11.735 15.313 -41.998 1.00 85.06 730 LYS A CA 1
ATOM 5800 C C . LYS A 1 730 ? 10.326 15.605 -41.507 1.00 85.06 730 LYS A C 1
ATOM 5802 O O . LYS A 1 730 ? 10.098 16.487 -40.680 1.00 85.06 730 LYS A O 1
ATOM 5807 N N . GLU A 1 731 ? 9.384 14.831 -42.037 1.00 82.75 731 GLU A N 1
ATOM 5808 C CA . GLU A 1 731 ? 7.987 14.837 -41.592 1.00 82.75 731 GLU A CA 1
ATOM 5809 C C . GLU A 1 731 ? 7.804 14.109 -40.254 1.00 82.75 731 GLU A C 1
ATOM 5811 O O . GLU A 1 731 ? 6.933 14.471 -39.471 1.00 82.75 731 GLU A O 1
ATOM 5816 N N . GLU A 1 732 ? 8.640 13.112 -39.966 1.00 86.88 732 GLU A N 1
ATOM 5817 C CA . GLU A 1 732 ? 8.670 12.387 -38.699 1.00 86.88 732 GLU A CA 1
ATOM 5818 C C . GLU A 1 732 ? 10.109 11.964 -38.397 1.00 86.88 732 GLU A C 1
ATOM 5820 O O . GLU A 1 732 ? 10.841 11.514 -39.284 1.00 86.88 732 GLU A O 1
ATOM 5825 N N . TYR A 1 733 ? 10.509 12.111 -37.138 1.00 90.75 733 TYR A N 1
ATOM 5826 C CA . TYR A 1 733 ? 11.811 11.699 -36.643 1.00 90.75 733 TYR A CA 1
ATOM 5827 C C . TYR A 1 733 ? 11.649 10.485 -35.728 1.00 90.75 733 TYR A C 1
ATOM 5829 O O . TYR A 1 733 ? 11.054 10.576 -34.652 1.00 90.75 733 TYR A O 1
ATOM 5837 N N . ILE A 1 734 ? 12.151 9.332 -36.163 1.00 93.38 734 ILE A N 1
ATOM 5838 C CA . ILE A 1 734 ? 11.959 8.053 -35.474 1.00 93.38 734 ILE A CA 1
ATOM 5839 C C . ILE A 1 734 ? 13.156 7.798 -34.567 1.00 93.38 734 ILE A C 1
ATOM 5841 O O . ILE A 1 734 ? 14.272 7.637 -35.050 1.00 93.38 734 ILE A O 1
ATOM 5845 N N . LEU A 1 735 ? 12.915 7.749 -33.259 1.00 92.94 735 LEU A N 1
ATOM 5846 C CA . LEU A 1 735 ? 13.970 7.596 -32.252 1.00 92.94 735 LEU A CA 1
ATOM 5847 C C . LEU A 1 735 ? 14.177 6.139 -31.843 1.00 92.94 735 LEU A C 1
ATOM 5849 O O . LEU A 1 735 ? 15.276 5.745 -31.465 1.00 92.94 735 LEU A O 1
ATOM 5853 N N . ALA A 1 736 ? 13.119 5.330 -31.900 1.00 94.69 736 ALA A N 1
ATOM 5854 C CA . ALA A 1 736 ? 13.203 3.909 -31.609 1.00 94.69 736 ALA A CA 1
ATOM 5855 C C . ALA A 1 736 ? 12.151 3.111 -32.380 1.00 94.69 736 ALA A C 1
ATOM 5857 O O . ALA A 1 736 ? 11.013 3.560 -32.563 1.00 94.69 736 ALA A O 1
ATOM 5858 N N . VAL A 1 737 ? 12.517 1.893 -32.767 1.00 96.88 737 VAL A N 1
ATOM 5859 C CA . VAL A 1 737 ? 11.658 0.922 -33.452 1.00 96.88 737 VAL A CA 1
ATOM 5860 C C . VAL A 1 737 ? 11.641 -0.403 -32.696 1.00 96.88 737 VAL A C 1
ATOM 5862 O O . VAL A 1 737 ? 12.617 -0.787 -32.049 1.00 96.88 737 VAL A O 1
ATOM 5865 N N . LYS A 1 738 ? 10.527 -1.125 -32.802 1.00 96.88 738 LYS A N 1
ATOM 5866 C CA . LYS A 1 738 ? 10.466 -2.550 -32.469 1.00 96.88 738 LYS A CA 1
ATOM 5867 C C . LYS A 1 738 ? 10.410 -3.360 -33.757 1.00 96.88 738 LYS A C 1
ATOM 5869 O O . LYS A 1 738 ? 9.771 -2.947 -34.723 1.00 96.88 738 LYS A O 1
ATOM 5874 N N . LEU A 1 739 ? 11.035 -4.526 -33.736 1.00 97.56 739 LEU A N 1
ATOM 5875 C CA . LEU A 1 739 ? 10.993 -5.510 -34.803 1.00 97.56 739 LEU A CA 1
ATOM 5876 C C . LEU A 1 739 ? 10.498 -6.826 -34.222 1.00 97.56 739 LEU A C 1
ATOM 5878 O O . LEU A 1 739 ? 10.932 -7.234 -33.141 1.00 97.56 739 LEU A O 1
ATOM 5882 N N . HIS A 1 740 ? 9.623 -7.519 -34.940 1.00 96.56 740 HIS A N 1
ATOM 5883 C CA . HIS A 1 740 ? 9.235 -8.870 -34.561 1.00 96.56 740 HIS A CA 1
ATOM 5884 C C . HIS A 1 740 ? 8.991 -9.763 -35.774 1.00 96.56 740 HIS A C 1
ATOM 5886 O O . HIS A 1 740 ? 8.589 -9.300 -36.839 1.00 96.56 740 HIS A O 1
ATOM 5892 N N . ARG A 1 741 ? 9.244 -11.062 -35.603 1.00 96.12 741 ARG A N 1
ATOM 5893 C CA . ARG A 1 741 ? 8.944 -12.106 -36.593 1.00 96.12 741 ARG A CA 1
ATOM 5894 C C . ARG A 1 741 ? 8.672 -13.435 -35.905 1.00 96.12 741 ARG A C 1
ATOM 5896 O O . ARG A 1 741 ? 9.041 -13.630 -34.748 1.00 96.12 741 ARG A O 1
ATOM 5903 N N . LYS A 1 742 ? 8.061 -14.374 -36.625 1.00 95.06 742 LYS A N 1
ATOM 5904 C CA . LYS A 1 742 ? 7.975 -15.770 -36.182 1.00 95.06 742 LYS A CA 1
ATOM 5905 C C . LYS A 1 742 ? 9.155 -16.557 -36.741 1.00 95.06 742 LYS A C 1
ATOM 5907 O O . LYS A 1 742 ? 9.358 -16.564 -37.949 1.00 95.06 742 LYS A O 1
ATOM 5912 N N . ILE A 1 743 ? 9.901 -17.226 -35.871 1.00 93.31 743 ILE A N 1
ATOM 5913 C CA . ILE A 1 743 ? 11.027 -18.093 -36.232 1.00 93.31 743 ILE A CA 1
ATOM 5914 C C . ILE A 1 743 ? 11.120 -19.239 -35.223 1.00 93.31 743 ILE A C 1
ATOM 5916 O O . ILE A 1 743 ? 10.893 -19.026 -34.035 1.00 93.31 743 ILE A O 1
ATOM 5920 N N . ASN A 1 744 ? 11.385 -20.467 -35.678 1.00 86.81 744 ASN A N 1
ATOM 5921 C CA . ASN A 1 744 ? 11.480 -21.659 -34.818 1.00 86.81 744 ASN A CA 1
ATOM 5922 C C . ASN A 1 744 ? 10.282 -21.833 -33.853 1.00 86.81 744 ASN A C 1
ATOM 5924 O O . ASN A 1 744 ? 10.458 -22.123 -32.673 1.00 86.81 744 ASN A O 1
ATOM 5928 N N . ASN A 1 745 ? 9.051 -21.603 -34.336 1.00 86.19 745 ASN A N 1
ATOM 5929 C CA . ASN A 1 745 ? 7.806 -21.602 -33.541 1.00 86.19 745 ASN A CA 1
ATOM 5930 C C . ASN A 1 745 ? 7.766 -20.613 -32.355 1.00 86.19 745 ASN A C 1
ATOM 5932 O O . ASN A 1 745 ? 6.857 -20.677 -31.527 1.00 86.19 745 ASN A O 1
ATOM 5936 N N . LYS A 1 746 ? 8.696 -19.658 -32.299 1.00 90.12 746 LYS A N 1
ATOM 5937 C CA . LYS A 1 746 ? 8.770 -18.591 -31.301 1.00 90.12 746 LYS A CA 1
ATOM 5938 C C . LYS A 1 746 ? 8.564 -17.231 -31.967 1.00 90.12 746 LYS A C 1
ATOM 5940 O O . LYS A 1 746 ? 8.888 -17.023 -33.135 1.00 90.12 746 LYS A O 1
ATOM 5945 N N . GLU A 1 747 ? 8.014 -16.285 -31.217 1.00 93.44 747 GLU A N 1
ATOM 5946 C CA . GLU A 1 747 ? 8.029 -14.876 -31.604 1.00 93.44 747 GLU A CA 1
ATOM 5947 C C . GLU A 1 747 ? 9.362 -14.251 -31.170 1.00 93.44 747 GLU A C 1
ATOM 5949 O O . GLU A 1 747 ? 9.639 -14.128 -29.975 1.00 93.44 747 GLU A O 1
ATOM 5954 N N . GLN A 1 748 ? 10.198 -13.887 -32.139 1.00 96.31 748 GLN A N 1
ATOM 5955 C CA . GLN A 1 748 ? 11.422 -13.131 -31.898 1.00 96.31 748 GLN A CA 1
ATOM 5956 C C . GLN A 1 748 ? 11.090 -11.644 -31.802 1.00 96.31 748 GLN A C 1
ATOM 5958 O O . GLN A 1 748 ? 10.300 -11.133 -32.598 1.00 96.31 748 GLN A O 1
ATOM 5963 N N . ARG A 1 749 ? 11.717 -10.953 -30.849 1.00 97.50 749 ARG A N 1
ATOM 5964 C CA . ARG A 1 749 ? 11.483 -9.540 -30.544 1.00 97.50 749 ARG A CA 1
ATOM 5965 C C . ARG A 1 749 ? 12.810 -8.795 -30.433 1.00 97.50 749 ARG A C 1
ATOM 5967 O O . ARG A 1 749 ? 13.696 -9.224 -29.697 1.00 97.50 749 ARG A O 1
ATOM 5974 N N . ILE A 1 750 ? 12.941 -7.685 -31.153 1.00 97.94 750 ILE A N 1
ATOM 5975 C CA . ILE A 1 750 ? 14.129 -6.825 -31.139 1.00 97.94 750 ILE A CA 1
ATOM 5976 C C . ILE A 1 750 ? 13.692 -5.370 -30.968 1.00 97.94 750 ILE A C 1
ATOM 5978 O O . ILE A 1 750 ? 12.679 -4.955 -31.526 1.00 97.94 750 ILE A O 1
ATOM 5982 N N . VAL A 1 751 ? 14.447 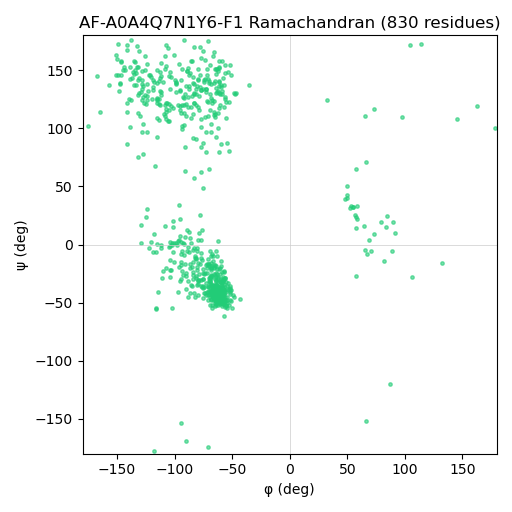-4.591 -30.199 1.00 97.62 751 VAL A N 1
ATOM 5983 C CA . VAL A 1 751 ? 14.282 -3.135 -30.096 1.00 97.62 751 VAL A CA 1
ATOM 5984 C C . VAL A 1 751 ? 15.560 -2.453 -30.566 1.00 97.62 751 VAL A C 1
ATOM 5986 O O . VAL A 1 751 ? 16.652 -2.868 -30.190 1.00 97.62 751 VAL A O 1
ATOM 5989 N N . ILE A 1 752 ? 15.431 -1.404 -31.374 1.00 97.06 752 ILE A N 1
ATOM 5990 C CA . ILE A 1 752 ? 16.559 -0.573 -31.805 1.00 97.06 752 ILE A CA 1
ATOM 5991 C C . ILE A 1 752 ? 16.234 0.874 -31.455 1.00 97.06 752 ILE A C 1
ATOM 5993 O O . ILE A 1 752 ? 15.148 1.350 -31.790 1.00 97.06 752 ILE A O 1
ATOM 5997 N N . ALA A 1 753 ? 17.149 1.561 -30.775 1.00 94.31 753 ALA A N 1
ATOM 5998 C CA . ALA A 1 753 ? 16.999 2.959 -30.388 1.00 94.31 753 ALA A CA 1
ATOM 5999 C C . ALA A 1 753 ? 18.240 3.782 -30.763 1.00 94.31 753 ALA A C 1
ATOM 6001 O O . ALA A 1 753 ? 19.366 3.297 -30.682 1.00 94.31 753 ALA A O 1
ATOM 6002 N N . ALA A 1 754 ? 18.018 5.028 -31.173 1.00 92.44 754 ALA A N 1
ATOM 6003 C CA . ALA A 1 754 ? 19.037 5.953 -31.675 1.00 92.44 754 ALA A CA 1
ATOM 6004 C C . ALA A 1 754 ? 19.715 6.805 -30.583 1.00 92.44 754 ALA A C 1
ATOM 6006 O O . ALA A 1 754 ? 20.364 7.802 -30.899 1.00 92.44 754 ALA A O 1
ATOM 6007 N N . ASP A 1 755 ? 19.499 6.448 -29.320 1.00 88.69 755 ASP A N 1
ATOM 6008 C CA . ASP A 1 755 ? 20.065 7.083 -28.131 1.00 88.69 755 ASP A CA 1
ATOM 6009 C C . ASP A 1 755 ? 20.232 5.981 -27.073 1.00 88.69 755 ASP A C 1
ATOM 6011 O O . ASP A 1 755 ? 19.326 5.160 -26.876 1.00 88.69 755 ASP A O 1
ATOM 6015 N N . ALA A 1 756 ? 21.398 5.906 -26.434 1.00 87.06 756 ALA A N 1
ATOM 6016 C CA . ALA A 1 756 ? 21.685 4.925 -25.388 1.00 87.06 756 ALA A CA 1
ATOM 6017 C C . ALA A 1 756 ? 21.454 5.495 -23.980 1.00 87.06 756 ALA A C 1
ATOM 6019 O O . ALA A 1 756 ? 21.282 4.734 -23.019 1.00 87.06 756 ALA A O 1
ATOM 6020 N N . ASP A 1 757 ? 21.439 6.820 -23.863 1.00 83.25 757 ASP A N 1
ATOM 6021 C CA . ASP A 1 757 ? 21.313 7.582 -22.632 1.00 83.25 757 ASP A CA 1
ATOM 6022 C C . ASP A 1 757 ? 19.850 7.712 -22.173 1.00 83.25 757 ASP A C 1
ATOM 6024 O O . ASP A 1 757 ? 19.625 7.771 -20.964 1.00 83.25 757 ASP A O 1
ATOM 6028 N N . PHE A 1 758 ? 18.833 7.663 -23.046 1.00 79.06 758 PHE A N 1
ATOM 6029 C CA . PHE A 1 758 ? 17.418 7.817 -22.627 1.00 79.06 758 PHE A CA 1
ATOM 6030 C C . PHE A 1 758 ? 16.944 6.747 -21.622 1.00 79.06 758 PHE A C 1
ATOM 6032 O O . PHE A 1 758 ? 15.958 6.935 -20.907 1.00 79.06 758 PHE A O 1
ATOM 6039 N N . MET A 1 759 ? 17.653 5.617 -21.568 1.00 76.69 759 MET A N 1
ATOM 6040 C CA . MET A 1 759 ? 17.413 4.485 -20.667 1.00 76.69 759 MET A CA 1
ATOM 6041 C C . MET A 1 759 ? 18.224 4.556 -19.372 1.00 76.69 759 MET A C 1
ATOM 6043 O O . MET A 1 759 ? 18.057 3.708 -18.495 1.00 76.69 759 MET A O 1
ATOM 6047 N N . SER A 1 760 ? 19.114 5.535 -19.248 1.00 72.44 760 SER A N 1
ATOM 6048 C CA . SER A 1 760 ? 19.878 5.793 -18.034 1.00 72.44 760 SER A CA 1
ATOM 6049 C C . SER A 1 760 ? 19.015 6.497 -16.983 1.00 72.44 760 SER A C 1
ATOM 6051 O O . SER A 1 760 ? 18.006 7.139 -17.285 1.00 72.44 760 SER A O 1
ATOM 6053 N N . VAL A 1 761 ? 19.440 6.433 -15.722 1.00 63.59 761 VAL A N 1
ATOM 6054 C CA . VAL A 1 761 ? 18.800 7.211 -14.647 1.00 63.59 761 VAL A CA 1
ATOM 6055 C C . VAL A 1 761 ? 19.030 8.719 -14.832 1.00 63.59 761 VAL A C 1
ATOM 6057 O O . VAL A 1 761 ? 18.195 9.523 -14.422 1.00 63.59 761 VAL A O 1
ATOM 6060 N N . GLY A 1 762 ? 20.124 9.121 -15.492 1.00 53.50 762 GLY A N 1
ATOM 6061 C CA . GLY A 1 762 ? 20.464 10.528 -15.711 1.00 53.50 762 GLY A CA 1
ATOM 6062 C C . GLY A 1 762 ? 19.571 11.250 -16.721 1.00 53.50 762 GLY A C 1
ATOM 6063 O O . GLY A 1 762 ? 19.411 12.462 -16.609 1.00 53.50 762 GLY A O 1
ATOM 6064 N N . ALA A 1 763 ? 18.933 10.529 -17.648 1.00 54.53 763 ALA A N 1
ATOM 6065 C CA . ALA A 1 763 ? 17.966 11.100 -18.590 1.00 54.53 763 ALA A CA 1
ATOM 6066 C C . ALA A 1 763 ? 16.578 11.389 -17.964 1.00 54.53 763 ALA A C 1
ATOM 6068 O O . ALA A 1 763 ? 15.716 12.021 -18.583 1.00 54.53 763 ALA A O 1
ATOM 6069 N N . GLY A 1 764 ? 16.330 10.966 -16.717 1.00 59.84 764 GLY A N 1
ATOM 6070 C CA . GLY A 1 764 ? 15.069 11.196 -16.005 1.00 59.84 764 GLY A CA 1
ATOM 6071 C C . GLY A 1 764 ? 13.998 10.127 -16.276 1.00 59.84 764 GLY A C 1
ATOM 6072 O O . GLY A 1 764 ? 14.192 8.957 -15.962 1.00 59.84 764 GLY A O 1
ATOM 6073 N N . ASN A 1 765 ? 12.833 10.520 -16.817 1.00 55.81 765 ASN A N 1
ATOM 6074 C CA . ASN A 1 765 ? 11.587 9.719 -16.899 1.00 55.81 765 ASN A CA 1
ATOM 6075 C C . ASN A 1 765 ? 11.650 8.413 -17.739 1.00 55.81 765 ASN A C 1
ATOM 6077 O O . ASN A 1 765 ? 10.635 7.726 -17.874 1.00 55.81 765 ASN A O 1
ATOM 6081 N N . GLY A 1 766 ? 12.806 8.040 -18.297 1.00 61.53 766 GLY A N 1
ATOM 6082 C CA . GLY A 1 766 ? 12.967 6.872 -19.171 1.00 61.53 766 GLY A CA 1
ATOM 6083 C C . GLY A 1 766 ? 12.852 5.507 -18.481 1.00 61.53 766 GLY A C 1
ATOM 6084 O O . GLY A 1 766 ? 12.558 4.517 -19.149 1.00 61.53 766 GLY A O 1
ATOM 6085 N N . GLY A 1 767 ? 12.988 5.430 -17.151 1.00 72.19 767 GLY A N 1
ATOM 6086 C CA . GLY A 1 767 ? 12.973 4.158 -16.407 1.00 72.19 767 GLY A CA 1
ATOM 6087 C C . GLY A 1 767 ? 11.697 3.315 -16.586 1.00 72.19 767 GLY A C 1
ATOM 6088 O O . GLY A 1 767 ? 11.767 2.094 -16.716 1.00 72.19 767 GLY A O 1
ATOM 6089 N N . SER A 1 768 ? 10.520 3.942 -16.678 1.00 75.19 768 SER A N 1
ATOM 6090 C CA . SER A 1 768 ? 9.268 3.211 -16.946 1.00 75.19 768 SER A CA 1
ATOM 6091 C C . SER A 1 768 ? 9.184 2.675 -18.377 1.00 75.19 768 SER A C 1
ATOM 6093 O O . SER A 1 768 ? 8.677 1.575 -18.598 1.00 75.19 768 SER A O 1
ATOM 6095 N N . ILE A 1 769 ? 9.706 3.421 -19.358 1.00 85.69 769 ILE A N 1
ATOM 6096 C CA . ILE A 1 769 ? 9.810 2.932 -20.739 1.00 85.69 769 ILE A CA 1
ATOM 6097 C C . ILE A 1 769 ? 10.766 1.746 -20.765 1.00 85.69 769 ILE A C 1
ATOM 6099 O O . ILE A 1 769 ? 10.428 0.709 -21.336 1.00 85.69 769 ILE A O 1
ATOM 6103 N N . ALA A 1 770 ? 11.893 1.864 -20.060 1.00 85.50 770 ALA A N 1
ATOM 6104 C CA . ALA A 1 770 ? 12.917 0.842 -20.004 1.00 85.50 770 ALA A CA 1
ATOM 6105 C C . ALA A 1 770 ? 12.382 -0.518 -19.577 1.00 85.50 770 ALA A C 1
ATOM 6107 O O . ALA A 1 770 ? 12.575 -1.527 -20.258 1.00 85.50 770 ALA A O 1
ATOM 6108 N N . LEU A 1 771 ? 11.637 -0.536 -18.475 1.00 88.00 771 LEU A N 1
ATOM 6109 C CA . LEU A 1 771 ? 11.034 -1.762 -17.986 1.00 88.00 771 LEU A CA 1
ATOM 6110 C C . LEU A 1 771 ? 9.985 -2.336 -18.933 1.00 88.00 771 LEU A C 1
ATOM 6112 O O . LEU A 1 771 ? 9.884 -3.555 -19.052 1.00 88.00 771 LEU A O 1
ATOM 6116 N N . GLY A 1 772 ? 9.234 -1.492 -19.640 1.00 90.75 772 GLY A N 1
ATOM 6117 C CA . GLY A 1 772 ? 8.320 -1.963 -20.673 1.00 90.75 772 GLY A CA 1
ATOM 6118 C C . GLY A 1 772 ? 9.040 -2.615 -21.856 1.00 90.75 772 GLY A C 1
ATOM 6119 O O . GLY A 1 772 ? 8.567 -3.639 -22.347 1.00 90.75 772 GLY A O 1
ATOM 6120 N N . LEU A 1 773 ? 10.201 -2.091 -22.272 1.00 93.31 773 LEU A N 1
ATOM 6121 C CA . LEU A 1 773 ? 11.031 -2.709 -23.317 1.00 93.31 773 LEU A CA 1
ATOM 6122 C C . LEU A 1 773 ? 11.543 -4.082 -22.873 1.00 93.31 773 LEU A C 1
ATOM 6124 O O . LEU A 1 773 ? 11.305 -5.072 -23.566 1.00 93.31 773 LEU A O 1
ATOM 6128 N N . TYR A 1 774 ? 12.162 -4.166 -21.689 1.00 94.19 774 TYR A N 1
ATOM 6129 C CA . TYR A 1 774 ? 12.604 -5.449 -21.132 1.00 94.19 774 TYR A CA 1
ATOM 6130 C C . TYR A 1 774 ? 11.442 -6.422 -20.974 1.00 94.19 774 TYR A C 1
ATOM 6132 O O . TYR A 1 774 ? 11.578 -7.599 -21.298 1.00 94.19 774 TYR A O 1
ATOM 6140 N N . SER A 1 775 ? 10.279 -5.936 -20.540 1.00 94.06 775 SER A N 1
ATOM 6141 C CA . SER A 1 775 ? 9.116 -6.791 -20.370 1.00 94.06 775 SER A CA 1
ATOM 6142 C C . SER A 1 775 ? 8.614 -7.361 -21.682 1.00 94.06 775 SER A C 1
ATOM 6144 O O . SER A 1 775 ? 8.387 -8.565 -21.775 1.00 94.06 775 SER A O 1
ATOM 6146 N N . TRP A 1 776 ? 8.526 -6.538 -22.725 1.00 95.81 776 TRP A N 1
ATOM 6147 C CA . TRP A 1 776 ? 8.150 -7.014 -24.048 1.00 95.81 776 TRP A CA 1
ATOM 6148 C C . TRP A 1 776 ? 9.163 -8.028 -24.598 1.00 95.81 776 TRP A C 1
ATOM 6150 O O . TRP A 1 776 ? 8.754 -9.058 -25.134 1.00 95.81 776 TRP A O 1
ATOM 6160 N N . LEU A 1 777 ? 10.465 -7.809 -24.399 1.00 96.50 777 LEU A N 1
ATOM 6161 C CA . LEU A 1 777 ? 11.523 -8.745 -24.805 1.00 96.50 777 LEU A CA 1
ATOM 6162 C C . LEU A 1 777 ? 11.516 -10.052 -23.988 1.00 96.50 777 LEU A C 1
ATOM 6164 O O . LEU A 1 777 ? 11.912 -11.097 -24.499 1.00 96.50 777 LEU A O 1
ATOM 6168 N N . LEU A 1 778 ? 11.006 -10.022 -22.755 1.00 94.44 778 LEU A N 1
ATOM 6169 C CA . LEU A 1 778 ? 10.788 -11.180 -21.879 1.00 94.44 778 LEU A CA 1
ATOM 6170 C C . LEU A 1 778 ? 9.341 -11.699 -21.950 1.00 94.44 778 LEU A C 1
ATOM 6172 O O . LEU A 1 778 ? 8.777 -12.157 -20.956 1.00 94.44 778 LEU A O 1
ATOM 6176 N N . ASN A 1 779 ? 8.710 -11.605 -23.123 1.00 93.00 779 ASN A N 1
ATOM 6177 C CA . ASN A 1 779 ? 7.376 -12.146 -23.409 1.00 93.00 779 ASN A CA 1
ATOM 6178 C C . ASN A 1 779 ? 6.236 -11.627 -22.510 1.00 93.00 779 ASN A C 1
ATOM 6180 O O . ASN A 1 779 ? 5.175 -12.241 -22.431 1.00 93.00 779 ASN A O 1
ATOM 6184 N N . ASN A 1 780 ? 6.410 -10.465 -21.876 1.00 92.44 780 ASN A N 1
ATOM 6185 C CA . ASN A 1 780 ? 5.519 -9.907 -20.854 1.00 92.44 780 ASN A CA 1
ATOM 6186 C C . ASN A 1 780 ? 5.316 -10.830 -19.636 1.00 92.44 780 ASN A C 1
ATOM 6188 O O . ASN A 1 780 ? 4.305 -10.727 -18.935 1.00 92.44 780 ASN A O 1
ATOM 6192 N N . GLU A 1 781 ? 6.270 -11.730 -19.388 1.00 89.25 781 GLU A N 1
ATOM 6193 C CA . GLU A 1 781 ? 6.278 -12.642 -18.243 1.00 89.25 781 GLU A CA 1
ATOM 6194 C C . GLU A 1 781 ? 7.043 -12.089 -17.038 1.00 89.25 781 GLU A C 1
ATOM 6196 O O . GLU A 1 781 ? 6.776 -12.481 -15.899 1.00 89.25 781 GLU A O 1
ATOM 6201 N N . TYR A 1 782 ? 8.001 -11.204 -17.306 1.00 90.25 782 TYR A N 1
ATOM 6202 C CA . TYR A 1 782 ? 8.783 -10.460 -16.331 1.00 90.25 782 TYR A CA 1
ATOM 6203 C C . TYR A 1 782 ? 8.874 -9.002 -16.781 1.00 90.25 782 TYR A C 1
ATOM 6205 O O . TYR A 1 782 ? 8.914 -8.760 -17.982 1.00 90.25 782 TYR A O 1
ATOM 6213 N N . PRO A 1 783 ? 8.916 -8.020 -15.874 1.00 88.44 783 PRO A N 1
ATOM 6214 C CA . PRO A 1 783 ? 8.444 -8.100 -14.494 1.00 88.44 783 PRO A CA 1
ATOM 6215 C C . PRO A 1 783 ? 7.003 -8.626 -14.406 1.00 88.44 783 PRO A C 1
ATOM 6217 O O . PRO A 1 783 ? 6.214 -8.476 -15.339 1.00 88.44 783 PRO A O 1
ATOM 6220 N N . VAL A 1 784 ? 6.640 -9.235 -13.274 1.00 89.06 784 VAL A N 1
ATOM 6221 C CA . VAL A 1 784 ? 5.266 -9.710 -13.044 1.00 89.06 784 VAL A CA 1
ATOM 6222 C C . VAL A 1 784 ? 4.379 -8.514 -12.691 1.00 89.06 784 VAL A C 1
ATOM 6224 O O . VAL A 1 784 ? 4.174 -8.187 -11.522 1.00 89.06 784 VAL A O 1
ATOM 6227 N N . TYR A 1 785 ? 3.888 -7.813 -13.714 1.00 88.50 785 TYR A N 1
ATOM 6228 C CA . TYR A 1 785 ? 3.019 -6.657 -13.522 1.00 88.50 785 TYR A CA 1
ATOM 6229 C C . TYR A 1 785 ? 1.634 -7.051 -13.010 1.00 88.50 785 TYR A C 1
ATOM 6231 O O . TYR A 1 785 ? 1.021 -8.030 -13.446 1.00 88.50 785 TYR A O 1
ATOM 6239 N N . THR A 1 786 ? 1.115 -6.229 -12.106 1.00 87.31 786 THR A N 1
ATOM 6240 C CA . THR A 1 786 ? -0.282 -6.269 -11.677 1.00 87.31 786 THR A CA 1
ATOM 6241 C C . THR A 1 786 ? -1.139 -5.436 -12.624 1.00 87.31 786 THR A C 1
ATOM 6243 O O . THR A 1 786 ? -0.644 -4.549 -13.334 1.00 87.31 786 THR A O 1
ATOM 6246 N N . LYS A 1 787 ? -2.443 -5.714 -12.669 1.00 87.06 787 LYS A N 1
ATOM 6247 C CA . LYS A 1 787 ? -3.359 -4.902 -13.464 1.00 87.06 787 LYS A CA 1
ATOM 6248 C C . LYS A 1 787 ? -3.463 -3.516 -12.836 1.00 87.06 787 LYS A C 1
ATOM 6250 O O . LYS A 1 787 ? -3.813 -3.378 -11.664 1.00 87.06 787 LYS A O 1
ATOM 6255 N N . TYR A 1 788 ? -3.223 -2.476 -13.627 1.00 84.31 788 TYR A N 1
ATOM 6256 C CA . TYR A 1 788 ? -3.440 -1.110 -13.176 1.00 84.31 788 TYR A CA 1
ATOM 6257 C C . TYR A 1 788 ? -4.945 -0.869 -13.012 1.00 84.31 788 TYR A C 1
ATOM 6259 O O . TYR A 1 788 ? -5.712 -0.944 -13.979 1.00 84.31 788 TYR A O 1
ATOM 6267 N N . LYS A 1 789 ? -5.376 -0.620 -11.772 1.00 85.38 789 LYS A N 1
ATOM 6268 C CA . LYS A 1 789 ? -6.780 -0.393 -11.408 1.00 85.38 789 LYS A CA 1
ATOM 6269 C C . LYS A 1 789 ? -7.067 1.108 -11.424 1.00 85.38 789 LYS A C 1
ATOM 6271 O O . LYS A 1 789 ? -6.687 1.821 -10.498 1.00 85.38 789 LYS A O 1
ATOM 6276 N N . LEU A 1 790 ? -7.720 1.589 -12.482 1.00 83.19 790 LEU A N 1
ATOM 6277 C CA . LEU A 1 790 ? -8.168 2.979 -12.554 1.00 83.19 790 LEU A CA 1
ATOM 6278 C C . LEU A 1 790 ? -9.363 3.217 -11.622 1.00 83.19 790 LEU A C 1
ATOM 6280 O O . LEU A 1 790 ? -10.342 2.469 -11.710 1.00 83.19 790 LEU A O 1
ATOM 6284 N N . PRO A 1 791 ? -9.338 4.274 -10.788 1.00 86.62 791 PRO A N 1
ATOM 6285 C CA . PRO A 1 791 ? -10.534 4.687 -10.075 1.00 86.62 791 PRO A CA 1
ATOM 6286 C C . PRO A 1 791 ? -11.610 5.086 -11.089 1.00 86.62 791 PRO A C 1
ATOM 6288 O O . PRO A 1 791 ? -11.320 5.717 -12.105 1.00 86.62 791 PRO A O 1
ATOM 6291 N N . LYS A 1 792 ? -12.862 4.714 -10.816 1.00 88.19 792 LYS A N 1
ATOM 6292 C CA . LYS A 1 792 ? -14.020 5.143 -11.626 1.00 88.19 792 LYS A CA 1
ATOM 6293 C C . LYS A 1 792 ? -14.700 6.386 -11.058 1.00 88.19 792 LYS A C 1
ATOM 6295 O O . LYS A 1 792 ? -15.476 7.033 -11.747 1.00 88.19 792 LYS A O 1
ATOM 6300 N N . ASP A 1 793 ? -14.430 6.693 -9.797 1.00 91.31 793 ASP A N 1
ATOM 6301 C CA . ASP A 1 793 ? -15.007 7.790 -9.033 1.00 91.31 793 ASP A CA 1
ATOM 6302 C C . ASP A 1 793 ? -14.152 9.055 -9.154 1.00 91.31 793 ASP A C 1
ATOM 6304 O O . ASP A 1 793 ? -13.541 9.533 -8.198 1.00 91.31 793 ASP A O 1
ATOM 6308 N N . THR A 1 794 ? -14.050 9.560 -10.381 1.00 92.31 794 THR A N 1
ATOM 6309 C CA . THR A 1 794 ? -13.054 10.568 -10.774 1.00 92.31 794 THR A CA 1
ATOM 6310 C C . THR A 1 794 ? -13.654 11.927 -11.098 1.00 92.31 794 THR A C 1
ATOM 6312 O O . THR A 1 794 ? -12.920 12.852 -11.439 1.00 92.31 794 THR A O 1
ATOM 6315 N N . ARG A 1 795 ? -14.972 12.078 -11.006 1.00 93.00 795 ARG A N 1
ATOM 6316 C CA . ARG A 1 795 ? -15.675 13.326 -11.305 1.00 93.00 795 ARG A CA 1
ATOM 6317 C C . ARG A 1 795 ? -16.699 13.641 -10.232 1.00 93.00 795 ARG A C 1
ATOM 6319 O O . ARG A 1 795 ? -17.265 12.748 -9.602 1.00 93.00 795 ARG A O 1
ATOM 6326 N N . LEU A 1 796 ? -16.930 14.930 -10.042 1.00 94.06 796 LEU A N 1
ATOM 6327 C CA . LEU A 1 796 ? -18.009 15.454 -9.226 1.00 94.06 796 LEU A CA 1
ATOM 6328 C C . LEU A 1 796 ? -19.183 15.854 -10.114 1.00 94.06 796 LEU A C 1
ATOM 6330 O O . LEU A 1 796 ? -18.995 16.489 -11.150 1.00 94.06 796 LEU A O 1
ATOM 6334 N N . THR A 1 797 ? -20.392 15.549 -9.657 1.00 92.75 797 THR A N 1
ATOM 6335 C CA . THR A 1 797 ? -21.650 16.006 -10.268 1.00 92.75 797 THR A CA 1
ATOM 6336 C C . THR A 1 797 ? -21.968 17.458 -9.903 1.00 92.75 797 THR A C 1
ATOM 6338 O O . THR A 1 797 ? -22.789 18.108 -10.548 1.00 92.75 797 THR A O 1
ATOM 6341 N N . ILE A 1 798 ? -21.314 17.988 -8.864 1.00 91.81 798 ILE A N 1
ATOM 6342 C CA . ILE A 1 798 ? -21.546 19.329 -8.328 1.00 91.81 798 ILE A CA 1
ATOM 6343 C C . ILE A 1 798 ? -20.459 20.324 -8.752 1.00 91.81 798 ILE A C 1
ATOM 6345 O O . ILE A 1 798 ? -19.271 20.013 -8.792 1.00 91.81 798 ILE A O 1
ATOM 6349 N N . GLY A 1 799 ? -20.866 21.571 -8.996 1.00 89.50 799 GLY A N 1
ATOM 6350 C CA . GLY A 1 799 ? -19.947 22.694 -9.197 1.00 89.50 799 GLY A CA 1
ATOM 6351 C C . GLY A 1 799 ? -19.612 23.448 -7.902 1.00 89.50 799 GLY A C 1
ATOM 6352 O O . GLY A 1 799 ? -20.223 23.234 -6.853 1.00 89.50 799 GLY A O 1
ATOM 6353 N N . LYS A 1 800 ? -18.705 24.433 -8.003 1.00 88.06 800 LYS A N 1
ATOM 6354 C CA . LYS A 1 800 ? -18.262 25.303 -6.888 1.00 88.06 800 LYS A CA 1
ATOM 6355 C C . LYS A 1 800 ? -19.418 25.908 -6.078 1.00 88.06 800 LYS A C 1
ATOM 6357 O O . LYS A 1 800 ? -19.361 25.936 -4.850 1.00 88.06 800 LYS A O 1
ATOM 6362 N N . LYS A 1 801 ? -20.468 26.403 -6.751 1.00 90.56 801 LYS A N 1
ATOM 6363 C CA . LYS A 1 801 ? -21.646 26.991 -6.085 1.00 90.56 801 LYS A CA 1
ATOM 6364 C C . LYS A 1 801 ? -22.385 25.949 -5.239 1.00 90.56 801 LYS A C 1
ATOM 6366 O O . LYS A 1 801 ? -22.666 26.219 -4.077 1.00 90.56 801 LYS A O 1
ATOM 6371 N N . GLY A 1 802 ? -22.628 24.758 -5.792 1.00 91.12 802 GLY A N 1
ATOM 6372 C CA . GLY A 1 802 ? -23.285 23.655 -5.084 1.00 91.12 802 GLY A CA 1
ATOM 6373 C C . GLY A 1 802 ? -22.492 23.200 -3.859 1.00 91.12 802 GLY A C 1
ATOM 6374 O O . GLY A 1 802 ? -23.055 23.088 -2.774 1.00 91.12 802 GLY A O 1
ATOM 6375 N N . GLY A 1 803 ? -21.169 23.053 -3.995 1.00 90.88 803 GLY A N 1
ATOM 6376 C CA . GLY A 1 803 ? -20.291 22.723 -2.869 1.00 90.88 803 GLY A CA 1
ATOM 6377 C C . GLY A 1 803 ? -20.350 23.753 -1.733 1.00 90.88 803 GLY A C 1
ATOM 6378 O O . GLY A 1 803 ? -20.466 23.377 -0.569 1.00 90.88 803 GLY A O 1
ATOM 6379 N N . ASN A 1 804 ? -20.335 25.052 -2.053 1.00 91.75 804 ASN A N 1
ATOM 6380 C CA . ASN A 1 804 ? -20.457 26.114 -1.045 1.00 91.75 804 ASN A CA 1
ATOM 6381 C C . ASN A 1 804 ? -21.842 26.131 -0.368 1.00 91.75 804 ASN A C 1
ATOM 6383 O O . ASN A 1 804 ? -21.931 26.384 0.831 1.00 91.75 804 ASN A O 1
ATOM 6387 N N . VAL A 1 805 ? -22.921 25.849 -1.110 1.00 94.88 805 VAL A N 1
ATOM 6388 C CA . VAL A 1 805 ? -24.269 25.716 -0.528 1.00 94.88 805 VAL A CA 1
ATOM 6389 C C . VAL A 1 805 ? -24.304 24.552 0.460 1.00 94.88 805 VAL A C 1
ATOM 6391 O O . VAL A 1 805 ? -24.752 24.740 1.589 1.00 94.88 805 VAL A O 1
ATOM 6394 N N . LEU A 1 806 ? -23.771 23.384 0.082 1.00 94.88 806 LEU A N 1
ATOM 6395 C CA . LEU A 1 806 ? -23.666 22.234 0.985 1.00 94.88 806 LEU A CA 1
ATOM 6396 C C . LEU A 1 806 ? -22.853 22.578 2.235 1.00 94.88 806 LEU A C 1
ATOM 6398 O O . LEU A 1 806 ? -23.299 22.279 3.339 1.00 94.88 806 LEU A O 1
ATOM 6402 N N . TYR A 1 807 ? -21.715 23.262 2.081 1.00 94.44 807 TYR A N 1
ATOM 6403 C CA . TYR A 1 807 ? -20.919 23.746 3.212 1.00 94.44 807 TYR A CA 1
ATOM 6404 C C . TYR A 1 807 ? -21.769 24.569 4.183 1.00 94.44 807 TYR A C 1
ATOM 6406 O O . TYR A 1 807 ? -21.831 24.253 5.369 1.00 94.44 807 TYR A O 1
ATOM 6414 N N . ASN A 1 808 ? -22.493 25.570 3.680 1.00 94.75 808 ASN A N 1
ATOM 6415 C CA . ASN A 1 808 ? -23.305 26.433 4.531 1.00 94.75 808 ASN A CA 1
ATOM 6416 C C . ASN A 1 808 ? -24.452 25.679 5.218 1.00 94.75 808 ASN A C 1
ATOM 6418 O O . ASN A 1 808 ? -24.728 25.904 6.398 1.00 94.75 808 ASN A O 1
ATOM 6422 N N . VAL A 1 809 ? -25.102 24.760 4.501 1.00 95.88 809 VAL A N 1
ATOM 6423 C CA . VAL A 1 809 ? -26.204 23.960 5.044 1.00 95.88 809 VAL A CA 1
ATOM 6424 C C . VAL A 1 809 ? -25.722 23.060 6.180 1.00 95.88 809 VAL A C 1
ATOM 6426 O O . VAL A 1 809 ? -26.315 23.060 7.256 1.00 95.88 809 VAL A O 1
ATOM 6429 N N . PHE A 1 810 ? -24.639 22.317 5.974 1.00 95.06 810 PHE A N 1
ATOM 6430 C CA . PHE A 1 810 ? -24.165 21.320 6.934 1.00 95.06 810 PHE A CA 1
ATOM 6431 C C . PHE A 1 810 ? -23.374 21.911 8.104 1.00 95.06 810 PHE A C 1
ATOM 6433 O O . PHE A 1 810 ? -23.427 21.372 9.207 1.00 95.06 810 PHE A O 1
ATOM 6440 N N . VAL A 1 811 ? -22.651 23.012 7.887 1.00 95.25 811 VAL A N 1
ATOM 6441 C CA . VAL A 1 811 ? -21.822 23.642 8.927 1.00 95.25 811 VAL A CA 1
ATOM 6442 C C . VAL A 1 811 ? -22.609 24.666 9.745 1.00 95.25 811 VAL A C 1
ATOM 6444 O O . VAL A 1 811 ? -22.344 24.805 10.936 1.00 95.25 811 VAL A O 1
ATOM 6447 N N . TYR A 1 812 ? -23.596 25.352 9.153 1.00 95.38 812 TYR A N 1
ATOM 6448 C CA . TYR A 1 812 ? -24.342 26.411 9.845 1.00 95.38 812 TYR A CA 1
ATOM 6449 C C . TYR A 1 812 ? -25.826 26.087 10.020 1.00 95.38 812 TYR A C 1
ATOM 6451 O O . TYR A 1 812 ? -26.311 26.084 11.151 1.00 95.38 812 TYR A O 1
ATOM 6459 N N . VAL A 1 813 ? -26.561 25.791 8.943 1.00 96.50 813 VAL A N 1
ATOM 6460 C CA . VAL A 1 813 ? -28.034 25.678 9.002 1.00 96.50 813 VAL A CA 1
ATOM 6461 C C . VAL A 1 813 ? -28.489 24.473 9.828 1.00 96.50 813 VAL A C 1
ATOM 6463 O O . VAL A 1 813 ? -29.250 24.636 10.780 1.00 96.50 813 VAL A O 1
ATOM 6466 N N . LEU A 1 814 ? -28.017 23.267 9.505 1.00 94.62 814 LEU A N 1
ATOM 6467 C CA . LEU A 1 814 ? -28.433 22.032 10.176 1.00 94.62 814 LEU A CA 1
ATOM 6468 C C . LEU A 1 814 ? -28.031 22.025 11.664 1.00 94.62 814 LEU A C 1
ATOM 6470 O O . LEU A 1 814 ? -28.897 21.761 12.503 1.00 94.62 814 LEU A O 1
ATOM 6474 N N . PRO A 1 815 ? -26.793 22.407 12.037 1.00 95.50 815 PRO A N 1
ATOM 6475 C CA . PRO A 1 815 ? -26.411 22.616 13.433 1.00 95.50 815 PRO A CA 1
ATOM 6476 C C . PRO A 1 815 ? -27.284 23.646 14.162 1.00 95.50 815 PRO A C 1
ATOM 6478 O O . PRO A 1 815 ? -27.668 23.407 15.305 1.00 95.50 815 PRO A O 1
ATOM 6481 N N . SER A 1 816 ? -27.656 24.752 13.505 1.00 96.06 816 SER A N 1
ATOM 6482 C CA . SER A 1 816 ? -28.529 25.778 14.097 1.00 96.06 816 SER A CA 1
ATOM 6483 C C . SER A 1 816 ? -29.946 25.257 14.340 1.00 96.06 816 SER A C 1
ATOM 6485 O O . SER A 1 816 ? -30.526 25.524 15.389 1.00 96.06 816 SER A O 1
ATOM 6487 N N . ILE A 1 817 ? -30.494 24.459 13.418 1.00 95.62 817 ILE A N 1
ATOM 6488 C CA . ILE A 1 817 ? -31.794 23.799 13.603 1.00 95.62 817 ILE A CA 1
ATOM 6489 C C . ILE A 1 817 ? -31.731 22.827 14.785 1.00 95.62 817 ILE A C 1
ATOM 6491 O O . ILE A 1 817 ? -32.613 22.854 15.641 1.00 95.62 817 ILE A O 1
ATOM 6495 N N . LEU A 1 818 ? -30.683 22.001 14.876 1.00 93.94 818 LEU A N 1
ATOM 6496 C CA . LEU A 1 818 ? -30.493 21.092 16.011 1.00 93.94 818 LEU A CA 1
ATOM 6497 C C . LEU A 1 818 ? -30.363 21.855 17.335 1.00 93.94 818 LEU A C 1
ATOM 6499 O O . LEU A 1 818 ? -30.944 21.434 18.335 1.00 93.94 818 LEU A O 1
ATOM 6503 N N . LEU A 1 819 ? -29.659 22.990 17.339 1.00 95.31 819 LEU A N 1
ATOM 6504 C CA . LEU A 1 819 ? -29.534 23.857 18.508 1.00 95.31 819 LEU A CA 1
ATOM 6505 C C . LEU A 1 819 ? -30.888 24.439 18.925 1.00 95.31 819 LEU A C 1
ATOM 6507 O O . LEU A 1 819 ? -31.230 24.392 20.106 1.00 95.31 819 LEU A O 1
ATOM 6511 N N . LEU A 1 820 ? -31.677 24.946 17.976 1.00 95.75 820 LEU A N 1
ATOM 6512 C CA . LEU A 1 820 ? -33.015 25.484 18.233 1.00 95.75 820 LEU A CA 1
ATOM 6513 C C . LEU A 1 820 ? -33.960 24.405 18.771 1.00 95.75 820 LEU A C 1
ATOM 6515 O O . LEU A 1 820 ? -34.601 24.612 19.800 1.00 95.75 820 LEU A O 1
ATOM 6519 N N . VAL A 1 821 ? -34.015 23.237 18.125 1.00 93.88 821 VAL A N 1
ATOM 6520 C CA . VAL A 1 821 ? -34.849 22.106 18.564 1.00 93.88 821 VAL A CA 1
ATOM 6521 C C . VAL A 1 821 ? -34.435 21.639 19.959 1.00 93.88 821 VAL A C 1
ATOM 6523 O O . VAL A 1 821 ? -35.294 21.493 20.833 1.00 93.88 821 VAL A O 1
ATOM 6526 N N . GLY A 1 822 ? -33.132 21.470 20.197 1.00 92.19 822 GLY A N 1
ATOM 6527 C CA . GLY A 1 822 ? -32.601 21.118 21.510 1.00 92.19 822 GLY A CA 1
ATOM 6528 C C . GLY A 1 822 ? -32.973 22.149 22.572 1.00 92.19 822 GLY A C 1
ATOM 6529 O O . GLY A 1 822 ? -33.487 21.788 23.629 1.00 92.19 822 GLY A O 1
ATOM 6530 N N . THR A 1 823 ? -32.824 23.438 22.263 1.00 93.19 823 THR A N 1
ATOM 6531 C CA . THR A 1 823 ? -33.184 24.546 23.160 1.00 93.19 823 THR A CA 1
ATOM 6532 C C . THR A 1 823 ? -34.678 24.544 23.490 1.00 93.19 823 THR A C 1
ATOM 6534 O O . THR A 1 823 ? -35.044 24.631 24.660 1.00 93.19 823 THR A O 1
ATOM 6537 N N . ILE A 1 824 ? -35.560 24.367 22.500 1.00 92.56 824 ILE A N 1
ATOM 6538 C CA . ILE A 1 824 ? -37.017 24.302 22.710 1.00 92.56 824 ILE A CA 1
ATOM 6539 C C . ILE A 1 824 ? -37.391 23.125 23.619 1.00 92.56 824 ILE A C 1
ATOM 6541 O O . ILE A 1 824 ? -38.200 23.288 24.536 1.00 92.56 824 ILE A O 1
ATOM 6545 N N . ILE A 1 825 ? -36.814 21.943 23.384 1.00 90.12 825 ILE A N 1
ATOM 6546 C CA . ILE A 1 825 ? -37.070 20.746 24.197 1.00 90.12 825 ILE A CA 1
ATOM 6547 C C . ILE A 1 825 ? -36.592 20.963 25.639 1.00 90.12 825 ILE A C 1
ATOM 6549 O O . ILE A 1 825 ? -37.329 20.654 26.578 1.00 90.12 825 ILE A O 1
ATOM 6553 N N . LEU A 1 826 ? -35.404 21.546 25.821 1.00 90.00 826 LEU A N 1
ATOM 6554 C CA . LEU A 1 826 ? -34.846 21.849 27.140 1.00 90.00 826 LEU A CA 1
ATOM 6555 C C . LEU A 1 826 ? -35.676 22.908 27.886 1.00 90.00 826 LEU A C 1
ATOM 6557 O O . LEU A 1 826 ? -35.982 22.715 29.058 1.00 90.00 826 LEU A O 1
ATOM 6561 N N . ILE A 1 827 ? -36.127 23.978 27.222 1.00 89.19 827 ILE A N 1
ATOM 6562 C CA . ILE A 1 827 ? -36.981 25.015 27.836 1.00 89.19 827 ILE A CA 1
ATOM 6563 C C . ILE A 1 827 ? -38.357 24.455 28.217 1.00 89.19 827 ILE A C 1
ATOM 6565 O O . ILE A 1 827 ? -38.851 24.732 29.309 1.00 89.19 827 ILE A O 1
ATOM 6569 N N . ARG A 1 828 ? -38.990 23.647 27.352 1.00 85.69 828 ARG A N 1
ATOM 6570 C CA . ARG A 1 828 ? -40.286 23.011 27.662 1.00 85.69 828 ARG A CA 1
ATOM 6571 C C . ARG A 1 828 ? -40.213 22.106 28.887 1.00 85.69 828 ARG A C 1
ATOM 6573 O O . ARG A 1 828 ? -41.217 21.963 29.576 1.00 85.69 828 ARG A O 1
ATOM 6580 N N . ARG A 1 829 ? -39.046 21.517 29.156 1.00 80.12 829 ARG A N 1
ATOM 6581 C CA . ARG A 1 829 ? -38.797 20.767 30.386 1.00 80.12 829 ARG A CA 1
ATOM 6582 C C . ARG A 1 829 ? -38.769 21.685 31.605 1.00 80.12 829 ARG A C 1
ATOM 6584 O O . ARG A 1 829 ? -39.422 21.351 32.569 1.00 80.12 829 ARG A O 1
ATOM 6591 N N . PHE A 1 830 ? -38.063 22.817 31.570 1.00 68.62 830 PHE A N 1
ATOM 6592 C CA . PHE A 1 830 ? -37.990 23.731 32.725 1.00 68.62 830 PHE A CA 1
ATOM 6593 C C . PHE A 1 830 ? -39.335 24.375 33.104 1.00 68.62 830 PHE A C 1
ATOM 6595 O O . PHE A 1 830 ? -39.467 24.895 34.206 1.00 68.62 830 PHE A O 1
ATOM 6602 N N . ARG A 1 831 ? -40.324 24.363 32.200 1.00 63.81 831 ARG A N 1
ATOM 6603 C CA . ARG A 1 831 ? -41.684 24.870 32.450 1.00 63.81 831 ARG A CA 1
ATOM 6604 C C . ARG A 1 831 ? -42.655 23.823 33.027 1.00 63.81 831 ARG A C 1
ATOM 6606 O O . ARG A 1 831 ? -43.794 24.185 33.302 1.00 63.81 831 ARG A O 1
ATOM 6613 N N . LYS A 1 832 ? -42.248 22.556 33.147 1.00 50.31 832 LYS A N 1
ATOM 6614 C CA . LYS A 1 832 ? -43.008 21.463 33.777 1.00 50.31 832 LYS A CA 1
ATOM 6615 C C . LYS A 1 832 ? -42.292 21.009 35.036 1.00 50.31 832 LYS A C 1
ATOM 6617 O O . LYS A 1 832 ? -43.013 20.605 35.968 1.00 50.31 832 LYS A O 1
#

Nearest PDB structures (foldseek):
  7znq-assembly1_y  TM=5.998E-01  e=5.251E-04  Stutzerimonas stutzeri ATCC 14405 = CCUG 16156
  7qba-assembly1_E  TM=5.431E-01  e=3.580E-03  Stutzerimonas stutzeri
  8ce1-assembly1_B  TM=5.385E-01  e=3.716E-01  Escherichia coli
  7f02-assembly1_F  TM=5.936E-01  e=6.942E-01  Escherichia coli BL21(DE3)
  8dku-assembly1_B  TM=3.674E-01  e=3.621E+00  Aquifex aeolicus VF5

InterPro domains:
  IPR032688 ABC-2 type transporter permease protein NosY-like [PF12679] (6-199)

Solvent-accessible surface area (backbone atoms only — not comparable to full-atom values): 44567 Å² total; per-residue (Å²): 109,73,66,27,53,52,44,12,52,51,47,39,53,50,42,74,66,34,71,65,51,50,52,48,54,37,51,52,42,31,58,34,36,50,42,31,38,52,45,46,32,49,51,23,46,52,50,54,53,46,46,71,77,24,87,79,62,88,52,51,90,52,43,43,62,58,64,25,44,48,59,18,52,54,52,49,60,59,48,48,65,62,49,41,22,72,67,22,10,51,71,44,4,46,36,54,65,67,52,52,46,56,60,53,64,74,40,102,59,56,66,66,41,53,54,53,4,48,50,51,13,51,47,53,54,45,50,51,57,44,45,55,51,45,56,53,55,52,51,46,44,71,36,28,41,73,44,63,66,57,29,52,52,33,30,50,52,33,52,45,43,52,51,46,28,50,48,24,46,17,47,27,35,4,67,75,36,51,48,38,70,59,12,22,53,50,26,45,52,49,49,52,50,30,45,48,25,50,72,43,66,32,76,39,70,72,53,28,57,52,23,39,66,62,20,61,58,72,56,49,50,42,19,62,72,14,34,46,40,50,35,50,55,49,47,38,52,46,50,27,52,47,26,46,49,53,33,43,53,53,54,48,56,75,73,42,101,64,60,68,67,61,54,52,48,53,52,50,52,54,50,52,55,47,52,51,54,49,53,59,42,61,35,85,76,67,52,49,80,44,63,51,36,94,81,36,80,83,50,78,41,71,58,44,51,51,39,57,63,71,52,91,72,69,64,34,39,37,37,40,38,32,21,56,76,46,84,72,31,80,61,67,38,70,69,26,46,64,55,46,42,62,75,63,42,41,67,51,34,75,81,48,58,52,60,49,82,43,80,46,39,30,46,66,82,44,88,78,55,70,63,62,53,34,71,78,58,48,96,59,51,70,67,58,47,42,54,49,39,24,56,75,70,61,45,68,61,91,61,47,36,52,52,71,61,46,59,75,75,46,88,39,69,91,59,42,45,46,56,33,34,36,41,34,40,96,87,41,72,43,73,49,56,39,35,97,49,100,69,35,70,64,54,70,36,32,54,28,9,41,45,43,43,58,71,41,96,69,64,55,28,39,32,28,45,46,89,35,78,32,51,40,54,81,38,74,52,53,61,17,36,7,45,48,33,57,31,73,69,35,83,79,4,31,56,42,26,38,30,45,75,51,73,43,56,47,81,47,85,57,51,59,91,72,34,45,28,40,34,41,38,34,48,75,49,79,76,53,74,63,27,51,48,29,51,48,52,26,48,74,72,41,31,18,36,37,40,24,28,38,46,96,38,39,75,47,45,34,75,66,34,43,83,61,26,33,40,59,49,88,28,32,40,38,38,60,37,83,89,49,78,35,32,61,43,78,37,40,38,31,77,63,36,34,65,56,29,63,34,64,57,24,42,50,17,72,74,65,76,67,53,63,48,48,29,30,37,76,48,25,24,32,52,50,74,49,77,34,98,73,31,51,71,45,61,22,24,44,41,72,30,60,75,71,100,64,83,58,64,68,56,54,64,64,59,51,88,64,81,74,79,74,72,74,88,83,79,85,84,84,81,92,82,81,91,84,91,80,84,87,84,81,80,76,84,84,79,84,72,83,78,70,86,70,73,80,80,75,84,76,54,62,71,56,45,35,33,43,49,55,89,83,71,96,61,82,66,55,73,75,95,39,63,90,57,60,30,48,71,52,59,59,46,31,37,23,36,38,35,36,35,80,43,94,96,36,81,22,36,35,38,43,28,22,44,50,38,28,52,4,62,56,36,48,61,9,54,63,56,44,51,22,52,54,10,38,50,46,76,56,64,34,54,40,57,56,80,77,78,77,58,72,20,22,46,63,75,46,48,51,69,55,37,52,51,50,41,48,40,46,51,46,50,52,40,49,51,53,49,51,53,45,48,52,56,46,51,60,52,76,77,107

Organism: NCBI:txid661488